Protein 6AR1 (pdb70)

Radius of gyration: 33.81 Å; Cα contacts (8 Å, |Δi|>4): 1199; chains: 2; bounding box: 98×62×76 Å

Solvent-accessible surface area: 42023 Å² total; per-residue (Å²): 79,11,1,100,132,0,18,44,192,115,16,24,64,67,0,3,123,118,4,42,74,99,144,28,61,40,3,55,74,54,23,31,12,132,98,0,93,100,69,31,180,68,79,61,93,83,15,65,56,76,3,78,72,19,92,26,131,10,32,12,10,69,84,42,104,62,111,38,104,56,64,44,68,82,84,38,1,26,1,8,0,5,0,22,2,0,5,7,0,0,32,51,43,0,33,82,60,8,19,96,77,14,6,75,13,0,8,0,100,22,88,87,77,79,10,15,39,0,0,111,50,0,21,33,38,0,67,138,42,70,43,41,6,0,12,4,18,9,61,100,15,26,41,86,2,51,9,94,26,0,14,51,54,0,44,132,82,5,180,22,164,80,0,35,99,8,0,69,2,14,4,79,18,10,19,50,77,179,59,95,151,72,166,38,158,94,5,5,25,30,42,2,28,1,1,38,12,5,0,2,3,0,2,12,24,6,0,87,47,1,86,177,97,55,33,85,3,0,1,67,13,24,29,8,2,0,4,10,151,33,80,212,31,2,91,144,0,7,92,45,4,26,136,46,1,63,132,68,2,110,5,117,16,18,100,164,93,6,26,40,55,83,3,26,148,69,55,6,32,25,0,2,2,13,93,73,216,110,1,86,3,74,3,2,87,118,1,44,107,94,1,65,116,67,0,99,96,17,3,35,87,156,157,94,64,73,20,95,87,8,8,106,116,2,19,104,54,5,20,48,16,0,26,75,12,95,21,0,60,14,44,72,56,0,45,94,13,8,23,42,5,40,35,41,0,5,31,6,6,4,89,105,14,164,176,52,175,63,30,32,182,69,0,137,89,64,50,10,124,86,115,19,0,100,120,7,1,110,37,247,90,45,32,91,100,0,0,56,3,46,28,0,33,72,11,0,15,36,90,43,1,77,83,99,43,17,111,12,1,0,54,74,6,31,84,60,150,86,18,1,101,130,0,18,43,175,106,14,26,72,48,0,15,124,114,4,41,75,99,146,27,60,38,3,56,73,54,24,31,13,132,99,0,108,98,64,36,173,68,80,57,92,81,14,66,56,70,3,78,71,22,93,24,124,11,34,15,9,70,62,35,15,55,66,37,113,61,28,21,7,75,34,44,0,26,1,2,0,9,1,23,6,2,4,7,0,0,34,52,34,0,33,80,61,8,18,104,73,13,2,77,12,0,9,0,98,22,85,85,76,76,8,15,40,0,0,120,49,0,21,21,34,0,89,136,40,71,45,40,4,0,12,4,18,9,65,61,14,27,26,71,1,45,10,93,31,0,13,44,62,0,42,156,89,5,182,22,154,81,0,27,99,8,0,87,2,14,2,71,18,9,16,48,61,143,61,36,129,12,107,32,74,86,4,4,21,28,43,3,27,1,1,38,11,6,1,2,4,0,2,13,28,6,0,85,41,0,74,173,106,58,39,86,3,0,1,67,12,25,30,8,2,0,3,10,158,45,80,194,33,0,73,176,8,11,110,48,4,29,146,45,2,57,134,75,3,135,5,126,10,23,101,166,81,5,23,34,46,91,2,37,155,68,48,5,32,27,0,1,2,14,94,71,202,120,0,87,3,69,2,1,88,148,12,40,71,98,1,66,81,67,0,100,117,22,7,54,94,175,124,72,19,94,84,7,9,99,99,2,21,111,59,5,18,48,23,2,26,75,26,98,19,0,64,11,48,77,57,2,131,95,12,10,25,41,6,42,48,44,0,5,34,10,6,4,73,103,17,169,194,68,203,51,35,49,175,61,0,133,84,67,65,10,145,78,104,10,0,102,114,8,1,109,37,237,104,43,34,82,130,0,0,91,11,105,21,0,94,140,11,0,14,89,118,40,1,78,82,100,44,18,106,14,2,14,95,71,7,119,113,64,156

Secondary structure (DSSP, 8-state):
-HHHHHS-HHHHHHHHHHHHHHTPPP-TT---GGGHHHHHHHHHHHHHHHHHHT--PPPPBEEEEEE-TTSSEEEEEE--HHHHHHHHHHHHHHHHHHGGGS-TTB-SS-TT--HHHHHHHHHHHHHHT--EEEEE-BTTTTTT-BHHHHHHHHHTT---HHHHHHHHHHHH--EESSS-EE--SB---BTBTTHHHHHHHHHHHHHHHHHHHT-EEEEETTEEEEEESSHHHHHHHHHHHHHHHHHTS---B-TTT-B---GGGS-BTTEEE-SSSS--EEE-HHHHH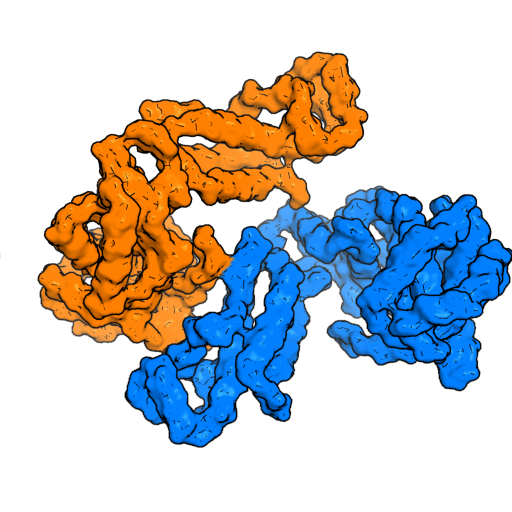HHHHHHHHHS-SS----HHHHHHHHHHHHHHHHHHHTT-S-HHHHHHHHHHHHHHHHHHHHHH--SHHHHHHHHHHHT--HHHHHHHHT--S-HHHHTTSHHHHHHTSHHHHHHTTPPPHHHHHHHT-/-HHHHHS-HHHHHHHHHHHHHHTPPP-TT---GGGHHHHHHHHHHHHHHHHHHT--PPPPBEEEEEE-TTSSEEEEEE--HHHHHHHHHHHHHHHHHHGGGS-TTB-SS-TT--HHHHHHHHHHHHHHT--EEEEE-BTTTTTT-BHHHHHHHHHTT---HHHHHHHHHHHH--EESSS-EE--SB---BTBTTHHHHHHHHHHHHHHHHHHHT-EEEEETTEEEEEESSHHHHHHHHHHHHHHHHHTS---B-TTT-B---GGGS-BTTEEE-SSSS--EEE-HHHHHHHHHHHHHHS-----HHHHHHHHHHHHHHHHHHHTT-S-HHHHHHHHHHHHHHHHHHHHHH--SHHHHHHHHHHHT--HHHHHHHHT--S-HHHHTTSHHHHHHTSHHHHHHTTPPPHHHHHHHT-

Foldseek 3Di:
DQVCQLPDPVLLVVLLVVLLVVQDAFWPVRDTNVCPVVVCVVCVVPVVVCQQVLNDQFAWFEWDWDDDLVGDIDTFTAGGSVLLSSLSSNCVRCCVQPVVLFDPQEAAPHPPGHLLNLVVLVLVCCQVALFWKFWWFFDSQQLAQALVLLLVLVCVRDVDPSVSSVVSSQQQRAYADPHDGDTRRGGHGRHRPNSQVSQSSLCSVVNVVCVVVVWRWHHHRRTIMTTGNDLVVSVVVNVVSQVCCCPVRNTGIDPVRTDTGGQQVHDDPQWGWDPDSSIFIGGDPSLVVVLVVVLLVLLDDVDDDDLLVSLVVNCVVLVVSCVVVLSGPDCPVLVVVLVVSLLSSVLSVVVVQPALVSQLVLQVVLPQDPVLSVVLSPDPDDSSRSSPDPSNCVSRNPVNSVVSRHDRNSVVSVVVD/DQVCQLPDPVLLVVLLVVLLVVQDAFWPVRDTNVCPVVVCVVCVVPVVVCQLVLNDQFAWFEWDWDADLVGDIDTFTAGGSVLLSSLSSNCVRCQVLPVVLFDPQEAAPHPPGDLLNLVVLVLVCCQVALFWKFWWFFDNQQLFFALVLLLVLVCVRDVDPSVSSVVVSQQQRAYQDPHDGDTRRGGHGRHRPNSQVSQSSLCSVVNVVCVVVVWRWHHHRRGIMTTGNDLVVSVVVNVVSQVCCCPVRNTHIDPVRTDTGGQQVHDDPQWGWDPDSSIFIGGDPSLVVVLCVVLLVLQDDVDDLLVSLVVNCVVLVVSCVVVLSGPCCPVLVVVLVVSLLSSVLSVLVVQVALVSQLVLQVVLPQDPVLSVVLSPDPDDSSRSSPDPSNCVSRNPVNSVVSRHDRNSVVSVVVD

InterPro domains:
  IPR000123 RNA-directed DNA polymerase (reverse transcriptase), msDNA [PR00866] (62-75)
  IPR000123 RNA-directed DNA polymerase (reverse transcriptase), msDNA [PR00866] (130-148)
  IPR000123 RNA-directed DNA polymerase (reverse transcriptase), msDNA [PR00866] (188-201)
  IPR000477 Reverse transcriptase domain [PF00078] (67-273)
  IPR000477 Reverse transcriptase domain [PS50878] (48-274)
  IPR013597 Group II intron, maturase-specific [PF08388] (289-365)
  IPR030931 Group II intron reverse transcriptase/maturase [TIGR04416] (11-354)
  IPR043502 DNA/RNA polymerase superfamily [SSF56672] (18-347)
  IPR051083 Group II Intron Splicing and Mobility/Defense [PTHR34047] (11-378)

Organism: Geobacillus stearothermophilus (NCBI:txid1422)

Structure (mmCIF, N/CA/C/O backbone):
data_6AR1
#
_entry.id   6AR1
#
_cell.length_a   179.151
_cell.length_b   95.052
_cell.length_c   71.567
_cell.angle_alpha   90.000
_cell.angle_beta   113.550
_cell.angle_gamma   90.000
#
_symmetry.space_group_name_H-M   'C 1 2 1'
#
loop_
_entity.id
_entity.type
_entity.pdbx_description
1 polymer 'GsI-IIC RT'
2 polymer DNA
3 polymer RNA
4 non-polymer "2'-DEOXYADENOSINE 5'-TRIPHOSPHATE"
5 non-polymer 'SULFATE ION'
6 non-polymer 'MAGNESIUM ION'
#
loop_
_atom_site.group_PDB
_atom_site.id
_atom_site.type_symbol
_atom_site.label_atom_id
_atom_site.label_alt_id
_atom_site.label_comp_id
_atom_site.label_asym_id
_atom_site.label_entity_id
_atom_site.label_seq_id
_atom_site.pdbx_PDB_ins_code
_atom_site.Cartn_x
_atom_site.Cartn_y
_atom_site.Cartn_z
_atom_site.occupancy
_atom_site.B_iso_or_equiv
_atom_site.auth_seq_id
_atom_site.auth_comp_id
_atom_site.auth_asym_id
_atom_site.auth_atom_id
_atom_site.pdbx_PDB_model_num
ATOM 1 N N . ALA A 1 2 ? -8.227 -42.273 13.101 1.00 101.00 2 ALA A N 1
ATOM 2 C CA . ALA A 1 2 ? -7.779 -40.851 13.183 1.00 99.28 2 ALA A CA 1
ATOM 3 C C . ALA A 1 2 ? -6.552 -40.703 14.098 1.00 96.15 2 ALA A C 1
ATOM 4 O O . ALA A 1 2 ? -5.744 -41.626 14.199 1.00 95.03 2 ALA A O 1
ATOM 6 N N . LEU A 1 3 ? -6.422 -39.553 14.761 1.00 94.89 3 LEU A N 1
ATOM 7 C CA . LEU A 1 3 ? -5.193 -39.193 15.479 1.00 92.00 3 LEU A CA 1
ATOM 8 C C . LEU A 1 3 ? -4.895 -40.020 16.731 1.00 90.29 3 LEU A C 1
ATOM 9 O O . LEU A 1 3 ? -3.785 -40.539 16.867 1.00 88.90 3 LEU A O 1
ATOM 14 N N . LEU A 1 4 ? -5.871 -40.138 17.631 1.00 90.32 4 LEU A N 1
ATOM 15 C CA . LEU A 1 4 ? -5.699 -40.914 18.865 1.00 89.14 4 LEU A CA 1
ATOM 16 C C . LEU A 1 4 ? -5.487 -42.406 18.607 1.00 90.30 4 LEU A C 1
ATOM 17 O O . LEU A 1 4 ? -4.908 -43.095 19.444 1.00 89.42 4 LEU A O 1
ATOM 22 N N . GLU A 1 5 ? -5.954 -42.893 17.455 1.00 92.82 5 GLU A N 1
ATOM 23 C CA . GLU A 1 5 ? -5.627 -44.242 16.978 1.00 94.26 5 GLU A CA 1
ATOM 24 C C . GLU A 1 5 ? -4.158 -44.305 16.559 1.00 93.53 5 GLU A C 1
ATOM 25 O O . GLU A 1 5 ? -3.447 -45.242 16.924 1.00 93.02 5 GLU A O 1
ATOM 31 N N . ARG A 1 6 ? -3.713 -43.291 15.812 1.00 94.32 6 ARG A N 1
ATOM 32 C CA . ARG A 1 6 ? -2.319 -43.175 15.371 1.00 94.41 6 ARG A CA 1
ATOM 33 C C . ARG A 1 6 ? -1.343 -42.968 16.534 1.00 91.85 6 ARG A C 1
ATOM 34 O O . ARG A 1 6 ? -0.186 -43.383 16.439 1.00 91.32 6 ARG A O 1
ATOM 42 N N . ILE A 1 7 ? -1.807 -42.318 17.607 1.00 90.34 7 ILE A N 1
ATOM 43 C CA . ILE A 1 7 ? -1.021 -42.141 18.843 1.00 87.09 7 ILE A CA 1
ATOM 44 C C . ILE A 1 7 ? -0.824 -43.483 19.559 1.00 86.77 7 ILE A C 1
ATOM 45 O O . ILE A 1 7 ? 0.275 -43.783 20.027 1.00 84.69 7 ILE A O 1
ATOM 50 N N . LEU A 1 8 ? -1.886 -44.287 19.615 1.00 89.12 8 LEU A N 1
ATOM 51 C CA . LEU A 1 8 ? -1.890 -45.552 20.366 1.00 89.45 8 LEU A CA 1
ATOM 52 C C . LEU A 1 8 ? -1.494 -46.788 19.552 1.00 91.00 8 LEU A C 1
ATOM 53 O O . LEU A 1 8 ? -1.673 -47.919 20.017 1.00 91.53 8 LEU A O 1
ATOM 58 N N . ALA A 1 9 ? -0.964 -46.569 18.345 1.00 91.57 9 ALA A N 1
ATOM 59 C CA . ALA A 1 9 ? -0.396 -47.646 17.528 1.00 93.16 9 ALA A CA 1
ATOM 60 C C . ALA A 1 9 ? 0.776 -48.298 18.256 1.00 91.57 9 ALA A C 1
ATOM 61 O O . ALA A 1 9 ? 1.572 -47.604 18.897 1.00 89.28 9 ALA A O 1
ATOM 63 N N . ARG A 1 10 ? 0.860 -49.625 18.153 1.00 93.16 10 ARG A N 1
ATOM 64 C CA . ARG A 1 10 ? 1.881 -50.437 18.835 1.00 91.95 10 ARG A CA 1
ATOM 65 C C . ARG A 1 10 ? 3.302 -49.937 18.569 1.00 89.81 10 ARG A C 1
ATOM 66 O O . ARG A 1 10 ? 4.115 -49.868 19.492 1.00 87.59 10 ARG A O 1
ATOM 74 N N . ASP A 1 11 ? 3.574 -49.590 17.311 1.00 90.13 11 ASP A N 1
ATOM 75 C CA . ASP A 1 11 ? 4.877 -49.073 16.881 1.00 88.96 11 ASP A CA 1
ATOM 76 C C . ASP A 1 11 ? 5.237 -47.754 17.567 1.00 86.25 11 ASP A C 1
ATOM 77 O O . ASP A 1 11 ? 6.393 -47.546 17.954 1.00 84.35 11 ASP A O 1
ATOM 82 N N . ASN A 1 12 ? 4.240 -46.883 17.723 1.00 85.77 12 ASN A N 1
ATOM 83 C CA . ASN A 1 12 ? 4.421 -45.597 18.398 1.00 83.08 12 ASN A CA 1
ATOM 84 C C . ASN A 1 12 ? 4.645 -45.755 19.900 1.00 80.35 12 ASN A C 1
ATOM 85 O O . ASN A 1 12 ? 5.463 -45.043 20.481 1.00 78.59 12 ASN A O 1
ATOM 90 N N . LEU A 1 13 ? 3.920 -46.689 20.513 1.00 80.37 13 LEU A N 1
ATOM 91 C CA . LEU A 1 13 ? 4.024 -46.947 21.951 1.00 78.56 13 LEU A CA 1
ATOM 92 C C . LEU A 1 13 ? 5.327 -47.630 22.365 1.00 76.46 13 LEU A C 1
ATOM 93 O O . LEU A 1 13 ? 5.807 -47.391 23.466 1.00 74.34 13 LEU A O 1
ATOM 98 N N . ILE A 1 14 ? 5.887 -48.464 21.486 1.00 76.79 14 ILE A N 1
ATOM 99 C 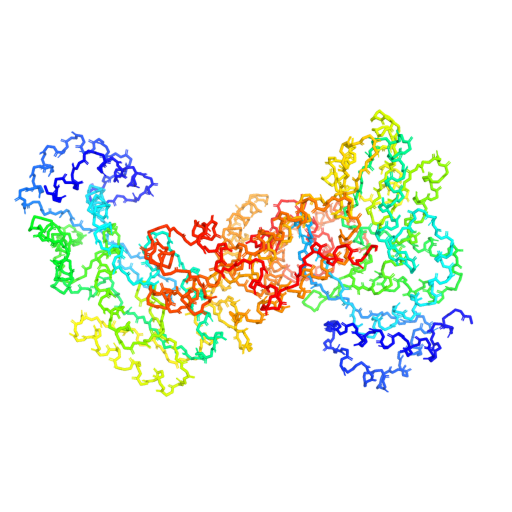CA . ILE A 1 14 ? 7.191 -49.102 21.722 1.00 75.83 14 ILE A CA 1
ATOM 100 C C . ILE A 1 14 ? 8.328 -48.081 21.635 1.00 73.84 14 ILE A C 1
ATOM 101 O O . ILE A 1 14 ? 9.255 -48.118 22.452 1.00 72.79 14 ILE A O 1
ATOM 106 N N . THR A 1 15 ? 8.252 -47.173 20.660 1.00 73.51 15 THR A N 1
ATOM 107 C CA . THR A 1 15 ? 9.225 -46.073 20.546 1.00 71.63 15 THR A CA 1
ATOM 108 C C . THR A 1 15 ? 9.121 -45.105 21.730 1.00 69.67 15 THR A C 1
ATOM 109 O O . THR A 1 15 ? 10.136 -44.576 22.187 1.00 68.38 15 THR A O 1
ATOM 113 N N . ALA A 1 16 ? 7.896 -44.885 22.213 1.00 69.43 16 ALA A N 1
ATOM 114 C CA . ALA A 1 16 ? 7.650 -44.096 23.421 1.00 67.77 16 ALA A CA 1
ATOM 115 C C . ALA A 1 16 ? 8.138 -44.808 24.679 1.00 67.44 16 ALA A C 1
ATOM 116 O O . ALA A 1 16 ? 8.665 -44.168 25.592 1.00 67.26 16 ALA A O 1
ATOM 118 N N . LEU A 1 17 ? 7.972 -46.131 24.713 1.00 68.69 17 LEU A N 1
ATOM 119 C CA . LEU A 1 17 ? 8.432 -46.967 25.825 1.00 68.80 17 LEU A CA 1
ATOM 120 C C . LEU A 1 17 ? 9.947 -46.912 25.960 1.00 68.06 17 LEU A C 1
ATOM 121 O O . LEU A 1 17 ? 10.465 -46.612 27.035 1.00 66.99 17 LEU A O 1
ATOM 126 N N . LYS A 1 18 ? 10.639 -47.169 24.849 1.00 68.51 18 LYS A N 1
ATOM 127 C CA . LYS A 1 18 ? 12.098 -47.215 24.817 1.00 67.47 18 LYS A CA 1
ATOM 128 C C . LYS A 1 18 ? 12.742 -45.869 25.165 1.00 65.40 18 LYS A C 1
ATOM 129 O O . LYS A 1 18 ? 13.864 -45.844 25.662 1.00 65.10 18 LYS A O 1
ATOM 135 N N . ARG A 1 19 ? 12.029 -44.766 24.912 1.00 64.48 19 ARG A N 1
ATOM 136 C CA . ARG A 1 19 ? 12.473 -43.431 25.323 1.00 62.74 19 ARG A CA 1
ATOM 137 C C . ARG A 1 19 ? 12.421 -43.282 26.841 1.00 61.61 19 ARG A C 1
ATOM 138 O O . ARG A 1 19 ? 13.416 -42.868 27.455 1.00 60.39 19 ARG A O 1
ATOM 146 N N . VAL A 1 20 ? 11.270 -43.623 27.433 1.00 61.23 20 VAL A N 1
ATOM 147 C CA . VAL A 1 20 ? 11.068 -43.520 28.882 1.00 60.03 20 VAL A CA 1
ATOM 148 C C . VAL A 1 20 ? 12.075 -44.392 29.629 1.00 60.54 20 VAL A C 1
ATOM 149 O O . VAL A 1 20 ? 12.637 -43.967 30.645 1.00 62.12 20 VAL A O 1
ATOM 153 N N . GLU A 1 21 ? 12.311 -45.589 29.101 1.00 61.23 21 GLU A N 1
ATOM 154 C CA . GLU A 1 21 ? 13.291 -46.520 29.653 1.00 61.48 21 GLU A CA 1
ATOM 155 C C . GLU A 1 21 ? 14.738 -46.066 29.448 1.00 60.02 21 GLU A C 1
ATOM 156 O O . GLU A 1 21 ? 15.581 -46.307 30.309 1.00 59.65 21 GLU A O 1
ATOM 162 N N . ALA A 1 22 ? 15.018 -45.409 28.321 1.00 59.68 22 ALA A N 1
ATOM 163 C CA . ALA A 1 22 ? 16.358 -44.881 28.033 1.00 60.03 22 ALA A CA 1
ATOM 164 C C . ALA A 1 22 ? 16.744 -43.730 28.966 1.00 59.90 22 ALA A C 1
ATOM 165 O O . ALA A 1 22 ? 17.906 -43.640 29.387 1.00 59.54 22 ALA A O 1
ATOM 167 N N . ASN A 1 23 ? 15.765 -42.875 29.286 1.00 60.54 23 ASN A N 1
ATOM 168 C CA . ASN A 1 23 ? 15.959 -41.713 30.161 1.00 59.80 23 ASN A CA 1
ATOM 169 C C . ASN A 1 23 ? 16.322 -42.097 31.585 1.00 60.22 23 ASN A C 1
ATOM 170 O O . ASN A 1 23 ? 17.111 -41.395 32.235 1.00 60.00 23 ASN A O 1
ATOM 175 N N . GLN A 1 24 ? 15.746 -43.209 32.055 1.00 60.97 24 GLN A N 1
ATOM 176 C CA . GLN A 1 24 ? 15.899 -43.691 33.435 1.00 61.38 24 GLN A CA 1
ATOM 177 C C . GLN A 1 24 ? 15.552 -42.590 34.446 1.00 59.65 24 GLN A C 1
ATOM 178 O O . GLN A 1 24 ? 16.301 -42.328 35.391 1.00 58.43 24 GLN A O 1
ATOM 184 N N . GLY A 1 25 ? 14.421 -41.931 34.216 1.00 59.67 25 GLY A N 1
ATOM 185 C CA . GLY A 1 25 ? 13.912 -40.944 35.156 1.00 59.03 25 GLY A CA 1
ATOM 186 C C . GLY A 1 25 ? 13.427 -41.590 36.442 1.00 59.07 25 GLY A C 1
ATOM 187 O O . GLY A 1 25 ? 12.909 -42.719 36.432 1.00 60.24 25 GLY A O 1
ATOM 188 N N . ALA A 1 26 ? 13.606 -40.872 37.548 1.00 57.85 26 ALA A N 1
ATOM 189 C CA . ALA A 1 26 ? 13.079 -41.263 38.857 1.00 58.42 26 ALA A CA 1
ATOM 190 C C . ALA A 1 26 ? 11.561 -41.447 38.785 1.00 59.47 26 ALA A C 1
ATOM 191 O O . ALA A 1 26 ? 10.919 -40.786 37.966 1.00 60.32 26 ALA A O 1
ATOM 193 N N . PRO A 1 27 ? 10.978 -42.331 39.631 1.00 60.13 27 PRO A N 1
ATOM 194 C CA . PRO A 1 27 ? 9.532 -42.594 39.557 1.00 61.16 27 PRO A CA 1
ATOM 195 C C . PRO A 1 27 ? 8.645 -41.366 39.785 1.00 62.04 27 PRO A C 1
ATOM 196 O O . PRO A 1 27 ? 9.058 -40.401 40.433 1.00 61.25 27 PRO A O 1
ATOM 200 N N . GLY A 1 28 ? 7.427 -41.415 39.254 1.00 64.07 28 GLY A N 1
ATOM 201 C CA . GLY A 1 28 ? 6.408 -40.417 39.574 1.00 66.18 28 GLY A CA 1
ATOM 202 C C . GLY A 1 28 ? 5.848 -40.645 40.971 1.00 68.64 28 GLY A C 1
ATOM 203 O O . GLY A 1 28 ? 6.514 -41.234 41.838 1.00 68.28 28 GLY A O 1
ATOM 204 N N . ILE A 1 29 ? 4.613 -40.196 41.179 1.00 70.51 29 ILE A N 1
ATOM 205 C CA . ILE A 1 29 ? 3.996 -40.197 42.510 1.00 72.51 29 ILE A CA 1
ATOM 206 C C . ILE A 1 29 ? 3.724 -41.591 43.087 1.00 74.25 29 ILE A C 1
ATOM 207 O O . ILE A 1 29 ? 3.780 -41.786 44.303 1.00 76.73 29 ILE A O 1
ATOM 212 N N . ASP A 1 30 ? 3.463 -42.555 42.207 1.00 73.79 30 ASP A N 1
ATOM 213 C CA . ASP A 1 30 ? 3.091 -43.903 42.617 1.00 75.02 30 ASP A CA 1
ATOM 214 C C . ASP A 1 30 ? 4.276 -44.871 42.758 1.00 73.17 30 ASP A C 1
ATOM 215 O O . ASP A 1 30 ? 4.078 -46.075 42.930 1.00 75.12 30 ASP A O 1
ATOM 220 N N . GLY A 1 31 ? 5.494 -44.346 42.649 1.00 70.12 31 GLY A N 1
ATOM 221 C CA . GLY A 1 31 ? 6.707 -45.100 42.977 1.00 69.38 31 GLY A CA 1
ATOM 222 C C . GLY A 1 31 ? 7.214 -46.176 42.026 1.00 69.27 31 GLY A C 1
ATOM 223 O O . GLY A 1 31 ? 8.238 -46.808 42.312 1.00 69.35 31 GLY A O 1
ATOM 224 N N . VAL A 1 32 ? 6.521 -46.394 40.904 1.00 69.34 32 VAL A N 1
ATOM 225 C CA . VAL A 1 32 ? 6.972 -47.360 39.886 1.00 68.41 32 VAL A CA 1
ATOM 226 C C . VAL A 1 32 ? 8.047 -46.728 38.995 1.00 66.59 32 VAL A C 1
ATOM 227 O O . VAL A 1 32 ? 7.816 -45.686 38.375 1.00 65.16 32 VAL A O 1
ATOM 231 N N . SER A 1 33 ? 9.219 -47.360 38.959 1.00 66.64 33 SER A N 1
ATOM 232 C CA . SER A 1 33 ? 10.355 -46.857 38.185 1.00 65.56 33 SER A CA 1
ATOM 233 C C . SER A 1 33 ? 10.236 -47.264 36.720 1.00 65.82 33 SER A C 1
ATOM 234 O O . SER A 1 33 ? 9.311 -48.007 36.350 1.00 67.78 33 SER A O 1
ATOM 237 N N . THR A 1 34 ? 11.167 -46.777 35.892 1.00 64.43 34 THR A N 1
ATOM 238 C CA . THR A 1 34 ? 11.233 -47.155 34.475 1.00 64.18 34 THR A CA 1
ATOM 239 C C . THR A 1 34 ? 11.657 -48.614 34.331 1.00 66.22 34 THR A C 1
ATOM 240 O O . THR A 1 34 ? 11.339 -49.268 33.335 1.00 69.33 34 THR A O 1
ATOM 244 N N . ASP A 1 35 ? 12.366 -49.111 35.343 1.00 66.35 35 ASP A N 1
ATOM 245 C CA . ASP A 1 35 ? 12.859 -50.488 35.388 1.00 67.25 35 ASP A CA 1
ATOM 246 C C . ASP A 1 35 ? 11.740 -51.536 35.386 1.00 67.98 35 ASP A C 1
ATOM 247 O O . ASP A 1 35 ? 11.969 -52.662 34.951 1.00 69.44 35 ASP A O 1
ATOM 252 N N . GLN A 1 36 ? 10.547 -51.162 35.860 1.00 66.46 36 GLN A N 1
ATOM 253 C CA . GLN A 1 36 ? 9.356 -52.018 35.756 1.00 67.69 36 GLN A CA 1
ATOM 254 C C . GLN A 1 36 ? 8.187 -51.325 35.051 1.00 67.60 36 GLN A C 1
ATOM 255 O O . GLN A 1 36 ? 7.032 -51.461 35.481 1.00 69.56 36 GLN A O 1
ATOM 261 N N . LEU A 1 37 ? 8.480 -50.588 33.977 1.00 65.14 37 LEU A N 1
ATOM 262 C CA . LEU A 1 37 ? 7.423 -49.975 33.167 1.00 64.26 37 LEU A CA 1
ATOM 263 C C . LEU A 1 37 ? 6.675 -51.000 32.302 1.00 66.52 37 LEU A C 1
ATOM 264 O O . LEU A 1 37 ? 5.440 -50.965 32.241 1.00 67.97 37 LEU A O 1
ATOM 269 N N . ARG A 1 38 ? 7.428 -51.897 31.654 1.00 67.07 38 ARG A N 1
ATOM 270 C CA . ARG A 1 38 ? 6.867 -52.976 30.824 1.00 69.05 38 ARG A CA 1
ATOM 271 C C . ARG A 1 38 ? 5.908 -53.862 31.608 1.00 71.47 38 ARG A C 1
ATOM 272 O O . ARG A 1 38 ? 4.783 -54.092 31.167 1.00 72.87 38 ARG A O 1
ATOM 280 N N . ASP A 1 39 ? 6.352 -54.335 32.775 1.00 72.06 39 ASP A N 1
ATOM 281 C CA . ASP A 1 39 ? 5.523 -55.187 33.627 1.00 75.13 39 ASP A CA 1
ATOM 282 C C . ASP A 1 39 ? 4.306 -54.468 34.205 1.00 75.23 39 ASP A C 1
ATOM 283 O O . ASP A 1 39 ? 3.293 -55.106 34.495 1.00 77.85 39 ASP A O 1
ATOM 288 N N . TYR A 1 40 ? 4.403 -53.147 34.352 1.00 73.25 40 TYR A N 1
ATOM 289 C CA . TYR A 1 40 ? 3.257 -52.335 34.756 1.00 73.89 40 TYR A CA 1
ATOM 290 C C . TYR A 1 40 ? 2.198 -52.285 33.652 1.00 75.78 40 TYR A C 1
ATOM 291 O O . TYR A 1 40 ? 1.028 -52.582 33.912 1.00 77.74 40 TYR A O 1
ATOM 300 N N . ILE A 1 41 ? 2.613 -51.910 32.438 1.00 75.87 41 ILE A N 1
ATOM 301 C CA . ILE A 1 41 ? 1.695 -51.818 31.285 1.00 78.68 41 ILE A CA 1
ATOM 302 C C . ILE A 1 41 ? 1.116 -53.174 30.855 1.00 82.70 41 ILE A C 1
ATOM 303 O O . ILE A 1 41 ? -0.044 -53.244 30.480 1.00 84.22 41 ILE A O 1
ATOM 308 N N . ARG A 1 42 ? 1.915 -54.241 30.939 1.00 85.04 42 ARG A N 1
ATOM 309 C CA . ARG A 1 42 ? 1.425 -55.609 30.705 1.00 90.02 42 ARG A CA 1
ATOM 310 C C . ARG A 1 42 ? 0.268 -55.990 31.636 1.00 93.52 42 ARG A C 1
ATOM 311 O O . ARG A 1 42 ? -0.657 -56.700 31.229 1.00 96.57 42 ARG A O 1
ATOM 319 N N . ALA A 1 43 ? 0.329 -55.506 32.877 1.00 93.51 43 ALA A N 1
ATOM 320 C CA . ALA A 1 43 ? -0.699 -55.772 33.886 1.00 96.81 43 ALA A CA 1
ATOM 321 C C . ALA A 1 43 ? -1.949 -54.892 33.749 1.00 97.91 43 ALA A C 1
ATOM 322 O O . ALA A 1 43 ? -3.057 -55.354 34.037 1.00 102.14 43 ALA A O 1
ATOM 324 N N . HIS A 1 44 ? -1.775 -53.648 33.293 1.00 95.30 44 HIS A N 1
ATOM 325 C CA . HIS A 1 44 ? -2.852 -52.647 33.322 1.00 95.80 44 HIS A CA 1
ATOM 326 C C . HIS A 1 44 ? -3.251 -51.988 31.987 1.00 96.18 44 HIS A C 1
ATOM 327 O O . HIS A 1 44 ? -4.096 -51.084 31.985 1.00 95.79 44 HIS A O 1
ATOM 334 N N . TRP A 1 45 ? -2.664 -52.425 30.868 1.00 98.09 45 TRP A N 1
ATOM 335 C CA . TRP A 1 45 ? -2.961 -51.813 29.558 1.00 99.92 45 TRP A CA 1
ATOM 336 C C . TRP A 1 45 ? -4.425 -51.921 29.153 1.00 103.53 45 TRP A C 1
ATOM 337 O O . TRP A 1 45 ? -4.990 -50.951 28.649 1.00 103.91 45 TRP A O 1
ATOM 348 N N . SER A 1 46 ? -5.026 -53.091 29.383 1.00 106.43 46 SER A N 1
ATOM 349 C CA . SER A 1 46 ? -6.455 -53.322 29.125 1.00 109.11 46 SER A CA 1
ATOM 350 C C . SER A 1 46 ? -7.339 -52.227 29.736 1.00 108.33 46 SER A C 1
ATOM 351 O O . SER A 1 46 ? -8.258 -51.735 29.088 1.00 110.17 46 SER A O 1
ATOM 354 N N . THR A 1 47 ? -7.030 -51.843 30.974 1.00 106.37 47 THR A N 1
ATOM 355 C CA . THR A 1 47 ? -7.713 -50.749 31.668 1.00 105.70 47 THR A CA 1
ATOM 356 C C . THR A 1 47 ? -7.334 -49.370 31.101 1.00 102.49 47 THR A C 1
ATOM 357 O O . THR A 1 47 ? -8.216 -48.544 30.852 1.00 102.66 47 THR A O 1
ATOM 361 N N . ILE A 1 48 ? -6.034 -49.134 30.908 1.00 99.19 48 ILE A N 1
ATOM 362 C CA . ILE A 1 48 ? -5.521 -47.833 30.446 1.00 95.86 48 ILE A CA 1
ATOM 363 C C . ILE A 1 48 ? -5.987 -47.525 29.014 1.00 96.14 48 ILE A C 1
ATOM 364 O O . ILE A 1 48 ? -6.608 -46.481 28.771 1.00 95.72 48 ILE A O 1
ATOM 369 N N . HIS A 1 49 ? -5.699 -48.456 28.098 1.00 96.49 49 HIS A N 1
ATOM 370 C CA . HIS A 1 49 ? -6.036 -48.365 26.667 1.00 96.54 49 HIS A CA 1
ATOM 371 C C . HIS A 1 49 ? -7.473 -47.936 26.424 1.00 98.46 49 HIS A C 1
ATOM 372 O O . HIS A 1 49 ? -7.722 -47.008 25.652 1.00 98.16 49 HIS A O 1
ATOM 379 N N . ALA A 1 50 ? -8.393 -48.616 27.107 1.00 100.45 50 ALA A N 1
ATOM 380 C CA . ALA A 1 50 ? -9.824 -48.367 27.003 1.00 102.27 50 ALA A CA 1
ATOM 381 C C . ALA A 1 50 ? -10.202 -47.013 27.575 1.00 100.77 50 ALA A C 1
ATOM 382 O O . ALA A 1 50 ? -10.869 -46.224 26.905 1.00 101.16 50 ALA A O 1
ATOM 384 N N . GLN A 1 51 ? -9.747 -46.749 28.799 1.00 99.33 51 GLN A N 1
ATOM 385 C CA . GLN A 1 51 ? -10.131 -45.563 29.564 1.00 98.91 51 GLN A CA 1
ATOM 386 C C . GLN A 1 51 ? -9.796 -44.245 28.871 1.00 96.82 51 GLN A C 1
ATOM 387 O O . GLN A 1 51 ? -10.590 -43.301 28.926 1.00 97.58 51 GLN A O 1
ATOM 393 N N . LEU A 1 52 ? -8.636 -44.193 28.216 1.00 94.53 52 LEU A N 1
ATOM 394 C CA . LEU A 1 52 ? -8.164 -42.959 27.574 1.00 92.99 52 LEU A CA 1
ATOM 395 C C . LEU A 1 52 ? -8.816 -42.619 26.225 1.00 93.56 52 LEU A C 1
ATOM 396 O O . LEU A 1 52 ? -9.084 -41.445 25.949 1.00 93.40 52 LEU A O 1
ATOM 401 N N . LEU A 1 53 ? -9.071 -43.636 25.402 1.00 94.18 53 LEU A N 1
ATOM 402 C CA . LEU A 1 53 ? -9.760 -43.437 24.119 1.00 95.92 53 LEU A CA 1
ATOM 403 C C . LEU A 1 53 ? -11.263 -43.136 24.272 1.00 99.31 53 LEU A C 1
ATOM 404 O O . LEU A 1 53 ? -11.895 -42.621 23.340 1.00 100.65 53 LEU A O 1
ATOM 409 N N . ALA A 1 54 ? -11.822 -43.486 25.434 1.00 100.97 54 ALA A N 1
ATOM 410 C CA . ALA A 1 54 ? -13.197 -43.126 25.798 1.00 104.17 54 ALA A CA 1
ATOM 411 C C . ALA A 1 54 ? -13.329 -41.637 26.106 1.00 103.72 54 ALA A C 1
ATOM 412 O O . ALA A 1 54 ? -14.367 -41.034 25.823 1.00 105.88 54 ALA A O 1
ATOM 414 N N . GLY A 1 55 ? -12.276 -41.059 26.684 1.00 101.33 55 GLY A N 1
ATOM 415 C CA . GLY A 1 55 ? -12.272 -39.657 27.106 1.00 102.25 55 GLY A CA 1
ATOM 416 C C . GLY A 1 55 ? -12.354 -39.475 28.613 1.00 103.56 55 GLY A C 1
ATOM 417 O O . GLY A 1 55 ? -12.282 -38.347 29.113 1.00 103.86 55 GLY A O 1
ATOM 418 N N . THR A 1 56 ? -12.481 -40.589 29.331 1.00 104.43 56 THR A N 1
ATOM 419 C CA . THR A 1 56 ? -12.669 -40.600 30.786 1.00 104.32 56 THR A CA 1
ATOM 420 C C . THR A 1 56 ? -11.366 -40.483 31.588 1.00 101.01 56 THR A C 1
ATOM 421 O O . THR A 1 56 ? -11.366 -39.903 32.681 1.00 101.61 56 THR A O 1
ATOM 425 N N . TYR A 1 57 ? -10.276 -41.035 31.044 1.00 97.70 57 TYR A N 1
ATOM 426 C CA . TYR A 1 57 ? -8.968 -41.095 31.718 1.00 94.67 57 TYR A CA 1
ATOM 427 C C . TYR A 1 57 ? -8.434 -39.735 32.151 1.00 93.41 57 TYR A C 1
ATOM 428 O O . TYR A 1 57 ? -8.015 -38.929 31.317 1.00 94.04 57 TYR A O 1
ATOM 437 N N . ARG A 1 58 ? -8.467 -39.496 33.460 1.00 92.99 58 ARG A N 1
ATOM 438 C CA . ARG A 1 58 ? -7.747 -38.378 34.065 1.00 90.52 58 ARG A CA 1
ATOM 439 C C . ARG A 1 58 ? -6.424 -38.924 34.606 1.00 87.25 58 ARG A C 1
ATOM 440 O O . ARG A 1 58 ? -6.433 -39.842 35.437 1.00 87.83 58 ARG A O 1
ATOM 448 N N . PRO A 1 59 ? -5.284 -38.378 34.124 1.00 83.73 59 PRO A N 1
ATOM 449 C CA . PRO A 1 59 ? -3.984 -38.951 34.480 1.00 80.70 59 PRO A CA 1
ATOM 450 C C . PRO A 1 59 ? -3.579 -38.683 35.923 1.00 79.22 59 PRO A C 1
ATOM 451 O O . PRO A 1 59 ? -4.179 -37.830 36.588 1.00 80.53 59 PRO A O 1
ATOM 455 N N . ALA A 1 60 ? -2.568 -39.417 36.386 1.00 76.22 60 ALA A N 1
ATOM 456 C CA . ALA A 1 60 ? -2.079 -39.317 37.758 1.00 75.02 60 ALA A CA 1
ATOM 457 C C . ALA A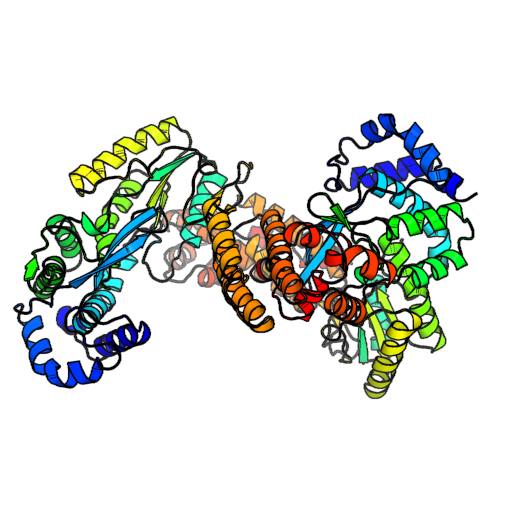 1 60 ? -1.443 -37.948 38.006 1.00 73.28 60 ALA A C 1
ATOM 458 O O . ALA A 1 60 ? -0.853 -37.370 37.084 1.00 72.90 60 ALA A O 1
ATOM 460 N N . PRO A 1 61 ? -1.576 -37.413 39.241 1.00 73.29 61 PRO A N 1
ATOM 461 C CA . PRO A 1 61 ? -0.989 -36.099 39.538 1.00 72.01 61 PRO A CA 1
ATOM 462 C C . PRO A 1 61 ? 0.536 -36.159 39.627 1.00 69.02 61 PRO A C 1
ATOM 463 O O . PRO A 1 61 ? 1.085 -37.178 40.058 1.00 68.20 61 PRO A O 1
ATOM 467 N N . VAL A 1 62 ? 1.197 -35.077 39.220 1.00 67.93 62 VAL A N 1
ATOM 468 C CA . VAL A 1 62 ? 2.669 -35.007 39.198 1.00 65.94 62 VAL A CA 1
ATOM 469 C C . VAL A 1 62 ? 3.288 -34.814 40.590 1.00 65.66 62 VAL A C 1
ATOM 470 O O . VAL A 1 62 ? 2.613 -34.363 41.519 1.00 67.16 62 VAL A O 1
ATOM 474 N N . ARG A 1 63 ? 4.573 -35.154 40.706 1.00 63.94 63 ARG A N 1
ATOM 475 C CA . ARG A 1 63 ? 5.334 -35.060 41.956 1.00 64.49 63 ARG A CA 1
ATOM 476 C C . ARG A 1 63 ? 6.185 -33.786 41.997 1.00 64.37 63 ARG A C 1
ATOM 477 O O . ARG A 1 63 ? 6.945 -33.509 41.066 1.00 63.14 63 ARG A O 1
ATOM 485 N N . ARG A 1 64 ? 6.045 -33.021 43.082 1.00 66.25 64 ARG A N 1
ATOM 486 C CA . ARG A 1 64 ? 6.724 -31.738 43.241 1.00 67.12 64 ARG A CA 1
ATOM 487 C C . ARG A 1 64 ? 8.145 -31.931 43.738 1.00 65.83 64 ARG A C 1
ATOM 488 O O . ARG A 1 64 ? 8.358 -32.500 44.810 1.00 66.71 64 ARG A O 1
ATOM 496 N N . VAL A 1 65 ? 9.110 -31.458 42.950 1.00 64.02 65 VAL A N 1
ATOM 497 C CA . VAL A 1 65 ? 10.532 -31.538 43.311 1.00 62.75 65 VAL A CA 1
ATOM 498 C C . VAL A 1 65 ? 11.226 -30.201 43.050 1.00 63.44 65 VAL A C 1
ATOM 499 O O . VAL A 1 65 ? 11.342 -29.769 41.899 1.00 62.74 65 VAL A O 1
ATOM 503 N N . GLU A 1 66 ? 11.678 -29.557 44.129 1.00 64.69 66 GLU A N 1
ATOM 504 C CA . GLU A 1 66 ? 12.421 -28.287 44.064 1.00 65.59 66 GLU A CA 1
ATOM 505 C C . GLU A 1 66 ? 13.868 -28.580 43.658 1.00 63.66 66 GLU A C 1
ATOM 506 O O . GLU A 1 66 ? 14.542 -29.396 44.301 1.00 62.90 66 GLU A O 1
ATOM 512 N N . ILE A 1 67 ? 14.331 -27.951 42.577 1.00 62.53 67 ILE A N 1
ATOM 513 C CA . ILE A 1 67 ? 15.728 -28.079 42.122 1.00 61.02 67 ILE A CA 1
ATOM 514 C C . ILE A 1 67 ? 16.295 -26.695 41.789 1.00 62.67 67 ILE A C 1
ATOM 515 O O . ILE A 1 67 ? 15.523 -25.806 41.415 1.00 64.11 67 ILE A O 1
ATOM 520 N N . PRO A 1 68 ? 17.632 -26.506 41.933 1.00 62.59 68 PRO A N 1
ATOM 521 C CA . PRO A 1 68 ? 18.228 -25.195 41.659 1.00 64.96 68 PRO A CA 1
ATOM 522 C C . PRO A 1 68 ? 18.358 -24.897 40.173 1.00 65.89 68 PRO A C 1
ATOM 523 O O . PRO A 1 68 ? 18.680 -25.794 39.396 1.00 65.64 68 PRO A O 1
ATOM 527 N N . LYS A 1 69 ? 18.108 -23.645 39.791 1.00 68.62 69 LYS A N 1
ATOM 528 C CA . LYS A 1 69 ? 18.352 -23.184 38.418 1.00 69.97 69 LYS A CA 1
ATOM 529 C C . LYS A 1 69 ? 19.687 -22.408 38.341 1.00 72.12 69 LYS A C 1
ATOM 530 O O . LYS A 1 69 ? 20.109 -21.822 39.353 1.00 73.43 69 LYS A O 1
ATOM 536 N N . PRO A 1 70 ? 20.352 -22.406 37.154 1.00 72.54 70 PRO A N 1
ATOM 537 C CA . PRO A 1 70 ? 21.652 -21.727 36.968 1.00 74.94 70 PRO A CA 1
ATOM 538 C C . PRO A 1 70 ? 21.702 -20.240 37.343 1.00 78.90 70 PRO A C 1
ATOM 539 O O . PRO A 1 70 ? 22.770 -19.747 37.713 1.00 79.68 70 PRO A O 1
ATOM 543 N N . GLY A 1 71 ? 20.564 -19.549 37.238 1.00 81.94 71 GLY A N 1
ATOM 544 C CA . GLY A 1 71 ? 20.445 -18.133 37.606 1.00 87.21 71 GLY A CA 1
ATOM 545 C C . GLY A 1 71 ? 20.628 -17.850 39.091 1.00 89.51 71 GLY A C 1
ATOM 546 O O . GLY A 1 71 ? 21.289 -16.873 39.467 1.00 92.17 71 GLY A O 1
ATOM 547 N N . GLY A 1 72 ? 20.043 -18.707 39.930 1.00 88.20 72 GLY A N 1
ATOM 548 C CA . GLY A 1 72 ? 20.125 -18.564 41.384 1.00 90.05 72 GLY A CA 1
ATOM 549 C C . GLY A 1 72 ? 18.969 -19.193 42.143 1.00 89.83 72 GLY A C 1
ATOM 550 O O . GLY A 1 72 ? 19.189 -19.911 43.126 1.00 89.63 72 GLY A O 1
ATOM 551 N N . GLY A 1 73 ? 17.743 -18.933 41.677 1.00 89.58 73 GLY A N 1
ATOM 552 C CA . GLY A 1 73 ? 16.516 -19.357 42.357 1.00 87.50 73 GLY A CA 1
ATOM 553 C C . GLY A 1 73 ? 16.209 -20.843 42.312 1.00 83.85 73 GLY A C 1
ATOM 554 O O . GLY A 1 73 ? 17.097 -21.675 42.099 1.00 81.92 73 GLY A O 1
ATOM 555 N N . THR A 1 74 ? 14.938 -21.168 42.531 1.00 83.00 74 THR A N 1
ATOM 556 C CA . THR A 1 74 ? 14.480 -22.556 42.598 1.00 79.20 74 THR A CA 1
ATOM 557 C C . THR A 1 74 ? 13.454 -22.838 41.508 1.00 77.50 74 THR A C 1
ATOM 558 O O . THR A 1 74 ? 12.652 -21.975 41.165 1.00 79.39 74 THR A O 1
ATOM 562 N N . ARG A 1 75 ? 13.509 -24.058 40.978 1.00 74.08 75 ARG A N 1
ATOM 563 C CA . ARG A 1 75 ? 12.626 -24.536 39.922 1.00 71.56 75 ARG A CA 1
ATOM 564 C C . ARG A 1 75 ? 11.714 -25.655 40.440 1.00 70.17 75 ARG A C 1
ATOM 565 O O . ARG A 1 75 ? 12.199 -26.689 40.916 1.00 68.54 75 ARG A O 1
ATOM 573 N N . GLN A 1 76 ? 10.403 -25.436 40.352 1.00 70.79 76 GLN A N 1
ATOM 574 C CA . GLN A 1 76 ? 9.408 -26.453 40.737 1.00 70.31 76 GLN A CA 1
ATOM 575 C C . GLN A 1 76 ? 9.239 -27.462 39.601 1.00 67.43 76 GLN A C 1
ATOM 576 O O . GLN A 1 76 ? 8.672 -27.127 38.551 1.00 68.33 76 GLN A O 1
ATOM 582 N N . LEU A 1 77 ? 9.756 -28.675 39.786 1.00 76.70 77 LEU A N 1
ATOM 583 C CA . LEU A 1 77 ? 9.517 -29.763 38.832 1.00 74.40 77 LEU A CA 1
ATOM 584 C C . LEU A 1 77 ? 8.140 -30.372 39.048 1.00 76.20 77 LEU A C 1
ATOM 585 O O . LEU A 1 77 ? 7.557 -30.256 40.137 1.00 78.24 77 LEU A O 1
ATOM 590 N N . GLY A 1 78 ? 7.627 -31.009 37.996 1.00 75.38 78 GLY A N 1
ATOM 591 C CA . GLY A 1 78 ? 6.393 -31.772 38.063 1.00 76.67 78 GLY A CA 1
ATOM 592 C C . GLY A 1 78 ? 6.590 -33.080 37.332 1.00 75.13 78 GLY A C 1
ATOM 593 O O . GLY A 1 78 ? 6.464 -33.130 36.105 1.00 74.10 78 GLY A O 1
ATOM 594 N N . ILE A 1 79 ? 6.906 -34.130 38.090 1.00 75.13 79 ILE A N 1
ATOM 595 C CA . ILE A 1 79 ? 7.249 -35.443 37.538 1.00 74.30 79 ILE A CA 1
ATOM 596 C C . ILE A 1 79 ? 5.989 -36.300 37.387 1.00 76.92 79 ILE A C 1
ATOM 597 O O . ILE A 1 79 ? 5.394 -36.692 38.391 1.00 79.12 79 ILE A O 1
ATOM 602 N N . PRO A 1 80 ? 5.579 -36.606 36.137 1.00 77.32 80 PRO A N 1
ATOM 603 C CA . PRO A 1 80 ? 4.438 -37.516 35.995 1.00 80.25 80 PRO A CA 1
ATOM 604 C C . PRO A 1 80 ? 4.840 -38.970 36.266 1.00 80.97 80 PRO A C 1
ATOM 605 O O . PRO A 1 80 ? 6.040 -39.272 36.338 1.00 78.77 80 PRO A O 1
ATOM 609 N N . THR A 1 81 ? 3.846 -39.849 36.427 1.00 84.34 81 THR A N 1
ATOM 610 C CA . THR A 1 81 ? 4.095 -41.289 36.540 1.00 85.49 81 THR A CA 1
ATOM 611 C C . THR A 1 81 ? 4.678 -41.814 35.230 1.00 83.50 81 THR A C 1
ATOM 612 O O . THR A 1 81 ? 4.375 -41.264 34.168 1.00 83.01 81 THR A O 1
ATOM 616 N N . VAL A 1 82 ? 5.516 -42.853 35.305 1.00 82.30 82 VAL A N 1
ATOM 617 C CA . VAL A 1 82 ? 6.132 -43.457 34.104 1.00 80.68 82 VAL A CA 1
ATOM 618 C C . VAL A 1 82 ? 5.153 -43.707 32.943 1.00 81.58 82 VAL A C 1
ATOM 619 O O . VAL A 1 82 ? 5.515 -43.502 31.784 1.00 80.49 82 VAL A O 1
ATOM 623 N N . VAL A 1 83 ? 3.928 -44.130 33.267 1.00 83.48 83 VAL A N 1
ATOM 624 C CA . VAL A 1 83 ? 2.869 -44.362 32.278 1.00 84.98 83 VAL A CA 1
ATOM 625 C C . VAL A 1 83 ? 2.352 -43.038 31.690 1.00 84.85 83 VAL A C 1
ATOM 626 O O . VAL A 1 83 ? 2.029 -42.975 30.504 1.00 84.91 83 VAL A O 1
ATOM 630 N N . ASP A 1 84 ? 2.273 -41.995 32.519 1.00 84.89 84 ASP A N 1
ATOM 631 C CA . ASP A 1 84 ? 1.906 -40.655 32.055 1.00 84.73 84 ASP A CA 1
ATOM 632 C C . ASP A 1 84 ? 3.023 -40.026 31.227 1.00 81.64 84 ASP A C 1
ATOM 633 O O . ASP A 1 84 ? 2.745 -39.247 30.318 1.00 81.59 84 ASP A O 1
ATOM 638 N N . ARG A 1 85 ? 4.275 -40.360 31.549 1.00 78.72 85 ARG A N 1
ATOM 639 C CA . ARG A 1 85 ? 5.417 -39.997 30.706 1.00 75.23 85 ARG A CA 1
ATOM 640 C C . ARG A 1 85 ? 5.378 -40.757 29.385 1.00 73.75 85 ARG A C 1
ATOM 641 O O . ARG A 1 85 ? 5.666 -40.178 28.338 1.00 72.38 85 ARG A O 1
ATOM 649 N N . LEU A 1 86 ? 5.018 -42.043 29.449 1.00 74.01 86 LEU A N 1
ATOM 650 C CA . LEU A 1 86 ? 4.856 -42.894 28.266 1.00 73.62 86 LEU A CA 1
ATOM 651 C C . LEU A 1 86 ? 3.772 -42.368 27.317 1.00 74.41 86 LEU A C 1
ATOM 652 O O . LEU A 1 86 ? 3.998 -42.281 26.105 1.00 73.12 86 LEU A O 1
ATOM 657 N N . ILE A 1 87 ? 2.616 -42.011 27.881 1.00 76.13 87 ILE A N 1
ATOM 658 C CA . ILE A 1 87 ? 1.480 -41.489 27.109 1.00 77.47 87 ILE A CA 1
ATOM 659 C C . ILE A 1 87 ? 1.803 -40.115 26.511 1.00 76.34 87 ILE A C 1
ATOM 660 O O . ILE A 1 87 ? 1.541 -39.884 25.333 1.00 76.62 87 ILE A O 1
ATOM 665 N N . GLN A 1 88 ? 2.374 -39.219 27.317 1.00 75.65 88 GLN A N 1
ATOM 666 C CA . GLN A 1 88 ? 2.776 -37.887 26.848 1.00 74.93 88 GLN A CA 1
ATOM 667 C C . GLN A 1 88 ? 3.799 -37.952 25.709 1.00 73.51 88 GLN A C 1
ATOM 668 O O . GLN A 1 88 ? 3.735 -37.151 24.769 1.00 73.52 88 GLN A O 1
ATOM 674 N N . GLN A 1 89 ? 4.728 -38.907 25.802 1.00 72.57 89 GLN A N 1
ATOM 675 C CA . GLN A 1 89 ? 5.705 -39.172 24.746 1.00 70.99 89 GLN A CA 1
ATOM 676 C C . GLN A 1 89 ? 5.016 -39.602 23.442 1.00 72.36 89 GLN A C 1
ATOM 677 O O . GLN A 1 89 ? 5.342 -39.083 22.374 1.00 72.09 89 GLN A O 1
ATOM 683 N N . ALA A 1 90 ? 4.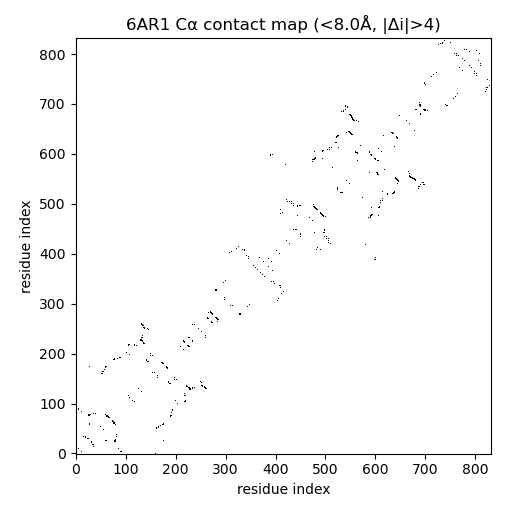065 -40.533 23.544 1.00 73.82 90 ALA A N 1
ATOM 684 C CA . ALA A 1 90 ? 3.279 -40.999 22.393 1.00 75.26 90 ALA A CA 1
ATOM 685 C C . ALA A 1 90 ? 2.506 -39.871 21.702 1.00 76.33 90 ALA A C 1
ATOM 686 O O . ALA A 1 90 ? 2.382 -39.873 20.476 1.00 77.29 90 ALA A O 1
ATOM 688 N N . ILE A 1 91 ? 2.000 -38.920 22.490 1.00 76.80 91 ILE A N 1
ATOM 689 C CA . ILE A 1 91 ? 1.314 -37.728 21.967 1.00 77.41 91 ILE A CA 1
ATOM 690 C C . ILE A 1 91 ? 2.327 -36.830 21.242 1.00 75.79 91 ILE A C 1
ATOM 691 O O . ILE A 1 91 ? 2.101 -36.441 20.092 1.00 76.60 91 ILE A O 1
ATOM 696 N N . LEU A 1 92 ? 3.432 -36.524 21.926 1.00 73.65 92 LEU A N 1
ATOM 697 C CA . LEU A 1 92 ? 4.535 -35.728 21.379 1.00 72.14 92 LEU A CA 1
ATOM 698 C C . LEU A 1 92 ? 5.063 -36.266 20.050 1.00 71.84 92 LEU A C 1
ATOM 699 O O . LEU A 1 92 ? 5.321 -35.488 19.135 1.00 71.56 92 LEU A O 1
ATOM 704 N N . GLN A 1 93 ? 5.201 -37.589 19.952 1.00 72.22 93 GLN A N 1
ATOM 705 C CA . GLN A 1 93 ? 5.736 -38.245 18.755 1.00 72.35 93 GLN A CA 1
ATOM 706 C C . GLN A 1 93 ? 4.850 -38.055 17.524 1.00 75.22 93 GLN A C 1
ATOM 707 O O . GLN A 1 93 ? 5.363 -37.935 16.407 1.00 75.18 93 GLN A O 1
ATOM 713 N N . GLU A 1 94 ? 3.534 -38.007 17.738 1.00 78.24 94 GLU A N 1
ATOM 714 C CA . GLU A 1 94 ? 2.576 -37.782 16.655 1.00 80.80 94 GLU A CA 1
ATOM 715 C C . GLU A 1 94 ? 2.253 -36.317 16.400 1.00 81.34 94 GLU A C 1
ATOM 716 O O . GLU A 1 94 ? 2.029 -35.936 15.249 1.00 83.47 94 GLU A O 1
ATOM 722 N N . LEU A 1 95 ? 2.221 -35.506 17.459 1.00 79.93 95 LEU A N 1
ATOM 723 C CA . LEU A 1 95 ? 1.970 -34.068 17.320 1.00 79.37 95 LEU A CA 1
ATOM 724 C C . LEU A 1 95 ? 3.124 -33.293 16.676 1.00 76.79 95 LEU A C 1
ATOM 725 O O . LEU A 1 95 ? 2.886 -32.268 16.038 1.00 77.08 95 LEU A O 1
ATOM 730 N N . THR A 1 96 ? 4.356 -33.781 16.844 1.00 73.64 96 THR A N 1
ATOM 731 C CA . THR A 1 96 ? 5.555 -33.135 16.281 1.00 71.07 96 THR A CA 1
ATOM 732 C C . THR A 1 96 ? 5.434 -32.830 14.767 1.00 71.24 96 THR A C 1
ATOM 733 O O . THR A 1 96 ? 5.516 -31.660 14.401 1.00 71.47 96 THR A O 1
ATOM 737 N N . PRO A 1 97 ? 5.207 -33.859 13.900 1.00 71.22 97 PRO A N 1
ATOM 738 C CA . PRO A 1 97 ? 5.077 -33.574 12.456 1.00 71.86 97 PRO A CA 1
ATOM 739 C C . PRO A 1 97 ? 3.868 -32.705 12.041 1.00 73.84 97 PRO A C 1
ATOM 740 O O . PRO A 1 97 ? 3.877 -32.144 10.942 1.00 74.34 97 PRO A O 1
ATOM 744 N N . ILE A 1 98 ? 2.855 -32.597 12.907 1.00 74.90 98 ILE A N 1
ATOM 745 C CA . ILE A 1 98 ? 1.709 -31.711 12.669 1.00 76.70 98 ILE A CA 1
ATOM 746 C C . ILE A 1 98 ? 2.132 -30.249 12.816 1.00 76.51 98 ILE A C 1
ATOM 747 O O . ILE A 1 98 ? 1.812 -29.429 11.953 1.00 78.46 98 ILE A O 1
ATOM 752 N N . PHE A 1 99 ? 2.850 -29.938 13.901 1.00 74.29 99 PHE A N 1
ATOM 753 C CA . PHE A 1 99 ? 3.211 -28.558 14.255 1.00 73.48 99 PHE A CA 1
ATOM 754 C C . PHE A 1 99 ? 4.596 -28.120 13.787 1.00 71.47 99 PHE A C 1
ATOM 755 O O . PHE A 1 99 ? 4.743 -27.006 13.296 1.00 72.18 99 PHE A O 1
ATOM 763 N N . ASP A 1 100 ? 5.597 -28.988 13.944 1.00 69.33 100 ASP A N 1
ATOM 764 C CA . ASP A 1 100 ? 7.017 -28.600 13.792 1.00 67.31 100 ASP A CA 1
ATOM 765 C C . ASP A 1 100 ? 7.439 -28.024 12.428 1.00 67.67 100 ASP A C 1
ATOM 766 O O . ASP A 1 100 ? 8.265 -27.106 12.402 1.00 67.56 100 ASP A O 1
ATOM 771 N N . PRO A 1 101 ? 6.893 -28.555 11.301 1.00 68.22 101 PRO A N 1
ATOM 772 C CA . PRO A 1 101 ? 7.254 -27.970 10.001 1.00 69.04 101 PRO A CA 1
ATOM 773 C C . PRO A 1 101 ? 6.790 -26.522 9.809 1.00 70.80 101 PRO A C 1
ATOM 774 O O . PRO A 1 101 ? 7.425 -25.769 9.073 1.00 71.19 101 PRO A O 1
ATOM 778 N N . ASP A 1 102 ? 5.709 -26.150 10.489 1.00 72.32 102 ASP A N 1
ATOM 779 C CA . ASP A 1 102 ? 5.106 -24.825 10.383 1.00 74.61 102 ASP A CA 1
ATOM 780 C C . ASP A 1 102 ? 5.565 -23.832 11.469 1.00 74.94 102 ASP A C 1
ATOM 781 O O . ASP A 1 102 ? 5.071 -22.700 11.517 1.00 77.13 102 ASP A O 1
ATOM 786 N N . PHE A 1 103 ? 6.508 -24.251 12.322 1.00 73.34 103 PHE A N 1
ATOM 787 C CA . PHE A 1 103 ? 7.179 -23.327 13.248 1.00 73.45 103 PHE A CA 1
ATOM 788 C C . PHE A 1 103 ? 8.163 -22.448 12.477 1.00 74.58 103 PHE A C 1
ATOM 789 O O . PHE A 1 103 ? 8.566 -22.784 11.356 1.00 74.59 103 PHE A O 1
ATOM 797 N N . SER A 1 104 ? 8.547 -21.331 13.096 1.00 75.87 104 SER A N 1
ATOM 798 C CA . SER A 1 104 ? 9.363 -20.305 12.454 1.00 77.32 104 SER A CA 1
ATOM 799 C C . SER A 1 104 ? 10.777 -20.759 12.135 1.00 76.37 104 SER A C 1
ATOM 800 O O . SER A 1 104 ? 11.332 -21.609 12.825 1.00 74.73 104 SER A O 1
ATOM 803 N N . SER A 1 105 ? 11.339 -20.174 11.079 1.00 78.48 105 SER A N 1
ATOM 804 C CA . SER A 1 105 ? 12.735 -20.347 10.681 1.00 78.13 105 SER A CA 1
ATOM 805 C C . SER A 1 105 ? 13.697 -19.949 11.809 1.00 77.01 105 SER A C 1
ATOM 806 O O . SER A 1 105 ? 14.737 -20.592 12.001 1.00 75.17 105 SER A O 1
ATOM 809 N N . SER A 1 106 ? 13.322 -18.905 12.553 1.00 78.13 106 SER A N 1
ATOM 810 C CA . SER A 1 106 ? 14.131 -18.345 13.636 1.00 77.56 106 SER A CA 1
ATOM 811 C C . SER A 1 106 ? 13.809 -18.918 15.029 1.00 75.88 106 SER A C 1
ATOM 812 O O . SER A 1 106 ? 14.265 -18.380 16.042 1.00 75.86 106 SER A O 1
ATOM 815 N N . SER A 1 107 ? 13.034 -20.003 15.075 1.00 74.61 107 SER A N 1
ATOM 816 C CA . SER A 1 107 ? 12.731 -20.709 16.327 1.00 72.10 107 SER A CA 1
ATOM 817 C C . SER A 1 107 ? 13.644 -21.924 16.444 1.00 69.50 107 SER A C 1
ATOM 818 O O . SER A 1 107 ? 13.595 -22.812 15.590 1.00 69.09 107 SER A O 1
ATOM 821 N N . PHE A 1 108 ? 14.461 -21.957 17.502 1.00 67.39 108 PHE A N 1
ATOM 822 C CA . PHE A 1 108 ? 15.512 -22.977 17.666 1.00 64.57 108 PHE A CA 1
ATOM 823 C C . PHE A 1 108 ? 15.420 -23.825 18.936 1.00 62.85 108 PHE A C 1
ATOM 824 O O . PHE A 1 108 ? 16.202 -24.763 19.099 1.00 61.76 108 PHE A O 1
ATOM 832 N N . GLY A 1 109 ? 14.480 -23.506 19.825 1.00 63.23 109 GLY A N 1
ATOM 833 C CA . GLY A 1 109 ? 14.366 -24.191 21.121 1.00 61.78 109 GLY A CA 1
ATOM 834 C C . GLY A 1 109 ? 13.383 -25.351 21.110 1.00 61.66 109 GLY A C 1
ATOM 835 O O . GLY A 1 109 ? 12.257 -25.210 20.615 1.00 63.41 109 GLY A O 1
ATOM 836 N N . PHE A 1 110 ? 13.827 -26.490 21.654 1.00 59.79 110 PHE A N 1
ATOM 837 C CA . PHE A 1 110 ? 13.027 -27.734 21.812 1.00 59.23 110 PHE A CA 1
ATOM 838 C C . PHE A 1 110 ? 12.719 -28.519 20.530 1.00 58.91 110 PHE A C 1
ATOM 839 O O . PHE A 1 110 ? 11.983 -29.500 20.581 1.00 58.73 110 PHE A O 1
ATOM 847 N N . ARG A 1 111 ? 13.306 -28.122 19.404 1.00 59.02 111 ARG A N 1
ATOM 848 C CA . ARG A 1 111 ? 12.944 -28.661 18.093 1.00 59.36 111 ARG A CA 1
ATOM 849 C C . ARG A 1 111 ? 13.990 -29.636 17.534 1.00 58.64 111 ARG A C 1
ATOM 850 O O . ARG A 1 111 ? 15.195 -29.449 17.771 1.00 57.55 111 ARG A O 1
ATOM 858 N N . PRO A 1 112 ? 13.540 -30.668 16.773 1.00 59.38 112 PRO A N 1
ATOM 859 C CA . PRO A 1 112 ? 14.491 -31.625 16.192 1.00 58.43 112 PRO A CA 1
ATOM 860 C C . PRO A 1 112 ? 15.314 -31.011 15.048 1.00 59.15 112 PRO A C 1
ATOM 861 O O . PRO A 1 112 ? 14.803 -30.168 14.300 1.00 59.91 112 PRO A O 1
ATOM 865 N N . GLY A 1 113 ? 16.577 -31.428 14.939 1.00 58.53 113 GLY A N 1
ATOM 866 C CA . GLY A 1 113 ? 17.502 -30.936 13.911 1.00 59.29 113 GLY A CA 1
ATOM 867 C C . GLY A 1 113 ? 17.928 -29.485 14.062 1.00 60.37 113 GLY A C 1
ATOM 868 O O . GLY A 1 113 ? 18.419 -28.878 13.104 1.00 61.95 113 GLY A O 1
ATOM 869 N N . ARG A 1 114 ? 17.734 -28.933 15.260 1.00 60.23 114 ARG A N 1
ATOM 870 C CA . ARG A 1 114 ? 18.046 -27.533 15.576 1.00 60.95 114 ARG A CA 1
ATOM 871 C C . ARG A 1 114 ? 18.616 -27.444 16.990 1.00 60.00 114 ARG A C 1
ATOM 872 O O . ARG A 1 114 ? 18.203 -28.200 17.877 1.00 59.23 114 ARG A O 1
ATOM 880 N N . ASN A 1 115 ? 19.546 -26.514 17.197 1.00 59.76 115 ASN A N 1
ATOM 881 C CA . ASN A 1 115 ? 20.229 -26.363 18.487 1.00 58.50 115 ASN A CA 1
ATOM 882 C C . ASN A 1 115 ? 20.558 -24.902 18.799 1.00 59.30 115 ASN A C 1
ATOM 883 O O . ASN A 1 115 ? 20.230 -24.011 18.007 1.00 61.11 115 ASN A O 1
ATOM 888 N N . ALA A 1 116 ? 21.209 -24.673 19.945 1.00 58.16 116 ALA A N 1
ATOM 889 C CA . ALA A 1 116 ? 21.600 -23.329 20.393 1.00 58.29 116 ALA A CA 1
ATOM 890 C C . ALA A 1 116 ? 22.615 -22.663 19.466 1.00 58.63 116 ALA A C 1
ATOM 891 O O . ALA A 1 116 ? 22.576 -21.442 19.293 1.00 60.02 116 ALA A O 1
ATOM 893 N N . HIS A 1 117 ? 23.501 -23.466 18.870 1.00 56.98 117 HIS A N 1
ATOM 894 C CA . HIS A 1 117 ? 24.493 -22.968 17.906 1.00 57.63 117 HIS A CA 1
ATOM 895 C C . HIS A 1 117 ? 23.857 -22.281 16.700 1.00 59.62 117 HIS A C 1
ATOM 896 O O . HIS A 1 117 ? 24.359 -21.254 16.250 1.00 60.72 117 HIS A O 1
ATOM 903 N N . ASP A 1 118 ? 22.753 -22.847 16.200 1.00 60.21 118 ASP A N 1
ATOM 904 C CA . ASP A 1 118 ? 21.990 -22.268 15.089 1.00 62.28 118 ASP A CA 1
ATOM 905 C C . ASP A 1 118 ? 21.384 -20.912 15.451 1.00 64.12 118 ASP A C 1
ATOM 906 O O . ASP A 1 118 ? 21.347 -20.004 14.614 1.00 66.36 118 ASP A O 1
ATOM 911 N N . ALA A 1 119 ? 20.920 -20.789 16.696 1.00 63.58 119 ALA A N 1
ATOM 912 C CA . ALA A 1 119 ? 20.370 -19.541 17.226 1.00 65.13 119 ALA A CA 1
ATOM 913 C C . ALA A 1 119 ? 21.438 -18.448 17.406 1.00 66.36 119 ALA A C 1
ATOM 914 O O . ALA A 1 119 ? 21.175 -17.276 17.134 1.00 68.23 119 ALA A O 1
ATOM 916 N N . VAL A 1 120 ? 22.630 -18.845 17.856 1.00 65.28 120 VAL A N 1
ATOM 917 C CA . VAL A 1 120 ? 23.744 -17.912 18.089 1.00 66.51 120 VAL A CA 1
ATOM 918 C C . VAL A 1 120 ? 24.371 -17.449 16.770 1.00 68.14 120 VAL A C 1
ATOM 919 O O . VAL A 1 120 ? 24.675 -16.261 16.617 1.00 70.40 120 VAL A O 1
ATOM 923 N N . ARG A 1 121 ? 24.554 -18.380 15.831 1.00 67.68 121 ARG A N 1
ATOM 924 C CA . ARG A 1 121 ? 25.122 -18.061 14.512 1.00 70.06 121 ARG A CA 1
ATOM 925 C C . ARG A 1 121 ? 24.262 -17.068 13.727 1.00 72.73 121 ARG A C 1
ATOM 926 O O . ARG A 1 121 ? 24.801 -16.163 13.077 1.00 74.64 121 ARG A O 1
ATOM 934 N N . GLN A 1 122 ? 22.937 -17.242 13.801 1.00 73.12 122 GLN A N 1
ATOM 935 C CA . GLN A 1 122 ? 21.985 -16.311 13.181 1.00 76.15 122 GLN A CA 1
ATOM 936 C C . GLN A 1 122 ? 21.992 -14.953 13.888 1.00 78.92 122 GLN A C 1
ATOM 937 O O . GLN A 1 122 ? 21.966 -13.909 13.219 1.00 82.12 122 GLN A O 1
ATOM 943 N N . ALA A 1 123 ? 22.024 -14.982 15.225 1.00 77.91 123 ALA A N 1
ATOM 944 C CA . ALA A 1 123 ? 22.156 -13.778 16.053 1.00 79.31 123 ALA A CA 1
ATOM 945 C C . ALA A 1 123 ? 23.430 -12.995 15.738 1.00 81.31 123 ALA A C 1
ATOM 946 O O . ALA A 1 123 ? 23.401 -11.761 15.685 1.00 84.10 123 ALA A O 1
ATOM 948 N N . GLN A 1 124 ? 24.534 -13.720 15.530 1.00 80.38 124 GLN A N 1
ATOM 949 C CA . GLN A 1 124 ? 25.802 -13.129 15.097 1.00 82.15 124 GLN A CA 1
ATOM 950 C C . GLN A 1 124 ? 25.676 -12.513 13.702 1.00 85.34 124 GLN A C 1
ATOM 951 O O . GLN A 1 124 ? 26.172 -11.415 13.462 1.00 88.18 124 GLN A O 1
ATOM 957 N N . GLY A 1 125 ? 25.005 -13.228 12.798 1.00 85.40 125 GLY A N 1
ATOM 958 C CA . GLY A 1 125 ? 24.771 -12.772 11.427 1.00 88.31 125 GLY A CA 1
ATOM 959 C C . GLY A 1 125 ? 24.170 -11.378 11.318 1.00 92.09 125 GLY A C 1
ATOM 960 O O . GLY A 1 125 ? 24.562 -10.599 10.439 1.00 95.07 125 GLY A O 1
ATOM 961 N N . TYR A 1 126 ? 23.235 -11.061 12.218 1.00 91.86 126 TYR A N 1
ATOM 962 C CA . TYR A 1 126 ? 22.564 -9.760 12.219 1.00 94.68 126 TYR A CA 1
ATOM 963 C C . TYR A 1 126 ? 23.477 -8.622 12.682 1.00 97.17 126 TYR A C 1
ATOM 964 O O . TYR A 1 126 ? 23.584 -7.599 12.001 1.00 100.20 126 TYR A O 1
ATOM 973 N N . ILE A 1 127 ? 24.144 -8.814 13.822 1.00 96.71 127 ILE A N 1
ATOM 974 C CA . ILE A 1 127 ? 25.117 -7.834 14.333 1.00 99.45 127 ILE A CA 1
ATOM 975 C C . ILE A 1 127 ? 26.336 -7.669 13.412 1.00 101.36 127 ILE A C 1
ATOM 976 O O . ILE A 1 127 ? 26.897 -6.572 13.320 1.00 104.09 127 ILE A O 1
ATOM 981 N N . GLN A 1 128 ? 26.715 -8.753 12.728 1.00 100.14 128 GLN A N 1
ATOM 982 C CA . GLN A 1 128 ? 27.796 -8.739 11.741 1.00 102.64 128 GLN A CA 1
ATOM 983 C C . GLN A 1 128 ? 27.435 -7.889 10.514 1.00 106.65 128 GLN A C 1
ATOM 984 O O . GLN A 1 128 ? 28.299 -7.204 9.960 1.00 109.37 128 GLN A O 1
ATOM 990 N N . GLU A 1 129 ? 26.167 -7.940 10.101 1.00 107.15 129 GLU A N 1
ATOM 991 C CA . GLU A 1 129 ? 25.678 -7.158 8.959 1.00 110.41 129 GLU A CA 1
ATOM 992 C C . GLU A 1 129 ? 25.509 -5.662 9.267 1.00 113.70 129 GLU A C 1
ATOM 993 O O . GLU A 1 129 ? 25.618 -4.821 8.359 1.00 117.41 129 GLU A O 1
ATOM 999 N N . GLY A 1 130 ? 25.239 -5.336 10.532 1.00 112.18 130 GLY A N 1
ATOM 1000 C CA . GLY A 1 130 ? 25.059 -3.935 10.950 1.00 114.43 130 GLY A CA 1
ATOM 1001 C C . GLY A 1 130 ? 24.002 -3.640 12.003 1.00 112.96 130 GLY A C 1
ATOM 1002 O O . GLY A 1 130 ? 23.893 -2.503 12.468 1.00 115.03 130 GLY A O 1
ATOM 1003 N N . TYR A 1 131 ? 23.226 -4.654 12.378 1.00 109.33 131 TYR A N 1
ATOM 1004 C CA . TYR A 1 131 ? 22.186 -4.521 13.404 1.00 108.30 131 TYR A CA 1
ATOM 1005 C C . TYR A 1 131 ? 22.791 -4.735 14.796 1.00 106.05 131 TYR A C 1
ATOM 1006 O O . TYR A 1 131 ? 22.577 -5.776 15.428 1.00 102.31 131 TYR A O 1
ATOM 1015 N N . ARG A 1 132 ? 23.507 -3.718 15.278 1.00 107.95 132 ARG A N 1
ATOM 1016 C CA . ARG A 1 132 ? 24.429 -3.851 16.424 1.00 106.78 132 ARG A CA 1
ATOM 1017 C C . ARG A 1 132 ? 23.860 -3.532 17.829 1.00 106.66 132 ARG A C 1
ATOM 1018 O O . ARG A 1 132 ? 24.605 -3.101 18.728 1.00 107.49 132 ARG A O 1
ATOM 1026 N N . TYR A 1 133 ? 22.553 -3.736 18.010 1.00 105.60 133 TYR A N 1
ATOM 1027 C CA . TYR A 1 133 ? 21.904 -3.572 19.315 1.00 105.24 133 TYR A CA 1
ATOM 1028 C C . TYR A 1 133 ? 20.828 -4.626 19.508 1.00 103.50 133 TYR A C 1
ATOM 1029 O O . TYR A 1 133 ? 19.964 -4.793 18.647 1.00 103.97 133 TYR A O 1
ATOM 1038 N N . VAL A 1 134 ? 20.901 -5.344 20.630 1.00 102.26 134 VAL A N 1
ATOM 1039 C CA . VAL A 1 134 ? 19.961 -6.431 20.948 1.00 100.09 134 VAL A CA 1
ATOM 1040 C C . VAL A 1 134 ? 18.818 -5.948 21.848 1.00 101.48 134 VAL A C 1
ATOM 1041 O O . VAL A 1 134 ? 18.995 -5.033 22.654 1.00 103.84 134 VAL A O 1
ATOM 1045 N N . VAL A 1 135 ? 17.653 -6.570 21.681 1.00 100.63 135 VAL A N 1
ATOM 1046 C CA . VAL A 1 135 ? 16.503 -6.373 22.554 1.00 101.83 135 VAL A CA 1
ATOM 1047 C C . VAL A 1 135 ? 16.303 -7.696 23.288 1.00 98.92 135 VAL A C 1
ATOM 1048 O O . VAL A 1 135 ? 15.458 -8.513 22.912 1.00 97.16 135 VAL A O 1
ATOM 1052 N N . ASP A 1 136 ? 17.114 -7.902 24.326 1.00 98.97 136 ASP A N 1
ATOM 1053 C CA . ASP A 1 136 ? 17.106 -9.147 25.097 1.00 97.17 136 ASP A CA 1
ATOM 1054 C C . ASP A 1 136 ? 15.837 -9.282 25.936 1.00 97.42 136 ASP A C 1
ATOM 1055 O O . ASP A 1 136 ? 15.361 -8.299 26.506 1.00 100.65 136 ASP A O 1
ATOM 1060 N N . MET A 1 137 ? 15.294 -10.498 25.990 1.00 94.58 137 MET A N 1
ATOM 1061 C CA . MET A 1 137 ? 14.024 -10.758 26.665 1.00 94.79 137 MET A CA 1
ATOM 1062 C C . MET A 1 137 ? 13.938 -12.188 27.202 1.00 92.11 137 MET A C 1
ATOM 1063 O O . MET A 1 137 ? 14.578 -13.112 26.674 1.00 89.68 137 MET A O 1
ATOM 1068 N N . ASP A 1 138 ? 13.148 -12.350 28.264 1.00 92.35 138 ASP A N 1
ATOM 1069 C CA . ASP A 1 138 ? 12.893 -13.646 28.903 1.00 90.06 138 ASP A CA 1
ATOM 1070 C C . ASP A 1 138 ? 11.633 -13.541 29.758 1.00 91.08 138 ASP A C 1
ATOM 1071 O O . ASP A 1 138 ? 11.360 -12.487 30.331 1.00 93.75 138 ASP A O 1
ATOM 1076 N N . LEU A 1 139 ? 10.886 -14.637 29.856 1.00 88.99 139 LEU A N 1
ATOM 1077 C CA . LEU A 1 139 ? 9.602 -14.654 30.560 1.00 90.06 139 LEU A CA 1
ATOM 1078 C C . LEU A 1 139 ? 9.736 -15.211 31.981 1.00 89.03 139 LEU A C 1
ATOM 1079 O O . LEU A 1 139 ? 10.577 -16.102 32.229 1.00 85.73 139 LEU A O 1
ATOM 1084 N N . GLU A 1 140 ? 8.925 -14.672 32.897 1.00 91.36 140 GLU A N 1
ATOM 1085 C CA . GLU A 1 140 ? 8.912 -15.086 34.304 1.00 91.82 140 GLU A CA 1
ATOM 1086 C C . GLU A 1 140 ? 8.138 -16.389 34.483 1.00 90.91 140 GLU A C 1
ATOM 1087 O O . GLU A 1 140 ? 6.960 -16.460 34.103 1.00 92.19 140 GLU A O 1
ATOM 1093 N N . LYS A 1 141 ? 8.800 -17.402 35.047 1.00 88.35 141 LYS A N 1
ATOM 1094 C CA . LYS A 1 141 ? 8.171 -18.693 35.370 1.00 87.68 141 LYS A CA 1
ATOM 1095 C C . LYS A 1 141 ? 7.335 -19.238 34.197 1.00 87.24 141 LYS A C 1
ATOM 1096 O O . LYS A 1 141 ? 6.157 -19.569 34.349 1.00 88.54 141 LYS A O 1
ATOM 1102 N N . PHE A 1 142 ? 7.978 -19.313 33.033 1.00 84.84 142 PHE A N 1
ATOM 1103 C CA . PHE A 1 142 ? 7.302 -19.487 31.742 1.00 84.32 142 PHE A CA 1
ATOM 1104 C C . PHE A 1 142 ? 6.312 -20.651 31.674 1.00 83.56 142 PHE A C 1
ATOM 1105 O O . PHE A 1 142 ? 5.155 -20.455 31.299 1.00 85.22 142 PHE A O 1
ATOM 1113 N N . PHE A 1 143 ? 6.766 -21.841 32.049 1.00 80.96 143 PHE A N 1
ATOM 1114 C CA . PHE A 1 143 ? 5.924 -23.044 32.042 1.00 79.78 143 PHE A CA 1
ATOM 1115 C C . PHE A 1 143 ? 4.797 -22.968 33.065 1.00 82.12 143 PHE A C 1
ATOM 1116 O O . PHE A 1 143 ? 3.715 -23.490 32.823 1.00 83.75 143 PHE A O 1
ATOM 1124 N N . ASP A 1 144 ? 5.061 -22.317 34.199 1.00 82.86 144 ASP A N 1
ATOM 1125 C CA . ASP A 1 144 ? 4.091 -22.201 35.295 1.00 85.24 144 ASP A CA 1
ATOM 1126 C C . ASP A 1 144 ? 2.939 -21.242 34.983 1.00 87.81 144 ASP A C 1
ATOM 1127 O O . ASP A 1 144 ? 1.834 -21.417 35.493 1.00 90.17 144 ASP A O 1
ATOM 1132 N N . ARG A 1 145 ? 3.207 -20.230 34.157 1.00 87.33 145 ARG A N 1
ATOM 1133 C CA . ARG A 1 145 ? 2.237 -19.165 33.865 1.00 89.68 145 ARG A CA 1
ATOM 1134 C C . ARG A 1 145 ? 1.528 -19.312 32.510 1.00 90.01 145 ARG A C 1
ATOM 1135 O O . ARG A 1 145 ? 0.938 -18.348 32.007 1.00 92.15 145 ARG A O 1
ATOM 1143 N N . VAL A 1 146 ? 1.561 -20.520 31.946 1.00 88.15 146 VAL A N 1
ATOM 1144 C CA . VAL A 1 146 ? 0.868 -20.819 30.684 1.00 88.26 146 VAL A CA 1
ATOM 1145 C C . VAL A 1 146 ? -0.630 -20.958 30.950 1.00 91.13 146 VAL A C 1
ATOM 1146 O O . VAL A 1 146 ? -1.048 -21.834 31.709 1.00 91.65 146 VAL A O 1
ATOM 1150 N N . ASN A 1 147 ? -1.428 -20.090 30.330 1.00 93.41 147 ASN A N 1
ATOM 1151 C CA . ASN A 1 147 ? -2.884 -20.154 30.446 1.00 96.52 147 ASN A CA 1
ATOM 1152 C C . ASN A 1 147 ? -3.427 -21.322 29.626 1.00 96.07 147 ASN A C 1
ATOM 1153 O O . ASN A 1 147 ? -3.075 -21.472 28.455 1.00 94.40 147 ASN A O 1
ATOM 1158 N N . HIS A 1 148 ? -4.272 -22.149 30.244 1.00 97.85 148 HIS A N 1
ATOM 1159 C CA . HIS A 1 148 ? -4.797 -23.354 29.595 1.00 98.21 148 HIS A CA 1
ATOM 1160 C C . HIS A 1 148 ? -5.670 -23.073 28.378 1.00 100.12 148 HIS A C 1
ATOM 1161 O O . HIS A 1 148 ? -5.602 -23.815 27.400 1.00 99.29 148 HIS A O 1
ATOM 1168 N N . ASP A 1 149 ? -6.483 -22.017 28.445 1.00 103.06 149 ASP A N 1
ATOM 1169 C CA . ASP A 1 149 ? -7.383 -21.666 27.344 1.00 105.10 149 ASP A CA 1
ATOM 1170 C C . ASP A 1 149 ? -6.647 -21.180 26.092 1.00 103.17 149 ASP A C 1
ATOM 1171 O O . ASP A 1 149 ? -7.003 -21.563 24.975 1.00 103.40 149 ASP A O 1
ATOM 1176 N N . ILE A 1 150 ? -5.632 -20.338 26.288 1.00 101.42 150 ILE A N 1
ATOM 1177 C CA . ILE A 1 150 ? -4.842 -19.782 25.178 1.00 99.72 150 ILE A CA 1
ATOM 1178 C C . ILE A 1 150 ? -3.960 -20.857 24.529 1.00 96.71 150 ILE A C 1
ATOM 1179 O O . ILE A 1 150 ? -3.747 -20.830 23.316 1.00 96.24 150 ILE A O 1
ATOM 1184 N N . LEU A 1 151 ? -3.463 -21.796 25.336 1.00 94.73 151 LEU A N 1
ATOM 1185 C CA . LEU A 1 151 ? -2.687 -22.929 24.826 1.00 91.83 151 LEU A CA 1
ATOM 1186 C C . LEU A 1 151 ? -3.539 -23.860 23.964 1.00 93.09 151 LEU A C 1
ATOM 1187 O O . LEU A 1 151 ? -3.193 -24.121 22.808 1.00 92.29 151 LEU A O 1
ATOM 1192 N N . MET A 1 152 ? -4.641 -24.346 24.535 1.00 95.50 152 MET A N 1
ATOM 1193 C CA . MET A 1 152 ? -5.544 -25.281 23.861 1.00 97.28 152 MET A CA 1
ATOM 1194 C C . MET A 1 152 ? -6.190 -24.716 22.602 1.00 99.59 152 MET A C 1
ATOM 1195 O O . MET A 1 152 ? -6.490 -25.471 21.679 1.00 99.49 152 MET A O 1
ATOM 1200 N N . SER A 1 153 ? -6.397 -23.398 22.578 1.00 102.26 153 SER A N 1
ATOM 1201 C CA . SER A 1 153 ? -6.865 -22.688 21.387 1.00 104.77 153 SER A CA 1
ATOM 1202 C C . SER A 1 153 ? -5.845 -22.802 20.255 1.00 103.31 153 SER A C 1
ATOM 1203 O O . SER A 1 153 ? -6.213 -23.101 19.124 1.00 104.08 153 SER A O 1
ATOM 1206 N N . ARG A 1 154 ? -4.571 -22.578 20.576 1.00 102.01 154 ARG A N 1
ATOM 1207 C CA . ARG A 1 154 ? -3.480 -22.682 19.599 1.00 100.49 154 ARG A CA 1
ATOM 1208 C C . ARG A 1 154 ? -3.211 -24.124 19.168 1.00 98.46 154 ARG A C 1
ATOM 1209 O O . ARG A 1 154 ? -2.779 -24.359 18.034 1.00 97.52 154 ARG A O 1
ATOM 1217 N N . VAL A 1 155 ? -3.458 -25.074 20.077 1.00 97.66 155 VAL A N 1
ATOM 1218 C CA . VAL A 1 155 ? -3.420 -26.513 19.767 1.00 96.00 155 VAL A CA 1
ATOM 1219 C C . VAL A 1 155 ? -4.590 -26.864 18.836 1.00 98.26 155 VAL A C 1
ATOM 1220 O O . VAL A 1 155 ? -4.397 -27.561 17.841 1.00 97.94 155 VAL A O 1
ATOM 1224 N N . ALA A 1 156 ? -5.780 -26.343 19.143 1.00 100.74 156 ALA A N 1
ATOM 1225 C CA . ALA A 1 156 ? -7.002 -26.595 18.358 1.00 103.52 156 ALA A CA 1
ATOM 1226 C C . ALA A 1 156 ? -6.968 -26.140 16.892 1.00 103.77 156 ALA A C 1
ATOM 1227 O O . ALA A 1 156 ? -7.777 -26.612 16.085 1.00 105.56 156 ALA A O 1
ATOM 1229 N N . ARG A 1 157 ? -6.044 -25.236 16.558 1.00 102.17 157 ARG A N 1
ATOM 1230 C CA . ARG A 1 157 ? -5.879 -24.733 15.182 1.00 101.99 157 ARG A CA 1
ATOM 1231 C C . ARG A 1 157 ? -5.494 -25.841 14.206 1.00 100.18 157 ARG A C 1
ATOM 1232 O O . ARG A 1 157 ? -6.085 -25.950 13.138 1.00 102.20 157 ARG A O 1
ATOM 1240 N N . LYS A 1 158 ? -4.516 -26.662 14.588 1.00 96.81 158 LYS A N 1
ATOM 1241 C CA . LYS A 1 158 ? -3.990 -27.719 13.718 1.00 94.82 158 LYS A CA 1
ATOM 1242 C C . LYS A 1 158 ? -4.535 -29.113 14.011 1.00 95.09 158 LYS A C 1
ATOM 1243 O O . LYS A 1 158 ? -4.570 -29.961 13.117 1.00 95.62 158 LYS A O 1
ATOM 1249 N N . VAL A 1 159 ? -4.944 -29.351 15.255 1.00 95.32 159 VAL A N 1
ATOM 1250 C CA . VAL A 1 159 ? -5.509 -30.646 15.656 1.00 96.10 159 VAL A CA 1
ATOM 1251 C C . VAL A 1 159 ? -6.997 -30.511 16.021 1.00 99.24 159 VAL A C 1
ATOM 1252 O O . VAL A 1 159 ? -7.353 -29.894 17.025 1.00 100.26 159 VAL A O 1
ATOM 1256 N N . LYS A 1 160 ? -7.842 -31.101 15.178 1.00 100.48 160 LYS A N 1
ATOM 1257 C CA . LYS A 1 160 ? -9.296 -30.973 15.290 1.00 103.36 160 LYS A CA 1
ATOM 1258 C C . LYS A 1 160 ? -9.941 -32.107 16.109 1.00 104.78 160 LYS A C 1
ATOM 1259 O O . LYS A 1 160 ? -11.132 -32.037 16.449 1.00 107.69 160 LYS A O 1
ATOM 1265 N N . ASP A 1 161 ? -9.151 -33.135 16.424 1.00 102.74 161 ASP A N 1
ATOM 1266 C CA . ASP A 1 161 ? -9.636 -34.301 17.170 1.00 103.74 161 ASP A CA 1
ATOM 1267 C C . ASP A 1 161 ? -10.001 -33.906 18.608 1.00 104.63 161 ASP A C 1
ATOM 1268 O O . ASP A 1 161 ? -9.149 -33.448 19.373 1.00 102.52 161 ASP A O 1
ATOM 1273 N N . LYS A 1 162 ? -11.276 -34.073 18.950 1.00 107.27 162 LYS A N 1
ATOM 1274 C CA . LYS A 1 162 ? -11.811 -33.718 20.276 1.00 108.27 162 LYS A CA 1
ATOM 1275 C C . LYS A 1 162 ? -11.278 -34.607 21.404 1.00 106.91 162 LYS A C 1
ATOM 1276 O O . LYS A 1 162 ? -11.175 -34.166 22.555 1.00 107.04 162 LYS A O 1
ATOM 1282 N N . ARG A 1 163 ? -10.942 -35.853 21.067 1.00 105.45 163 ARG A N 1
ATOM 1283 C CA . ARG A 1 163 ? -10.473 -36.837 22.044 1.00 104.05 163 ARG A CA 1
ATOM 1284 C C . ARG A 1 163 ? -9.085 -36.501 22.576 1.00 100.33 163 ARG A C 1
ATOM 1285 O O . ARG A 1 163 ? -8.840 -36.621 23.778 1.00 100.19 163 ARG A O 1
ATOM 1293 N N . VAL A 1 164 ? -8.191 -36.072 21.684 1.00 97.54 164 VAL A N 1
ATOM 1294 C CA . VAL A 1 164 ? -6.828 -35.684 22.066 1.00 94.40 164 VAL A CA 1
ATOM 1295 C C . VAL A 1 164 ? -6.776 -34.307 22.739 1.00 94.38 164 VAL A C 1
ATOM 1296 O O . VAL A 1 164 ? -5.940 -34.089 23.613 1.00 92.79 164 VAL A O 1
ATOM 1300 N N . LEU A 1 165 ? -7.662 -33.396 22.334 1.00 96.60 165 LEU A N 1
ATOM 1301 C CA . LEU A 1 165 ? -7.769 -32.069 22.962 1.00 97.32 165 LEU A CA 1
ATOM 1302 C C . LEU A 1 165 ? -8.166 -32.161 24.426 1.00 98.66 165 LEU A C 1
ATOM 1303 O O . LEU A 1 165 ? -7.643 -31.419 25.261 1.00 97.80 165 LEU A O 1
ATOM 1308 N N . LYS A 1 166 ? -9.082 -33.084 24.728 1.00 101.00 166 LYS A N 1
ATOM 1309 C CA . LYS A 1 166 ? -9.451 -33.415 26.102 1.00 102.19 166 LYS A CA 1
ATOM 1310 C C . LYS A 1 166 ? -8.295 -34.093 26.841 1.00 99.21 166 LYS A C 1
ATOM 1311 O O . LYS A 1 166 ? -8.065 -33.799 28.016 1.00 99.41 166 LYS A O 1
ATOM 1317 N N . LEU A 1 167 ? -7.582 -34.988 26.148 1.00 96.45 167 LEU A N 1
ATOM 1318 C CA . LEU A 1 167 ? -6.426 -35.690 26.711 1.00 93.62 167 LEU A CA 1
ATOM 1319 C C . LEU A 1 167 ? -5.284 -34.737 27.079 1.00 91.17 167 LEU A C 1
ATOM 1320 O O . LEU A 1 167 ? -4.707 -34.859 28.161 1.00 90.16 167 LEU A O 1
ATOM 1325 N N . ILE A 1 168 ? -4.978 -33.793 26.183 1.00 90.31 168 ILE A N 1
ATOM 1326 C CA . ILE A 1 168 ? -3.945 -32.774 26.424 1.00 88.44 168 ILE A CA 1
ATOM 1327 C C . ILE A 1 168 ? -4.364 -31.856 27.579 1.00 90.73 168 ILE A C 1
ATOM 1328 O O . ILE A 1 168 ? -3.560 -31.571 28.471 1.00 89.75 168 ILE A O 1
ATOM 1333 N N . ARG A 1 169 ? -5.626 -31.426 27.561 1.00 94.54 169 ARG A N 1
ATOM 1334 C CA . ARG A 1 169 ? -6.200 -30.629 28.645 1.00 97.62 169 ARG A CA 1
ATOM 1335 C C . ARG A 1 169 ? -6.207 -31.388 29.977 1.00 98.86 169 ARG A C 1
ATOM 1336 O O . ARG A 1 169 ? -6.002 -30.777 31.022 1.00 100.11 169 ARG A O 1
ATOM 1344 N N . ALA A 1 170 ? -6.430 -32.704 29.932 1.00 99.16 170 ALA A N 1
ATOM 1345 C CA . ALA A 1 170 ? -6.393 -33.552 31.132 1.00 100.05 170 ALA A CA 1
ATOM 1346 C C . ALA A 1 170 ? -5.022 -33.523 31.802 1.00 97.60 170 ALA A C 1
ATOM 1347 O O . ALA A 1 170 ? -4.935 -33.440 33.030 1.00 98.95 170 ALA A O 1
ATOM 1349 N N . TYR A 1 171 ? -3.966 -33.579 30.986 1.00 94.37 171 TYR A N 1
ATOM 1350 C CA . TYR A 1 171 ? -2.587 -33.475 31.466 1.00 91.57 171 TYR A CA 1
ATOM 1351 C C . TYR A 1 171 ? -2.249 -32.088 32.009 1.00 91.71 171 TYR A C 1
ATOM 1352 O O . TYR A 1 171 ? -1.492 -31.964 32.977 1.00 91.45 171 TYR A O 1
ATOM 1361 N N . LEU A 1 172 ? -2.814 -31.055 31.386 1.00 92.42 172 LEU A N 1
ATOM 1362 C CA . LEU A 1 172 ? -2.707 -29.686 31.891 1.00 92.78 172 LEU A CA 1
ATOM 1363 C C . LEU A 1 172 ? -3.476 -29.524 33.204 1.00 95.39 172 LEU A C 1
ATOM 1364 O O . LEU A 1 172 ? -2.991 -28.872 34.135 1.00 95.09 172 LEU A O 1
ATOM 1369 N N . GLN A 1 173 ? -4.658 -30.139 33.267 1.00 98.12 173 GLN A N 1
ATOM 1370 C CA . GLN A 1 173 ? -5.541 -30.089 34.442 1.00 101.42 173 GLN A CA 1
ATOM 1371 C C . GLN A 1 173 ? -5.013 -30.899 35.626 1.00 101.18 173 GLN A C 1
ATOM 1372 O O . GLN A 1 173 ? -5.247 -30.526 36.782 1.00 102.84 173 GLN A O 1
ATOM 1378 N N . ALA A 1 174 ? -4.303 -31.992 35.328 1.00 99.23 174 ALA A N 1
ATOM 1379 C CA . ALA A 1 174 ? -3.775 -32.920 36.345 1.00 98.74 174 ALA A CA 1
ATOM 1380 C C . ALA A 1 174 ? -3.010 -32.175 37.433 1.00 98.02 174 ALA A C 1
ATOM 1381 O O . ALA A 1 174 ? -2.167 -31.314 37.145 1.00 96.05 174 ALA A O 1
ATOM 1383 N N . GLY A 1 175 ? -3.334 -32.497 38.679 1.00 99.73 175 GLY A N 1
ATOM 1384 C CA . GLY A 1 175 ? -2.837 -31.742 39.813 1.00 99.92 175 GLY A CA 1
ATOM 1385 C C . GLY A 1 175 ? -1.446 -32.096 40.277 1.00 97.09 175 GLY A C 1
ATOM 1386 O O . GLY A 1 175 ? -0.694 -32.778 39.578 1.00 94.19 175 GLY A O 1
ATOM 1387 N N . VAL A 1 176 ? -1.117 -31.608 41.469 1.00 97.87 176 VAL A N 1
ATOM 1388 C CA . VAL A 1 176 ? 0.111 -31.963 42.173 1.00 95.85 176 VAL A CA 1
ATOM 1389 C C . VAL A 1 176 ? -0.274 -32.638 43.488 1.00 98.12 176 VAL A C 1
ATOM 1390 O O . VAL A 1 176 ? -1.246 -32.241 44.135 1.00 101.15 176 VAL A O 1
ATOM 1394 N N . MET A 1 177 ? 0.478 -33.669 43.860 1.00 96.71 177 MET A N 1
ATOM 1395 C CA . MET A 1 177 ? 0.208 -34.433 45.071 1.00 99.15 177 MET A CA 1
ATOM 1396 C C . MET A 1 177 ? 1.096 -33.936 46.213 1.00 98.40 177 MET A C 1
ATOM 1397 O O . MET A 1 177 ? 2.283 -34.283 46.287 1.00 96.41 177 MET A O 1
ATOM 1402 N N . ILE A 1 178 ? 0.513 -33.108 47.082 1.00 99.90 178 ILE A N 1
ATOM 1403 C CA . ILE A 1 178 ? 1.227 -32.531 48.224 1.00 99.38 178 ILE A CA 1
ATOM 1404 C C . ILE A 1 178 ? 0.858 -33.287 49.495 1.00 101.89 178 ILE A C 1
ATOM 1405 O O . ILE A 1 178 ? -0.191 -33.032 50.088 1.00 105.51 178 ILE A O 1
ATOM 1410 N N . GLU A 1 179 ? 1.731 -34.213 49.897 1.00 99.99 179 GLU A N 1
ATOM 1411 C CA . GLU A 1 179 ? 1.541 -35.063 51.083 1.00 101.70 179 GLU A CA 1
ATOM 1412 C C . GLU A 1 179 ? 0.164 -35.741 51.082 1.00 104.42 179 GLU A C 1
ATOM 1413 O O . GLU A 1 179 ? -0.599 -35.672 52.046 1.00 108.47 179 GLU A O 1
ATOM 1419 N N . GLY A 1 180 ? -0.145 -36.370 49.955 1.00 102.85 180 GLY A N 1
ATOM 1420 C CA . GLY A 1 180 ? -1.368 -37.140 49.790 1.00 105.28 180 GLY A CA 1
ATOM 1421 C C . GLY A 1 180 ? -2.666 -36.376 49.604 1.00 107.90 180 GLY A C 1
ATOM 1422 O O . GLY A 1 180 ? -3.692 -36.781 50.156 1.00 112.09 180 GLY A O 1
ATOM 1423 N N . VAL A 1 181 ? -2.618 -35.282 48.842 1.00 105.81 181 VAL A N 1
ATOM 1424 C CA . VAL A 1 181 ? -3.826 -34.565 48.373 1.00 107.77 181 VAL A CA 1
ATOM 1425 C C . VAL A 1 181 ? -3.585 -33.941 47.005 1.00 104.95 181 VAL A C 1
ATOM 1426 O O . VAL A 1 181 ? -2.568 -33.272 46.804 1.00 102.11 181 VAL A O 1
ATOM 1430 N N . LYS A 1 182 ? -4.524 -34.153 46.082 1.00 105.81 182 LYS A N 1
ATOM 1431 C CA . LYS A 1 182 ? -4.447 -33.595 44.731 1.00 103.35 182 LYS A CA 1
ATOM 1432 C C . LYS A 1 182 ? -4.873 -32.129 44.736 1.00 104.78 182 LYS A C 1
ATOM 1433 O O . LYS A 1 182 ? -5.983 -31.790 45.160 1.00 108.55 182 LYS A O 1
ATOM 1439 N N . VAL A 1 183 ? -3.970 -31.268 44.276 1.00 102.27 183 VAL A N 1
ATOM 1440 C CA . VAL A 1 183 ? -4.201 -29.824 44.205 1.00 103.27 183 VAL A CA 1
ATOM 1441 C C . VAL A 1 183 ? -4.350 -29.449 42.733 1.00 101.54 183 VAL A C 1
ATOM 1442 O O . VAL A 1 183 ? -3.397 -29.587 41.965 1.00 98.06 183 VAL A O 1
ATOM 1446 N N . GLN A 1 184 ? -5.541 -28.975 42.357 1.00 104.02 184 GLN A N 1
ATOM 1447 C CA . GLN A 1 184 ? -5.876 -28.633 40.963 1.00 102.63 184 GLN A CA 1
ATOM 1448 C C . GLN A 1 184 ? -4.963 -27.547 40.380 1.00 99.76 184 GLN A C 1
ATOM 1449 O O . GLN A 1 184 ? -4.534 -26.641 41.091 1.00 99.80 184 GLN A O 1
ATOM 1455 N N . THR A 1 185 ? -4.677 -27.657 39.085 1.00 97.20 185 THR A N 1
ATOM 1456 C CA . THR A 1 185 ? -3.794 -26.729 38.374 1.00 94.38 185 THR A CA 1
ATOM 1457 C C . THR A 1 185 ? -4.591 -25.905 37.355 1.00 95.55 185 THR A C 1
ATOM 1458 O O . THR A 1 185 ? -4.962 -26.404 36.289 1.00 94.95 185 THR A O 1
ATOM 1462 N N . GLU A 1 186 ? -4.850 -24.648 37.707 1.00 97.21 186 GLU A N 1
ATOM 1463 C CA . GLU A 1 186 ? -5.617 -23.738 36.858 1.00 98.60 186 GLU A CA 1
ATOM 1464 C C . GLU A 1 186 ? -4.783 -23.214 35.690 1.00 95.82 186 GLU A C 1
ATOM 1465 O O . GLU A 1 186 ? -5.300 -23.070 34.574 1.00 96.03 186 GLU A O 1
ATOM 1471 N N . GLU A 1 187 ? -3.494 -22.967 35.936 1.00 93.23 187 GLU A N 1
ATOM 1472 C CA . GLU A 1 187 ? -2.560 -22.494 34.909 1.00 90.58 187 GLU A CA 1
ATOM 1473 C C . GLU A 1 187 ? -1.218 -23.223 34.969 1.00 86.80 187 GLU A C 1
ATOM 1474 O O . GLU A 1 187 ? -0.761 -23.600 36.046 1.00 86.86 187 GLU A O 1
ATOM 1480 N N . GLY A 1 188 ? -0.604 -23.417 33.804 1.00 83.91 188 GLY A N 1
ATOM 1481 C CA . GLY A 1 188 ? 0.748 -23.948 33.706 1.00 80.40 188 GLY A CA 1
ATOM 1482 C C . GLY A 1 188 ? 0.855 -25.409 33.317 1.00 78.62 188 GLY A C 1
ATOM 1483 O O . GLY A 1 188 ? 0.098 -26.247 33.808 1.00 80.11 188 GLY A O 1
ATOM 1484 N N . THR A 1 189 ? 1.795 -25.697 32.418 1.00 75.61 189 THR A N 1
ATOM 1485 C CA . THR A 1 189 ? 2.180 -27.065 32.063 1.00 73.71 189 THR A CA 1
ATOM 1486 C C . THR A 1 189 ? 3.305 -27.534 33.012 1.00 72.37 189 THR A C 1
ATOM 1487 O O . THR A 1 189 ? 4.150 -26.714 33.401 1.00 72.08 189 THR A O 1
ATOM 1491 N N . PRO A 1 190 ? 3.317 -28.835 33.397 1.00 71.92 190 PRO A N 1
ATOM 1492 C CA . PRO A 1 190 ? 4.358 -29.294 34.332 1.00 70.35 190 PRO A CA 1
ATOM 1493 C C . PRO A 1 190 ? 5.749 -29.375 33.697 1.00 67.27 190 PRO A C 1
ATOM 1494 O O . PRO A 1 190 ? 5.888 -29.882 32.581 1.00 66.31 190 PRO A O 1
ATOM 1498 N N . GLN A 1 191 ? 6.760 -28.876 34.410 1.00 65.95 191 GLN A N 1
ATOM 1499 C CA . GLN A 1 191 ? 8.154 -28.982 33.971 1.00 63.28 191 GLN A CA 1
ATOM 1500 C C . GLN A 1 191 ? 8.676 -30.366 34.320 1.00 62.13 191 GLN A C 1
ATOM 1501 O O . GLN A 1 191 ? 9.095 -30.616 35.455 1.00 62.45 191 GLN A O 1
ATOM 1507 N N . GLY A 1 192 ? 8.646 -31.256 33.331 1.00 61.17 192 GLY A N 1
ATOM 1508 C CA . GLY A 1 192 ? 8.890 -32.673 33.557 1.00 60.74 192 GLY A CA 1
ATOM 1509 C C . GLY A 1 192 ? 8.017 -33.585 32.714 1.00 61.80 192 GLY A C 1
ATOM 1510 O O . GLY A 1 192 ? 8.363 -34.749 32.490 1.00 61.53 192 GLY A O 1
ATOM 1511 N N . GLY A 1 193 ? 6.876 -33.067 32.264 1.00 63.13 193 GLY A N 1
ATOM 1512 C CA . GLY A 1 193 ? 6.055 -33.755 31.272 1.00 63.48 193 GLY A CA 1
ATOM 1513 C C . GLY A 1 193 ? 6.732 -33.677 29.911 1.00 61.60 193 GLY A C 1
ATOM 1514 O O . GLY A 1 193 ? 7.075 -32.573 29.473 1.00 61.17 193 GLY A O 1
ATOM 1515 N N . PRO A 1 194 ? 6.955 -34.838 29.247 1.00 60.68 194 PRO A N 1
ATOM 1516 C CA . PRO A 1 194 ? 7.567 -34.865 27.904 1.00 59.25 194 PRO A CA 1
ATOM 1517 C C . PRO A 1 194 ? 6.878 -33.977 26.853 1.00 60.38 194 PRO A C 1
ATOM 1518 O O . PRO A 1 194 ? 7.554 -33.446 25.963 1.00 59.48 194 PRO A O 1
ATOM 1522 N N . LEU A 1 195 ? 5.559 -33.806 26.977 1.00 62.44 195 LEU A N 1
ATOM 1523 C CA . LEU A 1 195 ? 4.768 -33.002 26.039 1.00 63.56 195 LEU A CA 1
ATOM 1524 C C . LEU A 1 195 ? 4.878 -31.484 26.262 1.00 63.82 195 LEU A C 1
ATOM 1525 O O . LEU A 1 195 ? 4.533 -30.701 25.363 1.00 64.92 195 LEU A O 1
ATOM 1530 N N . SER A 1 196 ? 5.356 -31.080 27.440 1.00 63.09 196 SER A N 1
ATOM 1531 C CA . SER A 1 196 ? 5.401 -29.664 27.838 1.00 63.80 196 SER A CA 1
ATOM 1532 C C . SER A 1 196 ? 6.222 -28.724 26.925 1.00 63.20 196 SER A C 1
ATOM 1533 O O . SER A 1 196 ? 5.742 -27.628 26.612 1.00 64.69 196 SER A O 1
ATOM 1536 N N . PRO A 1 197 ? 7.453 -29.129 26.512 1.00 61.47 197 PRO A N 1
ATOM 1537 C CA . PRO A 1 197 ? 8.211 -28.247 25.600 1.00 61.31 197 PRO A CA 1
ATOM 1538 C C . PRO A 1 197 ? 7.565 -27.967 24.230 1.00 62.86 197 PRO A C 1
ATOM 1539 O O . PRO A 1 197 ? 7.679 -26.843 23.731 1.00 63.90 197 PRO A O 1
ATOM 1543 N N . LEU A 1 198 ? 6.909 -28.964 23.633 1.00 63.74 198 LEU A N 1
ATOM 1544 C CA . LEU A 1 198 ? 6.179 -28.761 22.378 1.00 65.89 198 LEU A CA 1
ATOM 1545 C C . LEU A 1 198 ? 5.036 -27.763 22.557 1.00 68.83 198 LEU A C 1
ATOM 1546 O O . LEU A 1 198 ? 4.896 -26.831 21.759 1.00 70.16 198 LEU A O 1
ATOM 1551 N N . LEU A 1 199 ? 4.240 -27.975 23.609 1.00 69.94 199 LEU A N 1
ATOM 1552 C CA . LEU A 1 199 ? 3.152 -27.083 23.984 1.00 72.18 199 LEU A CA 1
ATOM 1553 C C . LEU A 1 199 ? 3.618 -25.642 24.195 1.00 72.73 199 LEU A C 1
ATOM 1554 O O . LEU A 1 199 ? 2.910 -24.698 23.829 1.00 74.56 199 LEU A O 1
ATOM 1559 N N . ALA A 1 200 ? 4.811 -25.484 24.773 1.00 71.33 200 ALA A N 1
ATOM 1560 C CA . ALA A 1 200 ? 5.429 -24.175 24.971 1.00 71.65 200 ALA A CA 1
ATOM 1561 C C . ALA A 1 200 ? 5.711 -23.461 23.642 1.00 72.01 200 ALA A C 1
ATOM 1562 O O . ALA A 1 200 ? 5.456 -22.255 23.517 1.00 73.42 200 ALA A O 1
ATOM 1564 N N . ASN A 1 201 ? 6.218 -24.214 22.661 1.00 70.69 201 ASN A N 1
ATOM 1565 C CA . ASN A 1 201 ? 6.481 -23.692 21.320 1.00 71.21 201 ASN A CA 1
ATOM 1566 C C . ASN A 1 201 ? 5.208 -23.361 20.546 1.00 73.71 201 ASN A C 1
ATOM 1567 O O . ASN A 1 201 ? 5.203 -22.415 19.753 1.00 75.48 201 ASN A O 1
ATOM 1572 N N . ILE A 1 202 ? 4.147 -24.141 20.770 1.00 74.26 202 ILE A N 1
ATOM 1573 C CA . ILE A 1 202 ? 2.837 -23.913 20.129 1.00 76.75 202 ILE A CA 1
ATOM 1574 C C . ILE A 1 202 ? 2.248 -22.555 20.538 1.00 79.07 202 ILE A C 1
ATOM 1575 O O . ILE A 1 202 ? 1.701 -21.839 19.699 1.00 80.70 202 ILE A O 1
ATOM 1580 N N . LEU A 1 203 ? 2.383 -22.208 21.818 1.00 79.88 203 LEU A N 1
ATOM 1581 C CA . LEU A 1 203 ? 1.942 -20.909 22.336 1.00 82.35 203 LEU A CA 1
ATOM 1582 C C . LEU A 1 203 ? 2.775 -19.744 21.778 1.00 82.84 203 LEU A C 1
ATOM 1583 O O . LEU A 1 203 ? 2.215 -18.753 21.308 1.00 85.20 203 LEU A O 1
ATOM 1588 N N . LEU A 1 204 ? 4.100 -19.887 21.825 1.00 81.08 204 LEU A N 1
ATOM 1589 C CA . LEU A 1 204 ? 5.039 -18.886 21.308 1.00 81.89 204 LEU A CA 1
ATOM 1590 C C . LEU A 1 204 ? 5.192 -18.865 19.780 1.00 82.84 204 LEU A C 1
ATOM 1591 O O . LEU A 1 204 ? 5.931 -18.033 19.241 1.00 83.48 204 LEU A O 1
ATOM 1596 N N . ASP A 1 205 ? 4.506 -19.780 19.091 1.00 83.84 205 ASP A N 1
ATOM 1597 C CA . ASP A 1 205 ? 4.462 -19.797 17.624 1.00 85.11 205 ASP A CA 1
ATOM 1598 C C . ASP A 1 205 ? 3.885 -18.491 17.069 1.00 88.06 205 ASP A C 1
ATOM 1599 O O . ASP A 1 205 ? 4.406 -17.960 16.086 1.00 88.45 205 ASP A O 1
ATOM 1604 N N . ASP A 1 206 ? 2.842 -17.972 17.718 1.00 90.39 206 ASP A N 1
ATOM 1605 C CA . ASP A 1 206 ? 2.224 -16.699 17.331 1.00 93.65 206 ASP A CA 1
ATOM 1606 C C . ASP A 1 206 ? 3.149 -15.501 17.512 1.00 93.65 206 ASP A C 1
ATOM 1607 O O . ASP A 1 206 ? 3.137 -14.580 16.689 1.00 95.46 206 ASP A O 1
ATOM 1612 N N . LEU A 1 207 ? 3.945 -15.527 18.584 1.00 91.71 207 LEU A N 1
ATOM 1613 C CA . LEU A 1 207 ? 4.963 -14.510 18.835 1.00 91.41 207 LEU A CA 1
ATOM 1614 C C . LEU A 1 207 ? 5.975 -14.438 17.691 1.00 90.83 207 LEU A C 1
ATOM 1615 O O . LEU A 1 207 ? 6.403 -13.343 17.320 1.00 92.97 207 LEU A O 1
ATOM 1620 N N . ASP A 1 208 ? 6.347 -15.600 17.148 1.00 88.36 208 ASP A N 1
ATOM 1621 C CA . ASP A 1 208 ? 7.233 -15.673 15.982 1.00 87.64 208 ASP A CA 1
ATOM 1622 C C . ASP A 1 208 ? 6.572 -15.081 14.741 1.00 90.06 208 ASP A C 1
ATOM 1623 O O . ASP A 1 208 ? 7.204 -14.319 14.009 1.00 90.39 208 ASP A O 1
ATOM 1628 N N . LYS A 1 209 ? 5.303 -15.433 14.525 1.00 91.67 209 LYS A N 1
ATOM 1629 C CA . LYS A 1 209 ? 4.530 -14.960 13.368 1.00 94.70 209 LYS A CA 1
ATOM 1630 C C . LYS A 1 209 ? 4.294 -13.448 13.398 1.00 97.51 209 LYS A C 1
ATOM 1631 O O . LYS A 1 209 ? 4.293 -12.806 12.346 1.00 99.58 209 LYS A O 1
ATOM 1637 N N . GLU A 1 210 ? 4.102 -12.897 14.600 1.00 97.84 210 GLU A N 1
ATOM 1638 C CA . GLU A 1 210 ? 3.941 -11.453 14.789 1.00 100.30 210 GLU A CA 1
ATOM 1639 C C . GLU A 1 210 ? 5.236 -10.700 14.485 1.00 100.09 210 GLU A C 1
ATOM 1640 O O . GLU A 1 210 ? 5.217 -9.698 13.759 1.00 102.40 210 GLU A O 1
ATOM 1646 N N . LEU A 1 211 ? 6.346 -11.194 15.039 1.00 97.08 211 LEU A N 1
ATOM 1647 C CA . LEU A 1 211 ? 7.677 -10.656 14.754 1.00 96.56 211 LEU A CA 1
ATOM 1648 C C . LEU A 1 211 ? 8.066 -10.820 13.281 1.00 96.77 211 LEU A C 1
ATOM 1649 O O . LEU A 1 211 ? 8.706 -9.931 12.708 1.00 98.56 211 LEU A O 1
ATOM 1654 N N . GLU A 1 212 ? 7.667 -11.946 12.682 1.00 94.97 212 GLU A N 1
ATOM 1655 C CA . GLU A 1 212 ? 7.830 -12.176 11.241 1.00 94.83 212 GLU A CA 1
ATOM 1656 C C . GLU A 1 212 ? 6.984 -11.214 10.401 1.00 97.95 212 GLU A C 1
ATOM 1657 O O . GLU A 1 212 ? 7.436 -10.759 9.346 1.00 99.56 212 GLU A O 1
ATOM 1663 N N . LYS A 1 213 ? 5.770 -10.913 10.876 1.00 99.00 213 LYS A N 1
ATOM 1664 C CA . LYS A 1 213 ? 4.868 -9.972 10.204 1.00 101.51 213 LYS A CA 1
ATOM 1665 C C . LYS A 1 213 ? 5.410 -8.540 10.236 1.00 103.12 213 LYS A C 1
ATOM 1666 O O . LYS A 1 213 ? 5.333 -7.826 9.232 1.00 105.32 213 LYS A O 1
ATOM 1672 N N . ARG A 1 214 ? 5.965 -8.139 11.383 1.00 102.00 214 ARG A N 1
ATOM 1673 C CA . ARG A 1 214 ? 6.570 -6.807 11.553 1.00 103.65 214 ARG A CA 1
ATOM 1674 C C . ARG A 1 214 ? 7.886 -6.609 10.787 1.00 102.82 214 ARG A C 1
ATOM 1675 O O . ARG A 1 214 ? 8.358 -5.479 10.645 1.00 105.07 214 ARG A O 1
ATOM 1683 N N . GLY A 1 215 ? 8.470 -7.705 10.305 1.00 99.84 215 GLY A N 1
ATOM 1684 C CA . GLY A 1 215 ? 9.704 -7.668 9.520 1.00 99.01 215 GLY A CA 1
ATOM 1685 C C . GLY A 1 215 ? 10.924 -7.456 10.391 1.00 97.65 215 GLY A C 1
ATOM 1686 O O . GLY A 1 215 ? 11.826 -6.703 10.023 1.00 99.16 215 GLY A O 1
ATOM 1687 N N . LEU A 1 216 ? 10.944 -8.138 11.536 1.00 94.92 216 LEU A N 1
ATOM 1688 C CA . LEU A 1 216 ? 11.990 -7.993 12.537 1.00 93.43 216 LEU A CA 1
ATOM 1689 C C . LEU A 1 216 ? 12.934 -9.181 12.545 1.00 90.80 216 LEU A C 1
ATOM 1690 O O . LEU A 1 216 ? 12.505 -10.332 12.413 1.00 89.13 216 LEU A O 1
ATOM 1695 N N . LYS A 1 217 ? 14.220 -8.878 12.705 1.00 90.77 217 LYS A N 1
ATOM 1696 C CA . LYS A 1 217 ? 15.279 -9.877 12.766 1.00 87.87 217 LYS A CA 1
ATOM 1697 C C . LYS A 1 217 ? 15.409 -10.360 14.208 1.00 85.88 217 LYS A C 1
ATOM 1698 O O . LYS A 1 217 ? 15.612 -9.546 15.110 1.00 86.83 217 LYS A O 1
ATOM 1704 N N . PHE A 1 218 ? 15.297 -11.674 14.420 1.00 83.73 218 PHE A N 1
ATOM 1705 C CA . PHE A 1 218 ? 15.325 -12.268 15.772 1.00 81.53 218 PHE A CA 1
ATOM 1706 C C . PHE A 1 218 ? 15.834 -13.715 15.825 1.00 78.01 218 PHE A C 1
ATOM 1707 O O . PHE A 1 218 ? 16.035 -14.349 14.788 1.00 77.20 218 PHE A O 1
ATOM 1715 N N . CYS A 1 219 ? 16.038 -14.212 17.049 1.00 76.16 219 CYS A N 1
ATOM 1716 C CA . CYS A 1 219 ? 16.397 -15.606 17.332 1.00 73.02 219 CYS A CA 1
ATOM 1717 C C . CYS A 1 219 ? 15.745 -16.045 18.641 1.00 70.98 219 CYS A C 1
ATOM 1718 O O . CYS A 1 219 ? 16.083 -15.522 19.705 1.00 70.97 219 CYS A O 1
ATOM 1721 N N . ARG A 1 220 ? 14.821 -17.004 18.562 1.00 69.14 220 ARG A N 1
ATOM 1722 C CA . ARG A 1 220 ? 14.127 -17.521 19.745 1.00 67.63 220 ARG A CA 1
ATOM 1723 C C . ARG A 1 220 ? 14.599 -18.922 20.129 1.00 64.58 220 ARG A C 1
ATOM 1724 O O . ARG A 1 220 ? 14.752 -19.786 19.268 1.00 63.79 220 ARG A O 1
ATOM 1732 N N . TYR A 1 221 ? 14.840 -19.116 21.425 1.00 62.94 221 TYR A N 1
ATOM 1733 C CA . TYR A 1 221 ? 15.179 -20.410 22.006 1.00 60.07 221 TYR A CA 1
ATOM 1734 C C . TYR A 1 221 ? 14.355 -20.552 23.284 1.00 60.62 221 TYR A C 1
ATOM 1735 O O . TYR A 1 221 ? 14.771 -20.086 24.351 1.00 60.90 221 TYR A O 1
ATOM 1744 N N . ALA A 1 222 ? 13.190 -21.199 23.164 1.00 61.34 222 ALA A N 1
ATOM 1745 C CA . ALA A 1 222 ? 12.187 -21.279 24.237 1.00 62.71 222 ALA A CA 1
ATOM 1746 C C . ALA A 1 222 ? 11.691 -19.876 24.595 1.00 65.72 222 ALA A C 1
ATOM 1747 O O . ALA A 1 222 ? 11.380 -19.094 23.700 1.00 67.19 222 ALA A O 1
ATOM 1749 N N . ASP A 1 223 ? 11.623 -19.548 25.884 1.00 67.46 223 ASP A N 1
ATOM 1750 C CA . ASP A 1 223 ? 11.182 -18.223 26.302 1.00 70.38 223 ASP A CA 1
ATOM 1751 C C . ASP A 1 223 ? 12.245 -17.167 26.021 1.00 71.15 223 ASP A C 1
ATOM 1752 O O . ASP A 1 223 ? 11.925 -15.996 25.913 1.00 73.21 223 ASP A O 1
ATOM 1757 N N . ASP A 1 224 ? 13.504 -17.593 25.897 1.00 70.35 224 ASP A N 1
ATOM 1758 C CA . ASP A 1 224 ? 14.610 -16.667 25.669 1.00 71.04 224 ASP A CA 1
ATOM 1759 C C . ASP A 1 224 ? 14.573 -16.192 24.221 1.00 71.68 224 ASP A C 1
ATOM 1760 O O . ASP A 1 224 ? 15.117 -16.837 23.319 1.00 70.31 224 ASP A O 1
ATOM 1765 N N . CYS A 1 225 ? 13.901 -15.061 24.025 1.00 74.17 225 CYS A N 1
ATOM 1766 C CA . CYS A 1 225 ? 13.743 -14.435 22.725 1.00 75.36 225 CYS A CA 1
ATOM 1767 C C . CYS A 1 225 ? 14.468 -13.105 22.702 1.00 77.32 225 CYS A C 1
ATOM 1768 O O . CYS A 1 225 ? 14.444 -12.369 23.681 1.00 78.75 225 CYS A O 1
ATOM 1771 N N . ASN A 1 226 ? 15.106 -12.797 21.582 1.00 77.91 226 ASN A N 1
ATOM 1772 C CA . ASN A 1 226 ? 15.730 -11.488 21.418 1.00 80.40 226 ASN A CA 1
ATOM 1773 C C . ASN A 1 226 ? 15.762 -11.000 19.978 1.00 81.94 226 ASN A C 1
ATOM 1774 O O . ASN A 1 226 ? 16.026 -11.770 19.056 1.00 80.73 226 ASN A O 1
ATOM 1779 N N . ILE A 1 227 ? 15.488 -9.709 19.815 1.00 84.80 227 ILE A N 1
ATOM 1780 C CA . ILE A 1 227 ? 15.325 -9.062 18.516 1.00 86.55 227 ILE A CA 1
ATOM 1781 C C . ILE A 1 227 ? 16.490 -8.096 18.309 1.00 88.05 227 ILE A C 1
ATOM 1782 O O . ILE A 1 227 ? 16.843 -7.341 19.213 1.00 89.42 227 ILE A O 1
ATOM 1787 N N . TYR A 1 228 ? 17.077 -8.135 17.116 1.00 88.09 228 TYR A N 1
ATOM 1788 C CA . TYR A 1 228 ? 18.255 -7.337 16.785 1.00 89.35 228 TYR A CA 1
ATOM 1789 C C . TYR A 1 228 ? 17.874 -6.163 15.888 1.00 92.68 228 TYR A C 1
ATOM 1790 O O . TYR A 1 228 ? 17.072 -6.315 14.963 1.00 93.70 228 TYR A O 1
ATOM 1799 N N . VAL A 1 229 ? 18.438 -4.993 16.188 1.00 94.59 229 VAL A N 1
ATOM 1800 C CA . VAL A 1 229 ? 17.997 -3.717 15.597 1.00 97.85 229 VAL A CA 1
ATOM 1801 C C . VAL A 1 229 ? 19.170 -2.809 15.211 1.00 100.33 229 VAL A C 1
ATOM 1802 O O . VAL A 1 229 ? 20.295 -3.015 15.682 1.00 99.66 229 VAL A O 1
ATOM 1806 N N . LYS A 1 230 ? 18.890 -1.802 14.379 1.00 103.39 230 LYS A N 1
ATOM 1807 C CA . LYS A 1 230 ? 19.915 -0.886 13.857 1.00 105.68 230 LYS A CA 1
ATOM 1808 C C . LYS A 1 230 ? 20.418 0.142 14.884 1.00 107.74 230 LYS A C 1
ATOM 1809 O O . LYS A 1 230 ? 21.606 0.477 14.901 1.00 108.69 230 LYS A O 1
ATOM 1815 N N . SER A 1 231 ? 19.511 0.632 15.732 1.00 108.72 231 SER A N 1
ATOM 1816 C CA . SER A 1 231 ? 19.835 1.611 16.779 1.00 110.85 231 SER A CA 1
ATOM 1817 C C . SER A 1 231 ? 19.111 1.306 18.098 1.00 109.40 231 SER A C 1
ATOM 1818 O O . SER A 1 231 ? 18.202 0.471 18.133 1.00 107.42 231 SER A O 1
ATOM 1821 N N . LEU A 1 232 ? 19.527 1.983 19.172 1.00 110.63 232 LEU A N 1
ATOM 1822 C CA . LEU A 1 232 ? 18.940 1.807 20.508 1.00 109.40 232 LEU A CA 1
ATOM 1823 C C . LEU A 1 232 ? 17.541 2.396 20.657 1.00 111.27 232 LEU A C 1
ATOM 1824 O O . LEU A 1 232 ? 16.748 1.920 21.473 1.00 109.64 232 LEU A O 1
ATOM 1829 N N . ARG A 1 233 ? 17.251 3.437 19.880 1.00 114.77 233 ARG A N 1
ATOM 1830 C CA . ARG A 1 233 ? 15.920 4.042 19.851 1.00 117.45 233 ARG A CA 1
ATOM 1831 C C . ARG A 1 233 ? 14.889 3.067 19.275 1.00 115.39 233 ARG A C 1
ATOM 1832 O O . ARG A 1 233 ? 13.806 2.901 19.848 1.00 115.43 233 ARG A O 1
ATOM 1840 N N . ALA A 1 234 ? 15.248 2.428 18.157 1.00 113.86 234 ALA A N 1
ATOM 1841 C CA . ALA A 1 234 ? 14.434 1.386 17.526 1.00 111.76 234 ALA A CA 1
ATOM 1842 C C . ALA A 1 234 ? 14.260 0.175 18.442 1.00 108.15 234 ALA A C 1
ATOM 1843 O O . ALA A 1 234 ? 13.186 -0.427 18.485 1.00 107.28 234 ALA A O 1
ATOM 1845 N N . GLY A 1 235 ? 15.319 -0.163 19.175 1.00 106.57 235 GLY A N 1
ATOM 1846 C CA . GLY A 1 235 ? 15.298 -1.247 20.158 1.00 103.51 235 GLY A CA 1
ATOM 1847 C C . GLY A 1 235 ? 14.452 -0.972 21.383 1.00 104.43 235 GLY A C 1
ATOM 1848 O O . GLY A 1 235 ? 13.792 -1.880 21.901 1.00 102.53 235 GLY A O 1
ATOM 1849 N N . GLN A 1 236 ? 14.479 0.280 21.847 1.00 107.43 236 GLN A N 1
ATOM 1850 C CA . GLN A 1 236 ? 13.654 0.712 22.973 1.00 108.79 236 GLN A CA 1
ATOM 1851 C C . GLN A 1 236 ? 12.183 0.804 22.573 1.00 110.46 236 GLN A C 1
ATOM 1852 O O . GLN A 1 236 ? 11.298 0.505 23.382 1.00 110.35 236 GLN A O 1
ATOM 1858 N N . ARG A 1 237 ? 11.939 1.209 21.325 1.00 112.44 237 ARG A N 1
ATOM 1859 C CA . ARG A 1 237 ? 10.590 1.314 20.758 1.00 114.47 237 ARG A CA 1
ATOM 1860 C C . ARG A 1 237 ? 9.891 -0.053 20.732 1.00 111.64 237 ARG A C 1
ATOM 1861 O O . ARG A 1 237 ? 8.788 -0.204 21.266 1.00 112.24 237 ARG A O 1
ATOM 1869 N N . VAL A 1 238 ? 10.563 -1.038 20.138 1.00 108.82 238 VAL A N 1
ATOM 1870 C CA . VAL A 1 238 ? 10.028 -2.388 19.961 1.00 106.42 238 VAL A CA 1
ATOM 1871 C C . VAL A 1 238 ? 9.931 -3.192 21.273 1.00 104.60 238 VAL A C 1
ATOM 1872 O O . VAL A 1 238 ? 9.143 -4.136 21.361 1.00 103.10 238 VAL A O 1
ATOM 1876 N N . LYS A 1 239 ? 10.724 -2.807 22.279 1.00 105.10 239 LYS A N 1
ATOM 1877 C CA . LYS A 1 239 ? 10.760 -3.497 23.575 1.00 103.44 239 LYS A CA 1
ATOM 1878 C C . LYS A 1 239 ? 9.402 -3.492 24.282 1.00 104.79 239 LYS A C 1
ATOM 1879 O O . LYS A 1 239 ? 8.849 -4.562 24.547 1.00 102.85 239 LYS A O 1
ATOM 1885 N N . GLN A 1 240 ? 8.875 -2.297 24.563 1.00 108.06 240 GLN A N 1
ATOM 1886 C CA . GLN A 1 240 ? 7.595 -2.136 25.265 1.00 109.50 240 GLN A CA 1
ATOM 1887 C C . GLN A 1 240 ? 6.380 -2.482 24.399 1.00 109.81 240 GLN A C 1
ATOM 1888 O O . GLN A 1 240 ? 5.320 -2.827 24.934 1.00 110.21 240 GLN A O 1
ATOM 1894 N N . SER A 1 241 ? 6.541 -2.396 23.074 1.00 109.74 241 SER A N 1
ATOM 1895 C CA . SER A 1 241 ? 5.486 -2.746 22.121 1.00 110.33 241 SER A CA 1
ATOM 1896 C C . SER A 1 241 ? 5.251 -4.257 22.075 1.00 106.75 241 SER A C 1
ATOM 1897 O O . SER A 1 241 ? 4.106 -4.717 22.157 1.00 106.59 241 SER A O 1
ATOM 1900 N N . ILE A 1 242 ? 6.346 -5.009 21.958 1.00 103.88 242 ILE A N 1
ATOM 1901 C CA . ILE A 1 242 ? 6.323 -6.478 21.964 1.00 101.35 242 ILE A CA 1
ATOM 1902 C C . ILE A 1 242 ? 6.006 -7.029 23.361 1.00 100.91 242 ILE A C 1
ATOM 1903 O O . ILE A 1 242 ? 5.410 -8.108 23.483 1.00 99.89 242 ILE A O 1
ATOM 1908 N N . GLN A 1 243 ? 6.381 -6.279 24.399 1.00 102.23 243 GLN A N 1
ATOM 1909 C CA . GLN A 1 243 ? 6.070 -6.640 25.786 1.00 102.07 243 GLN A CA 1
ATOM 1910 C C . GLN A 1 243 ? 4.561 -6.738 26.006 1.00 104.10 243 GLN A C 1
ATOM 1911 O O . GLN A 1 243 ? 4.073 -7.727 26.569 1.00 102.50 243 GLN A O 1
ATOM 1917 N N . ARG A 1 244 ? 3.837 -5.722 25.537 1.00 107.94 244 ARG A N 1
ATOM 1918 C CA . ARG A 1 244 ? 2.384 -5.660 25.695 1.00 111.23 244 ARG A CA 1
ATOM 1919 C C . ARG A 1 244 ? 1.633 -6.681 24.840 1.00 110.13 244 ARG A C 1
ATOM 1920 O O . ARG A 1 244 ? 0.548 -7.121 25.228 1.00 110.93 244 ARG A O 1
ATOM 1928 N N . PHE A 1 245 ? 2.212 -7.055 23.694 1.00 108.46 245 PHE A N 1
ATOM 1929 C CA . PHE A 1 245 ? 1.624 -8.064 22.807 1.00 107.43 245 PHE A CA 1
ATOM 1930 C C . PHE A 1 245 ? 1.414 -9.388 23.539 1.00 105.50 245 PHE A C 1
ATOM 1931 O O . PHE A 1 245 ? 0.277 -9.832 23.703 1.00 107.24 245 PHE A O 1
ATOM 1939 N N . LEU A 1 246 ? 2.513 -9.984 23.998 1.00 102.76 246 LEU A N 1
ATOM 1940 C CA . LEU A 1 246 ? 2.496 -11.282 24.677 1.00 101.05 246 LEU A CA 1
ATOM 1941 C C . LEU A 1 246 ? 1.868 -11.245 26.085 1.00 102.79 246 LEU A C 1
ATOM 1942 O O . LEU A 1 246 ? 1.478 -12.292 26.616 1.00 101.59 246 LEU A O 1
ATOM 1947 N N . GLU A 1 247 ? 1.791 -10.049 26.676 1.00 105.69 247 GLU A N 1
ATOM 1948 C CA . GLU A 1 247 ? 1.191 -9.862 28.003 1.00 107.81 247 GLU A CA 1
ATOM 1949 C C . GLU A 1 247 ? -0.343 -9.789 27.973 1.00 110.50 247 GLU A C 1
ATOM 1950 O O . GLU A 1 247 ? -0.998 -10.160 28.949 1.00 111.36 247 GLU A O 1
ATOM 1956 N N . LYS A 1 248 ? -0.905 -9.309 26.865 1.00 111.98 248 LYS A N 1
ATOM 1957 C CA . LYS A 1 248 ? -2.363 -9.160 26.727 1.00 115.22 248 LYS A CA 1
ATOM 1958 C C . LYS A 1 248 ? -2.999 -10.212 25.808 1.00 114.35 248 LYS A C 1
ATOM 1959 O O . LYS A 1 248 ? -4.005 -10.822 26.174 1.00 115.61 248 LYS A O 1
ATOM 1965 N N . THR A 1 249 ? -2.419 -10.409 24.621 1.00 112.30 249 THR A N 1
ATOM 1966 C CA . THR A 1 249 ? -2.950 -11.374 23.647 1.00 111.10 249 THR A CA 1
ATOM 1967 C C . THR A 1 249 ? -2.670 -12.812 24.086 1.00 107.94 249 THR A C 1
ATOM 1968 O O . THR A 1 249 ? -3.570 -13.658 24.061 1.00 108.24 249 THR A O 1
ATOM 1972 N N . LEU A 1 250 ? -1.428 -13.062 24.503 1.00 90.22 250 LEU A N 1
ATOM 1973 C CA . LEU A 1 250 ? -0.968 -14.391 24.912 1.00 89.13 250 LEU A CA 1
ATOM 1974 C C . LEU A 1 250 ? -1.049 -14.640 26.419 1.00 91.33 250 LEU A C 1
ATOM 1975 O O . LEU A 1 250 ? -1.057 -15.794 26.854 1.00 91.35 250 LEU A O 1
ATOM 1980 N N . LYS A 1 251 ? -1.118 -13.551 27.193 1.00 93.49 251 LYS A N 1
ATOM 1981 C CA . LYS A 1 251 ? -1.143 -13.574 28.667 1.00 95.40 251 LYS A CA 1
ATOM 1982 C C . LYS A 1 251 ? 0.067 -14.294 29.283 1.00 93.53 251 LYS A C 1
ATOM 1983 O O . LYS A 1 251 ? -0.053 -15.385 29.855 1.00 93.66 251 LYS A O 1
ATOM 1989 N N . LEU A 1 252 ? 1.238 -13.680 29.124 1.00 91.95 252 LEU A N 1
ATOM 1990 C CA . LEU A 1 252 ? 2.463 -14.152 29.772 1.00 90.97 252 LEU A CA 1
ATOM 1991 C C . LEU A 1 252 ? 3.252 -12.981 30.336 1.00 92.10 252 LEU A C 1
ATOM 1992 O O . LEU A 1 252 ? 3.345 -11.928 29.702 1.00 92.80 252 LEU A O 1
ATOM 1997 N N . LYS A 1 253 ? 3.813 -13.155 31.529 1.00 93.01 253 LYS A N 1
ATOM 1998 C CA . LYS A 1 253 ? 4.600 -12.089 32.146 1.00 94.20 253 LYS A CA 1
ATOM 1999 C C . LYS A 1 253 ? 6.048 -12.121 31.652 1.00 91.91 253 LYS A C 1
ATOM 2000 O O . LYS A 1 253 ? 6.589 -13.191 31.352 1.00 89.89 253 LYS A O 1
ATOM 2006 N N . VAL A 1 254 ? 6.651 -10.935 31.568 1.00 93.13 254 VAL A N 1
ATOM 2007 C CA . VAL A 1 254 ? 8.040 -10.761 31.142 1.00 91.90 254 VAL A CA 1
ATOM 2008 C C . VAL A 1 254 ? 8.925 -10.546 32.374 1.00 94.22 254 VAL A C 1
ATOM 2009 O O . VAL A 1 254 ? 8.542 -9.827 33.308 1.00 97.91 254 VAL A O 1
ATOM 2013 N N . ASN A 1 255 ? 10.102 -11.174 32.367 1.00 93.36 255 ASN A N 1
ATOM 2014 C CA . ASN A 1 255 ? 11.096 -11.018 33.425 1.00 95.26 255 ASN A CA 1
ATOM 2015 C C . ASN A 1 255 ? 11.934 -9.774 33.158 1.00 96.00 255 ASN A C 1
ATOM 2016 O O . ASN A 1 255 ? 12.849 -9.805 32.334 1.00 93.48 255 ASN A O 1
ATOM 2021 N N . GLU A 1 256 ? 11.620 -8.691 33.873 1.00 99.52 256 GLU A N 1
ATOM 2022 C CA . GLU A 1 256 ? 12.281 -7.400 33.681 1.00 101.42 256 GLU A CA 1
ATOM 2023 C C . GLU A 1 256 ? 13.742 -7.369 34.164 1.00 101.32 256 GLU A C 1
ATOM 2024 O O . GLU A 1 256 ? 14.535 -6.548 33.690 1.00 101.18 256 GLU A O 1
ATOM 2030 N N . GLU A 1 257 ? 14.082 -8.259 35.101 1.00 101.50 257 GLU A N 1
ATOM 2031 C CA . GLU A 1 257 ? 15.458 -8.421 35.591 1.00 100.55 257 GLU A CA 1
ATOM 2032 C C . GLU A 1 257 ? 16.360 -8.979 34.490 1.00 97.37 257 GLU A C 1
ATOM 2033 O O . GLU A 1 257 ? 17.496 -8.529 34.320 1.00 97.13 257 GLU A O 1
ATOM 2039 N N . LYS A 1 258 ? 15.837 -9.952 33.747 1.00 95.10 258 LYS A N 1
ATOM 2040 C CA . LYS A 1 258 ? 16.558 -10.590 32.646 1.00 92.93 258 LYS A CA 1
ATOM 2041 C C . LYS A 1 258 ? 16.425 -9.797 31.337 1.00 93.08 258 LYS A C 1
ATOM 2042 O O . LYS A 1 258 ? 17.368 -9.732 30.542 1.00 91.87 258 LYS A O 1
ATOM 2048 N N . SER A 1 259 ? 15.253 -9.198 31.124 1.00 94.38 259 SER A N 1
ATOM 2049 C CA . SER A 1 259 ? 14.970 -8.421 29.913 1.00 93.56 259 SER A CA 1
ATOM 2050 C C . SER A 1 259 ? 15.681 -7.073 29.943 1.00 94.88 259 SER A C 1
ATOM 2051 O O . SER A 1 259 ? 15.653 -6.380 30.963 1.00 97.91 259 SER A O 1
ATOM 2054 N N . ALA A 1 260 ? 16.331 -6.720 28.836 1.00 92.99 260 ALA A N 1
ATOM 2055 C CA . ALA A 1 260 ? 17.036 -5.442 28.704 1.00 93.86 260 ALA A CA 1
ATOM 2056 C C . ALA A 1 260 ? 17.218 -5.066 27.242 1.00 92.61 260 ALA A C 1
ATOM 2057 O O . ALA A 1 260 ? 17.057 -5.901 26.352 1.00 90.16 260 ALA A O 1
ATOM 2059 N N . VAL A 1 261 ? 17.566 -3.804 27.013 1.00 94.08 261 VAL A N 1
ATOM 2060 C CA . VAL A 1 261 ? 17.812 -3.288 25.669 1.00 93.88 261 VAL A CA 1
ATOM 2061 C C . VAL A 1 261 ? 19.260 -2.798 25.545 1.00 94.35 261 VAL A C 1
ATOM 2062 O O . VAL A 1 261 ? 19.525 -1.669 25.118 1.00 97.50 261 VAL A O 1
ATOM 2066 N N . ASP A 1 262 ? 20.195 -3.659 25.933 1.00 91.90 262 ASP A N 1
ATOM 2067 C CA . ASP A 1 262 ? 21.605 -3.299 25.943 1.00 92.35 262 ASP A CA 1
ATOM 2068 C C . ASP A 1 262 ? 22.288 -3.663 24.618 1.00 90.38 262 ASP A C 1
ATOM 2069 O O . ASP A 1 262 ? 21.625 -4.087 23.669 1.00 88.37 262 ASP A O 1
ATOM 2074 N N . ARG A 1 263 ? 23.602 -3.448 24.548 1.00 90.89 263 ARG A N 1
ATOM 2075 C CA . ARG A 1 263 ? 24.423 -3.899 23.423 1.00 90.03 263 ARG A CA 1
ATOM 2076 C C . ARG A 1 263 ? 24.589 -5.429 23.516 1.00 86.53 263 ARG A C 1
ATOM 2077 O O . ARG A 1 263 ? 24.605 -5.974 24.626 1.00 85.28 263 ARG A O 1
ATOM 2085 N N . PRO A 1 264 ? 24.701 -6.131 22.363 1.00 84.73 264 PRO A N 1
ATOM 2086 C CA . PRO A 1 264 ? 24.753 -7.597 22.414 1.00 81.55 264 PRO A CA 1
ATOM 2087 C C . PRO A 1 264 ? 25.998 -8.140 23.112 1.00 80.20 264 PRO A C 1
ATOM 2088 O O . PRO A 1 264 ? 25.916 -9.191 23.759 1.00 79.32 264 PRO A O 1
ATOM 2092 N N . TRP A 1 265 ? 27.124 -7.427 23.002 1.00 80.40 265 TRP A N 1
ATOM 2093 C CA . TRP A 1 265 ? 28.366 -7.829 23.680 1.00 78.18 265 TRP A CA 1
ATOM 2094 C C . TRP A 1 265 ? 28.453 -7.485 25.171 1.00 77.16 265 TRP A C 1
ATOM 2095 O O . TRP A 1 265 ? 29.414 -7.867 25.847 1.00 76.37 265 TRP A O 1
ATOM 2106 N N . LYS A 1 266 ? 27.444 -6.776 25.672 1.00 77.06 266 LYS A N 1
ATOM 2107 C CA . LYS A 1 266 ? 27.298 -6.517 27.106 1.00 76.99 266 LYS A CA 1
ATOM 2108 C C . LYS A 1 266 ? 26.218 -7.413 27.752 1.00 75.10 266 LYS A C 1
ATOM 2109 O O . LYS A 1 266 ? 25.845 -7.203 28.914 1.00 76.48 266 LYS A O 1
ATOM 2115 N N . ARG A 1 267 ? 25.729 -8.409 27.003 1.00 72.20 267 ARG A N 1
ATOM 2116 C CA . ARG A 1 267 ? 24.719 -9.365 27.498 1.00 70.39 267 ARG A CA 1
ATOM 2117 C C . ARG A 1 267 ? 25.003 -10.808 27.071 1.00 67.75 267 ARG A C 1
ATOM 2118 O O . ARG A 1 267 ? 25.781 -11.042 26.135 1.00 66.88 267 ARG A O 1
ATOM 2126 N N . ALA A 1 268 ? 24.377 -11.758 27.774 1.00 66.41 268 ALA A N 1
ATOM 2127 C CA . ALA A 1 268 ? 24.562 -13.196 27.529 1.00 63.65 268 ALA A CA 1
ATOM 2128 C C . ALA A 1 268 ? 23.373 -13.824 26.805 1.00 62.25 268 ALA A C 1
ATOM 2129 O O . ALA A 1 268 ? 22.215 -13.566 27.149 1.00 62.38 268 ALA A O 1
ATOM 2131 N N . PHE A 1 269 ? 23.682 -14.648 25.805 1.00 60.65 269 PHE A N 1
ATOM 2132 C CA . PHE A 1 269 ? 22.680 -15.347 24.997 1.00 60.15 269 PHE A CA 1
ATOM 2133 C C . PHE A 1 269 ? 23.101 -16.804 24.797 1.00 59.11 269 PHE A C 1
ATOM 2134 O O . PHE A 1 269 ? 23.990 -17.100 23.989 1.00 58.58 269 PHE A O 1
ATOM 2142 N N . LEU A 1 270 ? 22.452 -17.696 25.552 1.00 58.62 270 LEU A N 1
ATOM 2143 C CA . LEU A 1 270 ? 22.686 -19.151 25.511 1.00 57.11 270 LEU A CA 1
ATOM 2144 C C . LEU A 1 270 ? 24.120 -19.526 25.886 1.00 56.89 270 LEU A C 1
ATOM 2145 O O . LEU A 1 270 ? 24.762 -20.344 25.214 1.00 56.21 270 LEU A O 1
ATOM 2150 N N . GLY A 1 271 ? 24.605 -18.923 26.974 1.00 57.52 271 GLY A N 1
ATOM 2151 C CA . GLY A 1 271 ? 25.951 -19.194 27.510 1.00 57.49 271 GLY A CA 1
ATOM 2152 C C . GLY A 1 271 ? 27.092 -18.501 26.772 1.00 57.61 271 GLY A C 1
ATOM 2153 O O . GLY A 1 271 ? 28.256 -18.616 27.171 1.00 57.02 271 GLY A O 1
ATOM 2154 N N . PHE A 1 272 ? 26.751 -17.783 25.699 1.00 57.87 272 PHE A N 1
ATOM 2155 C CA . PHE A 1 272 ? 27.720 -17.047 24.902 1.00 58.54 272 PHE A CA 1
ATOM 2156 C C . PHE A 1 272 ? 27.482 -15.552 25.019 1.00 60.23 272 PHE A C 1
ATOM 2157 O O . PHE A 1 272 ? 26.403 -15.111 25.416 1.00 60.69 272 PHE A O 1
ATOM 2165 N N . SER A 1 273 ? 28.509 -14.785 24.668 1.00 61.47 273 SER A N 1
ATOM 2166 C CA . SER A 1 273 ? 28.391 -13.357 24.419 1.00 64.07 273 SER A CA 1
ATOM 2167 C C . SER A 1 273 ? 29.168 -13.035 23.152 1.00 65.62 273 SER A C 1
ATOM 2168 O O . SER A 1 273 ? 29.718 -13.936 22.512 1.00 65.42 273 SER A O 1
ATOM 2171 N N . PHE A 1 274 ? 29.213 -11.755 22.796 1.00 68.16 274 PHE A N 1
ATOM 2172 C CA . PHE A 1 274 ? 29.901 -11.290 21.598 1.00 69.79 274 PHE A CA 1
ATOM 2173 C C . PHE A 1 274 ? 31.045 -10.359 21.978 1.00 72.07 274 PHE A C 1
ATOM 2174 O O . PHE A 1 274 ? 31.207 -10.027 23.150 1.00 72.63 274 PHE A O 1
ATOM 2182 N N . THR A 1 275 ? 31.837 -9.956 20.987 1.00 74.35 275 THR A N 1
ATOM 2183 C CA . THR A 1 275 ? 32.954 -9.029 21.185 1.00 77.04 275 THR A CA 1
ATOM 2184 C C . THR A 1 275 ? 32.594 -7.641 20.650 1.00 80.90 275 THR A C 1
ATOM 2185 O O . THR A 1 275 ? 31.695 -7.530 19.805 1.00 81.51 275 THR A O 1
ATOM 2189 N N . PRO A 1 276 ? 33.278 -6.577 21.143 1.00 84.53 276 PRO A N 1
ATOM 2190 C CA . PRO A 1 276 ? 33.124 -5.232 20.560 1.00 88.17 276 PRO A CA 1
ATOM 2191 C C . PRO A 1 276 ? 33.608 -5.033 19.110 1.00 90.19 276 PRO A C 1
ATOM 2192 O O . PRO A 1 276 ? 33.346 -3.973 18.535 1.00 93.53 276 PRO A O 1
ATOM 2196 N N . GLU A 1 277 ? 34.271 -6.038 18.531 1.00 88.91 277 GLU A N 1
ATOM 2197 C CA . GLU A 1 277 ? 34.969 -5.914 17.236 1.00 91.07 277 GLU A CA 1
ATOM 2198 C C . GLU A 1 277 ? 34.057 -5.579 16.039 1.00 92.49 277 GLU A C 1
ATOM 2199 O O . GLU A 1 277 ? 32.852 -5.869 16.076 1.00 90.26 277 GLU A O 1
ATOM 2205 N N . ARG A 1 278 ? 34.649 -4.980 14.998 1.00 95.37 278 ARG A N 1
ATOM 2206 C CA . ARG A 1 278 ? 33.909 -4.546 13.794 1.00 96.39 278 ARG A CA 1
ATOM 2207 C C . ARG A 1 278 ? 33.219 -5.703 13.049 1.00 93.82 278 ARG A C 1
ATOM 2208 O O . ARG A 1 278 ? 32.202 -5.503 12.377 1.00 94.62 278 ARG A O 1
ATOM 2216 N N . LYS A 1 279 ? 33.760 -6.908 13.203 1.00 91.16 279 LYS A N 1
ATOM 2217 C CA . LYS A 1 279 ? 33.014 -8.142 12.956 1.00 88.26 279 LYS A CA 1
ATOM 2218 C C . LYS A 1 279 ? 32.952 -8.889 14.279 1.00 84.58 279 LYS A C 1
ATOM 2219 O O . LYS A 1 279 ? 33.969 -9.402 14.749 1.00 84.60 279 LYS A O 1
ATOM 2225 N N . ALA A 1 280 ? 31.762 -8.920 14.880 1.00 81.93 280 ALA A N 1
ATOM 2226 C CA . ALA A 1 280 ? 31.584 -9.373 16.274 1.00 78.99 280 ALA A CA 1
ATOM 2227 C C . ALA A 1 280 ? 31.807 -10.867 16.471 1.00 75.89 280 ALA A C 1
ATOM 2228 O O . ALA A 1 280 ? 30.942 -11.687 16.140 1.00 74.97 280 ALA A O 1
ATOM 2230 N N . ARG A 1 281 ? 32.980 -11.213 17.001 1.00 74.56 281 ARG A N 1
ATOM 2231 C CA . ARG A 1 281 ? 33.332 -12.606 17.297 1.00 71.35 281 ARG A CA 1
ATOM 2232 C C . ARG A 1 281 ? 32.564 -13.122 18.505 1.00 68.79 281 ARG A C 1
ATOM 2233 O O . ARG A 1 281 ? 32.231 -12.355 19.413 1.00 68.61 281 ARG A O 1
ATOM 2241 N N . ILE A 1 282 ? 32.282 -14.425 18.498 1.00 66.45 282 ILE A N 1
ATOM 2242 C CA . ILE A 1 282 ? 31.593 -15.101 19.602 1.00 63.41 282 ILE A CA 1
ATOM 2243 C C . ILE A 1 282 ? 32.603 -15.405 20.709 1.00 61.82 282 ILE A C 1
ATOM 2244 O O . ILE A 1 282 ? 33.679 -15.952 20.448 1.00 61.01 282 ILE A O 1
ATOM 2249 N N . ARG A 1 283 ? 32.247 -15.030 21.931 1.00 61.20 283 ARG A N 1
ATOM 2250 C CA . ARG A 1 283 ? 33.050 -15.319 23.118 1.00 61.96 283 ARG A CA 1
ATOM 2251 C C . ARG A 1 283 ? 32.224 -15.998 24.208 1.00 60.58 283 ARG A C 1
ATOM 2252 O O . ARG A 1 283 ? 31.004 -16.118 24.088 1.00 60.20 283 ARG A O 1
ATOM 2260 N N . LEU A 1 284 ? 32.901 -16.441 25.264 1.00 60.03 284 LEU A N 1
ATOM 2261 C CA . LEU A 1 284 ? 32.234 -17.016 26.419 1.00 59.44 284 LEU A CA 1
ATOM 2262 C C . LEU A 1 284 ? 31.572 -15.917 27.246 1.00 60.62 284 LEU A C 1
ATOM 2263 O O . LEU A 1 284 ? 32.113 -14.809 27.371 1.00 61.97 284 LEU A O 1
ATOM 2268 N N . ALA A 1 285 ? 30.396 -16.226 27.791 1.00 60.50 285 ALA A N 1
ATOM 2269 C CA . ALA A 1 285 ? 29.753 -15.384 28.799 1.00 61.60 285 ALA A CA 1
ATOM 2270 C C . ALA A 1 285 ? 30.548 -15.510 30.101 1.00 62.48 285 ALA A C 1
ATOM 2271 O O . ALA A 1 285 ? 31.167 -16.549 30.333 1.00 60.42 285 ALA A O 1
ATOM 2273 N N . PRO A 1 286 ? 30.546 -14.451 30.950 1.00 64.93 286 PRO A N 1
ATOM 2274 C CA . PRO A 1 286 ? 31.318 -14.513 32.200 1.00 66.04 286 PRO A CA 1
ATOM 2275 C C . PRO A 1 286 ? 30.888 -15.664 33.110 1.00 67.13 286 PRO A C 1
ATOM 2276 O O . PRO A 1 286 ? 31.737 -16.273 33.761 1.00 68.17 286 PRO A O 1
ATOM 2280 N N . ARG A 1 287 ? 29.585 -15.952 33.134 1.00 68.59 287 ARG A N 1
ATOM 2281 C CA . ARG A 1 287 ? 29.019 -17.068 33.900 1.00 69.42 287 ARG A CA 1
ATOM 2282 C C . ARG A 1 287 ? 29.486 -18.429 33.390 1.00 68.11 287 ARG A C 1
ATOM 2283 O O . ARG A 1 287 ? 29.737 -19.332 34.195 1.00 68.63 287 ARG A O 1
ATOM 2291 N N . SER A 1 288 ? 29.603 -18.570 32.066 1.00 66.74 288 SER A N 1
ATOM 2292 C CA . SER A 1 288 ? 30.088 -19.809 31.443 1.00 65.95 288 SER A CA 1
ATOM 2293 C C . SER A 1 288 ? 31.507 -20.180 31.894 1.00 65.86 288 SER A C 1
ATOM 2294 O O . SER A 1 288 ? 31.793 -21.360 32.136 1.00 65.52 288 SER A O 1
ATOM 2297 N N . ILE A 1 289 ? 32.370 -19.169 32.014 1.00 66.06 289 ILE A N 1
ATOM 2298 C CA . ILE A 1 289 ? 33.736 -19.330 32.542 1.00 65.49 289 ILE A CA 1
ATOM 2299 C C . ILE A 1 289 ? 33.674 -19.649 34.036 1.00 66.66 289 ILE A C 1
ATOM 2300 O O . ILE A 1 289 ? 34.374 -20.551 34.511 1.00 66.89 289 ILE A O 1
ATOM 2305 N N . GLN A 1 290 ? 32.835 -18.899 34.755 1.00 67.78 290 GLN A N 1
ATOM 2306 C CA . GLN A 1 290 ? 32.665 -19.023 36.205 1.00 68.93 290 GLN A CA 1
ATOM 2307 C C . GLN A 1 290 ? 32.199 -20.417 36.642 1.00 68.37 290 GLN A C 1
ATOM 2308 O O . GLN A 1 290 ? 32.701 -20.960 37.629 1.00 69.47 290 GLN A O 1
ATOM 2314 N N . ARG A 1 291 ? 31.253 -20.984 35.894 1.00 67.48 291 ARG A N 1
ATOM 2315 C CA . ARG A 1 291 ? 30.741 -22.333 36.166 1.00 67.69 291 ARG A CA 1
ATOM 2316 C C . ARG A 1 291 ? 31.777 -23.422 35.868 1.00 66.48 291 ARG A C 1
ATOM 2317 O O . ARG A 1 291 ? 31.848 -24.422 36.588 1.00 67.80 291 ARG A O 1
ATOM 2325 N N . LEU A 1 292 ? 32.564 -23.228 34.810 1.00 64.57 292 LEU A N 1
ATOM 2326 C CA . LEU A 1 292 ? 33.673 -24.127 34.489 1.00 64.02 292 LEU A CA 1
ATOM 2327 C C . LEU A 1 292 ? 34.714 -24.134 35.604 1.00 65.07 292 LEU A C 1
ATOM 2328 O O . LEU A 1 292 ? 35.169 -25.202 36.009 1.00 65.30 292 LEU A O 1
ATOM 2333 N N . LYS A 1 293 ? 35.078 -22.942 36.085 1.00 65.35 293 LYS A N 1
ATOM 2334 C CA . LYS A 1 293 ? 36.010 -22.788 37.191 1.00 66.13 293 LYS A CA 1
ATOM 2335 C C . LYS A 1 293 ? 35.491 -23.503 38.436 1.00 67.94 293 LYS A C 1
ATOM 2336 O O . LYS A 1 293 ? 36.219 -24.303 39.033 1.00 69.38 293 LYS A O 1
ATOM 2342 N N . GLN A 1 294 ? 34.234 -23.225 38.800 1.00 68.56 294 GLN A N 1
ATOM 2343 C CA . GLN A 1 294 ? 33.580 -23.843 39.956 1.00 70.51 294 GLN A CA 1
ATOM 2344 C C . GLN A 1 294 ? 33.613 -25.376 39.893 1.00 70.49 294 GLN A C 1
ATOM 2345 O O . GLN A 1 294 ? 33.942 -26.031 40.882 1.00 72.51 294 GLN A O 1
ATOM 2351 N N . ARG A 1 295 ? 33.292 -25.926 38.723 1.00 69.07 295 ARG A N 1
ATOM 2352 C CA . ARG A 1 295 ? 33.321 -27.368 38.486 1.00 69.30 295 ARG A CA 1
ATOM 2353 C C . ARG A 1 295 ? 34.738 -27.960 38.536 1.00 69.50 295 ARG A C 1
ATOM 2354 O O . ARG A 1 295 ? 34.922 -29.069 39.035 1.00 71.08 295 ARG A O 1
ATOM 2362 N N . ILE A 1 296 ? 35.723 -27.223 38.025 1.00 68.69 296 ILE A N 1
ATOM 2363 C CA . ILE A 1 296 ? 37.128 -27.654 38.069 1.00 69.59 296 ILE A CA 1
ATOM 2364 C C . ILE A 1 296 ? 37.684 -27.581 39.496 1.00 71.91 296 ILE A C 1
ATOM 2365 O O . ILE A 1 296 ? 38.467 -28.455 39.904 1.00 72.76 296 ILE A O 1
ATOM 2370 N N . ARG A 1 297 ? 37.268 -26.556 40.244 1.00 73.01 297 ARG A N 1
ATOM 2371 C CA . ARG A 1 297 ? 37.687 -26.377 41.640 1.00 75.44 297 ARG A CA 1
ATOM 2372 C C . ARG A 1 297 ? 37.238 -27.534 42.535 1.00 77.93 297 ARG A C 1
ATOM 2373 O O . ARG A 1 297 ? 38.006 -27.979 43.392 1.00 79.79 297 ARG A O 1
ATOM 2381 N N . GLN A 1 298 ? 36.008 -28.016 42.333 1.00 78.41 298 GLN A N 1
ATOM 2382 C CA . GLN A 1 298 ? 35.486 -29.160 43.090 1.00 80.78 298 GLN A CA 1
ATOM 2383 C C . GLN A 1 298 ? 35.993 -30.515 42.579 1.00 81.41 298 GLN A C 1
ATOM 2384 O O . GLN A 1 298 ? 36.194 -31.431 43.382 1.00 84.55 298 GLN A O 1
ATOM 2390 N N . LEU A 1 299 ? 36.195 -30.640 41.263 1.00 79.46 299 LEU A N 1
ATOM 2391 C CA . LEU A 1 299 ? 36.761 -31.860 40.674 1.00 80.39 299 LEU A CA 1
ATOM 2392 C C . LEU A 1 299 ? 38.193 -32.108 41.124 1.00 82.15 299 LEU A C 1
ATOM 2393 O O . LEU A 1 299 ? 38.558 -33.241 41.431 1.00 84.25 299 LEU A O 1
ATOM 2398 N N . THR A 1 300 ? 38.994 -31.045 41.168 1.00 82.58 300 THR A N 1
ATOM 2399 C CA . THR A 1 300 ? 40.328 -31.092 41.778 1.00 84.45 300 THR A CA 1
ATOM 2400 C C . THR A 1 300 ? 40.138 -31.149 43.297 1.00 88.37 300 THR A C 1
ATOM 2401 O O . THR A 1 300 ? 39.387 -30.353 43.853 1.00 88.65 300 THR A O 1
ATOM 2405 N N . ASN A 1 301 ? 40.794 -32.103 43.949 1.00 91.86 301 ASN A N 1
ATOM 2406 C CA . ASN A 1 301 ? 40.379 -32.551 45.290 1.00 95.41 301 ASN A CA 1
ATOM 2407 C C . ASN A 1 301 ? 40.860 -31.633 46.414 1.00 97.32 301 ASN A C 1
ATOM 2408 O O . ASN A 1 301 ? 42.072 -31.473 46.594 1.00 97.23 301 ASN A O 1
ATOM 2413 N N . PRO A 1 302 ? 39.913 -31.004 47.164 1.00 99.14 302 PRO A N 1
ATOM 2414 C CA . PRO A 1 302 ? 40.278 -30.344 48.420 1.00 102.16 302 PRO A CA 1
ATOM 2415 C C . PRO A 1 302 ? 40.220 -31.330 49.610 1.00 106.05 302 PRO A C 1
ATOM 2416 O O . PRO A 1 302 ? 41.193 -32.052 49.837 1.00 106.27 302 PRO A O 1
ATOM 2420 N N . ASN A 1 303 ? 39.095 -31.395 50.323 1.00 108.91 303 ASN A N 1
ATOM 2421 C CA . ASN A 1 303 ? 38.878 -32.416 51.352 1.00 114.00 303 ASN A CA 1
ATOM 2422 C C . ASN A 1 303 ? 38.307 -33.714 50.766 1.00 114.90 303 ASN A C 1
ATOM 2423 O O . ASN A 1 303 ? 38.223 -34.738 51.453 1.00 117.45 303 ASN A O 1
ATOM 2428 N N . TRP A 1 304 ? 37.932 -33.641 49.488 1.00 112.52 304 TRP A N 1
ATOM 2429 C CA . TRP A 1 304 ? 37.610 -34.791 48.635 1.00 112.75 304 TRP A CA 1
ATOM 2430 C C . TRP A 1 304 ? 38.856 -35.653 48.413 1.00 113.36 304 TRP A C 1
ATOM 2431 O O . TRP A 1 304 ? 39.985 -35.170 48.528 1.00 111.27 304 TRP A O 1
ATOM 2442 N N . SER A 1 305 ? 38.660 -36.938 48.124 1.00 115.75 305 SER A N 1
ATOM 2443 C CA . SER A 1 305 ? 39.802 -37.852 48.036 1.00 117.04 305 SER A CA 1
ATOM 2444 C C . SER A 1 305 ? 39.597 -38.950 47.003 1.00 117.34 305 SER A C 1
ATOM 2445 O O . SER A 1 305 ? 38.858 -39.913 47.233 1.00 121.14 305 SER A O 1
ATOM 2448 N N . ILE A 1 306 ? 40.258 -38.768 45.861 1.00 114.04 306 ILE A N 1
ATOM 2449 C CA . ILE A 1 306 ? 40.180 -39.654 44.693 1.00 113.40 306 ILE A CA 1
ATOM 2450 C C . ILE A 1 306 ? 41.611 -39.930 44.204 1.00 112.48 306 ILE A C 1
ATOM 2451 O O . ILE A 1 306 ? 42.526 -39.148 44.488 1.00 111.72 306 ILE A O 1
ATOM 2456 N N . SER A 1 307 ? 41.794 -41.052 43.500 1.00 112.75 307 SER A N 1
ATOM 2457 C CA . SER A 1 307 ? 43.043 -41.402 42.808 1.00 111.44 307 SER A CA 1
ATOM 2458 C C . SER A 1 307 ? 43.410 -40.394 41.717 1.00 106.60 307 SER A C 1
ATOM 2459 O O . SER A 1 307 ? 42.522 -39.783 41.109 1.00 104.62 307 SER A O 1
ATOM 2462 N N . MET A 1 308 ? 44.714 -40.237 41.473 1.00 105.20 308 MET A N 1
ATOM 2463 C CA . MET A 1 308 ? 45.234 -39.208 40.558 1.00 101.61 308 MET A CA 1
ATOM 2464 C C . MET A 1 308 ? 44.879 -39.436 39.071 1.00 100.08 308 MET A C 1
ATOM 2465 O O . MET A 1 308 ? 44.383 -38.502 38.434 1.00 96.83 308 MET A O 1
ATOM 2470 N N . PRO A 1 309 ? 45.130 -40.655 38.518 1.00 102.06 309 PRO A N 1
ATOM 2471 C CA . PRO A 1 309 ? 44.706 -40.903 37.129 1.00 101.32 309 PRO A CA 1
ATOM 2472 C C . PRO A 1 309 ? 43.186 -40.880 36.909 1.00 100.92 309 PRO A C 1
ATOM 2473 O O . PRO A 1 309 ? 42.733 -40.577 35.801 1.00 99.67 309 PRO A O 1
ATOM 2477 N N . GLU A 1 310 ? 42.420 -41.208 37.952 1.00 102.04 310 GLU A N 1
ATOM 2478 C CA . GLU A 1 310 ? 40.957 -41.123 37.925 1.00 101.85 310 GLU A CA 1
ATOM 2479 C C . GLU A 1 310 ? 40.468 -39.674 37.783 1.00 99.75 310 GLU A C 1
ATOM 2480 O O . GLU A 1 310 ? 39.511 -39.406 37.048 1.00 98.49 310 GLU A O 1
ATOM 2486 N N . ARG A 1 311 ? 41.143 -38.759 38.481 1.00 98.81 311 ARG A N 1
ATOM 2487 C CA . ARG A 1 311 ? 40.869 -37.320 38.393 1.00 96.03 311 ARG A CA 1
ATOM 2488 C C . ARG A 1 311 ? 41.205 -36.732 37.023 1.00 93.32 311 ARG A C 1
ATOM 2489 O O . ARG A 1 311 ? 40.518 -35.822 36.556 1.00 90.10 311 ARG A O 1
ATOM 2497 N N . ILE A 1 312 ? 42.260 -37.250 36.392 1.00 94.01 312 ILE A N 1
ATOM 2498 C CA . ILE A 1 312 ? 42.602 -36.885 35.010 1.00 92.96 312 ILE A CA 1
ATOM 2499 C C . ILE A 1 312 ? 41.495 -37.353 34.054 1.00 94.84 312 ILE A C 1
ATOM 2500 O O . ILE A 1 312 ? 41.130 -36.633 33.126 1.00 93.17 312 ILE A O 1
ATOM 2505 N N . HIS A 1 313 ? 40.960 -38.548 34.300 1.00 98.98 313 HIS A N 1
ATOM 2506 C CA . HIS A 1 313 ? 39.837 -39.090 33.529 1.00 100.95 313 HIS A CA 1
ATOM 2507 C C . HIS A 1 313 ? 38.533 -38.316 33.773 1.00 99.29 313 HIS A C 1
ATOM 2508 O O . HIS A 1 313 ? 37.782 -38.059 32.834 1.00 98.96 313 HIS A O 1
ATOM 2515 N N . ARG A 1 314 ? 38.290 -37.950 35.031 1.00 98.36 314 ARG A N 1
ATOM 2516 C CA . ARG A 1 314 ? 37.102 -37.189 35.420 1.00 96.30 314 ARG A CA 1
ATOM 2517 C C . ARG A 1 314 ? 37.145 -35.733 34.920 1.00 90.97 314 ARG A C 1
ATOM 2518 O O . ARG A 1 314 ? 36.104 -35.164 34.561 1.00 90.75 314 ARG A O 1
ATOM 2526 N N . VAL A 1 315 ? 38.338 -35.140 34.905 1.00 87.11 315 VAL A N 1
ATOM 2527 C CA . VAL A 1 315 ? 38.527 -33.788 34.358 1.00 82.16 315 VAL A CA 1
ATOM 2528 C C . VAL A 1 315 ? 38.405 -33.825 32.834 1.00 79.99 315 VAL A C 1
ATOM 2529 O O . VAL A 1 315 ? 37.761 -32.952 32.258 1.00 78.68 315 VAL A O 1
ATOM 2533 N N . ASN A 1 316 ? 38.999 -34.843 32.200 1.00 79.29 316 ASN A N 1
ATOM 2534 C CA . ASN A 1 316 ? 38.858 -35.069 30.756 1.00 76.71 316 ASN A CA 1
ATOM 2535 C C . ASN A 1 316 ? 37.390 -35.166 30.415 1.00 75.11 316 ASN A C 1
ATOM 2536 O O . ASN A 1 316 ? 36.918 -34.485 29.498 1.00 72.84 316 ASN A O 1
ATOM 2541 N N . GLN A 1 317 ? 36.669 -35.979 31.186 1.00 76.00 317 GLN A N 1
ATOM 2542 C CA . GLN A 1 317 ? 35.273 -36.254 30.851 1.00 75.69 317 GLN A CA 1
ATOM 2543 C C . GLN A 1 317 ? 34.386 -35.004 30.902 1.00 73.01 317 GLN A C 1
ATOM 2544 O O . GLN A 1 317 ? 33.498 -34.873 30.059 1.00 72.08 317 GLN A O 1
ATOM 2550 N N . TYR A 1 318 ? 34.654 -34.089 31.842 1.00 71.28 318 TYR A N 1
ATOM 2551 C CA . TYR A 1 318 ? 33.946 -32.800 31.890 1.00 68.77 318 TYR A CA 1
ATOM 2552 C C . TYR A 1 318 ? 34.406 -31.822 30.806 1.00 66.44 318 TYR A C 1
ATOM 2553 O O . TYR A 1 318 ? 33.583 -31.281 30.059 1.00 65.58 318 TYR A O 1
ATOM 2562 N N . VAL A 1 319 ? 35.716 -31.591 30.749 1.00 65.43 319 VAL A N 1
ATOM 2563 C CA . VAL A 1 319 ? 36.297 -30.537 29.908 1.00 63.25 319 VAL A CA 1
ATOM 2564 C C . VAL A 1 319 ? 36.067 -30.813 28.418 1.00 63.01 319 VAL A C 1
ATOM 2565 O O . VAL A 1 319 ? 35.713 -29.896 27.677 1.00 62.18 319 VAL A O 1
ATOM 2569 N N . MET A 1 320 ? 36.262 -32.072 28.006 1.00 63.75 320 MET A N 1
ATOM 2570 C CA . MET A 1 320 ? 36.031 -32.507 26.615 1.00 63.29 320 MET A CA 1
ATOM 2571 C C . MET A 1 320 ? 34.566 -32.384 26.201 1.00 61.79 320 MET A C 1
ATOM 2572 O O . MET A 1 320 ? 34.261 -32.105 25.039 1.00 60.61 320 MET A O 1
ATOM 2577 N N . GLY A 1 321 ? 33.678 -32.610 27.167 1.00 61.26 321 GLY A N 1
ATOM 2578 C CA . GLY A 1 321 ? 32.247 -32.421 27.004 1.00 60.14 321 GLY A CA 1
ATOM 2579 C C . GLY A 1 321 ? 31.905 -30.946 26.952 1.00 58.17 321 GLY A C 1
ATOM 2580 O O . GLY A 1 321 ? 31.101 -30.524 26.123 1.00 58.62 321 GLY A O 1
ATOM 2581 N N . TRP A 1 322 ? 32.525 -30.166 27.838 1.00 56.72 322 TRP A N 1
ATOM 2582 C CA . TRP A 1 322 ? 32.305 -28.724 27.929 1.00 54.60 322 TRP A CA 1
ATOM 2583 C C . TRP A 1 322 ? 32.651 -28.040 26.608 1.00 53.90 322 TRP A C 1
ATOM 2584 O O . TRP A 1 322 ? 31.797 -27.369 26.024 1.00 53.71 322 TRP A O 1
ATOM 2595 N N . ILE A 1 323 ? 33.882 -28.255 26.123 1.00 54.18 323 ILE A N 1
ATOM 2596 C CA . ILE A 1 323 ? 34.364 -27.664 24.859 1.00 53.84 323 ILE A CA 1
ATOM 2597 C C . ILE A 1 323 ? 33.580 -28.128 23.628 1.00 54.60 323 ILE A C 1
ATOM 2598 O O . ILE A 1 323 ? 33.603 -27.466 22.600 1.00 54.91 323 ILE A O 1
ATOM 2603 N N . GLY A 1 324 ? 32.904 -29.270 23.748 1.00 55.41 324 GLY A N 1
ATOM 2604 C CA . GLY A 1 324 ? 31.974 -29.774 22.731 1.00 55.71 324 GLY A CA 1
ATOM 2605 C C . GLY A 1 324 ? 30.902 -28.758 22.410 1.00 55.22 324 GLY A C 1
ATOM 2606 O O . GLY A 1 324 ? 30.603 -28.524 21.235 1.00 55.89 324 GLY A O 1
ATOM 2607 N N . TYR A 1 325 ? 30.346 -28.138 23.453 1.00 54.71 325 TYR A N 1
ATOM 2608 C CA . TYR A 1 325 ? 29.376 -27.057 23.288 1.00 55.07 325 TYR A CA 1
ATOM 2609 C C . TYR A 1 325 ? 30.043 -25.719 22.975 1.00 55.50 325 TYR A C 1
ATOM 2610 O O . TYR A 1 325 ? 29.676 -25.048 22.004 1.00 57.59 325 TYR A O 1
ATOM 2619 N N . PHE A 1 326 ? 31.012 -25.333 23.800 1.00 53.96 326 PHE A N 1
ATOM 2620 C CA . PHE A 1 326 ? 31.606 -24.003 23.713 1.00 53.38 326 PHE A CA 1
ATOM 2621 C C . PHE A 1 326 ? 32.661 -23.804 22.610 1.00 54.93 326 PHE A C 1
ATOM 2622 O O . PHE A 1 326 ? 33.273 -22.732 22.534 1.00 55.30 326 PHE A O 1
ATOM 2630 N N . ARG A 1 327 ? 32.843 -24.814 21.747 1.00 56.44 327 ARG A N 1
ATOM 2631 C CA . ARG A 1 327 ? 33.692 -24.725 20.537 1.00 57.46 327 ARG A CA 1
ATOM 2632 C C . ARG A 1 327 ? 33.317 -23.556 19.604 1.00 57.99 327 ARG A C 1
ATOM 2633 O O . ARG A 1 327 ? 34.161 -23.063 18.841 1.00 58.89 327 ARG A O 1
ATOM 2641 N N . LEU A 1 328 ? 32.058 -23.117 19.675 1.00 56.41 328 LEU A N 1
ATOM 2642 C CA . LEU A 1 328 ? 31.551 -22.030 18.847 1.00 55.98 328 LEU A CA 1
ATOM 2643 C C . LEU A 1 328 ? 32.306 -20.706 19.018 1.00 57.21 328 LEU A C 1
ATOM 2644 O O . LEU A 1 328 ? 32.325 -19.886 18.084 1.00 58.80 328 LEU A O 1
ATOM 2649 N N . VAL A 1 329 ? 32.929 -20.507 20.186 1.00 56.66 329 VAL A N 1
ATOM 2650 C CA . VAL A 1 329 ? 33.700 -19.283 20.459 1.00 57.57 329 VAL A CA 1
ATOM 2651 C C . VAL A 1 329 ? 34.872 -19.128 19.490 1.00 59.14 329 VAL A C 1
ATOM 2652 O O . VAL A 1 329 ? 35.470 -20.119 19.063 1.00 58.18 329 VAL A O 1
ATOM 2656 N N . GLU A 1 330 ? 35.176 -17.874 19.152 1.00 61.24 330 GLU A N 1
ATOM 2657 C CA . GLU A 1 330 ? 36.235 -17.540 18.204 1.00 63.56 330 GLU A CA 1
ATOM 2658 C C . GLU A 1 330 ? 37.380 -16.814 18.913 1.00 64.79 330 GLU A C 1
ATOM 2659 O O . GLU A 1 330 ? 38.012 -15.909 18.339 1.00 67.63 330 GLU A O 1
ATOM 2665 N N . THR A 1 331 ? 37.644 -17.234 20.151 1.00 62.84 331 THR A N 1
ATOM 2666 C CA . THR A 1 331 ? 38.680 -16.635 20.966 1.00 63.24 331 THR A CA 1
ATOM 2667 C C . THR A 1 331 ? 39.502 -17.693 21.724 1.00 61.88 331 THR A C 1
ATOM 2668 O O . THR A 1 331 ? 39.236 -17.985 22.905 1.00 60.05 331 THR A O 1
ATOM 2672 N N . PRO A 1 332 ? 40.480 -18.325 21.023 1.00 61.90 332 PRO A N 1
ATOM 2673 C CA . PRO A 1 332 ? 41.340 -19.344 21.642 1.00 61.29 332 PRO A CA 1
ATOM 2674 C C . PRO A 1 332 ? 42.262 -18.844 22.766 1.00 61.95 332 PRO A C 1
ATOM 2675 O O . PRO A 1 332 ? 42.804 -19.660 23.506 1.00 62.58 332 PRO A O 1
ATOM 2679 N N . SER A 1 333 ? 42.422 -17.525 22.882 1.00 62.21 333 SER A N 1
ATOM 2680 C CA . SER A 1 333 ? 43.281 -16.880 23.874 1.00 61.83 333 SER A CA 1
ATOM 2681 C C . SER A 1 333 ? 42.841 -17.202 25.304 1.00 60.20 333 SER A C 1
ATOM 2682 O O . SER A 1 333 ? 43.660 -17.613 26.128 1.00 60.32 333 SER A O 1
ATOM 2685 N N . VAL A 1 334 ? 41.547 -17.027 25.577 1.00 59.13 334 VAL A N 1
ATOM 2686 C CA . VAL A 1 334 ? 40.960 -17.318 26.902 1.00 57.89 334 VAL A CA 1
ATOM 2687 C C . VAL A 1 334 ? 40.928 -18.817 27.197 1.00 56.77 334 VAL A C 1
ATOM 2688 O O . VAL A 1 334 ? 41.039 -19.228 28.354 1.00 56.83 334 VAL A O 1
ATOM 2692 N N . LEU A 1 335 ? 40.796 -19.623 26.146 1.00 56.35 335 LEU A N 1
ATOM 2693 C CA . LEU A 1 335 ? 40.831 -21.077 26.262 1.00 55.97 335 LEU A CA 1
ATOM 2694 C C . LEU A 1 335 ? 42.227 -21.577 26.622 1.00 57.43 335 LEU A C 1
ATOM 2695 O O . LEU A 1 335 ? 42.357 -22.537 27.380 1.00 58.18 335 LEU A O 1
ATOM 2700 N N . GLN A 1 336 ? 43.259 -20.915 26.090 1.00 58.15 336 GLN A N 1
ATOM 2701 C CA . GLN A 1 336 ? 44.654 -21.210 26.433 1.00 58.90 336 GLN A CA 1
ATOM 2702 C C . GLN A 1 336 ? 44.948 -20.842 27.887 1.00 59.46 336 GLN A C 1
ATOM 2703 O O . GLN A 1 336 ? 45.694 -21.554 28.564 1.00 60.13 336 GLN A O 1
ATOM 2709 N N . THR A 1 337 ? 44.352 -19.744 28.355 1.00 59.94 337 THR A N 1
ATOM 2710 C CA . THR A 1 337 ? 44.544 -19.258 29.724 1.00 61.30 337 THR A CA 1
ATOM 2711 C C . THR A 1 337 ? 43.974 -20.231 30.751 1.00 61.32 337 THR A C 1
ATOM 2712 O O . THR A 1 337 ? 44.694 -20.667 31.657 1.00 61.55 337 THR A O 1
ATOM 2716 N N . ILE A 1 338 ? 42.695 -20.579 30.592 1.00 61.95 338 ILE A N 1
ATOM 2717 C CA . ILE A 1 338 ? 42.012 -21.477 31.536 1.00 62.42 338 ILE A CA 1
ATOM 2718 C C . ILE A 1 338 ? 42.522 -22.923 31.464 1.00 62.03 338 ILE A C 1
ATOM 2719 O O . ILE A 1 338 ? 42.375 -23.671 32.424 1.00 61.91 338 ILE A O 1
ATOM 2724 N N . GLU A 1 339 ? 43.107 -23.308 30.328 1.00 62.04 339 GLU A N 1
ATOM 2725 C CA . GLU A 1 339 ? 43.788 -24.601 30.209 1.00 62.53 339 GLU A CA 1
ATOM 2726 C C . GLU A 1 339 ? 45.031 -24.644 31.104 1.00 64.03 339 GLU A C 1
ATOM 2727 O O . GLU A 1 339 ? 45.256 -25.640 31.800 1.00 65.79 339 GLU A O 1
ATOM 2733 N N . GLY A 1 340 ? 45.821 -23.566 31.075 1.00 63.71 340 GLY A N 1
ATOM 2734 C CA . GLY A 1 340 ? 46.964 -23.396 31.970 1.00 63.97 340 GLY A CA 1
ATOM 2735 C C . GLY A 1 340 ? 46.542 -23.361 33.428 1.00 63.79 340 GLY A C 1
ATOM 2736 O O . GLY A 1 340 ? 47.213 -23.930 34.293 1.00 65.14 340 GLY A O 1
ATOM 2737 N N . TRP A 1 341 ? 45.419 -22.696 33.689 1.00 62.94 341 TRP A N 1
ATOM 2738 C CA . TRP A 1 341 ? 44.823 -22.621 35.024 1.00 62.76 341 TRP A CA 1
ATOM 2739 C C . TRP A 1 341 ? 44.386 -23.999 35.548 1.00 62.77 341 TRP A C 1
ATOM 2740 O O . TRP A 1 341 ? 44.546 -24.283 36.736 1.00 62.87 341 TRP A O 1
ATOM 2751 N N . ILE A 1 342 ? 43.834 -24.829 34.656 1.00 62.65 342 ILE A N 1
ATOM 2752 C CA . ILE A 1 342 ? 43.473 -26.223 34.961 1.00 63.35 342 ILE A CA 1
ATOM 2753 C C . ILE A 1 342 ? 44.713 -27.011 35.411 1.00 64.66 342 ILE A C 1
ATOM 2754 O O . ILE A 1 342 ? 44.652 -27.740 36.405 1.00 65.19 342 ILE A O 1
ATOM 2759 N N . ARG A 1 343 ? 45.827 -26.833 34.697 1.00 65.10 343 ARG A N 1
ATOM 2760 C CA . ARG A 1 343 ? 47.100 -27.482 35.045 1.00 67.23 343 ARG A CA 1
ATOM 2761 C C . ARG A 1 343 ? 47.656 -27.028 36.406 1.00 68.83 343 ARG A C 1
ATOM 2762 O O . ARG A 1 343 ? 48.151 -27.856 37.175 1.00 69.61 343 ARG A O 1
ATOM 2770 N N . ARG A 1 344 ? 47.553 -25.728 36.697 1.00 69.39 344 ARG A N 1
ATOM 2771 C CA . ARG A 1 344 ? 47.958 -25.173 37.998 1.00 71.19 344 ARG A CA 1
ATOM 2772 C C . ARG A 1 344 ? 47.109 -25.742 39.144 1.00 72.80 344 ARG A C 1
ATOM 2773 O O . ARG A 1 344 ? 47.626 -26.009 40.240 1.00 74.15 344 ARG A O 1
ATOM 2781 N N . ARG A 1 345 ? 45.810 -25.912 38.879 1.00 72.15 345 ARG A N 1
ATOM 2782 C CA . ARG A 1 345 ? 44.886 -26.563 39.806 1.00 73.06 345 ARG A CA 1
ATOM 2783 C C . ARG A 1 345 ? 45.229 -28.055 39.955 1.00 75.37 345 ARG A C 1
ATOM 2784 O O . ARG A 1 345 ? 45.164 -28.612 41.058 1.00 76.07 345 ARG A O 1
ATOM 2792 N N . LEU A 1 346 ? 45.613 -28.684 38.845 1.00 76.58 346 LEU A N 1
ATOM 2793 C CA . LEU A 1 346 ? 45.995 -30.099 38.844 1.00 78.88 346 LEU A CA 1
ATOM 2794 C C . LEU A 1 346 ? 47.379 -30.367 39.453 1.00 80.43 346 LEU A C 1
ATOM 2795 O O . LEU A 1 346 ? 47.694 -31.506 39.801 1.00 82.37 346 LEU A O 1
ATOM 2800 N N . ARG A 1 347 ? 48.201 -29.323 39.567 1.00 80.13 347 ARG A N 1
ATOM 2801 C CA . ARG A 1 347 ? 49.474 -29.402 40.295 1.00 80.69 347 ARG A CA 1
ATOM 2802 C C . ARG A 1 347 ? 49.291 -29.281 41.811 1.00 82.49 347 ARG A C 1
ATOM 2803 O O . ARG A 1 347 ? 50.113 -29.798 42.575 1.00 84.85 347 ARG A O 1
ATOM 2811 N N . LEU A 1 348 ? 48.226 -28.589 42.234 1.00 81.62 348 LEU A N 1
ATOM 2812 C CA . LEU A 1 348 ? 47.890 -28.447 43.655 1.00 82.57 348 LEU A CA 1
ATOM 2813 C C . LEU A 1 348 ? 47.630 -29.796 44.327 1.00 84.91 348 LEU A C 1
ATOM 2814 O O . LEU A 1 348 ? 48.102 -30.034 45.445 1.00 87.25 348 LEU A O 1
ATOM 2819 N N . CYS A 1 349 ? 46.883 -30.663 43.637 1.00 84.94 349 CYS A N 1
ATOM 2820 C CA . CYS A 1 349 ? 46.648 -32.035 44.110 1.00 87.70 349 CYS A CA 1
ATOM 2821 C C . CYS A 1 349 ? 47.908 -32.899 44.064 1.00 89.32 349 CYS A C 1
ATOM 2822 O O . CYS A 1 349 ? 48.179 -33.648 45.011 1.00 91.87 349 CYS A O 1
ATOM 2825 N N . GLN A 1 350 ? 48.670 -32.787 42.975 1.00 87.98 350 GLN A N 1
ATOM 2826 C CA . GLN A 1 350 ? 49.939 -33.508 42.822 1.00 89.14 350 GLN A CA 1
ATOM 2827 C C . GLN A 1 350 ? 50.976 -33.126 43.883 1.00 89.02 350 GLN A C 1
ATOM 2828 O O . GLN A 1 350 ? 51.728 -33.986 44.360 1.00 90.58 350 GLN A O 1
ATOM 2834 N N . TRP A 1 351 ? 51.001 -31.842 44.242 1.00 86.79 351 TRP A N 1
ATOM 2835 C CA . TRP A 1 351 ? 51.921 -31.324 45.259 1.00 87.45 351 TRP A CA 1
ATOM 2836 C C . TRP A 1 351 ? 51.547 -31.782 46.672 1.00 89.45 351 TRP A C 1
ATOM 2837 O O . TRP A 1 351 ? 52.421 -32.213 47.438 1.00 91.45 351 TRP A O 1
ATOM 2848 N N . LEU A 1 352 ? 50.253 -31.704 46.991 1.00 88.63 352 LEU A N 1
ATOM 2849 C CA . LEU A 1 352 ? 49.720 -32.144 48.287 1.00 89.92 352 LEU A CA 1
ATOM 2850 C C . LEU A 1 352 ? 49.744 -33.665 48.484 1.00 92.08 352 LEU A C 1
ATOM 2851 O O . LEU A 1 352 ? 49.688 -34.146 49.617 1.00 94.08 352 LEU A O 1
ATOM 2856 N N . GLN A 1 353 ? 49.839 -34.406 47.377 1.00 92.39 353 GLN A N 1
ATOM 2857 C CA . GLN A 1 353 ? 50.042 -35.860 47.400 1.00 95.67 353 GLN A CA 1
ATOM 2858 C C . GLN A 1 353 ? 51.414 -36.242 47.986 1.00 98.21 353 GLN A C 1
ATOM 2859 O O . GLN A 1 353 ? 51.561 -37.315 48.578 1.00 100.68 353 GLN A O 1
ATOM 2865 N N . TRP A 1 354 ? 52.400 -35.360 47.807 1.00 98.01 354 TRP A N 1
ATOM 2866 C CA . TRP A 1 354 ? 53.733 -35.515 48.404 1.00 100.14 354 TRP A CA 1
ATOM 2867 C C . TRP A 1 354 ? 53.896 -34.492 49.531 1.00 100.65 354 TRP A C 1
ATOM 2868 O O . TRP A 1 354 ? 54.394 -33.389 49.316 1.00 98.28 354 TRP A O 1
ATOM 2879 N N . LYS A 1 355 ? 53.446 -34.863 50.727 1.00 104.26 355 LYS A N 1
ATOM 2880 C CA . LYS A 1 355 ? 53.454 -33.957 51.883 1.00 106.52 355 LYS A CA 1
ATOM 2881 C C . LYS A 1 355 ? 54.856 -33.740 52.475 1.00 107.79 355 LYS A C 1
ATOM 2882 O O . LYS A 1 355 ? 55.290 -32.594 52.634 1.00 107.39 355 LYS A O 1
ATOM 2888 N N . ARG A 1 356 ? 55.550 -34.837 52.787 1.00 109.59 356 ARG A N 1
ATOM 2889 C CA . ARG A 1 356 ? 56.905 -34.796 53.348 1.00 110.93 356 ARG A CA 1
ATOM 2890 C C . ARG A 1 356 ? 57.917 -34.407 52.260 1.00 108.93 356 ARG A C 1
ATOM 2891 O O . ARG A 1 356 ? 57.690 -34.656 51.071 1.00 106.99 356 ARG A O 1
ATOM 2899 N N . VAL A 1 357 ? 59.020 -33.785 52.679 1.00 109.60 357 VAL A N 1
ATOM 2900 C CA . VAL A 1 357 ? 60.067 -33.309 51.757 1.00 108.19 357 VAL A CA 1
ATOM 2901 C C . VAL A 1 357 ? 60.826 -34.444 51.048 1.00 109.50 357 VAL A C 1
ATOM 2902 O O . VAL A 1 357 ? 61.212 -34.293 49.890 1.00 107.87 357 VAL A O 1
ATOM 2906 N N . ARG A 1 358 ? 61.025 -35.562 51.750 1.00 112.45 358 ARG A N 1
ATOM 2907 C CA . ARG A 1 358 ? 61.684 -36.760 51.213 1.00 113.67 358 ARG A CA 1
ATOM 2908 C C . ARG A 1 358 ? 60.963 -37.343 49.991 1.00 112.04 358 ARG A C 1
ATOM 2909 O O . ARG A 1 358 ? 61.608 -37.750 49.019 1.00 112.23 358 ARG A O 1
ATOM 2917 N N . THR A 1 359 ? 59.632 -37.366 50.049 1.00 110.17 359 THR A N 1
ATOM 2918 C CA . THR A 1 359 ? 58.806 -37.797 48.922 1.00 107.95 359 THR A CA 1
ATOM 2919 C C . THR A 1 359 ? 58.850 -36.773 47.782 1.00 104.48 359 THR A C 1
ATOM 2920 O O . THR A 1 359 ? 58.854 -37.157 46.612 1.00 103.72 359 THR A O 1
ATOM 2924 N N . ARG A 1 360 ? 58.890 -35.483 48.129 1.00 102.16 360 ARG A N 1
ATOM 2925 C CA . ARG A 1 360 ? 59.035 -34.402 47.140 1.00 99.04 360 ARG A CA 1
ATOM 2926 C C . ARG A 1 360 ? 60.379 -34.476 46.415 1.00 98.63 360 ARG A C 1
ATOM 2927 O O . ARG A 1 360 ? 60.430 -34.309 45.198 1.00 97.13 360 ARG A O 1
ATOM 2935 N N . ILE A 1 361 ? 61.448 -34.734 47.171 1.00 100.05 361 ILE A N 1
ATOM 2936 C CA . ILE A 1 361 ? 62.801 -34.928 46.620 1.00 101.09 361 ILE A CA 1
ATOM 2937 C C . ILE A 1 361 ? 62.855 -36.197 45.754 1.00 102.06 361 ILE A C 1
ATOM 2938 O O . ILE A 1 361 ? 63.462 -36.188 44.678 1.00 101.92 361 ILE A O 1
ATOM 2943 N N . ARG A 1 362 ? 62.210 -37.265 46.228 1.00 103.36 362 ARG A N 1
ATOM 2944 C CA . ARG A 1 362 ? 62.122 -38.537 45.502 1.00 104.56 362 ARG A CA 1
ATOM 2945 C C . ARG A 1 362 ? 61.415 -38.401 44.145 1.00 102.42 362 ARG A C 1
ATOM 2946 O O . ARG A 1 362 ? 61.927 -38.870 43.122 1.00 103.10 362 ARG A O 1
ATOM 2954 N N . GLU A 1 363 ? 60.255 -37.750 44.151 1.00 100.11 363 GLU A N 1
ATOM 2955 C CA . GLU A 1 363 ? 59.405 -37.641 42.961 1.00 98.17 363 GLU A CA 1
ATOM 2956 C C . GLU A 1 363 ? 59.955 -36.668 41.917 1.00 96.69 363 GLU A C 1
ATOM 2957 O O . GLU A 1 363 ? 59.951 -36.981 40.727 1.00 96.65 363 GLU A O 1
ATOM 2963 N N . LEU A 1 364 ? 60.426 -35.502 42.364 1.00 95.96 364 LEU A N 1
ATOM 2964 C CA . LEU A 1 364 ? 61.029 -34.498 41.476 1.00 94.89 364 LEU A CA 1
ATOM 2965 C C . LEU A 1 364 ? 62.307 -34.991 40.783 1.00 97.34 364 LEU A C 1
ATOM 2966 O O . LEU A 1 364 ? 62.499 -34.737 39.591 1.00 96.53 364 LEU A O 1
ATOM 2971 N N . ARG A 1 365 ? 63.163 -35.694 41.528 1.00 100.58 365 ARG A N 1
ATOM 2972 C CA . ARG A 1 365 ? 64.392 -36.296 40.980 1.00 103.62 365 ARG A CA 1
ATOM 2973 C C . ARG A 1 365 ? 64.087 -37.384 39.947 1.00 104.40 365 ARG A C 1
ATOM 2974 O O . ARG A 1 365 ? 64.782 -37.485 38.934 1.00 105.41 365 ARG A O 1
ATOM 2982 N N . ALA A 1 366 ? 63.053 -38.183 40.218 1.00 104.39 366 ALA A N 1
ATOM 2983 C CA . ALA A 1 366 ? 62.566 -39.213 39.290 1.00 104.74 366 ALA A CA 1
ATOM 2984 C C . ALA A 1 366 ? 61.965 -38.616 38.009 1.00 102.02 366 ALA A C 1
ATOM 2985 O O . ALA A 1 366 ? 62.125 -39.182 36.924 1.00 102.77 366 ALA A O 1
ATOM 2987 N N . LEU A 1 367 ? 61.288 -37.473 38.151 1.00 98.53 367 LEU A N 1
ATOM 2988 C CA . LEU A 1 367 ? 60.683 -36.744 37.026 1.00 95.51 367 LEU A CA 1
ATOM 2989 C C . LEU A 1 367 ? 61.702 -36.142 36.048 1.00 95.16 367 LEU A C 1
ATOM 2990 O O . LEU A 1 367 ? 61.368 -35.871 34.891 1.00 94.07 367 LEU A O 1
ATOM 2995 N N . GLY A 1 368 ? 62.930 -35.930 36.519 1.00 95.88 368 GLY A N 1
ATOM 2996 C CA . GLY A 1 368 ? 64.018 -35.432 35.679 1.00 96.12 368 GLY A CA 1
ATOM 2997 C C . GLY A 1 368 ? 64.425 -33.991 35.923 1.00 94.54 368 GLY A C 1
ATOM 2998 O O . GLY A 1 368 ? 65.208 -33.432 35.149 1.00 95.66 368 GLY A O 1
ATOM 2999 N N . LEU A 1 369 ? 63.891 -33.392 36.988 1.00 92.58 369 LEU A N 1
ATOM 3000 C CA . LEU A 1 369 ? 64.254 -32.041 37.404 1.00 91.39 369 LEU A CA 1
ATOM 3001 C C . LEU A 1 369 ? 65.667 -32.054 37.970 1.00 93.82 369 LEU A C 1
ATOM 3002 O O . LEU A 1 369 ? 66.041 -32.990 38.687 1.00 95.36 369 LEU A O 1
ATOM 3007 N N . LYS A 1 370 ? 66.444 -31.023 37.636 1.00 94.38 370 LYS A N 1
ATOM 3008 C CA . LYS A 1 370 ? 67.853 -30.926 38.042 1.00 96.41 370 LYS A CA 1
ATOM 3009 C C . LYS A 1 370 ? 67.982 -30.764 39.562 1.00 97.18 370 LYS A C 1
ATOM 3010 O O . LYS A 1 370 ? 67.119 -30.150 40.200 1.00 95.69 370 LYS A O 1
ATOM 3016 N N . GLU A 1 371 ? 69.063 -31.318 40.118 1.00 99.33 371 GLU A N 1
ATOM 3017 C CA . GLU A 1 371 ? 69.262 -31.448 41.569 1.00 99.99 371 GLU A CA 1
ATOM 3018 C C . GLU A 1 371 ? 69.260 -30.118 42.341 1.00 99.48 371 GLU A C 1
ATOM 3019 O O . GLU A 1 371 ? 68.809 -30.064 43.491 1.00 99.40 371 GLU A O 1
ATOM 3025 N N . THR A 1 372 ? 69.756 -29.059 41.699 1.00 99.22 372 THR A N 1
ATOM 3026 C CA . THR A 1 372 ? 69.751 -27.702 42.262 1.00 98.59 372 THR A CA 1
ATOM 3027 C C . THR A 1 372 ? 68.325 -27.173 42.427 1.00 95.73 372 THR A C 1
ATOM 3028 O O . THR A 1 372 ? 68.007 -26.537 43.432 1.00 95.41 372 THR A O 1
ATOM 3032 N N . ALA A 1 373 ? 67.485 -27.439 41.429 1.00 93.92 373 ALA A N 1
ATOM 3033 C CA . ALA A 1 373 ? 66.087 -27.004 41.420 1.00 91.08 373 ALA A CA 1
ATOM 3034 C C . ALA A 1 373 ? 65.214 -27.785 42.402 1.00 90.22 373 ALA A C 1
ATOM 3035 O O . ALA A 1 373 ? 64.262 -27.230 42.946 1.00 88.83 373 ALA A O 1
ATOM 3037 N N . VAL A 1 374 ? 65.539 -29.063 42.613 1.00 91.19 374 VAL A N 1
ATOM 3038 C CA . VAL A 1 374 ? 64.803 -29.933 43.547 1.00 91.23 374 VAL A CA 1
ATOM 3039 C C . VAL A 1 374 ? 64.923 -29.415 44.980 1.00 92.02 374 VAL A C 1
ATOM 3040 O O . VAL A 1 374 ? 63.910 -29.218 45.650 1.00 90.96 374 VAL A O 1
ATOM 3044 N N . MET A 1 375 ? 66.159 -29.180 45.419 1.00 94.05 375 MET A N 1
ATOM 3045 C CA . MET A 1 375 ? 66.468 -28.718 46.780 1.00 95.40 375 MET A CA 1
ATOM 3046 C C . MET A 1 375 ? 65.987 -27.299 47.070 1.00 93.86 375 MET A C 1
ATOM 3047 O O . MET A 1 375 ? 65.669 -26.966 48.215 1.00 94.86 375 MET A O 1
ATOM 3052 N N . GLU A 1 376 ? 65.933 -26.478 46.026 1.00 91.71 376 GLU A N 1
ATOM 3053 C CA . GLU A 1 376 ? 65.481 -25.095 46.125 1.00 90.30 376 GLU A CA 1
ATOM 3054 C C . GLU A 1 376 ? 63.985 -24.983 46.454 1.00 88.19 376 GLU A C 1
ATOM 3055 O O . GLU A 1 376 ? 63.578 -24.059 47.158 1.00 88.34 376 GLU A O 1
ATOM 3061 N N . ILE A 1 377 ? 63.187 -25.926 45.951 1.00 86.44 377 ILE A N 1
ATOM 3062 C CA . ILE A 1 377 ? 61.724 -25.886 46.088 1.00 84.71 377 ILE A CA 1
ATOM 3063 C C . ILE A 1 377 ? 61.133 -26.890 47.093 1.00 85.11 377 ILE A C 1
ATOM 3064 O O . ILE A 1 377 ? 60.103 -26.606 47.709 1.00 84.60 377 ILE A O 1
ATOM 3069 N N . ALA A 1 378 ? 61.785 -28.042 47.254 1.00 86.25 378 ALA A N 1
ATOM 3070 C CA . ALA A 1 378 ? 61.237 -29.145 48.053 1.00 87.25 378 ALA A CA 1
ATOM 3071 C C . ALA A 1 378 ? 60.931 -28.777 49.502 1.00 88.76 378 ALA A C 1
ATOM 3072 O O . ALA A 1 378 ? 59.923 -29.214 50.043 1.00 88.51 378 ALA A O 1
ATOM 3074 N N . ASN A 1 379 ? 61.782 -27.952 50.110 1.00 90.79 379 ASN A N 1
ATOM 3075 C CA . ASN A 1 379 ? 61.614 -27.563 51.516 1.00 93.14 379 ASN A CA 1
ATOM 3076 C C . ASN A 1 379 ? 61.279 -26.073 51.696 1.00 93.36 379 ASN A C 1
ATOM 3077 O O . ASN A 1 379 ? 61.855 -25.376 52.549 1.00 95.41 379 ASN A O 1
ATOM 3082 N N . THR A 1 380 ? 60.324 -25.600 50.899 1.00 91.94 380 THR A N 1
ATOM 3083 C CA . THR A 1 380 ? 59.935 -24.193 50.902 1.00 92.31 380 THR A CA 1
ATOM 3084 C C . THR A 1 380 ? 58.835 -23.861 51.919 1.00 93.86 380 THR A C 1
ATOM 3085 O O . THR A 1 380 ? 57.946 -24.682 52.191 1.00 94.08 380 THR A O 1
ATOM 3089 N N . ARG A 1 381 ? 58.920 -22.654 52.478 1.00 95.75 381 ARG A N 1
ATOM 3090 C CA . ARG A 1 381 ? 57.857 -22.110 53.330 1.00 97.44 381 ARG A CA 1
ATOM 3091 C C . ARG A 1 381 ? 56.659 -21.600 52.517 1.00 96.09 381 ARG A C 1
ATOM 3092 O O . ARG A 1 381 ? 55.560 -21.453 53.062 1.00 96.84 381 ARG A O 1
ATOM 3100 N N . LYS A 1 382 ? 56.890 -21.329 51.227 1.00 94.96 382 LYS A N 1
ATOM 3101 C CA . LYS A 1 382 ? 55.833 -20.928 50.281 1.00 93.91 382 LYS A CA 1
ATOM 3102 C C . LYS A 1 382 ? 54.658 -21.900 50.302 1.00 93.41 382 LYS A C 1
ATOM 3103 O O . LYS A 1 382 ? 54.847 -23.120 50.361 1.00 93.08 382 LYS A O 1
ATOM 3109 N N . GLY A 1 383 ? 53.451 -21.338 50.264 1.00 93.94 383 GLY A N 1
ATOM 3110 C CA . GLY A 1 383 ? 52.212 -22.114 50.274 1.00 94.45 383 GLY A CA 1
ATOM 3111 C C . GLY A 1 383 ? 52.034 -22.974 49.037 1.00 93.45 383 GLY A C 1
ATOM 3112 O O . GLY A 1 383 ? 52.770 -22.835 48.053 1.00 93.10 383 GLY A O 1
ATOM 3113 N N . ALA A 1 384 ? 51.045 -23.864 49.099 1.00 93.36 384 ALA A N 1
ATOM 3114 C CA . ALA A 1 384 ? 50.730 -24.793 48.018 1.00 91.67 384 ALA A CA 1
ATOM 3115 C C . ALA A 1 384 ? 50.365 -24.084 46.705 1.00 90.47 384 ALA A C 1
ATOM 3116 O O . ALA A 1 384 ? 50.893 -24.429 45.641 1.00 89.95 384 ALA A O 1
ATOM 3118 N N . TRP A 1 385 ? 49.497 -23.075 46.794 1.00 90.68 385 TRP A N 1
ATOM 3119 C CA . TRP A 1 385 ? 49.077 -22.303 45.620 1.00 89.72 385 TRP A CA 1
ATOM 3120 C C . TRP A 1 385 ? 50.176 -21.364 45.102 1.00 90.91 385 TRP A C 1
ATOM 3121 O O . TRP A 1 385 ? 50.200 -21.024 43.914 1.00 89.27 385 TRP A O 1
ATOM 3132 N N . ARG A 1 386 ? 51.076 -20.953 45.996 1.00 93.94 386 ARG A N 1
ATOM 3133 C CA . ARG A 1 386 ? 52.258 -20.184 45.617 1.00 95.33 386 ARG A CA 1
ATOM 3134 C C . ARG A 1 386 ? 53.246 -21.056 44.829 1.00 94.12 386 ARG A C 1
ATOM 3135 O O . ARG A 1 386 ? 53.725 -20.646 43.769 1.00 93.25 386 ARG A O 1
ATOM 3143 N N . THR A 1 387 ? 53.521 -22.257 45.342 1.00 94.10 387 THR A N 1
ATOM 3144 C CA . THR A 1 387 ? 54.469 -23.196 44.718 1.00 94.14 387 THR A CA 1
ATOM 3145 C C . THR A 1 387 ? 53.998 -23.760 43.376 1.00 93.55 387 THR A C 1
ATOM 3146 O O . THR A 1 387 ? 54.819 -24.224 42.578 1.00 94.61 387 THR A O 1
ATOM 3150 N N . THR A 1 388 ? 52.689 -23.721 43.128 1.00 92.40 388 THR A N 1
ATOM 3151 C CA . THR A 1 388 ? 52.127 -24.199 41.857 1.00 90.16 388 THR A CA 1
ATOM 3152 C C . THR A 1 388 ? 52.501 -23.320 40.658 1.00 89.60 388 THR A C 1
ATOM 3153 O O . THR A 1 388 ? 52.534 -23.802 39.521 1.00 89.03 388 THR A O 1
ATOM 3157 N N . LYS A 1 389 ? 52.784 -22.041 40.919 1.00 90.15 389 LYS A N 1
ATOM 3158 C CA . LYS A 1 389 ? 53.201 -21.098 39.873 1.00 90.03 389 LYS A CA 1
ATOM 3159 C C . LYS A 1 389 ? 54.704 -20.728 39.914 1.00 91.24 389 LYS A C 1
ATOM 3160 O O . LYS A 1 389 ? 55.098 -19.659 39.431 1.00 93.16 389 LYS A O 1
ATOM 3166 N N . THR A 1 390 ? 55.533 -21.610 40.477 1.00 90.13 390 THR A N 1
ATOM 3167 C CA . THR A 1 390 ? 56.995 -21.411 40.514 1.00 90.03 390 THR A CA 1
ATOM 3168 C C . THR A 1 390 ? 57.684 -21.998 39.269 1.00 89.16 390 THR A C 1
ATOM 3169 O O . THR A 1 390 ? 57.130 -22.913 38.647 1.00 88.64 390 THR A O 1
ATOM 3173 N N . PRO A 1 391 ? 58.890 -21.486 38.901 1.00 89.08 391 PRO A N 1
ATOM 3174 C CA . PRO A 1 391 ? 59.630 -22.034 37.746 1.00 88.60 391 PRO A CA 1
ATOM 3175 C C . PRO A 1 391 ? 59.966 -23.527 37.849 1.00 88.04 391 PRO A C 1
ATOM 3176 O O . PRO A 1 391 ? 60.066 -24.204 36.819 1.00 87.62 391 PRO A O 1
ATOM 3180 N N . GLN A 1 392 ? 60.137 -24.021 39.076 1.00 87.87 392 GLN A N 1
ATOM 3181 C CA . GLN A 1 392 ? 60.491 -25.419 39.332 1.00 88.19 392 GLN A CA 1
ATOM 3182 C C . GLN A 1 392 ? 59.351 -26.396 39.001 1.00 86.44 392 GLN A C 1
ATOM 3183 O O . GLN A 1 392 ? 59.572 -27.433 38.368 1.00 86.10 392 GLN A O 1
ATOM 3189 N N . LEU A 1 393 ? 58.141 -26.052 39.434 1.00 84.95 393 LEU A N 1
ATOM 3190 C CA . LEU A 1 393 ? 56.984 -26.925 39.267 1.00 84.10 393 LEU A CA 1
ATOM 3191 C C . LEU A 1 393 ? 56.378 -26.865 37.855 1.00 83.18 393 LEU A C 1
ATOM 3192 O O . LEU A 1 393 ? 55.746 -27.832 37.412 1.00 82.51 393 LEU A O 1
ATOM 3197 N N . HIS A 1 394 ? 56.581 -25.741 37.157 1.00 82.50 394 HIS A N 1
ATOM 3198 C CA . HIS A 1 394 ? 56.294 -25.645 35.721 1.00 81.38 394 HIS A CA 1
ATOM 3199 C C . HIS A 1 394 ? 57.190 -26.585 34.913 1.00 82.54 394 HIS A C 1
ATOM 3200 O O . HIS A 1 394 ? 56.742 -27.201 33.954 1.00 82.04 394 HIS A O 1
ATOM 3207 N N . GLN A 1 395 ? 58.456 -26.681 35.315 1.00 84.88 395 GLN A N 1
ATOM 3208 C CA . GLN A 1 395 ? 59.438 -27.530 34.641 1.00 86.78 395 GLN A CA 1
ATOM 3209 C C . GLN A 1 395 ? 59.146 -29.018 34.862 1.00 87.19 395 GLN A C 1
ATOM 3210 O O . GLN A 1 395 ? 59.047 -29.793 33.903 1.00 87.56 395 GLN A O 1
ATOM 3216 N N . ALA A 1 396 ? 59.019 -29.393 36.134 1.00 87.37 396 ALA A N 1
ATOM 3217 C CA . ALA A 1 396 ? 58.775 -30.768 36.546 1.00 88.15 396 ALA A CA 1
ATOM 3218 C C . ALA A 1 396 ? 57.402 -31.270 36.120 1.00 86.92 396 ALA A C 1
ATOM 3219 O O . ALA A 1 396 ? 57.276 -32.399 35.642 1.00 87.24 396 ALA A O 1
ATOM 3221 N N . LEU A 1 397 ? 56.382 -30.428 36.281 1.00 85.49 397 LEU A N 1
ATOM 3222 C CA . LEU A 1 397 ? 55.010 -30.831 35.977 1.00 84.07 397 LEU A CA 1
ATOM 3223 C C . LEU A 1 397 ? 54.403 -29.854 34.968 1.00 83.23 397 LEU A C 1
ATOM 3224 O O . LEU A 1 397 ? 53.426 -29.154 35.261 1.00 83.12 397 LEU A O 1
ATOM 3229 N N . GLY A 1 398 ? 54.997 -29.815 33.775 1.00 83.06 398 GLY A N 1
ATOM 3230 C CA . GLY A 1 398 ? 54.528 -28.955 32.695 1.00 82.09 398 GLY A CA 1
ATOM 3231 C C . GLY A 1 398 ? 53.423 -29.614 31.898 1.00 81.64 398 GLY A C 1
ATOM 3232 O O . GLY A 1 398 ? 52.914 -30.674 32.284 1.00 82.54 398 GLY A O 1
ATOM 3233 N N . LYS A 1 399 ? 53.061 -28.981 30.781 1.00 79.90 399 LYS A N 1
ATOM 3234 C CA . LYS A 1 399 ? 52.069 -29.524 29.856 1.00 78.31 399 LYS A CA 1
ATOM 3235 C C . LYS A 1 399 ? 52.516 -30.867 29.284 1.00 79.74 399 LYS A C 1
ATOM 3236 O O . LYS A 1 399 ? 51.686 -31.747 29.052 1.00 79.82 399 LYS A O 1
ATOM 3242 N N . THR A 1 400 ? 53.825 -31.011 29.074 1.00 81.64 400 THR A N 1
ATOM 3243 C CA . THR A 1 400 ? 54.433 -32.253 28.580 1.00 84.21 400 THR A CA 1
ATOM 3244 C C . THR A 1 400 ? 54.114 -33.431 29.499 1.00 84.89 400 THR A C 1
ATOM 3245 O O . THR A 1 400 ? 53.783 -34.520 29.014 1.00 85.22 400 THR A O 1
ATOM 3249 N N . TYR A 1 401 ? 54.229 -33.195 30.811 1.00 84.76 401 TYR A N 1
ATOM 3250 C CA . TYR A 1 401 ? 53.947 -34.200 31.838 1.00 85.23 401 TYR A CA 1
ATOM 3251 C C . TYR A 1 401 ? 52.478 -34.627 31.831 1.00 84.13 401 TYR A C 1
ATOM 3252 O O . TYR A 1 401 ? 52.176 -35.823 31.776 1.00 84.89 401 TYR A O 1
ATOM 3261 N N . TRP A 1 402 ? 51.587 -33.639 31.892 1.00 81.69 402 TRP A N 1
ATOM 3262 C CA . TRP A 1 402 ? 50.151 -33.878 31.957 1.00 80.34 402 TRP A CA 1
ATOM 3263 C C . TRP A 1 402 ? 49.587 -34.527 30.695 1.00 80.55 402 TRP A C 1
ATOM 3264 O O . TRP A 1 402 ? 48.702 -35.372 30.790 1.00 81.02 402 TRP A O 1
ATOM 3275 N N . THR A 1 403 ? 50.116 -34.147 29.531 1.00 80.94 403 THR A N 1
ATOM 3276 C CA . THR A 1 403 ? 49.784 -34.806 28.256 1.00 82.11 403 THR A CA 1
ATOM 3277 C C . THR A 1 403 ? 50.232 -36.276 28.260 1.00 85.55 403 THR A C 1
ATOM 3278 O O . THR A 1 403 ? 49.457 -37.163 27.890 1.00 86.81 403 THR A O 1
ATOM 3282 N N . ALA A 1 404 ? 51.474 -36.516 28.688 1.00 87.51 404 ALA A N 1
ATOM 3283 C CA . ALA A 1 404 ? 52.046 -37.865 28.776 1.00 90.17 404 ALA A CA 1
ATOM 3284 C C . ALA A 1 404 ? 51.410 -38.733 29.873 1.00 91.30 404 ALA A C 1
ATOM 3285 O O . ALA A 1 404 ? 51.508 -39.965 29.826 1.00 93.45 404 ALA A O 1
ATOM 3287 N N . GLN A 1 405 ? 50.772 -38.084 30.850 1.00 90.25 405 GLN A N 1
ATOM 3288 C CA . GLN A 1 405 ? 50.011 -38.766 31.907 1.00 90.89 405 GLN A CA 1
ATOM 3289 C C . GLN A 1 405 ? 48.484 -38.711 31.693 1.00 89.43 405 GLN A C 1
ATOM 3290 O O . GLN A 1 405 ? 47.714 -38.789 32.658 1.00 90.29 405 GLN A O 1
ATOM 3296 N N . GLY A 1 406 ? 48.052 -38.564 30.437 1.00 87.57 406 GLY A N 1
ATOM 3297 C CA . GLY A 1 406 ? 46.643 -38.747 30.068 1.00 85.70 406 GLY A CA 1
ATOM 3298 C C . GLY A 1 406 ? 45.718 -37.548 29.945 1.00 82.53 406 GLY A C 1
ATOM 3299 O O . GLY A 1 406 ? 44.595 -37.701 29.461 1.00 83.29 406 GLY A O 1
ATOM 3300 N N . LEU A 1 407 ? 46.159 -36.365 30.379 1.00 80.31 407 LEU A N 1
ATOM 3301 C CA . LEU A 1 407 ? 45.316 -35.153 30.316 1.00 77.43 407 LEU A CA 1
ATOM 3302 C C . LEU A 1 407 ? 45.121 -34.659 28.886 1.00 76.43 407 LEU A C 1
ATOM 3303 O O . LEU A 1 407 ? 46.097 -34.503 28.140 1.00 77.36 407 LEU A O 1
ATOM 3308 N N . LYS A 1 408 ? 43.860 -34.421 28.521 1.00 74.07 408 LYS A N 1
ATOM 3309 C CA . LYS A 1 408 ? 43.495 -33.956 27.186 1.00 72.84 408 LYS A CA 1
ATOM 3310 C C . LYS A 1 408 ? 43.605 -32.440 27.115 1.00 71.08 408 LYS A C 1
ATOM 3311 O O . LYS A 1 408 ? 43.100 -31.725 27.990 1.00 69.48 408 LYS A O 1
ATOM 3317 N N . SER A 1 409 ? 44.270 -31.959 26.064 1.00 71.78 409 SER A N 1
ATOM 3318 C CA . SER A 1 409 ? 44.441 -30.528 25.840 1.00 71.64 409 SER A CA 1
ATOM 3319 C C . SER A 1 409 ? 43.126 -29.931 25.369 1.00 71.11 409 SER A C 1
ATOM 3320 O O . SER A 1 409 ? 42.529 -30.409 24.399 1.00 71.89 409 SER A O 1
ATOM 3323 N N . LEU A 1 410 ? 42.677 -28.900 26.082 1.00 70.67 410 LEU A N 1
ATOM 3324 C CA . LEU A 1 410 ? 41.435 -28.195 25.783 1.00 69.66 410 LEU A CA 1
ATOM 3325 C C . LEU A 1 410 ? 41.500 -27.513 24.419 1.00 70.88 410 LEU A C 1
ATOM 3326 O O . LEU A 1 410 ? 40.621 -27.724 23.581 1.00 71.84 410 LEU A O 1
ATOM 3331 N N . THR A 1 411 ? 42.539 -26.702 24.213 1.00 71.68 411 THR A N 1
ATOM 3332 C CA . THR A 1 411 ? 42.703 -25.925 22.986 1.00 72.42 411 THR A CA 1
ATOM 3333 C C . THR A 1 411 ? 42.988 -26.792 21.762 1.00 74.04 411 THR A C 1
ATOM 3334 O O . THR A 1 411 ? 42.666 -26.391 20.649 1.00 75.05 411 THR A O 1
ATOM 3338 N N . GLN A 1 412 ? 43.590 -27.963 21.965 1.00 74.34 412 GLN A N 1
ATOM 3339 C CA . GLN A 1 412 ? 43.834 -28.909 20.872 1.00 75.88 412 GLN A CA 1
ATOM 3340 C C . GLN A 1 412 ? 42.518 -29.396 20.291 1.00 75.80 412 GLN A C 1
ATOM 3341 O O . GLN A 1 412 ? 42.298 -29.293 19.083 1.00 76.93 412 GLN A O 1
ATOM 3347 N N . ARG A 1 413 ? 41.644 -29.898 21.162 1.00 74.89 413 ARG A N 1
ATOM 3348 C CA . ARG A 1 413 ? 40.331 -30.386 20.761 1.00 74.43 413 ARG A CA 1
ATOM 3349 C C . ARG A 1 413 ? 39.407 -29.285 20.266 1.00 72.55 413 ARG A C 1
ATOM 3350 O O . ARG A 1 413 ? 38.534 -29.543 19.438 1.00 73.15 413 ARG A O 1
ATOM 3358 N N . TYR A 1 414 ? 39.610 -28.064 20.761 1.00 70.06 414 TYR A N 1
ATOM 3359 C CA . TYR A 1 414 ? 38.944 -26.878 20.216 1.00 68.13 414 TYR A CA 1
ATOM 3360 C C . TYR A 1 414 ? 39.257 -26.710 18.720 1.00 69.29 414 TYR A C 1
ATOM 3361 O O . TYR A 1 414 ? 38.349 -26.467 17.924 1.00 69.01 414 TYR A O 1
ATOM 3370 N N . PHE A 1 415 ? 40.532 -26.863 18.354 1.00 70.28 415 PHE A N 1
ATOM 3371 C CA . PHE A 1 415 ? 40.965 -26.790 16.956 1.00 72.52 415 PHE A CA 1
ATOM 3372 C C . PHE A 1 415 ? 40.546 -28.014 16.144 1.00 73.76 415 PHE A C 1
ATOM 3373 O O . PHE A 1 415 ? 40.156 -27.882 14.977 1.00 75.25 415 PHE A O 1
ATOM 3381 N N . GLU A 1 416 ? 40.628 -29.195 16.760 1.00 73.65 416 GLU A N 1
ATOM 3382 C CA . GLU A 1 416 ? 40.250 -30.460 16.105 1.00 74.80 416 GLU A CA 1
ATOM 3383 C C . GLU A 1 416 ? 38.739 -30.608 15.852 1.00 73.31 416 GLU A C 1
ATOM 3384 O O . GLU A 1 416 ? 38.324 -31.438 15.038 1.00 75.00 416 GLU A O 1
ATOM 3390 N N . LEU A 1 417 ? 37.934 -29.791 16.530 1.00 70.31 417 LEU A N 1
ATOM 3391 C CA . LEU A 1 417 ? 36.496 -29.722 16.281 1.00 68.80 417 LEU A CA 1
ATOM 3392 C C . LEU A 1 417 ? 36.110 -28.599 15.296 1.00 68.83 417 LEU A C 1
ATOM 3393 O O . LEU A 1 417 ? 34.967 -28.129 15.293 1.00 67.57 417 LEU A O 1
ATOM 3398 N N . ARG A 1 418 ? 37.061 -28.182 14.455 1.00 70.53 418 ARG A N 1
ATOM 3399 C CA . ARG A 1 418 ? 36.857 -27.067 13.517 1.00 70.86 418 ARG A CA 1
ATOM 3400 C C . ARG A 1 418 ? 37.476 -27.322 12.141 1.00 72.75 418 ARG A C 1
ATOM 3401 O O . ARG A 1 418 ? 38.246 -28.266 11.948 1.00 73.83 418 ARG A O 1
ATOM 3921 N N . ALA D 1 2 ? 85.219 -7.550 14.459 1.00 111.18 2 ALA D N 1
ATOM 3922 C CA . ALA D 1 2 ? 84.880 -8.987 14.245 1.00 109.14 2 ALA D CA 1
ATOM 3923 C C . ALA D 1 2 ? 83.375 -9.175 13.984 1.00 105.28 2 ALA D C 1
ATOM 3924 O O . ALA D 1 2 ? 82.729 -8.284 13.423 1.00 104.70 2 ALA D O 1
ATOM 3926 N N . LEU D 1 3 ? 82.824 -10.319 14.396 1.00 102.97 3 LEU D N 1
ATOM 3927 C CA . LEU D 1 3 ? 81.469 -10.720 13.997 1.00 99.20 3 LEU D CA 1
ATOM 3928 C C . LEU D 1 3 ? 80.336 -9.889 14.605 1.00 97.99 3 LEU D C 1
ATOM 3929 O O . LEU D 1 3 ? 79.466 -9.413 13.873 1.00 96.53 3 LEU D O 1
ATOM 3934 N N . LEU D 1 4 ? 80.344 -9.727 15.929 1.00 98.79 4 LEU D N 1
ATOM 3935 C CA . LEU D 1 4 ? 79.315 -8.945 16.621 1.00 97.75 4 LEU D CA 1
ATOM 3936 C C . LEU D 1 4 ? 79.333 -7.462 16.240 1.00 98.83 4 LEU D C 1
ATOM 3937 O O . LEU D 1 4 ? 78.318 -6.783 16.374 1.00 97.44 4 LEU D O 1
ATOM 3942 N N . GLU D 1 5 ? 80.482 -6.973 15.769 1.00 101.21 5 GLU D N 1
ATOM 3943 C CA . GLU D 1 5 ? 80.580 -5.642 15.156 1.00 102.43 5 GLU D CA 1
ATOM 3944 C C . GLU D 1 5 ? 79.875 -5.639 13.800 1.00 99.85 5 GLU D C 1
ATOM 3945 O O . GLU D 1 5 ? 79.104 -4.722 13.500 1.00 99.93 5 GLU D O 1
ATOM 3951 N N . ARG D 1 6 ? 80.128 -6.678 13.001 1.00 97.80 6 ARG D N 1
ATOM 3952 C CA . ARG D 1 6 ? 79.493 -6.849 11.689 1.00 95.55 6 ARG D CA 1
ATOM 3953 C C . ARG D 1 6 ? 77.980 -7.078 11.791 1.00 92.37 6 ARG D C 1
ATOM 3954 O O . ARG D 1 6 ? 77.244 -6.708 10.872 1.00 91.36 6 ARG D O 1
ATOM 3962 N N . ILE D 1 7 ? 77.533 -7.700 12.888 1.00 90.73 7 ILE D N 1
ATOM 3963 C CA . ILE D 1 7 ? 76.102 -7.892 13.177 1.00 87.55 7 ILE D CA 1
ATOM 3964 C C . ILE D 1 7 ? 75.421 -6.550 13.481 1.00 88.45 7 ILE D C 1
ATOM 3965 O O . ILE D 1 7 ? 74.318 -6.288 13.001 1.00 86.42 7 ILE D O 1
ATOM 3970 N N . LEU D 1 8 ? 76.098 -5.704 14.259 1.00 91.48 8 LEU D N 1
ATOM 3971 C CA . LEU D 1 8 ? 75.537 -4.432 14.733 1.00 92.26 8 LEU D CA 1
ATOM 3972 C C . LEU D 1 8 ? 75.828 -3.221 13.845 1.00 93.59 8 LEU D C 1
ATOM 3973 O O . LEU D 1 8 ? 75.592 -2.078 14.259 1.00 95.00 8 LEU D O 1
ATOM 3978 N N . ALA D 1 9 ? 76.338 -3.473 12.636 1.00 92.98 9 ALA D N 1
ATOM 3979 C CA . ALA D 1 9 ? 76.516 -2.427 11.623 1.00 94.52 9 ALA D CA 1
ATOM 3980 C C . ALA D 1 9 ? 75.167 -1.811 11.261 1.00 93.06 9 ALA D C 1
ATOM 3981 O O . ALA D 1 9 ? 74.166 -2.527 11.157 1.00 89.51 9 ALA D O 1
ATOM 3983 N N . ARG D 1 10 ? 75.156 -0.486 11.084 1.00 96.16 10 ARG D N 1
ATOM 3984 C CA . ARG D 1 10 ? 73.946 0.292 10.785 1.00 95.82 10 ARG D CA 1
ATOM 3985 C C . ARG D 1 10 ? 73.171 -0.267 9.593 1.00 93.52 10 ARG D C 1
ATOM 3986 O O . ARG D 1 10 ? 71.940 -0.351 9.646 1.00 91.63 10 ARG D O 1
ATOM 3994 N N . ASP D 1 11 ? 73.903 -0.652 8.541 1.00 93.81 11 ASP D N 1
ATOM 3995 C CA . ASP D 1 11 ? 73.329 -1.212 7.320 1.00 92.19 11 ASP D CA 1
ATOM 3996 C C . ASP D 1 11 ? 72.602 -2.533 7.583 1.00 88.66 11 ASP D C 1
ATOM 3997 O O . ASP D 1 11 ? 71.530 -2.778 7.024 1.00 86.74 11 ASP D O 1
ATOM 4002 N N . ASN D 1 12 ? 73.188 -3.365 8.444 1.00 88.11 12 ASN D N 1
ATOM 4003 C CA . ASN D 1 12 ? 72.603 -4.648 8.822 1.00 85.45 12 ASN D CA 1
ATOM 4004 C C . ASN D 1 12 ? 71.358 -4.483 9.690 1.00 83.52 12 ASN D C 1
ATOM 4005 O O . ASN D 1 12 ? 70.388 -5.222 9.525 1.00 81.48 12 ASN D O 1
ATOM 4010 N N . LEU D 1 13 ? 71.394 -3.515 10.604 1.00 84.80 13 LEU D N 1
ATOM 4011 C CA . LEU D 1 13 ? 70.277 -3.248 11.512 1.00 83.93 13 LEU D CA 1
ATOM 4012 C C . LEU D 1 13 ? 69.067 -2.614 10.832 1.00 83.04 13 LEU D C 1
ATOM 4013 O O . LEU D 1 13 ? 67.940 -2.862 11.253 1.00 81.52 13 LEU D O 1
ATOM 4018 N N . ILE D 1 14 ? 69.301 -1.811 9.792 1.00 84.55 14 ILE D N 1
ATOM 4019 C CA . ILE D 1 14 ? 68.217 -1.218 8.991 1.00 84.70 14 ILE D CA 1
ATOM 4020 C C . ILE D 1 14 ? 67.516 -2.289 8.144 1.00 82.85 14 ILE D C 1
ATOM 4021 O O . ILE D 1 14 ? 66.284 -2.280 8.035 1.00 82.32 14 ILE D O 1
ATOM 4026 N N . THR D 1 15 ? 68.296 -3.201 7.557 1.00 82.37 15 THR D N 1
ATOM 4027 C CA . THR D 1 15 ? 67.733 -4.338 6.814 1.00 80.50 15 THR D CA 1
ATOM 4028 C C . THR D 1 15 ? 66.963 -5.289 7.735 1.00 78.80 15 THR D C 1
ATOM 4029 O O . THR D 1 15 ? 65.941 -5.851 7.332 1.00 78.86 15 THR D O 1
ATOM 4033 N N . ALA D 1 16 ? 67.461 -5.460 8.962 1.00 78.50 16 ALA D N 1
ATOM 4034 C CA . ALA D 1 16 ? 66.770 -6.229 9.998 1.00 76.77 16 ALA D CA 1
ATOM 4035 C C . ALA D 1 16 ? 65.505 -5.523 10.489 1.00 76.77 16 ALA D C 1
ATOM 4036 O O . ALA D 1 16 ? 64.495 -6.175 10.759 1.00 75.18 16 ALA D O 1
ATOM 4038 N N . LEU D 1 17 ? 65.571 -4.196 10.587 1.00 79.77 17 LEU D N 1
ATOM 4039 C CA . LEU D 1 17 ? 64.433 -3.365 10.994 1.00 80.98 17 LEU D CA 1
ATOM 4040 C C . LEU D 1 17 ? 63.288 -3.478 9.998 1.00 79.68 17 LEU D C 1
ATOM 4041 O O . LEU D 1 17 ? 62.154 -3.788 10.380 1.00 78.20 17 LEU D O 1
ATOM 4046 N N . LYS D 1 18 ? 63.611 -3.252 8.723 1.00 80.21 18 LYS D N 1
ATOM 4047 C CA . LYS D 1 18 ? 62.624 -3.260 7.647 1.00 78.88 18 LYS D CA 1
ATOM 4048 C C . LYS D 1 18 ? 61.955 -4.626 7.464 1.00 75.68 18 LYS D C 1
ATOM 4049 O O . LYS D 1 18 ? 60.818 -4.688 7.001 1.00 75.74 18 LYS D O 1
ATOM 4055 N N . ARG D 1 19 ? 62.658 -5.702 7.835 1.00 72.44 19 ARG D N 1
ATOM 4056 C CA . ARG D 1 19 ? 62.079 -7.050 7.844 1.00 68.24 19 ARG D CA 1
ATOM 4057 C C . ARG D 1 19 ? 61.019 -7.188 8.936 1.00 67.14 19 ARG D C 1
ATOM 4058 O O . ARG D 1 19 ? 59.901 -7.635 8.654 1.00 65.04 19 ARG D O 1
ATOM 4066 N N . VAL D 1 20 ? 61.378 -6.802 10.164 1.00 67.71 20 VAL D N 1
ATOM 4067 C CA . VAL D 1 20 ? 60.471 -6.890 11.315 1.00 67.17 20 VAL D CA 1
ATOM 4068 C C . VAL D 1 20 ? 59.214 -6.052 11.078 1.00 67.69 20 VAL D C 1
ATOM 4069 O O . VAL D 1 20 ? 58.101 -6.491 11.389 1.00 67.77 20 VAL D O 1
ATOM 4073 N N . GLU D 1 21 ? 59.409 -4.867 10.505 1.00 68.32 21 GLU D N 1
ATOM 4074 C CA . GLU D 1 21 ? 58.310 -3.970 10.155 1.00 68.05 21 GLU D CA 1
ATOM 4075 C C . GLU D 1 21 ? 57.470 -4.480 8.978 1.00 65.47 21 GLU D C 1
ATOM 4076 O O . GLU D 1 21 ? 56.258 -4.270 8.956 1.00 64.42 21 GLU D O 1
ATOM 4082 N N . ALA D 1 22 ? 58.110 -5.150 8.018 1.00 63.91 22 ALA D N 1
ATOM 4083 C CA . ALA D 1 22 ? 57.403 -5.735 6.868 1.00 62.79 22 ALA D CA 1
ATOM 4084 C C . ALA D 1 22 ? 56.492 -6.897 7.267 1.00 60.64 22 ALA D C 1
ATOM 4085 O O . ALA D 1 22 ? 55.396 -7.040 6.720 1.00 59.83 22 ALA D O 1
ATOM 4087 N N . ASN D 1 23 ? 56.957 -7.710 8.222 1.00 59.65 23 ASN D N 1
ATOM 4088 C CA . ASN D 1 23 ? 56.219 -8.877 8.727 1.00 57.91 23 ASN D CA 1
ATOM 4089 C C . ASN D 1 23 ? 54.931 -8.502 9.439 1.00 58.64 23 ASN D C 1
ATOM 4090 O O . ASN D 1 23 ? 53.938 -9.234 9.342 1.00 58.84 23 ASN D O 1
ATOM 4095 N N . GLN D 1 24 ? 54.957 -7.364 10.138 1.00 59.56 24 GLN D N 1
ATOM 4096 C CA . GLN D 1 24 ? 53.836 -6.880 10.957 1.00 59.78 24 GLN D CA 1
ATOM 4097 C C . GLN D 1 24 ? 53.371 -7.952 11.948 1.00 58.56 24 GLN D C 1
ATOM 4098 O O . GLN D 1 24 ? 52.174 -8.231 12.066 1.00 58.55 24 GLN D O 1
ATOM 4104 N N . GLY D 1 25 ? 54.327 -8.572 12.630 1.00 57.99 25 GLY D N 1
ATOM 4105 C CA . GLY D 1 25 ? 54.016 -9.543 13.664 1.00 57.75 25 GLY D CA 1
ATOM 4106 C C . GLY D 1 25 ? 53.403 -8.874 14.886 1.00 59.54 25 GLY D C 1
ATOM 4107 O O . GLY D 1 25 ? 53.741 -7.724 15.233 1.00 60.80 25 GLY D O 1
ATOM 4108 N N . ALA D 1 26 ? 52.494 -9.601 15.533 1.00 58.88 26 ALA D N 1
ATOM 4109 C CA . ALA D 1 26 ? 51.896 -9.202 16.806 1.00 58.89 26 ALA D CA 1
ATOM 4110 C C . ALA D 1 26 ? 52.986 -8.968 17.852 1.00 60.01 26 ALA D C 1
ATOM 4111 O O . ALA D 1 26 ? 54.041 -9.594 17.771 1.00 60.04 26 ALA D O 1
ATOM 4113 N N . PRO D 1 27 ? 52.741 -8.073 18.841 1.00 61.45 27 PRO D N 1
ATOM 4114 C CA . PRO D 1 27 ? 53.777 -7.758 19.833 1.00 62.02 27 PRO D CA 1
ATOM 4115 C C . PRO D 1 27 ? 54.257 -8.950 20.664 1.00 62.18 27 PRO D C 1
ATOM 4116 O O . PRO D 1 27 ? 53.531 -9.928 20.835 1.00 61.74 27 PRO D O 1
ATOM 4120 N N . GLY D 1 28 ? 55.478 -8.853 21.182 1.00 63.19 28 GLY D N 1
ATOM 4121 C CA . GLY D 1 28 ? 55.975 -9.803 22.168 1.00 64.45 28 GLY D CA 1
ATOM 4122 C C . GLY D 1 28 ? 55.346 -9.563 23.529 1.00 66.86 28 GLY D C 1
ATOM 4123 O O . GLY D 1 28 ? 54.244 -9.000 23.627 1.00 66.73 28 GLY D O 1
ATOM 4124 N N . ILE D 1 29 ? 56.061 -9.962 24.582 1.00 68.90 29 ILE D N 1
ATOM 4125 C CA . ILE D 1 29 ? 55.519 -9.929 25.947 1.00 70.90 29 ILE D CA 1
ATOM 4126 C C . ILE D 1 29 ? 55.254 -8.523 26.499 1.00 72.33 29 ILE D C 1
ATOM 4127 O O . ILE D 1 29 ? 54.329 -8.321 27.289 1.00 73.97 29 ILE D O 1
ATOM 4132 N N . ASP D 1 30 ? 56.051 -7.559 26.050 1.00 72.00 30 ASP D N 1
ATOM 4133 C CA . ASP D 1 30 ? 55.984 -6.193 26.554 1.00 74.20 30 ASP D CA 1
ATOM 4134 C C . ASP D 1 30 ? 55.048 -5.273 25.761 1.00 73.06 30 ASP D C 1
ATOM 4135 O O . ASP D 1 30 ? 55.038 -4.060 25.978 1.00 74.89 30 ASP D O 1
ATOM 4140 N N . GLY D 1 31 ? 54.296 -5.846 24.825 1.00 71.02 31 GLY D N 1
ATOM 4141 C CA . GLY D 1 31 ? 53.199 -5.141 24.154 1.00 70.96 31 GLY D CA 1
ATOM 4142 C C . GLY D 1 31 ? 53.512 -4.093 23.094 1.00 71.09 31 GLY D C 1
ATOM 4143 O O . GLY D 1 31 ? 52.582 -3.496 22.536 1.00 71.78 31 GLY D O 1
ATOM 4144 N N . VAL D 1 32 ? 54.797 -3.863 22.808 1.00 70.84 32 VAL D N 1
ATOM 4145 C CA . VAL D 1 32 ? 55.196 -2.914 21.756 1.00 70.10 32 VAL D CA 1
ATOM 4146 C C . VAL D 1 32 ? 55.110 -3.580 20.381 1.00 67.91 32 VAL D C 1
ATOM 4147 O O . VAL D 1 32 ? 55.742 -4.610 20.143 1.00 66.44 32 VAL D O 1
ATOM 4151 N N . SER D 1 33 ? 54.308 -2.988 19.495 1.00 67.92 33 SER D N 1
ATOM 4152 C CA . SER D 1 33 ? 54.096 -3.528 18.150 1.00 66.57 33 SER D CA 1
ATOM 4153 C C . SER D 1 33 ? 55.230 -3.109 17.214 1.00 66.86 33 SER D C 1
ATOM 4154 O O . SER D 1 33 ? 56.110 -2.334 17.607 1.00 68.43 33 SER D O 1
ATOM 4157 N N . THR D 1 34 ? 55.204 -3.626 15.983 1.00 65.49 34 THR D N 1
ATOM 4158 C CA . THR D 1 34 ? 56.173 -3.245 14.947 1.00 65.61 34 THR D CA 1
ATOM 4159 C C . THR D 1 34 ? 55.935 -1.805 14.501 1.00 67.93 34 THR D C 1
ATOM 4160 O O . THR D 1 34 ? 56.859 -1.134 14.019 1.00 70.20 34 THR D O 1
ATOM 4164 N N . ASP D 1 35 ? 54.696 -1.342 14.677 1.00 68.67 35 ASP D N 1
ATOM 4165 C CA . ASP D 1 35 ? 54.280 0.016 14.321 1.00 70.19 35 ASP D CA 1
ATOM 4166 C C . ASP D 1 35 ? 55.026 1.105 15.099 1.00 71.84 35 ASP D C 1
ATOM 4167 O O . ASP D 1 35 ? 55.151 2.222 14.603 1.00 73.01 35 ASP D O 1
ATOM 4172 N N . GLN D 1 36 ? 55.521 0.775 16.295 1.00 72.22 36 GLN D N 1
ATOM 4173 C CA . GLN D 1 36 ? 56.397 1.675 17.061 1.00 75.20 36 GLN D CA 1
ATOM 4174 C C . GLN D 1 36 ? 57.723 1.021 17.445 1.00 75.21 36 GLN D C 1
ATOM 4175 O O . GLN D 1 36 ? 58.203 1.192 18.576 1.00 77.33 36 GLN D O 1
ATOM 4181 N N . LEU D 1 37 ? 58.322 0.282 16.510 1.00 73.48 37 LEU D N 1
ATOM 4182 C CA . LEU D 1 37 ? 59.652 -0.296 16.737 1.00 73.66 37 LEU D CA 1
ATOM 4183 C C . LEU D 1 37 ? 60.763 0.757 16.653 1.00 77.17 37 LEU D C 1
ATOM 4184 O O . LEU D 1 37 ? 61.662 0.770 17.503 1.00 78.89 37 LEU D O 1
ATOM 4189 N N . ARG D 1 38 ? 60.689 1.627 15.640 1.00 78.77 38 ARG D N 1
ATOM 4190 C CA . ARG D 1 38 ? 61.632 2.741 15.455 1.00 81.39 38 ARG D CA 1
ATOM 4191 C C . ARG D 1 38 ? 61.695 3.649 16.673 1.00 83.53 38 ARG D C 1
ATOM 4192 O O . ARG D 1 38 ? 62.780 3.926 17.172 1.00 86.04 38 ARG D O 1
ATOM 4200 N N . ASP D 1 39 ? 60.536 4.101 17.149 1.00 83.05 39 ASP D N 1
ATOM 4201 C CA . ASP D 1 39 ? 60.463 4.970 18.324 1.00 84.86 39 ASP D CA 1
ATOM 4202 C C . ASP D 1 39 ? 60.908 4.288 19.616 1.00 84.15 39 ASP D C 1
ATOM 4203 O O . ASP D 1 39 ? 61.377 4.958 20.536 1.00 86.88 39 ASP D O 1
ATOM 4208 N N . TYR D 1 40 ? 60.781 2.961 19.672 1.00 80.79 40 TYR D N 1
ATOM 4209 C CA . TYR D 1 40 ? 61.310 2.186 20.792 1.00 80.05 40 TYR D CA 1
ATOM 4210 C C . TYR D 1 40 ? 62.842 2.189 20.789 1.00 81.54 40 TYR D C 1
ATOM 4211 O O . TYR D 1 40 ? 63.454 2.526 21.807 1.00 83.60 40 TYR D O 1
ATOM 4220 N N . ILE D 1 41 ? 63.444 1.814 19.655 1.00 80.70 41 ILE D N 1
ATOM 4221 C CA . ILE D 1 41 ? 64.913 1.771 19.523 1.00 82.25 41 ILE D CA 1
ATOM 4222 C C . ILE D 1 41 ? 65.573 3.154 19.615 1.00 85.48 41 ILE D C 1
ATOM 4223 O O . ILE D 1 41 ? 66.648 3.268 20.189 1.00 87.53 41 ILE D O 1
ATOM 4228 N N . ARG D 1 42 ? 64.923 4.190 19.075 1.00 86.37 42 ARG D N 1
ATOM 4229 C CA . ARG D 1 42 ? 65.385 5.578 19.238 1.00 90.37 42 ARG D CA 1
ATOM 4230 C C . ARG D 1 42 ? 65.504 5.988 20.714 1.00 92.58 42 ARG D C 1
ATOM 4231 O O . ARG D 1 42 ? 66.415 6.737 21.084 1.00 95.79 42 ARG D O 1
ATOM 4239 N N . ALA D 1 43 ? 64.585 5.486 21.541 1.00 90.69 43 ALA D N 1
ATOM 4240 C CA . ALA D 1 43 ? 64.564 5.775 22.974 1.00 92.29 43 ALA D CA 1
ATOM 4241 C C . ALA D 1 43 ? 65.560 4.944 23.794 1.00 92.84 43 ALA D C 1
ATOM 4242 O O . ALA D 1 43 ? 66.108 5.444 24.783 1.00 96.56 43 ALA D O 1
ATOM 4244 N N . HIS D 1 44 ? 65.806 3.699 23.376 1.00 90.12 44 HIS D N 1
ATOM 4245 C CA . HIS D 1 44 ? 66.563 2.736 24.193 1.00 90.39 44 HIS D CA 1
ATOM 4246 C C . HIS D 1 44 ? 67.818 2.098 23.567 1.00 91.10 44 HIS D C 1
ATOM 4247 O O . HIS D 1 44 ? 68.436 1.236 24.203 1.00 91.05 44 HIS D O 1
ATOM 4254 N N . TRP D 1 45 ? 68.199 2.508 22.352 1.00 92.73 45 TRP D N 1
ATOM 4255 C CA . TRP D 1 45 ? 69.363 1.903 21.671 1.00 94.28 45 TRP D CA 1
ATOM 4256 C C . TRP D 1 45 ? 70.672 2.077 22.433 1.00 98.08 45 TRP D C 1
ATOM 4257 O O . TRP D 1 45 ? 71.454 1.135 22.521 1.00 98.29 45 TRP D O 1
ATOM 4268 N N . SER D 1 46 ? 70.891 3.274 22.983 1.00 101.92 46 SER D N 1
ATOM 4269 C CA . SER D 1 46 ? 72.064 3.572 23.815 1.00 105.62 46 SER D CA 1
ATOM 4270 C C . SER D 1 46 ? 72.276 2.523 24.915 1.00 106.07 46 SER D C 1
ATOM 4271 O O . SER D 1 46 ? 73.401 2.070 25.136 1.00 107.77 46 SER D O 1
ATOM 4274 N N . THR D 1 47 ? 71.183 2.128 25.571 1.00 104.94 47 THR D N 1
ATOM 4275 C CA . THR D 1 47 ? 71.197 1.071 26.583 1.00 104.78 47 THR D CA 1
ATOM 4276 C C . THR D 1 47 ? 71.378 -0.326 25.965 1.00 102.16 47 THR D C 1
ATOM 4277 O O . THR D 1 47 ? 72.195 -1.112 26.452 1.00 102.87 47 THR D O 1
ATOM 4281 N N . ILE D 1 48 ? 70.617 -0.624 24.910 1.00 98.79 48 ILE D N 1
ATOM 4282 C CA . ILE D 1 48 ? 70.630 -1.947 24.265 1.00 96.40 48 ILE D CA 1
ATOM 4283 C C . ILE D 1 48 ? 71.988 -2.238 23.610 1.00 97.39 48 ILE D C 1
ATOM 4284 O O . ILE D 1 48 ? 72.620 -3.255 23.916 1.00 97.49 48 ILE D O 1
ATOM 4289 N N . HIS D 1 49 ? 72.420 -1.325 22.735 1.00 98.26 49 HIS D N 1
ATOM 4290 C CA . HIS D 1 49 ? 73.682 -1.409 21.982 1.00 99.50 49 HIS D CA 1
ATOM 4291 C C . HIS D 1 49 ? 74.870 -1.780 22.857 1.00 102.31 49 HIS D C 1
ATOM 4292 O O . HIS D 1 49 ? 75.620 -2.700 22.530 1.00 102.09 49 HIS D O 1
ATOM 4299 N N . ALA D 1 50 ? 75.003 -1.057 23.969 1.00 105.35 50 ALA D N 1
ATOM 4300 C CA . ALA D 1 50 ? 76.077 -1.250 24.933 1.00 108.44 50 ALA D CA 1
ATOM 4301 C C . ALA D 1 50 ? 75.962 -2.588 25.646 1.00 107.60 50 ALA D C 1
ATOM 4302 O O . ALA D 1 50 ? 76.922 -3.354 25.685 1.00 108.47 50 ALA D O 1
ATOM 4304 N N . GLN D 1 51 ? 74.773 -2.861 26.180 1.00 106.45 51 GLN D N 1
ATOM 4305 C CA . GLN D 1 51 ? 74.516 -4.026 27.029 1.00 106.78 51 GLN D CA 1
ATOM 4306 C C . GLN D 1 51 ? 74.810 -5.362 26.346 1.00 105.37 51 GLN D C 1
ATOM 4307 O O . GLN D 1 51 ? 75.339 -6.274 26.985 1.00 106.52 51 GLN D O 1
ATOM 4313 N N . LEU D 1 52 ? 74.479 -5.463 25.058 1.00 103.24 52 LEU D N 1
ATOM 4314 C CA . LEU D 1 52 ? 74.638 -6.720 24.314 1.00 101.96 52 LEU D CA 1
ATOM 4315 C C . LEU D 1 52 ? 76.068 -7.045 23.859 1.00 103.24 52 LEU D C 1
ATOM 4316 O O . LEU D 1 52 ? 76.477 -8.209 23.901 1.00 103.38 52 LEU D O 1
ATOM 4321 N N . LEU D 1 53 ? 76.815 -6.024 23.437 1.00 104.45 53 LEU D N 1
ATOM 4322 C CA . LEU D 1 53 ? 78.221 -6.208 23.046 1.00 106.12 53 LEU D CA 1
ATOM 4323 C C . LEU D 1 53 ? 79.160 -6.441 24.243 1.00 109.46 53 LEU D C 1
ATOM 4324 O O . LEU D 1 53 ? 80.279 -6.928 24.072 1.00 111.00 53 LEU D O 1
ATOM 4329 N N . ALA D 1 54 ? 78.704 -6.064 25.439 1.00 110.97 54 ALA D N 1
ATOM 4330 C CA . ALA D 1 54 ? 79.402 -6.370 26.694 1.00 113.92 54 ALA D CA 1
ATOM 4331 C C . ALA D 1 54 ? 79.304 -7.853 27.048 1.00 113.31 54 ALA D C 1
ATOM 4332 O O . ALA D 1 54 ? 80.241 -8.420 27.616 1.00 116.60 54 ALA D O 1
ATOM 4334 N N . GLY D 1 55 ? 78.169 -8.467 26.712 1.00 109.19 55 GLY D N 1
ATOM 4335 C CA . GLY D 1 55 ? 77.892 -9.863 27.053 1.00 108.94 55 GLY D CA 1
ATOM 4336 C C . GLY D 1 55 ? 76.869 -10.029 28.164 1.00 109.75 55 GLY D C 1
ATOM 4337 O O . GLY D 1 55 ? 76.486 -11.152 28.500 1.00 109.51 55 GLY D O 1
ATOM 4338 N N . THR D 1 56 ? 76.416 -8.905 28.715 1.00 111.13 56 THR D N 1
ATOM 4339 C CA . THR D 1 56 ? 75.494 -8.878 29.858 1.00 112.03 56 THR D CA 1
ATOM 4340 C C . THR D 1 56 ? 74.015 -9.040 29.481 1.00 107.52 56 THR D C 1
ATOM 4341 O O . THR D 1 56 ? 73.241 -9.610 30.258 1.00 107.17 56 THR D O 1
ATOM 4345 N N . TYR D 1 57 ? 73.641 -8.535 28.301 1.00 104.19 57 TYR D N 1
ATOM 4346 C CA . TYR D 1 57 ? 72.246 -8.516 27.826 1.00 100.60 57 TYR D CA 1
ATOM 4347 C C . TYR D 1 57 ? 71.587 -9.893 27.789 1.00 98.22 57 TYR D C 1
ATOM 4348 O O . TYR D 1 57 ? 71.917 -10.727 26.937 1.00 97.00 57 TYR D O 1
ATOM 4357 N N . ARG D 1 58 ? 70.671 -10.116 28.728 1.00 97.89 58 ARG D N 1
ATOM 4358 C CA . ARG D 1 58 ? 69.760 -11.254 28.670 1.00 95.77 58 ARG D CA 1
ATOM 4359 C C . ARG D 1 58 ? 68.441 -10.768 28.067 1.00 92.17 58 ARG D C 1
ATOM 4360 O O . ARG D 1 58 ? 67.823 -9.847 28.611 1.00 93.22 58 ARG D O 1
ATOM 4368 N N . PRO D 1 59 ? 68.016 -11.370 26.934 1.00 88.17 59 PRO D N 1
ATOM 4369 C CA . PRO D 1 59 ? 66.846 -10.850 26.221 1.00 85.11 59 PRO D CA 1
ATOM 4370 C C . PRO D 1 59 ? 65.526 -11.129 26.933 1.00 83.78 59 PRO D C 1
ATOM 4371 O O . PRO D 1 59 ? 65.481 -11.946 27.856 1.00 85.25 59 PRO D O 1
ATOM 4375 N N . ALA D 1 60 ? 64.474 -10.441 26.494 1.00 80.97 60 ALA D N 1
ATOM 4376 C CA . ALA D 1 60 ? 63.145 -10.560 27.089 1.00 80.03 60 ALA D CA 1
ATOM 4377 C C . ALA D 1 60 ? 62.564 -11.954 26.844 1.00 78.45 60 ALA D C 1
ATOM 4378 O O . ALA D 1 60 ? 62.841 -12.552 25.798 1.00 77.16 60 ALA D O 1
ATOM 4380 N N . PRO D 1 61 ? 61.774 -12.482 27.807 1.00 78.97 61 PRO D N 1
ATOM 4381 C CA . PRO D 1 61 ? 61.181 -13.809 27.627 1.00 78.23 61 PRO D CA 1
ATOM 4382 C C . PRO D 1 61 ? 60.071 -13.814 26.574 1.00 75.43 61 PRO D C 1
ATOM 4383 O O . PRO D 1 61 ? 59.359 -12.820 26.433 1.00 74.60 61 PRO D O 1
ATOM 4387 N N . VAL D 1 62 ? 59.942 -14.924 25.848 1.00 74.10 62 VAL D N 1
ATOM 4388 C CA . VAL D 1 62 ? 58.952 -15.051 24.761 1.00 71.17 62 VAL D CA 1
ATOM 4389 C C . VAL D 1 62 ? 57.519 -15.268 25.271 1.00 71.27 62 VAL D C 1
ATOM 4390 O O . VAL D 1 62 ? 57.315 -15.688 26.414 1.00 73.22 62 VAL D O 1
ATOM 4394 N N . ARG D 1 63 ? 56.545 -14.983 24.406 1.00 69.37 63 ARG D N 1
ATOM 4395 C CA . ARG D 1 63 ? 55.117 -15.120 24.713 1.00 70.08 63 ARG D CA 1
ATOM 4396 C C . ARG D 1 63 ? 54.542 -16.426 24.159 1.00 70.47 63 ARG D C 1
ATOM 4397 O O . ARG D 1 63 ? 54.701 -16.715 22.974 1.00 69.01 63 ARG D O 1
ATOM 4405 N N . ARG D 1 64 ? 53.874 -17.194 25.019 1.00 73.30 64 ARG D N 1
ATOM 4406 C CA . ARG D 1 64 ? 53.322 -18.508 24.653 1.00 74.70 64 ARG D CA 1
ATOM 4407 C C . ARG D 1 64 ? 51.976 -18.348 23.961 1.00 73.88 64 ARG D C 1
ATOM 4408 O O . ARG D 1 64 ? 51.040 -17.785 24.538 1.00 74.91 64 ARG D O 1
ATOM 4416 N N . VAL D 1 65 ? 51.887 -18.831 22.721 1.00 72.84 65 VAL D N 1
ATOM 4417 C CA . VAL D 1 65 ? 50.643 -18.790 21.945 1.00 72.48 65 VAL D CA 1
ATOM 4418 C C . VAL D 1 65 ? 50.380 -20.147 21.286 1.00 73.69 65 VAL D C 1
ATOM 4419 O O . VAL D 1 65 ? 51.152 -20.582 20.421 1.00 73.20 65 VAL D O 1
ATOM 4423 N N . GLU D 1 66 ? 49.288 -20.792 21.701 1.00 75.84 66 GLU D N 1
ATOM 4424 C CA . GLU D 1 66 ? 48.842 -22.074 21.148 1.00 76.65 66 GLU D CA 1
ATOM 4425 C C . GLU D 1 66 ? 48.171 -21.844 19.797 1.00 74.31 66 GLU D C 1
ATOM 4426 O O . GLU D 1 66 ? 47.231 -21.047 19.699 1.00 73.44 66 GLU D O 1
ATOM 4432 N N . ILE D 1 67 ? 48.669 -22.518 18.758 1.00 72.74 67 ILE D N 1
ATOM 4433 C CA . ILE D 1 67 ? 48.059 -22.469 17.414 1.00 70.51 67 ILE D CA 1
ATOM 4434 C C . ILE D 1 67 ? 47.963 -23.882 16.838 1.00 70.97 67 ILE D C 1
ATOM 4435 O O . ILE D 1 67 ? 48.783 -24.734 17.201 1.00 71.83 67 ILE D O 1
ATOM 4440 N N . PRO D 1 68 ? 46.973 -24.139 15.945 1.00 70.80 68 PRO D N 1
ATOM 4441 C CA . PRO D 1 68 ? 46.811 -25.491 15.385 1.00 72.77 68 PRO D CA 1
ATOM 4442 C C . PRO D 1 68 ? 47.842 -25.814 14.310 1.00 72.92 68 PRO D C 1
ATOM 4443 O O . PRO D 1 68 ? 48.191 -24.935 13.510 1.00 72.20 68 PRO D O 1
ATOM 4447 N N . LYS D 1 69 ? 48.328 -27.052 14.303 1.00 75.55 69 LYS D N 1
ATOM 4448 C CA . LYS D 1 69 ? 49.230 -27.520 13.247 1.00 76.92 69 LYS D CA 1
ATOM 4449 C C . LYS D 1 69 ? 48.479 -28.377 12.218 1.00 78.19 69 LYS D C 1
ATOM 4450 O O . LYS D 1 69 ? 47.479 -29.011 12.579 1.00 80.08 69 LYS D O 1
ATOM 4456 N N . PRO D 1 70 ? 48.952 -28.402 10.942 1.00 77.10 70 PRO D N 1
ATOM 4457 C CA . PRO D 1 70 ? 48.301 -29.179 9.862 1.00 78.09 70 PRO D CA 1
ATOM 4458 C C . PRO D 1 70 ? 48.098 -30.674 10.134 1.00 80.65 70 PRO D C 1
ATOM 4459 O O . PRO D 1 70 ? 47.166 -31.264 9.586 1.00 80.47 70 PRO D O 1
ATOM 4463 N N . GLY D 1 71 ? 48.964 -31.263 10.961 1.00 82.67 71 GLY D N 1
ATOM 4464 C CA . GLY D 1 71 ? 48.866 -32.670 11.365 1.00 87.35 71 GLY D CA 1
ATOM 4465 C C . GLY D 1 71 ? 47.638 -33.007 12.199 1.00 90.60 71 GLY D C 1
ATOM 4466 O O . GLY D 1 71 ? 47.001 -34.046 11.985 1.00 93.42 71 GLY D O 1
ATOM 4467 N N . GLY D 1 72 ? 47.308 -32.128 13.144 1.00 90.31 72 GLY D N 1
ATOM 4468 C CA . GLY D 1 72 ? 46.156 -32.311 14.029 1.00 93.66 72 GLY D CA 1
ATOM 4469 C C . GLY D 1 72 ? 46.273 -31.603 15.370 1.00 94.10 72 GLY D C 1
ATOM 4470 O O . GLY D 1 72 ? 45.336 -30.919 15.799 1.00 94.55 72 GLY D O 1
ATOM 4471 N N . GLY D 1 73 ? 47.427 -31.759 16.019 1.00 94.11 73 GLY D N 1
ATOM 4472 C CA . GLY D 1 73 ? 47.665 -31.254 17.374 1.00 93.12 73 GLY D CA 1
ATOM 4473 C C . GLY D 1 73 ? 47.809 -29.746 17.504 1.00 90.20 73 GLY D C 1
ATOM 4474 O O . GLY D 1 73 ? 47.336 -28.971 16.659 1.00 88.18 73 GLY D O 1
ATOM 4475 N N . THR D 1 74 ? 48.478 -29.336 18.578 1.00 89.63 74 THR D N 1
ATOM 4476 C CA . THR D 1 74 ? 48.681 -27.927 18.893 1.00 87.11 74 THR D CA 1
ATOM 4477 C C . THR D 1 74 ? 50.169 -27.603 18.925 1.00 85.58 74 THR D C 1
ATOM 4478 O O . THR D 1 74 ? 50.988 -28.429 19.342 1.00 87.96 74 THR D O 1
ATOM 4482 N N . ARG D 1 75 ? 50.496 -26.391 18.478 1.00 81.87 75 ARG D N 1
ATOM 4483 C CA . ARG D 1 75 ? 51.860 -25.890 18.400 1.00 78.97 75 ARG D CA 1
ATOM 4484 C C . ARG D 1 75 ? 52.057 -24.724 19.381 1.00 78.91 75 ARG D C 1
ATOM 4485 O O . ARG D 1 75 ? 51.354 -23.708 19.287 1.00 78.54 75 ARG D O 1
ATOM 4493 N N . GLN D 1 76 ? 53.013 -24.875 20.305 1.00 79.34 76 GLN D N 1
ATOM 4494 C CA . GLN D 1 76 ? 53.415 -23.783 21.199 1.00 79.09 76 GLN D CA 1
ATOM 4495 C C . GLN D 1 76 ? 54.325 -22.801 20.453 1.00 75.71 76 GLN D C 1
ATOM 4496 O O . GLN D 1 76 ? 55.479 -23.127 20.165 1.00 77.06 76 GLN D O 1
ATOM 4502 N N . LEU D 1 77 ? 53.806 -21.611 20.144 1.00 71.32 77 LEU D N 1
ATOM 4503 C CA . LEU D 1 77 ? 54.640 -20.518 19.644 1.00 67.77 77 LEU D CA 1
ATOM 4504 C C . LEU D 1 77 ? 55.422 -19.867 20.778 1.00 67.83 77 LEU D C 1
ATOM 4505 O O . LEU D 1 77 ? 55.043 -19.964 21.948 1.00 68.97 77 LEU D O 1
ATOM 4510 N N . GLY D 1 78 ? 56.524 -19.218 20.419 1.00 65.75 78 GLY D N 1
ATOM 4511 C CA . GLY D 1 78 ? 57.312 -18.418 21.349 1.00 65.29 78 GLY D CA 1
ATOM 4512 C C . GLY D 1 78 ? 57.672 -17.114 20.676 1.00 63.13 78 GLY D C 1
ATOM 4513 O O . GLY D 1 78 ? 58.640 -17.056 19.920 1.00 62.00 78 GLY D O 1
ATOM 4514 N N . ILE D 1 79 ? 56.875 -16.080 20.942 1.00 62.16 79 ILE D N 1
ATOM 4515 C CA . ILE D 1 79 ? 57.003 -14.780 20.279 1.00 60.30 79 ILE D CA 1
ATOM 4516 C C . ILE D 1 79 ? 57.959 -13.878 21.068 1.00 61.56 79 ILE D C 1
ATOM 4517 O O . ILE D 1 79 ? 57.628 -13.467 22.182 1.00 63.64 79 ILE D O 1
ATOM 4522 N N . PRO D 1 80 ? 59.141 -13.557 20.496 1.00 61.46 80 PRO D N 1
ATOM 4523 C CA . PRO D 1 80 ? 60.001 -12.604 21.197 1.00 63.73 80 PRO D CA 1
ATOM 4524 C C . PRO D 1 80 ? 59.489 -11.167 21.047 1.00 63.99 80 PRO D C 1
ATOM 4525 O O . PRO D 1 80 ? 58.609 -10.911 20.221 1.00 62.59 80 PRO D O 1
ATOM 4529 N N . THR D 1 81 ? 60.030 -10.249 21.851 1.00 66.17 81 THR D N 1
ATOM 4530 C CA . THR D 1 81 ? 59.745 -8.814 21.720 1.00 67.28 81 THR D CA 1
ATOM 4531 C C . THR D 1 81 ? 60.291 -8.324 20.371 1.00 66.32 81 THR D C 1
ATOM 4532 O O . THR D 1 81 ? 61.281 -8.868 19.867 1.00 66.17 81 THR D O 1
ATOM 4536 N N . VAL D 1 82 ? 59.639 -7.318 19.787 1.00 65.62 82 VAL D N 1
ATOM 4537 C CA . VAL D 1 82 ? 60.063 -6.753 18.486 1.00 65.17 82 VAL D CA 1
ATOM 4538 C C . VAL D 1 82 ? 61.574 -6.466 18.382 1.00 66.46 82 VAL D C 1
ATOM 4539 O O . VAL D 1 82 ? 62.172 -6.688 17.330 1.00 66.57 82 VAL D O 1
ATOM 4543 N N . VAL D 1 83 ? 62.173 -5.987 19.474 1.00 68.05 83 VAL D N 1
ATOM 4544 C CA . VAL D 1 83 ? 63.612 -5.721 19.545 1.00 69.23 83 VAL D CA 1
ATOM 4545 C C . VAL D 1 83 ? 64.429 -7.021 19.573 1.00 68.91 83 VAL D C 1
ATOM 4546 O O . VAL D 1 83 ? 65.513 -7.079 18.994 1.00 69.08 83 VAL D O 1
ATOM 4550 N N . ASP D 1 84 ? 63.906 -8.050 20.239 1.00 69.22 84 ASP D N 1
ATOM 4551 C CA . ASP D 1 84 ? 64.525 -9.382 20.231 1.00 69.79 84 ASP D CA 1
ATOM 4552 C C . ASP D 1 84 ? 64.376 -10.062 18.868 1.00 67.80 84 ASP D C 1
ATOM 4553 O O . ASP D 1 84 ? 65.245 -10.835 18.470 1.00 67.86 84 ASP D O 1
ATOM 4558 N N . ARG D 1 85 ? 63.275 -9.775 18.170 1.00 65.10 85 ARG D N 1
ATOM 4559 C CA . ARG D 1 85 ? 63.113 -10.184 16.774 1.00 62.78 85 ARG D CA 1
ATOM 4560 C C . ARG D 1 85 ? 64.079 -9.433 15.868 1.00 62.64 85 ARG D C 1
ATOM 4561 O O . ARG D 1 85 ? 64.654 -10.029 14.958 1.00 62.86 85 ARG D O 1
ATOM 4569 N N . LEU D 1 86 ? 64.251 -8.134 16.133 1.00 62.99 86 LEU D N 1
ATOM 4570 C CA . LEU D 1 86 ? 65.202 -7.283 15.406 1.00 63.32 86 LEU D CA 1
ATOM 4571 C C . LEU D 1 86 ? 66.647 -7.771 15.555 1.00 64.14 86 LEU D C 1
ATOM 4572 O O . LEU D 1 86 ? 67.373 -7.877 14.557 1.00 64.00 86 LEU D O 1
ATOM 4577 N N . ILE D 1 87 ? 67.039 -8.081 16.793 1.00 65.32 87 ILE D N 1
ATOM 4578 C CA . ILE D 1 87 ? 68.390 -8.568 17.103 1.00 66.68 87 ILE D CA 1
ATOM 4579 C C . ILE D 1 87 ? 68.633 -9.955 16.497 1.00 66.08 87 ILE D C 1
ATOM 4580 O O . ILE D 1 87 ? 69.675 -10.182 15.882 1.00 66.89 87 ILE D O 1
ATOM 4585 N N . GLN D 1 88 ? 67.676 -10.867 16.668 1.00 65.39 88 GLN D N 1
ATOM 4586 C CA . GLN D 1 88 ? 67.771 -12.216 16.096 1.00 65.66 88 GLN D CA 1
ATOM 4587 C C . GLN D 1 88 ? 67.891 -12.199 14.567 1.00 66.00 88 GLN D C 1
ATOM 4588 O O . GLN D 1 88 ? 68.635 -13.005 13.992 1.00 66.94 88 GLN D O 1
ATOM 4594 N N . GLN D 1 89 ? 67.166 -11.278 13.928 1.00 65.73 89 GLN D N 1
ATOM 4595 C CA . GLN D 1 89 ? 67.250 -11.064 12.484 1.00 65.98 89 GLN D CA 1
ATOM 4596 C C . GLN D 1 89 ? 68.661 -10.620 12.070 1.00 68.66 89 GLN D C 1
ATOM 4597 O O . GLN D 1 89 ? 69.224 -11.165 11.111 1.00 70.53 89 GLN D O 1
ATOM 4603 N N . ALA D 1 90 ? 69.222 -9.648 12.799 1.00 69.40 90 ALA D N 1
ATOM 4604 C CA . ALA D 1 90 ? 70.587 -9.163 12.559 1.00 71.40 90 ALA D CA 1
ATOM 4605 C C . ALA D 1 90 ? 71.643 -10.266 12.678 1.00 72.26 90 ALA D C 1
ATOM 4606 O O . ALA D 1 90 ? 72.618 -10.270 11.921 1.00 74.60 90 ALA D O 1
ATOM 4608 N N . ILE D 1 91 ? 71.440 -11.190 13.621 1.00 71.09 91 ILE D N 1
ATOM 4609 C CA . ILE D 1 91 ? 72.318 -12.357 13.798 1.00 70.70 91 ILE D CA 1
ATOM 4610 C C . ILE D 1 91 ? 72.170 -13.300 12.595 1.00 69.22 91 ILE D C 1
ATOM 4611 O O . ILE D 1 91 ? 73.168 -13.689 11.984 1.00 69.69 91 ILE D O 1
ATOM 4616 N N . LEU D 1 92 ? 70.919 -13.645 12.275 1.00 67.09 92 LEU D N 1
ATOM 4617 C CA . LEU D 1 92 ? 70.576 -14.492 11.128 1.00 66.24 92 LEU D CA 1
ATOM 4618 C C . LEU D 1 92 ? 71.171 -13.991 9.811 1.00 67.70 92 LEU D C 1
ATOM 4619 O O . LEU D 1 92 ? 71.682 -14.795 9.023 1.00 68.74 92 LEU D O 1
ATOM 4624 N N . GLN D 1 93 ? 71.114 -12.672 9.597 1.00 68.11 93 GLN D N 1
ATOM 4625 C CA . GLN D 1 93 ? 71.599 -12.051 8.362 1.00 69.20 93 GLN D CA 1
ATOM 4626 C C . GLN D 1 93 ? 73.109 -12.226 8.161 1.00 72.56 93 GLN D C 1
ATOM 4627 O O . GLN D 1 93 ? 73.577 -12.389 7.024 1.00 73.41 93 GLN D O 1
ATOM 4633 N N . GLU D 1 94 ? 73.857 -12.216 9.266 1.00 75.10 94 GLU D N 1
ATOM 4634 C CA . GLU D 1 94 ? 75.308 -12.410 9.226 1.00 77.63 94 GLU D CA 1
ATOM 4635 C C . GLU D 1 94 ? 75.751 -13.863 9.347 1.00 77.52 94 GLU D C 1
ATOM 4636 O O . GLU D 1 94 ? 76.752 -14.246 8.741 1.00 80.09 94 GLU D O 1
ATOM 4642 N N . LEU D 1 95 ? 75.023 -14.658 10.131 1.00 75.36 95 LEU D N 1
ATOM 4643 C CA . LEU D 1 95 ? 75.329 -16.083 10.278 1.00 74.79 95 LEU D CA 1
ATOM 4644 C C . LEU D 1 95 ? 75.029 -16.922 9.035 1.00 73.97 95 LEU D C 1
ATOM 4645 O O . LEU D 1 95 ? 75.680 -17.947 8.823 1.00 74.86 95 LEU D O 1
ATOM 4650 N N . THR D 1 96 ? 74.052 -16.491 8.231 1.00 71.87 96 THR D N 1
ATOM 4651 C CA . THR D 1 96 ? 73.661 -17.204 7.003 1.00 69.90 96 THR D CA 1
ATOM 4652 C C . THR D 1 96 ? 74.863 -17.525 6.071 1.00 71.31 96 THR D C 1
ATOM 4653 O O . THR D 1 96 ? 75.107 -18.701 5.811 1.00 71.72 96 THR D O 1
ATOM 4657 N N . PRO D 1 97 ? 75.625 -16.498 5.598 1.00 72.13 97 PRO D N 1
ATOM 4658 C CA . PRO D 1 97 ? 76.783 -16.795 4.726 1.00 73.22 97 PRO D CA 1
ATOM 4659 C C . PRO D 1 97 ? 77.930 -17.603 5.370 1.00 75.02 97 PRO D C 1
ATOM 4660 O O . PRO D 1 97 ? 78.746 -18.174 4.642 1.00 76.56 97 PRO D O 1
ATOM 4664 N N . ILE D 1 98 ? 77.987 -17.652 6.703 1.00 75.13 98 ILE D N 1
ATOM 4665 C CA . ILE D 1 98 ? 78.960 -18.490 7.419 1.00 76.31 98 ILE D CA 1
ATOM 4666 C C . ILE D 1 98 ? 78.599 -19.971 7.272 1.00 75.82 98 ILE D C 1
ATOM 4667 O O . ILE D 1 98 ? 79.463 -20.783 6.950 1.00 77.40 98 ILE D O 1
ATOM 4672 N N . PHE D 1 99 ? 77.326 -20.300 7.495 1.00 73.87 99 PHE D N 1
ATOM 4673 C CA . PHE D 1 99 ? 76.849 -21.691 7.529 1.00 74.20 99 PHE D CA 1
ATOM 4674 C C . PHE D 1 99 ? 76.266 -22.207 6.220 1.00 73.63 99 PHE D C 1
ATOM 4675 O O . PHE D 1 99 ? 76.550 -23.340 5.832 1.00 74.76 99 PHE D O 1
ATOM 4683 N N . ASP D 1 100 ? 75.458 -21.381 5.552 1.00 72.52 100 ASP D N 1
ATOM 4684 C CA . ASP D 1 100 ? 74.623 -21.835 4.424 1.00 71.47 100 ASP D CA 1
ATOM 4685 C C . ASP D 1 100 ? 75.353 -22.455 3.218 1.00 72.63 100 ASP D C 1
ATOM 4686 O O . ASP D 1 100 ? 74.828 -23.406 2.634 1.00 72.60 100 ASP D O 1
ATOM 4691 N N . PRO D 1 101 ? 76.543 -21.921 2.835 1.00 73.61 101 PRO D N 1
ATOM 4692 C CA . PRO D 1 101 ? 77.263 -22.546 1.714 1.00 74.92 101 PRO D CA 1
ATOM 4693 C C . PRO D 1 101 ? 77.740 -23.974 1.991 1.00 76.70 101 PRO D C 1
ATOM 4694 O O . PRO D 1 101 ? 77.864 -24.770 1.058 1.00 78.24 101 PRO D O 1
ATOM 4698 N N . ASP D 1 102 ? 77.975 -24.289 3.262 1.00 77.78 102 ASP D N 1
ATOM 4699 C CA . ASP D 1 102 ? 78.491 -25.593 3.686 1.00 79.72 102 ASP D CA 1
ATOM 4700 C C . ASP D 1 102 ? 77.390 -26.583 4.132 1.00 78.93 102 ASP D C 1
ATOM 4701 O O . ASP D 1 102 ? 77.696 -27.684 4.609 1.00 80.66 102 ASP D O 1
ATOM 4706 N N . PHE D 1 103 ? 76.117 -26.193 3.984 1.00 76.43 103 PHE D N 1
ATOM 4707 C CA . PHE D 1 103 ? 74.999 -27.131 4.158 1.00 75.37 103 PHE D CA 1
ATOM 4708 C C . PHE D 1 103 ? 74.922 -28.084 2.969 1.00 76.47 103 PHE D C 1
ATOM 4709 O O . PHE D 1 103 ? 75.477 -27.797 1.901 1.00 76.57 103 PHE D O 1
ATOM 4717 N N . SER D 1 104 ? 74.223 -29.203 3.162 1.00 77.60 104 SER D N 1
ATOM 4718 C CA . SER D 1 104 ? 74.143 -30.281 2.173 1.00 79.49 104 SER D CA 1
ATOM 4719 C C . SER D 1 104 ? 73.403 -29.877 0.904 1.00 78.60 104 SER D C 1
ATOM 4720 O O . SER D 1 104 ? 72.514 -29.023 0.931 1.00 76.98 104 SER D O 1
ATOM 4723 N N . SER D 1 105 ? 73.801 -30.513 -0.197 1.00 80.66 105 SER D N 1
ATOM 4724 C CA . SER D 1 105 ? 73.151 -30.385 -1.500 1.00 80.67 105 SER D CA 1
ATOM 4725 C C . SER D 1 105 ? 71.668 -30.782 -1.431 1.00 79.66 105 SER D C 1
ATOM 4726 O O . SER D 1 105 ? 70.825 -30.163 -2.094 1.00 78.30 105 SER D O 1
ATOM 4729 N N . SER D 1 106 ? 71.372 -31.795 -0.610 1.00 80.10 106 SER D N 1
ATOM 4730 C CA . SER D 1 106 ? 70.029 -32.352 -0.460 1.00 79.57 106 SER D CA 1
ATOM 4731 C C . SER D 1 106 ? 69.215 -31.734 0.691 1.00 77.91 106 SER D C 1
ATOM 4732 O O . SER D 1 106 ? 68.157 -32.261 1.059 1.00 78.24 106 SER D O 1
ATOM 4735 N N . SER D 1 107 ? 69.705 -30.626 1.255 1.00 76.54 107 SER D N 1
ATOM 4736 C CA . SER D 1 107 ? 68.982 -29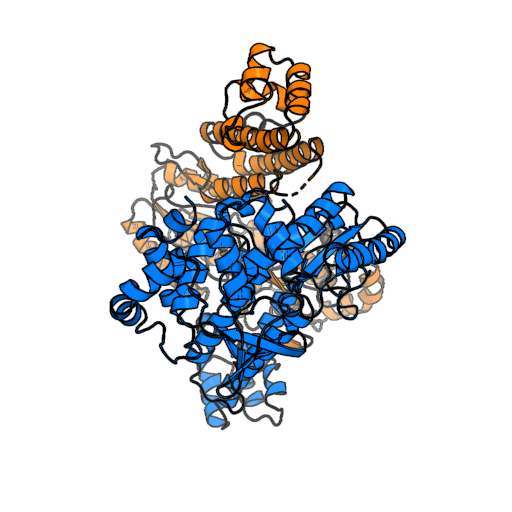.878 2.289 1.00 74.16 107 SER D CA 1
ATOM 4737 C C . SER D 1 107 ? 68.277 -28.693 1.646 1.00 72.01 107 SER D C 1
ATOM 4738 O O . SER D 1 107 ? 68.939 -27.829 1.064 1.00 71.59 107 SER D O 1
ATOM 4741 N N . PHE D 1 108 ? 66.946 -28.653 1.755 1.00 70.83 108 PHE D N 1
ATOM 4742 C CA . PHE D 1 108 ? 66.117 -27.658 1.050 1.00 68.87 108 PHE D CA 1
ATOM 4743 C C . PHE D 1 108 ? 65.241 -26.775 1.940 1.00 67.43 108 PHE D C 1
ATOM 4744 O O . PHE D 1 108 ? 64.594 -25.852 1.434 1.00 66.38 108 PHE D O 1
ATOM 4752 N N . GLY D 1 109 ? 65.221 -27.046 3.247 1.00 68.21 109 GLY D N 1
ATOM 4753 C CA . GLY D 1 109 ? 64.343 -26.333 4.181 1.00 66.92 109 GLY D CA 1
ATOM 4754 C C . GLY D 1 109 ? 64.988 -25.142 4.851 1.00 66.95 109 GLY D C 1
ATOM 4755 O O . GLY D 1 109 ? 66.112 -25.253 5.351 1.00 68.75 109 GLY D O 1
ATOM 4756 N N . PHE D 1 110 ? 64.274 -24.008 4.847 1.00 64.32 110 PHE D N 1
ATOM 4757 C CA . PHE D 1 110 ? 64.686 -22.734 5.495 1.00 62.56 110 PHE D CA 1
ATOM 4758 C C . PHE D 1 110 ? 65.836 -21.969 4.824 1.00 63.18 110 PHE D C 1
ATOM 4759 O O . PHE D 1 110 ? 66.311 -20.975 5.374 1.00 64.49 110 PHE D O 1
ATOM 4767 N N . ARG D 1 111 ? 66.261 -22.405 3.641 1.00 63.16 111 ARG D N 1
ATOM 4768 C CA . ARG D 1 111 ? 67.473 -21.884 3.001 1.00 63.52 111 ARG D CA 1
ATOM 4769 C C . ARG D 1 111 ? 67.180 -20.934 1.831 1.00 63.89 111 ARG D C 1
ATOM 4770 O O . ARG D 1 111 ? 66.195 -21.137 1.115 1.00 64.27 111 ARG D O 1
ATOM 4778 N N . PRO D 1 112 ? 68.038 -19.906 1.621 1.00 64.69 112 PRO D N 1
ATOM 4779 C CA . PRO D 1 112 ? 67.824 -18.984 0.492 1.00 64.26 112 PRO D CA 1
ATOM 4780 C C . PRO D 1 112 ? 68.128 -19.643 -0.860 1.00 65.41 112 PRO D C 1
ATOM 4781 O O . PRO D 1 112 ? 69.036 -20.483 -0.950 1.00 66.53 112 PRO D O 1
ATOM 4785 N N . GLY D 1 113 ? 67.357 -19.271 -1.885 1.00 65.17 113 GLY D N 1
ATOM 4786 C CA . GLY D 1 113 ? 67.506 -19.812 -3.243 1.00 65.52 113 GLY D CA 1
ATOM 4787 C C . GLY D 1 113 ? 67.126 -21.277 -3.401 1.00 65.64 113 GLY D C 1
ATOM 4788 O O . GLY D 1 113 ? 67.513 -21.920 -4.383 1.00 67.29 113 GLY D O 1
ATOM 4789 N N . ARG D 1 114 ? 66.373 -21.798 -2.431 1.00 64.31 114 ARG D N 1
ATOM 4790 C CA . ARG D 1 114 ? 65.936 -23.194 -2.393 1.00 64.48 114 ARG D CA 1
ATOM 4791 C C . ARG D 1 114 ? 64.510 -23.268 -1.854 1.00 62.86 114 ARG D C 1
ATOM 4792 O O . ARG D 1 114 ? 64.128 -22.482 -0.984 1.00 61.63 114 ARG D O 1
ATOM 4800 N N . ASN D 1 115 ? 63.735 -24.222 -2.361 1.00 62.54 115 ASN D N 1
ATOM 4801 C CA . ASN D 1 115 ? 62.324 -24.366 -1.987 1.00 61.41 115 ASN D CA 1
ATOM 4802 C C . ASN D 1 115 ? 61.881 -25.827 -1.965 1.00 61.57 115 ASN D C 1
ATOM 4803 O O . ASN D 1 115 ? 62.691 -26.725 -2.227 1.00 62.56 115 ASN D O 1
ATOM 4808 N N . ALA D 1 116 ? 60.597 -26.050 -1.661 1.00 60.04 116 ALA D N 1
ATOM 4809 C CA . ALA D 1 116 ? 60.009 -27.395 -1.597 1.00 60.06 116 ALA D CA 1
ATOM 4810 C C . ALA D 1 116 ? 60.002 -28.107 -2.942 1.00 60.89 116 ALA D C 1
ATOM 4811 O O . ALA D 1 116 ? 60.155 -29.328 -2.990 1.00 61.87 116 ALA D O 1
ATOM 4813 N N . HIS D 1 117 ? 59.845 -27.339 -4.023 1.00 60.30 117 HIS D N 1
ATOM 4814 C CA . HIS D 1 117 ? 59.876 -27.872 -5.388 1.00 62.04 117 HIS D CA 1
ATOM 4815 C C . HIS D 1 117 ? 61.196 -28.581 -5.714 1.00 64.29 117 HIS D C 1
ATOM 4816 O O . HIS D 1 117 ? 61.188 -29.635 -6.350 1.00 66.22 117 HIS D O 1
ATOM 4823 N N . ASP D 1 118 ? 62.310 -27.997 -5.264 1.00 64.72 118 ASP D N 1
ATOM 4824 C CA . ASP D 1 118 ? 63.645 -28.583 -5.430 1.00 67.50 118 ASP D CA 1
ATOM 4825 C C . ASP D 1 118 ? 63.792 -29.917 -4.691 1.00 68.93 118 ASP D C 1
ATOM 4826 O O . ASP D 1 118 ? 64.437 -30.842 -5.194 1.00 70.88 118 ASP D O 1
ATOM 4831 N N . ALA D 1 119 ? 63.187 -29.999 -3.505 1.00 68.21 119 ALA D N 1
ATOM 4832 C CA . ALA D 1 119 ? 63.169 -31.219 -2.697 1.00 69.82 119 ALA D CA 1
ATOM 4833 C C . ALA D 1 119 ? 62.321 -32.332 -3.315 1.00 71.79 119 ALA D C 1
ATOM 4834 O O . ALA D 1 119 ? 62.703 -33.505 -3.254 1.00 73.70 119 ALA D O 1
ATOM 4836 N N . VAL D 1 120 ? 61.181 -31.959 -3.906 1.00 71.40 120 VAL D N 1
ATOM 4837 C CA . VAL D 1 120 ? 60.259 -32.918 -4.533 1.00 73.69 120 VAL D CA 1
ATOM 4838 C C . VAL D 1 120 ? 60.814 -33.431 -5.867 1.00 75.97 120 VAL D C 1
ATOM 4839 O O . VAL D 1 120 ? 60.723 -34.629 -6.150 1.00 78.13 120 VAL D O 1
ATOM 4843 N N . ARG D 1 121 ? 61.384 -32.528 -6.672 1.00 75.67 121 ARG D N 1
ATOM 4844 C CA . ARG D 1 121 ? 61.978 -32.895 -7.962 1.00 78.11 121 ARG D CA 1
ATOM 4845 C C . ARG D 1 121 ? 63.141 -33.884 -7.814 1.00 80.54 121 ARG D C 1
ATOM 4846 O O . ARG D 1 121 ? 63.261 -34.821 -8.615 1.00 83.16 121 ARG D O 1
ATOM 4854 N N . GLN D 1 122 ? 63.978 -33.674 -6.794 1.00 79.77 122 GLN D N 1
ATOM 4855 C CA . GLN D 1 122 ? 65.074 -34.598 -6.469 1.00 82.07 122 GLN D CA 1
ATOM 4856 C C . GLN D 1 122 ? 64.544 -35.939 -5.945 1.00 83.95 122 GLN D C 1
ATOM 4857 O O . GLN D 1 122 ? 65.055 -37.000 -6.328 1.00 87.16 122 GLN D O 1
ATOM 4863 N N . ALA D 1 123 ? 63.533 -35.874 -5.076 1.00 81.96 123 ALA D N 1
ATOM 4864 C CA . ALA D 1 123 ? 62.827 -37.058 -4.570 1.00 83.36 123 ALA D CA 1
ATOM 4865 C C . ALA D 1 123 ? 62.199 -37.880 -5.694 1.00 85.54 123 ALA D C 1
ATOM 4866 O O . ALA D 1 123 ? 62.249 -39.115 -5.660 1.00 88.88 123 ALA D O 1
ATOM 4868 N N . GLN D 1 124 ? 61.621 -37.190 -6.682 1.00 83.85 124 GLN D N 1
ATOM 4869 C CA . GLN D 1 124 ? 61.086 -37.825 -7.890 1.00 85.65 124 GLN D CA 1
ATOM 4870 C C . GLN D 1 124 ? 62.203 -38.475 -8.706 1.00 88.77 124 GLN D C 1
ATOM 4871 O O . GLN D 1 124 ? 62.043 -39.593 -9.193 1.00 92.23 124 GLN D O 1
ATOM 4877 N N . GLY D 1 125 ? 63.327 -37.768 -8.839 1.00 88.38 125 GLY D N 1
ATOM 4878 C CA . GLY D 1 125 ? 64.499 -38.258 -9.565 1.00 91.32 125 GLY D CA 1
ATOM 4879 C C . GLY D 1 125 ? 64.977 -39.636 -9.137 1.00 94.99 125 GLY D C 1
ATOM 4880 O O . GLY D 1 125 ? 65.367 -40.446 -9.983 1.00 98.23 125 GLY D O 1
ATOM 4881 N N . TYR D 1 126 ? 64.933 -39.905 -7.830 1.00 94.85 126 TYR D N 1
ATOM 4882 C CA . TYR D 1 126 ? 65.375 -41.189 -7.281 1.00 98.53 126 TYR D CA 1
ATOM 4883 C C . TYR D 1 126 ? 64.418 -42.334 -7.605 1.00 101.83 126 TYR D C 1
ATOM 4884 O O . TYR D 1 126 ? 64.850 -43.377 -8.096 1.00 105.45 126 TYR D O 1
ATOM 4893 N N . ILE D 1 127 ? 63.128 -42.131 -7.347 1.00 101.93 127 ILE D N 1
ATOM 4894 C CA . ILE D 1 127 ? 62.096 -43.125 -7.692 1.00 105.63 127 ILE D CA 1
ATOM 4895 C C . ILE D 1 127 ? 61.965 -43.341 -9.208 1.00 107.79 127 ILE D C 1
ATOM 4896 O O . ILE D 1 127 ? 61.649 -44.448 -9.652 1.00 111.51 127 ILE D O 1
ATOM 4901 N N . GLN D 1 128 ? 62.223 -42.287 -9.986 1.00 105.63 128 GLN D N 1
ATOM 4902 C CA . GLN D 1 128 ? 62.238 -42.357 -11.449 1.00 107.22 128 GLN D CA 1
ATOM 4903 C C . GLN D 1 128 ? 63.391 -43.233 -11.968 1.00 110.11 128 GLN D C 1
ATOM 4904 O O . GLN D 1 128 ? 63.228 -43.958 -12.951 1.00 112.67 128 GLN D O 1
ATOM 4910 N N . GLU D 1 129 ? 64.542 -43.158 -11.302 1.00 109.80 129 GLU D N 1
ATOM 4911 C CA . GLU D 1 129 ? 65.720 -43.957 -11.668 1.00 112.59 129 GLU D CA 1
ATOM 4912 C C . GLU D 1 129 ? 65.607 -45.434 -11.275 1.00 116.22 129 GLU D C 1
ATOM 4913 O O . GLU D 1 129 ? 66.215 -46.298 -11.923 1.00 120.03 129 GLU D O 1
ATOM 4919 N N . GLY D 1 130 ? 64.836 -45.721 -10.222 1.00 115.33 130 GLY D N 1
ATOM 4920 C CA . GLY D 1 130 ? 64.634 -47.100 -9.759 1.00 118.77 130 GLY D CA 1
ATOM 4921 C C . GLY D 1 130 ? 64.553 -47.339 -8.259 1.00 118.02 130 GLY D C 1
ATOM 4922 O O . GLY D 1 130 ? 64.264 -48.459 -7.831 1.00 121.67 130 GLY D O 1
ATOM 4923 N N . TYR D 1 131 ? 64.813 -46.301 -7.466 1.00 114.46 131 TYR D N 1
ATOM 4924 C CA . TYR D 1 131 ? 64.742 -46.381 -6.003 1.00 113.89 131 TYR D CA 1
ATOM 4925 C C . TYR D 1 131 ? 63.301 -46.145 -5.531 1.00 112.26 131 TYR D C 1
ATOM 4926 O O . TYR D 1 131 ? 62.977 -45.083 -4.991 1.00 108.38 131 TYR D O 1
ATOM 4935 N N . ARG D 1 132 ? 62.458 -47.165 -5.708 1.00 114.69 132 ARG D N 1
ATOM 4936 C CA . ARG D 1 132 ? 60.992 -47.021 -5.623 1.00 113.41 132 ARG D CA 1
ATOM 4937 C C . ARG D 1 132 ? 60.342 -47.300 -4.248 1.00 113.34 132 ARG D C 1
ATOM 4938 O O . ARG D 1 132 ? 59.180 -47.721 -4.181 1.00 115.14 132 ARG D O 1
ATOM 4946 N N . TYR D 1 133 ? 61.083 -47.059 -3.165 1.00 111.46 133 TYR D N 1
ATOM 4947 C CA . TYR D 1 133 ? 60.549 -47.171 -1.800 1.00 111.48 133 TYR D CA 1
ATOM 4948 C C . TYR D 1 133 ? 61.128 -46.086 -0.909 1.00 108.61 133 TYR D C 1
ATOM 4949 O O . TYR D 1 133 ? 62.344 -45.923 -0.849 1.00 109.07 133 TYR D O 1
ATOM 4958 N N . VAL D 1 134 ? 60.247 -45.339 -0.240 1.00 106.37 134 VAL D N 1
ATOM 4959 C CA . VAL D 1 134 ? 60.643 -44.219 0.628 1.00 103.29 134 VAL D CA 1
ATOM 4960 C C . VAL D 1 134 ? 60.739 -44.642 2.097 1.00 105.22 134 VAL D C 1
ATOM 4961 O O . VAL D 1 134 ? 60.018 -45.540 2.542 1.00 108.13 134 VAL D O 1
ATOM 4965 N N . VAL D 1 135 ? 61.645 -43.992 2.823 1.00 103.71 135 VAL D N 1
ATOM 4966 C CA . VAL D 1 135 ? 61.762 -44.134 4.271 1.00 104.74 135 VAL D CA 1
ATOM 4967 C C . VAL D 1 135 ? 61.358 -42.782 4.855 1.00 100.94 135 VAL D C 1
ATOM 4968 O O . VAL D 1 135 ? 62.210 -41.956 5.198 1.00 98.26 135 VAL D O 1
ATOM 4972 N N . ASP D 1 136 ? 60.046 -42.563 4.935 1.00 100.75 136 ASP D N 1
ATOM 4973 C CA . ASP D 1 136 ? 59.486 -41.289 5.398 1.00 97.17 136 ASP D CA 1
ATOM 4974 C C . ASP D 1 136 ? 59.705 -41.102 6.895 1.00 97.15 136 ASP D C 1
ATOM 4975 O O . ASP D 1 136 ? 59.577 -42.054 7.668 1.00 100.42 136 ASP D O 1
ATOM 4980 N N . MET D 1 137 ? 60.042 -39.874 7.288 1.00 94.01 137 MET D N 1
ATOM 4981 C CA . MET D 1 137 ? 60.391 -39.571 8.676 1.00 94.03 137 MET D CA 1
ATOM 4982 C C . MET D 1 137 ? 60.064 -38.121 9.044 1.00 90.54 137 MET D C 1
ATOM 4983 O O . MET D 1 137 ? 60.047 -37.230 8.184 1.00 87.17 137 MET D O 1
ATOM 4988 N N . ASP D 1 138 ? 59.790 -37.912 10.331 1.00 90.69 138 ASP D N 1
ATOM 4989 C CA . ASP D 1 138 ? 59.513 -36.596 10.909 1.00 87.46 138 ASP D CA 1
ATOM 4990 C C . ASP D 1 138 ? 59.716 -36.650 12.415 1.00 88.23 138 ASP D C 1
ATOM 4991 O O . ASP D 1 138 ? 59.461 -37.679 13.038 1.00 91.22 138 ASP D O 1
ATOM 4996 N N . LEU D 1 139 ? 60.182 -35.541 12.987 1.00 85.79 139 LEU D N 1
ATOM 4997 C CA . LEU D 1 139 ? 60.537 -35.486 14.407 1.00 86.62 139 LEU D CA 1
ATOM 4998 C C . LEU D 1 139 ? 59.411 -34.876 15.248 1.00 85.50 139 LEU D C 1
ATOM 4999 O O . LEU D 1 139 ? 58.686 -33.984 14.786 1.00 82.72 139 LEU D O 1
ATOM 5004 N N . GLU D 1 140 ? 59.274 -35.377 16.475 1.00 88.35 140 GLU D N 1
ATOM 5005 C CA . GLU D 1 140 ? 58.252 -34.945 17.429 1.00 89.04 140 GLU D CA 1
ATOM 5006 C C . GLU D 1 140 ? 58.698 -33.660 18.109 1.00 87.49 140 GLU D C 1
ATOM 5007 O O . GLU D 1 140 ? 59.779 -33.614 18.718 1.00 88.59 140 GLU D O 1
ATOM 5013 N N . LYS D 1 141 ? 57.857 -32.623 18.009 1.00 85.62 141 LYS D N 1
ATOM 5014 C CA . LYS D 1 141 ? 58.091 -31.327 18.668 1.00 85.23 141 LYS D CA 1
ATOM 5015 C C . LYS D 1 141 ? 59.533 -30.831 18.445 1.00 84.07 141 LYS D C 1
ATOM 5016 O O . LYS D 1 141 ? 60.248 -30.489 19.402 1.00 85.27 141 LYS D O 1
ATOM 5022 N N . PHE D 1 142 ? 59.941 -30.800 17.174 1.00 81.58 142 PHE D N 1
ATOM 5023 C CA . PHE D 1 142 ? 61.345 -30.667 16.776 1.00 80.80 142 PHE D CA 1
ATOM 5024 C C . PHE D 1 142 ? 62.088 -29.486 17.417 1.00 79.70 142 PHE D C 1
ATOM 5025 O O . PHE D 1 142 ? 63.155 -29.669 18.007 1.00 80.53 142 PHE D O 1
ATOM 5033 N N . PHE D 1 143 ? 61.511 -28.292 17.307 1.00 77.63 143 PHE D N 1
ATOM 5034 C CA . PHE D 1 143 ? 62.108 -27.080 17.860 1.00 76.76 143 PHE D CA 1
ATOM 5035 C C . PHE D 1 143 ? 62.132 -27.102 19.390 1.00 79.43 143 PHE D C 1
ATOM 5036 O O . PHE D 1 143 ? 63.053 -26.557 19.990 1.00 81.20 143 PHE D O 1
ATOM 5044 N N . ASP D 1 144 ? 61.125 -27.727 20.005 1.00 80.91 144 ASP D N 1
ATOM 5045 C CA . ASP D 1 144 ? 61.010 -27.798 21.466 1.00 83.45 144 ASP D CA 1
ATOM 5046 C C . ASP D 1 144 ? 62.030 -28.740 22.117 1.00 85.92 144 ASP D C 1
ATOM 5047 O O . ASP D 1 144 ? 62.428 -28.522 23.264 1.00 87.84 144 ASP D O 1
ATOM 5052 N N . ARG D 1 145 ? 62.444 -29.773 21.385 1.00 85.55 145 ARG D N 1
ATOM 5053 C CA . ARG D 1 145 ? 63.330 -30.814 21.917 1.00 88.53 145 ARG D CA 1
ATOM 5054 C C . ARG D 1 145 ? 64.807 -30.661 21.503 1.00 88.89 145 ARG D C 1
ATOM 5055 O O . ARG D 1 145 ? 65.588 -31.618 21.607 1.00 91.57 145 ARG D O 1
ATOM 5063 N N . VAL D 1 146 ? 65.186 -29.467 21.040 1.00 86.13 146 VAL D N 1
ATOM 5064 C CA . VAL D 1 146 ? 66.576 -29.178 20.656 1.00 85.88 146 VAL D CA 1
ATOM 5065 C C . VAL D 1 146 ? 67.416 -28.980 21.916 1.00 88.15 146 VAL D C 1
ATOM 5066 O O . VAL D 1 146 ? 67.146 -28.073 22.706 1.00 88.17 146 VAL D O 1
ATOM 5070 N N . ASN D 1 147 ? 68.424 -29.831 22.102 1.00 90.33 147 ASN D N 1
ATOM 5071 C CA . ASN D 1 147 ? 69.335 -29.710 23.243 1.00 93.05 147 ASN D CA 1
ATOM 5072 C C . ASN D 1 147 ? 70.292 -28.536 23.033 1.00 91.53 147 ASN D C 1
ATOM 5073 O O . ASN D 1 147 ? 70.904 -28.420 21.966 1.00 90.41 147 ASN D O 1
ATOM 5078 N N . HIS D 1 148 ? 70.408 -27.670 24.041 1.00 91.82 148 HIS D N 1
ATOM 5079 C CA . HIS D 1 148 ? 71.220 -26.453 23.916 1.00 91.15 148 HIS D CA 1
ATOM 5080 C C . HIS D 1 148 ? 72.706 -26.720 23.754 1.00 93.51 148 HIS D C 1
ATOM 5081 O O . HIS D 1 148 ? 73.369 -25.998 23.018 1.00 92.10 148 HIS D O 1
ATOM 5088 N N . ASP D 1 149 ? 73.223 -27.745 24.430 1.00 97.49 149 ASP D N 1
ATOM 5089 C CA . ASP D 1 149 ? 74.648 -28.083 24.355 1.00 100.47 149 ASP D CA 1
ATOM 5090 C C . ASP D 1 149 ? 75.072 -28.612 22.981 1.00 99.83 149 ASP D C 1
ATOM 5091 O O . ASP D 1 149 ? 76.129 -28.223 22.468 1.00 100.56 149 ASP D O 1
ATOM 5096 N N . ILE D 1 150 ? 74.249 -29.486 22.398 1.00 98.57 150 ILE D N 1
ATOM 5097 C CA . ILE D 1 150 ? 74.533 -30.081 21.084 1.00 97.20 150 ILE D CA 1
ATOM 5098 C C . ILE D 1 150 ? 74.397 -29.037 19.963 1.00 93.98 150 ILE D C 1
ATOM 5099 O O . ILE D 1 150 ? 75.150 -29.079 18.985 1.00 94.23 150 ILE D O 1
ATOM 5104 N N . LEU D 1 151 ? 73.450 -28.108 20.115 1.00 90.77 151 LEU D N 1
ATOM 5105 C CA . LEU D 1 151 ? 73.275 -27.010 19.165 1.00 87.17 151 LEU D CA 1
ATOM 5106 C C . LEU D 1 151 ? 74.470 -26.056 19.173 1.00 88.02 151 LEU D C 1
ATOM 5107 O O . LEU D 1 151 ? 75.075 -25.817 18.129 1.00 87.13 151 LEU D O 1
ATOM 5112 N N . MET D 1 152 ? 74.794 -25.525 20.353 1.00 89.88 152 MET D N 1
ATOM 5113 C CA . MET D 1 152 ? 75.883 -24.560 20.527 1.00 90.80 152 MET D CA 1
ATOM 5114 C C . MET D 1 152 ? 77.255 -25.110 20.165 1.00 93.18 152 MET D C 1
ATOM 5115 O O . MET D 1 152 ? 78.123 -24.350 19.735 1.00 92.89 152 MET D O 1
ATOM 5120 N N . SER D 1 153 ? 77.437 -26.421 20.342 1.00 95.64 153 SER D N 1
ATOM 5121 C CA . SER D 1 153 ? 78.648 -27.114 19.902 1.00 98.23 153 SER D CA 1
ATOM 5122 C C . SER D 1 153 ? 78.783 -27.047 18.381 1.00 96.83 153 SER D C 1
ATOM 5123 O O . SER D 1 153 ? 79.857 -26.735 17.869 1.00 98.39 153 SER D O 1
ATOM 5126 N N . ARG D 1 154 ? 77.687 -27.317 17.674 1.00 95.28 154 ARG D N 1
ATOM 5127 C CA . ARG D 1 154 ? 77.659 -27.263 16.208 1.00 93.98 154 ARG D CA 1
ATOM 5128 C C . ARG D 1 154 ? 77.755 -25.831 15.670 1.00 92.23 154 ARG D C 1
ATOM 5129 O O . ARG D 1 154 ? 78.280 -25.619 14.577 1.00 92.35 154 ARG D O 1
ATOM 5137 N N . VAL D 1 155 ? 77.238 -24.869 16.439 1.00 90.93 155 VAL D N 1
ATOM 5138 C CA . VAL D 1 155 ? 77.405 -23.433 16.159 1.00 89.11 155 VAL D CA 1
ATOM 5139 C C . VAL D 1 155 ? 78.875 -23.039 16.366 1.00 92.36 155 VAL D C 1
ATOM 5140 O O . VAL D 1 155 ? 79.454 -22.350 15.527 1.00 92.49 155 VAL D O 1
ATOM 5144 N N . ALA D 1 156 ? 79.474 -23.513 17.462 1.00 95.12 156 ALA D N 1
ATOM 5145 C CA . ALA D 1 156 ? 80.875 -23.209 17.816 1.00 97.47 156 ALA D CA 1
ATOM 5146 C C . ALA D 1 156 ? 81.933 -23.677 16.800 1.00 98.21 156 ALA D C 1
ATOM 5147 O O . ALA D 1 156 ? 83.064 -23.179 16.820 1.00 99.92 156 ALA D O 1
ATOM 5149 N N . ARG D 1 157 ? 81.567 -24.626 15.930 1.00 97.19 157 ARG D N 1
ATOM 5150 C CA . ARG D 1 157 ? 82.468 -25.147 14.892 1.00 98.43 157 ARG D CA 1
ATOM 5151 C C . ARG D 1 157 ? 82.889 -24.066 13.899 1.00 97.58 157 ARG D C 1
ATOM 5152 O O . ARG D 1 157 ? 84.072 -23.941 13.591 1.00 99.81 157 ARG D O 1
ATOM 5160 N N . LYS D 1 158 ? 81.920 -23.285 13.418 1.00 94.78 158 LYS D N 1
ATOM 5161 C CA . LYS D 1 158 ? 82.167 -22.263 12.395 1.00 93.37 158 LYS D CA 1
ATOM 5162 C C . LYS D 1 158 ? 82.307 -20.845 12.943 1.00 93.24 158 LYS D C 1
ATOM 5163 O O . LYS D 1 158 ? 82.985 -20.016 12.328 1.00 94.61 158 LYS D O 1
ATOM 5169 N N . VAL D 1 159 ? 81.672 -20.573 14.084 1.00 92.04 159 VAL D N 1
ATOM 5170 C CA . VAL D 1 159 ? 81.758 -19.261 14.724 1.00 92.75 159 VAL D CA 1
ATOM 5171 C C . VAL D 1 159 ? 82.498 -19.327 16.066 1.00 95.05 159 VAL D C 1
ATOM 5172 O O . VAL D 1 159 ? 82.000 -19.897 17.047 1.00 95.56 159 VAL D O 1
ATOM 5176 N N . LYS D 1 160 ? 83.697 -18.746 16.080 1.00 96.44 160 LYS D N 1
ATOM 5177 C CA . LYS D 1 160 ? 84.599 -18.808 17.228 1.00 99.15 160 LYS D CA 1
ATOM 5178 C C . LYS D 1 160 ? 84.448 -17.611 18.177 1.00 99.28 160 LYS D C 1
ATOM 5179 O O . LYS D 1 160 ? 85.023 -17.608 19.273 1.00 101.74 160 LYS D O 1
ATOM 5185 N N . ASP D 1 161 ? 83.671 -16.609 17.762 1.00 96.32 161 ASP D N 1
ATOM 5186 C CA . ASP D 1 161 ? 83.413 -15.414 18.576 1.00 96.31 161 ASP D CA 1
ATOM 5187 C C . ASP D 1 161 ? 82.619 -15.783 19.837 1.00 96.36 161 ASP D C 1
ATOM 5188 O O . ASP D 1 161 ? 81.486 -16.271 19.751 1.00 93.79 161 ASP D O 1
ATOM 5193 N N . LYS D 1 162 ? 83.235 -15.559 21.000 1.00 99.37 162 LYS D N 1
ATOM 5194 C CA . LYS D 1 162 ? 82.629 -15.893 22.297 1.00 99.90 162 LYS D CA 1
ATOM 5195 C C . LYS D 1 162 ? 81.428 -15.019 22.653 1.00 98.15 162 LYS D C 1
ATOM 5196 O O . LYS D 1 162 ? 80.527 -15.464 23.375 1.00 97.60 162 LYS D O 1
ATOM 5202 N N . ARG D 1 163 ? 81.424 -13.788 22.141 1.00 97.61 163 ARG D N 1
ATOM 5203 C CA . ARG D 1 163 ? 80.363 -12.817 22.428 1.00 96.48 163 ARG D CA 1
ATOM 5204 C C . ARG D 1 163 ? 79.033 -13.210 21.796 1.00 93.12 163 ARG D C 1
ATOM 5205 O O . ARG D 1 163 ? 77.990 -13.092 22.439 1.00 92.77 163 ARG D O 1
ATOM 5213 N N . VAL D 1 164 ? 79.080 -13.679 20.547 1.00 91.38 164 VAL D N 1
ATOM 5214 C CA . VAL D 1 164 ? 77.874 -14.118 19.832 1.00 87.93 164 VAL D CA 1
ATOM 5215 C C . VAL D 1 164 ? 77.378 -15.492 20.304 1.00 87.22 164 VAL D C 1
ATOM 5216 O O . VAL D 1 164 ? 76.172 -15.734 20.309 1.00 85.57 164 VAL D O 1
ATOM 5220 N N . LEU D 1 165 ? 78.302 -16.375 20.698 1.00 89.02 165 LEU D N 1
ATOM 5221 C CA . LEU D 1 165 ? 77.942 -17.688 21.248 1.00 89.17 165 LEU D CA 1
ATOM 5222 C C . LEU D 1 165 ? 77.147 -17.570 22.548 1.00 88.96 165 LEU D C 1
ATOM 5223 O O . LEU D 1 165 ? 76.203 -18.326 22.770 1.00 87.26 165 LEU D O 1
ATOM 5228 N N . LYS D 1 166 ? 77.544 -16.614 23.385 1.00 90.40 166 LYS D N 1
ATOM 5229 C CA . LYS D 1 166 ? 76.793 -16.254 24.589 1.00 90.40 166 LYS D CA 1
ATOM 5230 C C . LYS D 1 166 ? 75.449 -15.615 24.240 1.00 86.71 166 LYS D C 1
ATOM 5231 O O . LYS D 1 166 ? 74.445 -15.907 24.895 1.00 86.26 166 LYS D O 1
ATOM 5237 N N . LEU D 1 167 ? 75.442 -14.757 23.214 1.00 83.66 167 LEU D N 1
ATOM 5238 C CA . LEU D 1 167 ? 74.225 -14.094 22.742 1.00 80.15 167 LEU D CA 1
ATOM 5239 C C . LEU D 1 167 ? 73.192 -15.087 22.203 1.00 78.43 167 LEU D C 1
ATOM 5240 O O . LEU D 1 167 ? 72.007 -14.977 22.527 1.00 77.41 167 LEU D O 1
ATOM 5245 N N . ILE D 1 168 ? 73.649 -16.049 21.398 1.00 78.23 168 ILE D N 1
ATOM 5246 C CA . ILE D 1 168 ? 72.783 -17.105 20.853 1.00 76.71 168 ILE D CA 1
ATOM 5247 C C . ILE D 1 168 ? 72.252 -17.995 21.984 1.00 78.26 168 ILE D C 1
ATOM 5248 O O . ILE D 1 168 ? 71.053 -18.308 22.027 1.00 77.56 168 ILE D O 1
ATOM 5253 N N . ARG D 1 169 ? 73.143 -18.376 22.900 1.00 80.68 169 ARG D N 1
ATOM 5254 C CA . ARG D 1 169 ? 72.768 -19.139 24.089 1.00 82.34 169 ARG D CA 1
ATOM 5255 C C . ARG D 1 169 ? 71.790 -18.369 24.985 1.00 82.18 169 ARG D C 1
ATOM 5256 O O . ARG D 1 169 ? 70.906 -18.974 25.578 1.00 82.42 169 ARG D O 1
ATOM 5264 N N . ALA D 1 170 ? 71.951 -17.046 25.070 1.00 82.29 170 ALA D N 1
ATOM 5265 C CA . ALA D 1 170 ? 71.040 -16.186 25.840 1.00 82.54 170 ALA D CA 1
ATOM 5266 C C . ALA D 1 170 ? 69.611 -16.261 25.312 1.00 80.19 170 ALA D C 1
ATOM 5267 O O . ALA D 1 170 ? 68.662 -16.333 26.099 1.00 81.33 170 ALA D O 1
ATOM 5269 N N . TYR D 1 171 ? 69.474 -16.254 23.983 1.00 77.34 171 TYR D N 1
ATOM 5270 C CA . TYR D 1 171 ? 68.178 -16.404 23.318 1.00 73.90 171 TYR D CA 1
ATOM 5271 C C . TYR D 1 171 ? 67.579 -17.801 23.497 1.00 73.84 171 TYR D C 1
ATOM 5272 O O . TYR D 1 171 ? 66.356 -17.940 23.624 1.00 73.39 171 TYR D O 1
ATOM 5281 N N . LEU D 1 172 ? 68.439 -18.820 23.511 1.00 74.02 172 LEU D N 1
ATOM 5282 C CA . LEU D 1 172 ? 68.022 -20.182 23.842 1.00 73.99 172 LEU D CA 1
ATOM 5283 C C . LEU D 1 172 ? 67.605 -20.297 25.305 1.00 75.68 172 LEU D C 1
ATOM 5284 O O . LEU D 1 172 ? 66.614 -20.955 25.616 1.00 75.37 172 LEU D O 1
ATOM 5289 N N . GLN D 1 173 ? 68.363 -19.636 26.183 1.00 77.81 173 GLN D N 1
ATOM 5290 C CA . GLN D 1 173 ? 68.133 -19.645 27.638 1.00 80.50 173 GLN D CA 1
ATOM 5291 C C . GLN D 1 173 ? 66.890 -18.847 28.042 1.00 79.89 173 GLN D C 1
ATOM 5292 O O . GLN D 1 173 ? 66.220 -19.209 29.024 1.00 81.74 173 GLN D O 1
ATOM 5298 N N . ALA D 1 174 ? 66.590 -17.784 27.283 1.00 77.38 174 ALA D N 1
ATOM 5299 C CA . ALA D 1 174 ? 65.469 -16.879 27.574 1.00 76.40 174 ALA D CA 1
ATOM 5300 C C . ALA D 1 174 ? 64.171 -17.646 27.797 1.00 76.81 174 ALA D C 1
ATOM 5301 O O . ALA D 1 174 ? 63.820 -18.535 27.022 1.00 76.14 174 ALA D O 1
ATOM 5303 N N . GLY D 1 175 ? 63.479 -17.311 28.878 1.00 79.32 175 GLY D N 1
ATOM 5304 C CA . GLY D 1 175 ? 62.329 -18.087 29.330 1.00 81.32 175 GLY D CA 1
ATOM 5305 C C . GLY D 1 175 ? 61.027 -17.780 28.620 1.00 80.20 175 GLY D C 1
ATOM 5306 O O . GLY D 1 175 ? 61.009 -17.135 27.566 1.00 77.68 175 GLY D O 1
ATOM 5307 N N . VAL D 1 176 ? 59.944 -18.286 29.201 1.00 82.43 176 VAL D N 1
ATOM 5308 C CA . VAL D 1 176 ? 58.584 -17.985 28.767 1.00 82.11 176 VAL D CA 1
ATOM 5309 C C . VAL D 1 176 ? 57.854 -17.307 29.923 1.00 84.94 176 VAL D C 1
ATOM 5310 O O . VAL D 1 176 ? 58.049 -17.675 31.089 1.00 87.51 176 VAL D O 1
ATOM 5314 N N . MET D 1 177 ? 57.038 -16.307 29.598 1.00 85.04 177 MET D N 1
ATOM 5315 C CA . MET D 1 177 ? 56.314 -15.540 30.609 1.00 88.36 177 MET D CA 1
ATOM 5316 C C . MET D 1 177 ? 54.885 -16.070 30.750 1.00 88.32 177 MET D C 1
ATOM 5317 O O . MET D 1 177 ? 54.017 -15.758 29.936 1.00 87.16 177 MET D O 1
ATOM 5322 N N . ILE D 1 178 ? 54.667 -16.888 31.779 1.00 90.77 178 ILE D N 1
ATOM 5323 C CA . ILE D 1 178 ? 53.363 -17.499 32.049 1.00 91.71 178 ILE D CA 1
ATOM 5324 C C . ILE D 1 178 ? 52.670 -16.749 33.178 1.00 94.84 178 ILE D C 1
ATOM 5325 O O . ILE D 1 178 ? 52.968 -16.976 34.356 1.00 97.90 178 ILE D O 1
ATOM 5330 N N . GLU D 1 179 ? 51.743 -15.860 32.805 1.00 94.33 179 GLU D N 1
ATOM 5331 C CA . GLU D 1 179 ? 50.970 -15.029 33.757 1.00 96.54 179 GLU D CA 1
ATOM 5332 C C . GLU D 1 179 ? 51.906 -14.291 34.727 1.00 98.50 179 GLU D C 1
ATOM 5333 O O . GLU D 1 179 ? 51.738 -14.339 35.947 1.00 102.48 179 GLU D O 1
ATOM 5339 N N . GLY D 1 180 ? 52.920 -13.640 34.157 1.00 96.64 180 GLY D N 1
ATOM 5340 C CA . GLY D 1 180 ? 53.848 -12.811 34.915 1.00 97.35 180 GLY D CA 1
ATOM 5341 C C . GLY D 1 180 ? 54.897 -13.524 35.750 1.00 99.60 180 GLY D C 1
ATOM 5342 O O . GLY D 1 180 ? 55.190 -13.095 36.869 1.00 103.58 180 GLY D O 1
ATOM 5343 N N . VAL D 1 181 ? 55.452 -14.619 35.223 1.00 97.74 181 VAL D N 1
ATOM 5344 C CA . VAL D 1 181 ? 56.607 -15.318 35.820 1.00 99.21 181 VAL D CA 1
ATOM 5345 C C . VAL D 1 181 ? 57.475 -15.926 34.723 1.00 96.73 181 VAL D C 1
ATOM 5346 O O . VAL D 1 181 ? 56.965 -16.616 33.838 1.00 94.69 181 VAL D O 1
ATOM 5350 N N . LYS D 1 182 ? 58.783 -15.680 34.799 1.00 97.47 182 LYS D N 1
ATOM 5351 C CA . LYS D 1 182 ? 59.745 -16.231 33.835 1.00 95.67 182 LYS D CA 1
ATOM 5352 C C . LYS D 1 182 ? 60.064 -17.683 34.174 1.00 97.51 182 LYS D C 1
ATOM 5353 O O . LYS D 1 182 ? 60.513 -17.991 35.280 1.00 100.44 182 LYS D O 1
ATOM 5359 N N . VAL D 1 183 ? 59.813 -18.564 33.208 1.00 96.19 183 VAL D N 1
ATOM 5360 C CA . VAL D 1 183 ? 60.053 -20.001 33.354 1.00 98.35 183 VAL D CA 1
ATOM 5361 C C . VAL D 1 183 ? 61.247 -20.357 32.472 1.00 97.41 183 VAL D C 1
ATOM 5362 O O . VAL D 1 183 ? 61.171 -20.237 31.251 1.00 94.32 183 VAL D O 1
ATOM 5366 N N . GLN D 1 184 ? 62.335 -20.802 33.105 1.00 100.20 184 GLN D N 1
ATOM 5367 C CA . GLN D 1 184 ? 63.602 -21.122 32.427 1.00 99.42 184 GLN D CA 1
ATOM 5368 C C . GLN D 1 184 ? 63.444 -22.219 31.371 1.00 97.87 184 GLN D C 1
ATOM 5369 O O . GLN D 1 184 ? 62.644 -23.150 31.547 1.00 98.23 184 GLN D O 1
ATOM 5375 N N . THR D 1 185 ? 64.207 -22.099 30.282 1.00 96.39 185 THR D N 1
ATOM 5376 C CA . THR D 1 185 ? 64.146 -23.052 29.169 1.00 95.25 185 THR D CA 1
ATOM 5377 C C . THR D 1 185 ? 65.453 -23.844 29.072 1.00 97.43 185 THR D C 1
ATOM 5378 O O . THR D 1 185 ? 66.467 -23.332 28.586 1.00 97.02 185 THR D O 1
ATOM 5382 N N . GLU D 1 186 ? 65.416 -25.092 29.535 1.00 100.10 186 GLU D N 1
ATOM 5383 C CA . GLU D 1 186 ? 66.587 -25.967 29.512 1.00 102.06 186 GLU D CA 1
ATOM 5384 C C . GLU D 1 186 ? 66.861 -26.513 28.110 1.00 99.99 186 GLU D C 1
ATOM 5385 O O . GLU D 1 186 ? 68.018 -26.649 27.721 1.00 100.75 186 GLU D O 1
ATOM 5391 N N . GLU D 1 187 ? 65.795 -26.816 27.371 1.00 97.66 187 GLU D N 1
ATOM 5392 C CA . GLU D 1 187 ? 65.901 -27.317 25.996 1.00 95.84 187 GLU D CA 1
ATOM 5393 C C . GLU D 1 187 ? 64.909 -26.638 25.050 1.00 91.26 187 GLU D C 1
ATOM 5394 O O . GLU D 1 187 ? 63.805 -26.271 25.456 1.00 90.74 187 GLU D O 1
ATOM 5400 N N . GLY D 1 188 ? 65.321 -26.475 23.796 1.00 87.33 188 GLY D N 1
ATOM 5401 C CA . GLY D 1 188 ? 64.446 -25.990 22.739 1.00 82.76 188 GLY D CA 1
ATOM 5402 C C . GLY D 1 188 ? 64.638 -24.541 22.345 1.00 79.86 188 GLY D C 1
ATOM 5403 O O . GLY D 1 188 ? 64.778 -23.670 23.210 1.00 80.55 188 GLY D O 1
ATOM 5404 N N . THR D 1 189 ? 64.648 -24.298 21.032 1.00 101.20 189 THR D N 1
ATOM 5405 C CA . THR D 1 189 ? 64.613 -22.951 20.461 1.00 96.51 189 THR D CA 1
ATOM 5406 C C . THR D 1 189 ? 63.153 -22.509 20.279 1.00 94.35 189 THR D C 1
ATOM 5407 O O . THR D 1 189 ? 62.304 -23.346 19.962 1.00 94.55 189 THR D O 1
ATOM 5411 N N . PRO D 1 190 ? 62.845 -21.204 20.493 1.00 92.49 190 PRO D N 1
ATOM 5412 C CA . PRO D 1 190 ? 61.443 -20.770 20.367 1.00 90.57 190 PRO D CA 1
ATOM 5413 C C . PRO D 1 190 ? 60.946 -20.744 18.921 1.00 86.02 190 PRO D C 1
ATOM 5414 O O . PRO D 1 190 ? 61.654 -20.261 18.036 1.00 83.88 190 PRO D O 1
ATOM 5418 N N . GLN D 1 191 ? 59.744 -21.272 18.692 1.00 85.03 191 GLN D N 1
ATOM 5419 C CA . GLN D 1 191 ? 59.121 -21.247 17.362 1.00 80.81 191 GLN D CA 1
ATOM 5420 C C . GLN D 1 191 ? 58.476 -19.889 17.153 1.00 78.08 191 GLN D C 1
ATOM 5421 O O . GLN D 1 191 ? 57.356 -19.645 17.613 1.00 79.17 191 GLN D O 1
ATOM 5427 N N . GLY D 1 192 ? 59.197 -19.004 16.472 1.00 74.53 192 GLY D N 1
ATOM 5428 C CA . GLY D 1 192 ? 58.830 -17.593 16.415 1.00 71.99 192 GLY D CA 1
ATOM 5429 C C . GLY D 1 192 ? 60.019 -16.654 16.449 1.00 70.88 192 GLY D C 1
ATOM 5430 O O . GLY D 1 192 ? 59.919 -15.509 16.014 1.00 69.66 192 GLY D O 1
ATOM 5431 N N . GLY D 1 193 ? 61.140 -17.133 16.983 1.00 71.47 193 GLY D N 1
ATOM 5432 C CA . GLY D 1 193 ? 62.408 -16.423 16.882 1.00 70.30 193 GLY D CA 1
ATOM 5433 C C . GLY D 1 193 ? 62.936 -16.538 15.462 1.00 67.52 193 GLY D C 1
ATOM 5434 O O . GLY D 1 193 ? 63.042 -17.654 14.947 1.00 68.02 193 GLY D O 1
ATOM 5435 N N . PRO D 1 194 ? 63.242 -15.390 14.806 1.00 64.96 194 PRO D N 1
ATOM 5436 C CA . PRO D 1 194 ? 63.792 -15.399 13.438 1.00 62.63 194 PRO D CA 1
ATOM 5437 C C . PRO D 1 194 ? 65.054 -16.262 13.246 1.00 63.25 194 PRO D C 1
ATOM 5438 O O . PRO D 1 194 ? 65.254 -16.816 12.165 1.00 62.42 194 PRO D O 1
ATOM 5442 N N . LEU D 1 195 ? 65.870 -16.388 14.292 1.00 65.16 195 LEU D N 1
ATOM 5443 C CA . LEU D 1 195 ? 67.109 -17.172 14.249 1.00 66.30 195 LEU D CA 1
ATOM 5444 C C . LEU D 1 195 ? 66.901 -18.690 14.373 1.00 67.63 195 LEU D C 1
ATOM 5445 O O . LEU D 1 195 ? 67.802 -19.470 14.037 1.00 68.65 195 LEU D O 1
ATOM 5450 N N . SER D 1 196 ? 65.723 -19.098 14.848 1.00 67.81 196 SER D N 1
ATOM 5451 C CA . SER D 1 196 ? 65.424 -20.512 15.134 1.00 69.79 196 SER D CA 1
ATOM 5452 C C . SER D 1 196 ? 65.531 -21.485 13.942 1.00 69.03 196 SER D C 1
ATOM 5453 O O . SER D 1 196 ? 66.098 -22.566 14.115 1.00 71.28 196 SER D O 1
ATOM 5456 N N . PRO D 1 197 ? 64.989 -21.126 12.748 1.00 66.54 197 PRO D N 1
ATOM 5457 C CA . PRO D 1 197 ? 65.148 -22.040 11.601 1.00 66.30 197 PRO D CA 1
ATOM 5458 C C . PRO D 1 197 ? 66.595 -22.324 11.150 1.00 67.40 197 PRO D C 1
ATOM 5459 O O . PRO D 1 197 ? 66.894 -23.458 10.767 1.00 68.66 197 PRO D O 1
ATOM 5463 N N . LEU D 1 198 ? 67.469 -21.317 11.188 1.00 67.25 198 LEU D N 1
ATOM 5464 C CA . LEU D 1 198 ? 68.886 -21.517 10.870 1.00 68.69 198 LEU D CA 1
ATOM 5465 C C . LEU D 1 198 ? 69.545 -22.468 11.864 1.00 72.11 198 LEU D C 1
ATOM 5466 O O . LEU D 1 198 ? 70.238 -23.407 11.461 1.00 74.11 198 LEU D O 1
ATOM 5471 N N . LEU D 1 199 ? 69.314 -22.213 13.153 1.00 73.08 199 LEU D N 1
ATOM 5472 C CA . LEU D 1 199 ? 69.788 -23.063 14.238 1.00 76.08 199 LEU D CA 1
ATOM 5473 C C . LEU D 1 199 ? 69.331 -24.511 14.098 1.00 77.79 199 LEU D C 1
ATOM 5474 O O . LEU D 1 199 ? 70.088 -25.431 14.402 1.00 80.50 199 LEU D O 1
ATOM 5479 N N . ALA D 1 200 ? 68.101 -24.700 13.623 1.00 76.78 200 ALA D N 1
ATOM 5480 C CA . ALA D 1 200 ? 67.543 -26.029 13.352 1.00 78.21 200 ALA D CA 1
ATOM 5481 C C . ALA D 1 200 ? 68.331 -26.770 12.270 1.00 78.74 200 ALA D C 1
ATOM 5482 O O . ALA D 1 200 ? 68.602 -27.967 12.417 1.00 81.27 200 ALA D O 1
ATOM 5484 N N . ASN D 1 201 ? 68.700 -26.052 11.205 1.00 76.54 201 ASN D N 1
ATOM 5485 C CA . ASN D 1 201 ? 69.513 -26.605 10.120 1.00 77.07 201 ASN D CA 1
ATOM 5486 C C . ASN D 1 201 ? 70.948 -26.907 10.543 1.00 79.81 201 ASN D C 1
ATOM 5487 O O . ASN D 1 201 ? 71.540 -27.866 10.046 1.00 82.18 201 ASN D O 1
ATOM 5492 N N . ILE D 1 202 ? 71.498 -26.089 11.445 1.00 80.09 202 ILE D N 1
ATOM 5493 C CA . ILE D 1 202 ? 72.862 -26.284 11.978 1.00 82.55 202 ILE D CA 1
ATOM 5494 C C . ILE D 1 202 ? 72.972 -27.612 12.739 1.00 85.99 202 ILE D C 1
ATOM 5495 O O . ILE D 1 202 ? 73.962 -28.329 12.597 1.00 88.87 202 ILE D O 1
ATOM 5500 N N . LEU D 1 203 ? 71.944 -27.934 13.523 1.00 86.70 203 LEU D N 1
ATOM 5501 C CA . LEU D 1 203 ? 71.868 -29.206 14.250 1.00 90.28 203 LEU D CA 1
ATOM 5502 C C . LEU D 1 203 ? 71.722 -30.411 13.309 1.00 91.32 203 LEU D C 1
ATOM 5503 O O . LEU D 1 203 ? 72.452 -31.396 13.449 1.00 94.37 203 LEU D O 1
ATOM 5508 N N . LEU D 1 204 ? 70.784 -30.312 12.363 1.00 88.90 204 LEU D N 1
ATOM 5509 C CA . LEU D 1 204 ? 70.528 -31.355 11.367 1.00 89.67 204 LEU D CA 1
ATOM 5510 C C . LEU D 1 204 ? 71.538 -31.406 10.218 1.00 90.03 204 LEU D C 1
ATOM 5511 O O . LEU D 1 204 ? 71.429 -32.273 9.348 1.00 91.12 204 LEU D O 1
ATOM 5516 N N . ASP D 1 205 ? 72.509 -30.491 10.215 1.00 89.74 205 ASP D N 1
ATOM 5517 C CA . ASP D 1 205 ? 73.610 -30.511 9.247 1.00 90.62 205 ASP D CA 1
ATOM 5518 C C . ASP D 1 205 ? 74.412 -31.815 9.347 1.00 94.85 205 ASP D C 1
ATOM 5519 O O . ASP D 1 205 ? 74.779 -32.395 8.329 1.00 95.82 205 ASP D O 1
ATOM 5524 N N . ASP D 1 206 ? 74.649 -32.274 10.575 1.00 97.80 206 ASP D N 1
ATOM 5525 C CA . ASP D 1 206 ? 75.348 -33.538 10.827 1.00 102.30 206 ASP D CA 1
ATOM 5526 C C . ASP D 1 206 ? 74.576 -34.759 10.348 1.00 103.53 206 ASP D C 1
ATOM 5527 O O . ASP D 1 206 ? 75.179 -35.712 9.853 1.00 106.31 206 ASP D O 1
ATOM 5532 N N . LEU D 1 207 ? 73.252 -34.723 10.493 1.00 101.72 207 LEU D N 1
ATOM 5533 C CA . LEU D 1 207 ? 72.368 -35.768 9.966 1.00 102.51 207 LEU D CA 1
ATOM 5534 C C . LEU D 1 207 ? 72.519 -35.915 8.452 1.00 101.20 207 LEU D C 1
ATOM 5535 O O . LEU D 1 207 ? 72.493 -37.034 7.940 1.00 103.78 207 LEU D O 1
ATOM 5540 N N . ASP D 1 208 ? 72.669 -34.789 7.753 1.00 97.51 208 ASP D N 1
ATOM 5541 C CA . ASP D 1 208 ? 72.929 -34.785 6.310 1.00 96.80 208 ASP D CA 1
ATOM 5542 C C . ASP D 1 208 ? 74.285 -35.402 5.989 1.00 100.40 208 ASP D C 1
ATOM 5543 O O . ASP D 1 208 ? 74.390 -36.213 5.071 1.00 102.31 208 ASP D O 1
ATOM 5548 N N . LYS D 1 209 ? 75.309 -35.015 6.755 1.00 101.79 209 LYS D N 1
ATOM 5549 C CA . LYS D 1 209 ? 76.678 -35.512 6.567 1.00 105.05 209 LYS D CA 1
ATOM 5550 C C . LYS D 1 209 ? 76.805 -37.011 6.841 1.00 109.51 209 LYS D C 1
ATOM 5551 O O . LYS D 1 209 ? 77.574 -37.693 6.165 1.00 112.28 209 LYS D O 1
ATOM 5557 N N . GLU D 1 210 ? 76.048 -37.511 7.821 1.00 110.68 210 GLU D N 1
ATOM 5558 C CA . GLU D 1 210 ? 76.007 -38.942 8.147 1.00 115.08 210 GLU D CA 1
ATOM 5559 C C . GLU D 1 210 ? 75.348 -39.745 7.024 1.00 114.96 210 GLU D C 1
ATOM 5560 O O . GLU D 1 210 ? 75.888 -40.772 6.600 1.00 118.28 210 GLU D O 1
ATOM 5566 N N . LEU D 1 211 ? 74.194 -39.266 6.553 1.00 110.88 211 LEU D N 1
ATOM 5567 C CA . LEU D 1 211 ? 73.503 -39.859 5.405 1.00 110.35 211 LEU D CA 1
ATOM 5568 C C . LEU D 1 211 ? 74.325 -39.764 4.119 1.00 110.33 211 LEU D C 1
ATOM 5569 O O . LEU D 1 211 ? 74.311 -40.692 3.306 1.00 112.61 211 LEU D O 1
ATOM 5574 N N . GLU D 1 212 ? 75.041 -38.648 3.951 1.00 108.04 212 GLU D N 1
ATOM 5575 C CA . GLU D 1 212 ? 75.993 -38.475 2.846 1.00 108.64 212 GLU D CA 1
ATOM 5576 C C . GLU D 1 212 ? 77.180 -39.439 2.954 1.00 113.49 212 GLU D C 1
ATOM 5577 O O . GLU D 1 212 ? 77.654 -39.948 1.936 1.00 115.69 212 GLU D O 1
ATOM 5583 N N . LYS D 1 213 ? 77.647 -39.684 4.182 1.00 115.37 213 LYS D N 1
ATOM 5584 C CA . LYS D 1 213 ? 78.747 -40.621 4.444 1.00 120.11 213 LYS D CA 1
ATOM 5585 C C . LYS D 1 213 ? 78.347 -42.069 4.138 1.00 123.48 213 LYS D C 1
ATOM 5586 O O . LYS D 1 213 ? 79.134 -42.818 3.551 1.00 127.19 213 LYS D O 1
ATOM 5592 N N . ARG D 1 214 ? 77.126 -42.443 4.527 1.00 122.31 214 ARG D N 1
ATOM 5593 C CA . ARG D 1 214 ? 76.581 -43.788 4.265 1.00 125.34 214 ARG D CA 1
ATOM 5594 C C . ARG D 1 214 ? 76.254 -44.057 2.786 1.00 124.78 214 ARG D C 1
ATOM 5595 O O . ARG D 1 214 ? 76.027 -45.205 2.400 1.00 128.19 214 ARG D O 1
ATOM 5603 N N . GLY D 1 215 ? 76.228 -43.000 1.976 1.00 120.97 215 GLY D N 1
ATOM 5604 C CA . GLY D 1 215 ? 75.987 -43.106 0.539 1.00 120.55 215 GLY D CA 1
ATOM 5605 C C . GLY D 1 215 ? 74.524 -43.315 0.223 1.00 118.69 215 GLY D C 1
ATOM 5606 O O . GLY D 1 215 ? 74.185 -44.109 -0.656 1.00 120.80 215 GLY D O 1
ATOM 5607 N N . LEU D 1 216 ? 73.666 -42.588 0.940 1.00 115.03 216 LEU D N 1
ATOM 5608 C CA . LEU D 1 216 ? 72.220 -42.728 0.842 1.00 113.26 216 LEU D CA 1
ATOM 5609 C C . LEU D 1 216 ? 71.594 -41.563 0.096 1.00 109.20 216 LEU D C 1
ATOM 5610 O O . LEU D 1 216 ? 71.991 -40.406 0.280 1.00 106.52 216 LEU D O 1
ATOM 5615 N N . LYS D 1 217 ? 70.613 -41.888 -0.742 1.00 109.29 217 LYS D N 1
ATOM 5616 C CA . LYS D 1 217 ? 69.869 -40.905 -1.522 1.00 105.73 217 LYS D CA 1
ATOM 5617 C C . LYS D 1 217 ? 68.716 -40.375 -0.678 1.00 103.02 217 LYS D C 1
ATOM 5618 O O . LYS D 1 217 ? 67.904 -41.162 -0.189 1.00 104.47 217 LYS D O 1
ATOM 5624 N N . PHE D 1 218 ? 68.647 -39.052 -0.509 1.00 99.81 218 PHE D N 1
ATOM 5625 C CA . PHE D 1 218 ? 67.629 -38.418 0.354 1.00 97.14 218 PHE D CA 1
ATOM 5626 C C . PHE D 1 218 ? 67.255 -36.982 -0.047 1.00 92.60 218 PHE D C 1
ATOM 5627 O O . PHE D 1 218 ? 67.894 -36.380 -0.913 1.00 91.76 218 PHE D O 1
ATOM 5635 N N . CYS D 1 219 ? 66.212 -36.459 0.601 1.00 90.00 219 CYS D N 1
ATOM 5636 C CA . CYS D 1 219 ? 65.767 -35.067 0.468 1.00 86.13 219 CYS D CA 1
ATOM 5637 C C . CYS D 1 219 ? 65.240 -34.570 1.811 1.00 84.38 219 CYS D C 1
ATOM 5638 O O . CYS D 1 219 ? 64.234 -35.083 2.307 1.00 85.19 219 CYS D O 1
ATOM 5641 N N . ARG D 1 220 ? 65.920 -33.583 2.395 1.00 82.35 220 ARG D N 1
ATOM 5642 C CA . ARG D 1 220 ? 65.512 -33.018 3.685 1.00 80.87 220 ARG D CA 1
ATOM 5643 C C . ARG D 1 220 ? 64.911 -31.622 3.539 1.00 76.88 220 ARG D C 1
ATOM 5644 O O . ARG D 1 220 ? 65.445 -30.785 2.813 1.00 75.36 220 ARG D O 1
ATOM 5652 N N . TYR D 1 221 ? 63.792 -31.402 4.227 1.00 75.54 221 TYR D N 1
ATOM 5653 C CA . TYR D 1 221 ? 63.139 -30.104 4.326 1.00 72.47 221 TYR D CA 1
ATOM 5654 C C . TYR D 1 221 ? 62.756 -29.903 5.789 1.00 73.03 221 TYR D C 1
ATOM 5655 O O . TYR D 1 221 ? 61.690 -30.348 6.218 1.00 73.83 221 TYR D O 1
ATOM 5664 N N . ALA D 1 222 ? 63.629 -29.233 6.544 1.00 73.14 222 ALA D N 1
ATOM 5665 C CA . ALA D 1 222 ? 63.512 -29.101 8.005 1.00 74.86 222 ALA D CA 1
ATOM 5666 C C . ALA D 1 222 ? 63.584 -30.480 8.665 1.00 79.16 222 ALA D C 1
ATOM 5667 O O . ALA D 1 222 ? 64.447 -31.281 8.318 1.00 81.20 222 ALA D O 1
ATOM 5669 N N . ASP D 1 223 ? 62.678 -30.766 9.598 1.00 81.46 223 ASP D N 1
ATOM 5670 C CA . ASP D 1 223 ? 62.656 -32.070 10.253 1.00 85.61 223 ASP D CA 1
ATOM 5671 C C . ASP D 1 223 ? 62.129 -33.153 9.315 1.00 86.43 223 ASP D C 1
ATOM 5672 O O . ASP D 1 223 ? 62.408 -34.320 9.526 1.00 89.55 223 ASP D O 1
ATOM 5677 N N . ASP D 1 224 ? 61.381 -32.758 8.285 1.00 84.09 224 ASP D N 1
ATOM 5678 C CA . ASP D 1 224 ? 60.808 -33.713 7.341 1.00 84.84 224 ASP D CA 1
ATOM 5679 C C . ASP D 1 224 ? 61.898 -34.237 6.419 1.00 85.48 224 ASP D C 1
ATOM 5680 O O . ASP D 1 224 ? 62.206 -33.635 5.389 1.00 83.42 224 ASP D O 1
ATOM 5685 N N . CYS D 1 225 ? 62.484 -35.355 6.834 1.00 89.09 225 CYS D N 1
ATOM 5686 C CA . CYS D 1 225 ? 63.561 -36.012 6.111 1.00 90.86 225 CYS D CA 1
ATOM 5687 C C . CYS D 1 225 ? 63.089 -37.362 5.619 1.00 93.90 225 CYS D C 1
ATOM 5688 O O . CYS D 1 225 ? 62.377 -38.071 6.328 1.00 96.35 225 CYS D O 1
ATOM 5691 N N . ASN D 1 226 ? 63.490 -37.719 4.405 1.00 94.25 226 ASN D N 1
ATOM 5692 C CA . ASN D 1 226 ? 63.179 -39.045 3.887 1.00 97.59 226 ASN D CA 1
ATOM 5693 C C . ASN D 1 226 ? 64.218 -39.577 2.914 1.00 99.52 226 ASN D C 1
ATOM 5694 O O . ASN D 1 226 ? 64.728 -38.842 2.064 1.00 97.75 226 ASN D O 1
ATOM 5699 N N . ILE D 1 227 ? 64.509 -40.868 3.059 1.00 103.40 227 ILE D N 1
ATOM 5700 C CA . ILE D 1 227 ? 65.578 -41.547 2.329 1.00 105.79 227 ILE D CA 1
ATOM 5701 C C . ILE D 1 227 ? 64.939 -42.542 1.365 1.00 108.21 227 ILE D C 1
ATOM 5702 O O . ILE D 1 227 ? 64.024 -43.276 1.740 1.00 110.06 227 ILE D O 1
ATOM 5707 N N . TYR D 1 228 ? 65.428 -42.551 0.128 1.00 108.80 228 TYR D N 1
ATOM 5708 C CA . TYR D 1 228 ? 64.879 -43.388 -0.934 1.00 111.33 228 TYR D CA 1
ATOM 5709 C C . TYR D 1 228 ? 65.796 -44.577 -1.207 1.00 116.43 228 TYR D C 1
ATOM 5710 O O . TYR D 1 228 ? 67.022 -44.429 -1.245 1.00 117.53 228 TYR D O 1
ATOM 5719 N N . VAL D 1 229 ? 65.191 -45.752 -1.375 1.00 120.07 229 VAL D N 1
ATOM 5720 C CA . VAL D 1 229 ? 65.919 -47.031 -1.403 1.00 125.39 229 VAL D CA 1
ATOM 5721 C C . VAL D 1 229 ? 65.413 -47.975 -2.497 1.00 128.94 229 VAL D C 1
ATOM 5722 O O . VAL D 1 229 ? 64.316 -47.789 -3.024 1.00 127.60 229 VAL D O 1
ATOM 5726 N N . LYS D 1 230 ? 66.219 -48.995 -2.807 1.00 133.99 230 LYS D N 1
ATOM 5727 C CA . LYS D 1 230 ? 65.925 -49.975 -3.860 1.00 137.99 230 LYS D CA 1
ATOM 5728 C C . LYS D 1 230 ? 64.820 -50.978 -3.482 1.00 141.28 230 LYS D C 1
ATOM 5729 O O . LYS D 1 230 ? 64.018 -51.356 -4.343 1.00 142.51 230 LYS D O 1
ATOM 5735 N N . SER D 1 231 ? 64.792 -51.405 -2.217 1.00 143.45 231 SER D N 1
ATOM 5736 C CA . SER D 1 231 ? 63.791 -52.361 -1.719 1.00 146.85 231 SER D CA 1
ATOM 5737 C C . SER D 1 231 ? 63.292 -51.995 -0.316 1.00 145.82 231 SER D C 1
ATOM 5738 O O . SER D 1 231 ? 63.885 -51.143 0.352 1.00 143.58 231 SER D O 1
ATOM 5741 N N . LEU D 1 232 ? 62.204 -52.641 0.114 1.00 147.98 232 LEU D N 1
ATOM 5742 C CA . LEU D 1 232 ? 61.597 -52.400 1.431 1.00 147.23 232 LEU D CA 1
ATOM 5743 C C . LEU D 1 232 ? 62.410 -52.951 2.602 1.00 150.83 232 LEU D C 1
ATOM 5744 O O . LEU D 1 232 ? 62.333 -52.420 3.716 1.00 149.54 232 LEU D O 1
ATOM 5749 N N . ARG D 1 233 ? 63.170 -54.015 2.348 1.00 155.95 233 ARG D N 1
ATOM 5750 C CA . ARG D 1 233 ? 64.061 -54.582 3.358 1.00 160.60 233 ARG D CA 1
ATOM 5751 C C . ARG D 1 233 ? 65.192 -53.613 3.704 1.00 157.73 233 ARG D C 1
ATOM 5752 O O . ARG D 1 233 ? 65.486 -53.392 4.886 1.00 158.15 233 ARG D O 1
ATOM 5760 N N . ALA D 1 234 ? 65.799 -53.038 2.664 1.00 155.02 234 ALA D N 1
ATOM 5761 C CA . ALA D 1 234 ? 66.829 -51.999 2.805 1.00 151.85 234 ALA D CA 1
ATOM 5762 C C . ALA D 1 234 ? 66.278 -50.746 3.488 1.00 146.97 234 ALA D C 1
ATOM 5763 O O . ALA D 1 234 ? 66.969 -50.118 4.291 1.00 146.20 234 ALA D O 1
ATOM 5765 N N . GLY D 1 235 ? 65.031 -50.401 3.164 1.00 144.25 235 GLY D N 1
ATOM 5766 C CA . GLY D 1 235 ? 64.329 -49.281 3.782 1.00 139.89 235 GLY D CA 1
ATOM 5767 C C . GLY D 1 235 ? 63.972 -49.486 5.242 1.00 141.62 235 GLY D C 1
ATOM 5768 O O . GLY D 1 235 ? 64.036 -48.542 6.040 1.00 139.28 235 GLY D O 1
ATOM 5769 N N . GLN D 1 236 ? 63.585 -50.714 5.587 1.00 146.02 236 GLN D N 1
ATOM 5770 C CA . GLN D 1 236 ? 63.284 -51.078 6.971 1.00 148.83 236 GLN D CA 1
ATOM 5771 C C . GLN D 1 236 ? 64.560 -51.151 7.812 1.00 151.45 236 GLN D C 1
ATOM 5772 O O . GLN D 1 236 ? 64.547 -50.797 8.995 1.00 151.60 236 GLN D O 1
ATOM 5778 N N . ARG D 1 237 ? 65.648 -51.601 7.183 1.00 153.89 237 ARG D N 1
ATOM 5779 C CA . ARG D 1 237 ? 66.968 -51.696 7.818 1.00 156.71 237 ARG D CA 1
ATOM 5780 C C . ARG D 1 237 ? 67.471 -50.315 8.260 1.00 151.98 237 ARG D C 1
ATOM 5781 O O . ARG D 1 237 ? 67.806 -50.115 9.430 1.00 153.20 237 ARG D O 1
ATOM 5789 N N . VAL D 1 238 ? 67.486 -49.374 7.319 1.00 146.75 238 VAL D N 1
ATOM 5790 C CA . VAL D 1 238 ? 67.992 -48.017 7.539 1.00 142.40 238 VAL D CA 1
ATOM 5791 C C . VAL D 1 238 ? 67.088 -47.157 8.444 1.00 139.66 238 VAL D C 1
ATOM 5792 O O . VAL D 1 238 ? 67.560 -46.192 9.045 1.00 137.46 238 VAL D O 1
ATOM 5796 N N . LYS D 1 239 ? 65.805 -47.518 8.537 1.00 140.16 239 LYS D N 1
ATOM 5797 C CA . LYS D 1 239 ? 64.820 -46.775 9.340 1.00 137.73 239 LYS D CA 1
ATOM 5798 C C . LYS D 1 239 ? 65.201 -46.710 10.824 1.00 140.20 239 LYS D C 1
ATOM 5799 O O . LYS D 1 239 ? 65.394 -45.620 11.367 1.00 137.14 239 LYS D O 1
ATOM 5805 N N . GLN D 1 240 ? 65.317 -47.877 11.457 1.00 145.92 240 GLN D N 1
ATOM 5806 C CA . GLN D 1 240 ? 65.656 -47.970 12.883 1.00 149.06 240 GLN D CA 1
ATOM 5807 C C . GLN D 1 240 ? 67.119 -47.656 13.199 1.00 149.53 240 GLN D C 1
ATOM 5808 O O . GLN D 1 240 ? 67.438 -47.273 14.327 1.00 150.65 240 GLN D O 1
ATOM 5814 N N . SER D 1 241 ? 67.988 -47.804 12.202 1.00 148.74 241 SER D N 1
ATOM 5815 C CA . SER D 1 241 ? 69.415 -47.466 12.331 1.00 148.94 241 SER D CA 1
ATOM 5816 C C . SER D 1 241 ? 69.629 -45.955 12.408 1.00 143.41 241 SER D C 1
ATOM 5817 O O . SER D 1 241 ? 70.345 -45.468 13.287 1.00 143.80 241 SER D O 1
ATOM 5820 N N . ILE D 1 242 ? 68.995 -45.230 11.486 1.00 138.44 242 ILE D N 1
ATOM 5821 C CA . ILE D 1 242 ? 69.025 -43.760 11.446 1.00 133.49 242 ILE D CA 1
ATOM 5822 C C . ILE D 1 242 ? 68.209 -43.151 12.595 1.00 132.23 242 ILE D C 1
ATOM 5823 O O . ILE D 1 242 ? 68.531 -42.060 13.071 1.00 129.79 242 ILE D O 1
ATOM 5828 N N . GLN D 1 243 ? 67.177 -43.868 13.043 1.00 133.92 243 GLN D N 1
ATOM 5829 C CA . GLN D 1 243 ? 66.364 -43.449 14.189 1.00 133.85 243 GLN D CA 1
ATOM 5830 C C . GLN D 1 243 ? 67.217 -43.316 15.451 1.00 137.02 243 GLN D C 1
ATOM 5831 O O . GLN D 1 243 ? 67.138 -42.310 16.150 1.00 135.02 243 GLN D O 1
ATOM 5837 N N . ARG D 1 244 ? 68.035 -44.332 15.716 1.00 142.34 244 ARG D N 1
ATOM 5838 C CA . ARG D 1 244 ? 68.901 -44.357 16.898 1.00 146.44 244 ARG D CA 1
ATOM 5839 C C . ARG D 1 244 ? 70.053 -43.353 16.834 1.00 144.23 244 ARG D C 1
ATOM 5840 O O . ARG D 1 244 ? 70.506 -42.877 17.878 1.00 145.98 244 ARG D O 1
ATOM 5848 N N . PHE D 1 245 ? 70.511 -43.029 15.622 1.00 141.01 245 PHE D N 1
ATOM 5849 C CA . PHE D 1 245 ? 71.575 -42.035 15.420 1.00 138.72 245 PHE D CA 1
ATOM 5850 C C . PHE D 1 245 ? 71.183 -40.683 16.014 1.00 135.30 245 PHE D C 1
ATOM 5851 O O . PHE D 1 245 ? 71.827 -40.205 16.945 1.00 136.99 245 PHE D O 1
ATOM 5859 N N . LEU D 1 246 ? 70.107 -40.102 15.487 1.00 131.13 246 LEU D N 1
ATOM 5860 C CA . LEU D 1 246 ? 69.618 -38.787 15.907 1.00 127.39 246 LEU D CA 1
ATOM 5861 C C . LEU D 1 246 ? 68.997 -38.766 17.315 1.00 129.58 246 LEU D C 1
ATOM 5862 O O . LEU D 1 246 ? 68.865 -37.697 17.917 1.00 127.64 246 LEU D O 1
ATOM 5867 N N . GLU D 1 247 ? 68.612 -39.940 17.819 1.00 133.79 247 GLU D N 1
ATOM 5868 C CA . GLU D 1 247 ? 68.031 -40.080 19.164 1.00 136.78 247 GLU D CA 1
ATOM 5869 C C . GLU D 1 247 ? 69.084 -40.102 20.278 1.00 140.23 247 GLU D C 1
ATOM 5870 O O . GLU D 1 247 ? 68.801 -39.686 21.403 1.00 142.06 247 GLU D O 1
ATOM 5876 N N . LYS D 1 248 ? 70.282 -40.597 19.966 1.00 141.49 248 LYS D N 1
ATOM 5877 C CA . LYS D 1 248 ? 71.362 -40.709 20.954 1.00 145.30 248 LYS D CA 1
ATOM 5878 C C . LYS D 1 248 ? 72.475 -39.675 20.765 1.00 142.38 248 LYS D C 1
ATOM 5879 O O . LYS D 1 248 ? 72.880 -39.024 21.734 1.00 143.58 248 LYS D O 1
ATOM 5885 N N . THR D 1 249 ? 72.963 -39.528 19.532 1.00 138.60 249 THR D N 1
ATOM 5886 C CA . THR D 1 249 ? 74.041 -38.574 19.230 1.00 135.57 249 THR D CA 1
ATOM 5887 C C . THR D 1 249 ? 73.527 -37.133 19.261 1.00 130.29 249 THR D C 1
ATOM 5888 O O . THR D 1 249 ? 74.151 -36.262 19.876 1.00 130.41 249 THR D O 1
ATOM 5892 N N . LEU D 1 250 ? 72.384 -36.906 18.612 1.00 125.87 250 LEU D N 1
ATOM 5893 C CA . LEU D 1 250 ? 71.775 -35.578 18.492 1.00 120.29 250 LEU D CA 1
ATOM 5894 C C . LEU D 1 250 ? 70.709 -35.288 19.550 1.00 120.52 250 LEU D C 1
ATOM 5895 O O . LEU D 1 250 ? 70.403 -34.117 19.803 1.00 117.55 250 LEU D O 1
ATOM 5900 N N . LYS D 1 251 ? 70.184 -36.346 20.178 1.00 124.03 251 LYS D N 1
ATOM 5901 C CA . LYS D 1 251 ? 69.098 -36.268 21.185 1.00 125.11 251 LYS D CA 1
ATOM 5902 C C . LYS D 1 251 ? 67.830 -35.569 20.652 1.00 120.46 251 LYS D C 1
ATOM 5903 O O . LYS D 1 251 ? 67.488 -34.445 21.044 1.00 118.23 251 LYS D O 1
ATOM 5909 N N . LEU D 1 252 ? 67.163 -36.243 19.723 1.00 119.22 252 LEU D N 1
ATOM 5910 C CA . LEU D 1 252 ? 65.854 -35.802 19.220 1.00 115.98 252 LEU D CA 1
ATOM 5911 C C . LEU D 1 252 ? 64.914 -36.987 19.070 1.00 118.67 252 LEU D C 1
ATOM 5912 O O . LEU D 1 252 ? 65.327 -38.053 18.624 1.00 121.21 252 LEU D O 1
ATOM 5917 N N . LYS D 1 253 ? 63.648 -36.811 19.434 1.00 118.71 253 LYS D N 1
ATOM 5918 C CA . LYS D 1 253 ? 62.667 -37.887 19.281 1.00 120.86 253 LYS D CA 1
ATOM 5919 C C . LYS D 1 253 ? 62.079 -37.903 17.870 1.00 117.01 253 LYS D C 1
ATOM 5920 O O . LYS D 1 253 ? 61.951 -36.857 17.232 1.00 112.11 253 LYS D O 1
ATOM 5926 N N . VAL D 1 254 ? 61.736 -39.101 17.399 1.00 119.24 254 VAL D N 1
ATOM 5927 C CA . VAL D 1 254 ? 61.095 -39.312 16.097 1.00 116.31 254 VAL D CA 1
ATOM 5928 C C . VAL D 1 254 ? 59.587 -39.514 16.284 1.00 117.21 254 VAL D C 1
ATOM 5929 O O . VAL D 1 254 ? 59.155 -40.200 17.217 1.00 121.77 254 VAL D O 1
ATOM 5933 N N . ASN D 1 255 ? 58.803 -38.905 15.393 1.00 113.33 255 ASN D N 1
ATOM 5934 C CA . ASN D 1 255 ? 57.347 -39.040 15.386 1.00 113.56 255 ASN D CA 1
ATOM 5935 C C . ASN D 1 255 ? 56.963 -40.305 14.617 1.00 115.46 255 ASN D C 1
ATOM 5936 O O . ASN D 1 255 ? 56.955 -40.315 13.384 1.00 112.83 255 ASN D O 1
ATOM 5941 N N . GLU D 1 256 ? 56.632 -41.360 15.360 1.00 120.00 256 GLU D N 1
ATOM 5942 C CA . GLU D 1 256 ? 56.305 -42.670 14.779 1.00 122.79 256 GLU D CA 1
ATOM 5943 C C . GLU D 1 256 ? 54.957 -42.694 14.033 1.00 121.23 256 GLU D C 1
ATOM 5944 O O . GLU D 1 256 ? 54.754 -43.538 13.155 1.00 122.25 256 GLU D O 1
ATOM 5950 N N . GLU D 1 257 ? 54.053 -41.777 14.384 1.00 119.05 257 GLU D N 1
ATOM 5951 C CA . GLU D 1 257 ? 52.768 -41.616 13.687 1.00 117.27 257 GLU D CA 1
ATOM 5952 C C . GLU D 1 257 ? 52.981 -41.111 12.261 1.00 112.56 257 GLU D C 1
ATOM 5953 O O . GLU D 1 257 ? 52.333 -41.580 11.324 1.00 111.99 257 GLU D O 1
ATOM 5959 N N . LYS D 1 258 ? 53.901 -40.159 12.114 1.00 109.54 258 LYS D N 1
ATOM 5960 C CA . LYS D 1 258 ? 54.242 -39.575 10.819 1.00 105.90 258 LYS D CA 1
ATOM 5961 C C . LYS D 1 258 ? 55.285 -40.413 10.065 1.00 107.43 258 LYS D C 1
ATOM 5962 O O . LYS D 1 258 ? 55.235 -40.521 8.832 1.00 106.37 258 LYS D O 1
ATOM 5968 N N . SER D 1 259 ? 56.223 -40.999 10.811 1.00 110.48 259 SER D N 1
ATOM 5969 C CA . SER D 1 259 ? 57.303 -41.803 10.228 1.00 111.94 259 SER D CA 1
ATOM 5970 C C . SER D 1 259 ? 56.785 -43.164 9.771 1.00 115.53 259 SER D C 1
ATOM 5971 O O . SER D 1 259 ? 56.042 -43.825 10.509 1.00 118.86 259 SER D O 1
ATOM 5974 N N . ALA D 1 260 ? 57.163 -43.563 8.555 1.00 115.00 260 ALA D N 1
ATOM 5975 C CA . ALA D 1 260 ? 56.807 -44.879 8.013 1.00 118.50 260 ALA D CA 1
ATOM 5976 C C . ALA D 1 260 ? 57.761 -45.296 6.907 1.00 118.44 260 ALA D C 1
ATOM 5977 O O . ALA D 1 260 ? 58.522 -44.479 6.389 1.00 115.36 260 ALA D O 1
ATOM 5979 N N . VAL D 1 261 ? 57.711 -46.576 6.556 1.00 122.14 261 VAL D N 1
ATOM 5980 C CA . VAL D 1 261 ? 58.559 -47.148 5.512 1.00 122.94 261 VAL D CA 1
ATOM 5981 C C . VAL D 1 261 ? 57.692 -47.709 4.375 1.00 123.63 261 VAL D C 1
ATOM 5982 O O . VAL D 1 261 ? 57.829 -48.855 3.955 1.00 128.17 261 VAL D O 1
ATOM 5986 N N . ASP D 1 262 ? 56.781 -46.878 3.891 1.00 119.73 262 ASP D N 1
ATOM 5987 C CA . ASP D 1 262 ? 55.830 -47.286 2.863 1.00 119.81 262 ASP D CA 1
ATOM 5988 C C . ASP D 1 262 ? 56.364 -46.973 1.456 1.00 117.49 262 ASP D C 1
ATOM 5989 O O . ASP D 1 262 ? 57.513 -46.550 1.302 1.00 115.66 262 ASP D O 1
ATOM 5994 N N . ARG D 1 263 ? 55.537 -47.217 0.437 1.00 117.80 263 ARG D N 1
ATOM 5995 C CA . ARG D 1 263 ? 55.821 -46.809 -0.938 1.00 116.12 263 ARG D CA 1
ATOM 5996 C C . ARG D 1 263 ? 55.647 -45.286 -1.055 1.00 111.02 263 ARG D C 1
ATOM 5997 O O . ARG D 1 263 ? 54.811 -44.720 -0.349 1.00 109.58 263 ARG D O 1
ATOM 6005 N N . PRO D 1 264 ? 56.430 -44.614 -1.932 1.00 108.70 264 PRO D N 1
ATOM 6006 C CA . PRO D 1 264 ? 56.357 -43.149 -1.994 1.00 104.01 264 PRO D CA 1
ATOM 6007 C C . PRO D 1 264 ? 55.008 -42.619 -2.467 1.00 102.19 264 PRO D C 1
ATOM 6008 O O . PRO D 1 264 ? 54.587 -41.553 -2.009 1.00 99.48 264 PRO D O 1
ATOM 6012 N N . TRP D 1 265 ? 54.336 -43.358 -3.354 1.00 104.17 265 TRP D N 1
ATOM 6013 C CA . TRP D 1 265 ? 53.003 -42.960 -3.842 1.00 102.77 265 TRP D CA 1
ATOM 6014 C C . TRP D 1 265 ? 51.837 -43.275 -2.896 1.00 103.03 265 TRP D C 1
ATOM 6015 O O . TRP D 1 265 ? 50.695 -42.896 -3.171 1.00 102.04 265 TRP D O 1
ATOM 6026 N N . LYS D 1 266 ? 52.136 -43.955 -1.790 1.00 104.64 266 LYS D N 1
ATOM 6027 C CA . LYS D 1 266 ? 51.169 -44.177 -0.712 1.00 105.68 266 LYS D CA 1
ATOM 6028 C C . LYS D 1 266 ? 51.416 -43.245 0.496 1.00 103.32 266 LYS D C 1
ATOM 6029 O O . LYS D 1 266 ? 50.811 -43.421 1.561 1.00 104.78 266 LYS D O 1
ATOM 6035 N N . ARG D 1 267 ? 52.299 -42.255 0.324 1.00 99.98 267 ARG D N 1
ATOM 6036 C CA . ARG D 1 267 ? 52.612 -41.263 1.371 1.00 97.32 267 ARG D CA 1
ATOM 6037 C C . ARG D 1 267 ? 52.739 -39.838 0.819 1.00 93.27 267 ARG D C 1
ATOM 6038 O O . ARG D 1 267 ? 52.901 -39.648 -0.393 1.00 92.69 267 ARG D O 1
ATOM 6046 N N . ALA D 1 268 ? 52.674 -38.854 1.722 1.00 90.67 268 ALA D N 1
ATOM 6047 C CA . ALA D 1 268 ? 52.776 -37.434 1.379 1.00 86.12 268 ALA D CA 1
ATOM 6048 C C . ALA D 1 268 ? 54.139 -36.838 1.731 1.00 84.12 268 ALA D C 1
ATOM 6049 O O . ALA D 1 268 ? 54.690 -37.094 2.810 1.00 84.78 268 ALA D O 1
ATOM 6051 N N . PHE D 1 269 ? 54.665 -36.038 0.804 1.00 81.67 269 PHE D N 1
ATOM 6052 C CA . PHE D 1 269 ? 55.922 -35.317 0.986 1.00 80.13 269 PHE D CA 1
ATOM 6053 C C . PHE D 1 269 ? 55.774 -33.871 0.514 1.00 76.95 269 PHE D C 1
ATOM 6054 O O . PHE D 1 269 ? 55.774 -33.603 -0.698 1.00 76.76 269 PHE D O 1
ATOM 6062 N N . LEU D 1 270 ? 55.643 -32.955 1.480 1.00 74.47 270 LEU D N 1
ATOM 6063 C CA . LEU D 1 270 ? 55.507 -31.511 1.237 1.00 70.97 270 LEU D CA 1
ATOM 6064 C C . LEU D 1 270 ? 54.263 -31.163 0.423 1.00 70.27 270 LEU D C 1
ATOM 6065 O O . LEU D 1 270 ? 54.322 -30.369 -0.524 1.00 69.07 270 LEU D O 1
ATOM 6070 N N . GLY D 1 271 ? 53.140 -31.771 0.813 1.00 71.31 271 GLY D N 1
ATOM 6071 C CA . GLY D 1 271 ? 51.846 -31.546 0.173 1.00 70.53 271 GLY D CA 1
ATOM 6072 C C . GLY D 1 271 ? 51.633 -32.272 -1.146 1.00 71.67 271 GLY D C 1
ATOM 6073 O O . GLY D 1 271 ? 50.552 -32.190 -1.737 1.00 71.97 271 GLY D O 1
ATOM 6074 N N . PHE D 1 272 ? 52.661 -32.974 -1.611 1.00 72.35 272 PHE D N 1
ATOM 6075 C CA . PHE D 1 272 ? 52.604 -33.738 -2.849 1.00 73.74 272 PHE D CA 1
ATOM 6076 C C . PHE D 1 272 ? 52.697 -35.224 -2.561 1.00 76.98 272 PHE D C 1
ATOM 6077 O O . PHE D 1 272 ? 53.129 -35.642 -1.482 1.00 77.63 272 PHE D O 1
ATOM 6085 N N . SER D 1 273 ? 52.256 -36.007 -3.536 1.00 79.34 273 SER D N 1
ATOM 6086 C CA . SER D 1 273 ? 52.476 -37.440 -3.568 1.00 82.92 273 SER D CA 1
ATOM 6087 C C . SER D 1 273 ? 52.880 -37.797 -4.991 1.00 84.64 273 SER D C 1
ATOM 6088 O O . SER D 1 273 ? 52.992 -36.919 -5.861 1.00 83.17 273 SER D O 1
ATOM 6091 N N . PHE D 1 274 ? 53.111 -39.085 -5.213 1.00 88.58 274 PHE D N 1
ATOM 6092 C CA . PHE D 1 274 ? 53.540 -39.590 -6.507 1.00 90.98 274 PHE D CA 1
ATOM 6093 C C . PHE D 1 274 ? 52.486 -40.535 -7.064 1.00 93.99 274 PHE D C 1
ATOM 6094 O O . PHE D 1 274 ? 51.503 -40.848 -6.387 1.00 94.26 274 PHE D O 1
ATOM 6102 N N . THR D 1 275 ? 52.687 -40.964 -8.306 1.00 96.58 275 THR D N 1
ATOM 6103 C CA . THR D 1 275 ? 51.790 -41.907 -8.971 1.00 100.11 275 THR D CA 1
ATOM 6104 C C . THR D 1 275 ? 52.420 -43.303 -9.013 1.00 104.43 275 THR D C 1
ATOM 6105 O O . THR D 1 275 ? 53.650 -43.419 -8.913 1.00 105.01 275 THR D O 1
ATOM 6109 N N . PRO D 1 276 ? 51.583 -44.363 -9.143 1.00 107.88 276 PRO D N 1
ATOM 6110 C CA . PRO D 1 276 ? 52.108 -45.724 -9.375 1.00 112.05 276 PRO D CA 1
ATOM 6111 C C . PRO D 1 276 ? 52.834 -45.967 -10.713 1.00 114.18 276 PRO D C 1
ATOM 6112 O O . PRO D 1 276 ? 53.426 -47.035 -10.876 1.00 118.05 276 PRO D O 1
ATOM 6116 N N . GLU D 1 277 ? 52.812 -44.989 -11.626 1.00 112.29 277 GLU D N 1
ATOM 6117 C CA . GLU D 1 277 ? 53.303 -45.149 -13.005 1.00 114.77 277 GLU D CA 1
ATOM 6118 C C . GLU D 1 277 ? 54.799 -45.488 -13.115 1.00 116.56 277 GLU D C 1
ATOM 6119 O O . GLU D 1 277 ? 55.589 -45.172 -12.213 1.00 114.20 277 GLU D O 1
ATOM 6125 N N . ARG D 1 278 ? 55.170 -46.139 -14.230 1.00 121.01 278 ARG D N 1
ATOM 6126 C CA . ARG D 1 278 ? 56.545 -46.586 -14.508 1.00 123.60 278 ARG D CA 1
ATOM 6127 C C . ARG D 1 278 ? 57.556 -45.424 -14.527 1.00 120.78 278 ARG D C 1
ATOM 6128 O O . ARG D 1 278 ? 58.734 -45.634 -14.249 1.00 121.62 278 ARG D O 1
ATOM 6136 N N . LYS D 1 279 ? 57.082 -44.223 -14.854 1.00 117.75 279 LYS D N 1
ATOM 6137 C CA . LYS D 1 279 ? 57.785 -42.989 -14.530 1.00 114.12 279 LYS D CA 1
ATOM 6138 C C . LYS D 1 279 ? 56.858 -42.204 -13.606 1.00 109.86 279 LYS D C 1
ATOM 6139 O O . LYS D 1 279 ? 55.821 -41.695 -14.048 1.00 108.97 279 LYS D O 1
ATOM 6145 N N . ALA D 1 280 ? 57.227 -42.131 -12.325 1.00 107.98 280 ALA D N 1
ATOM 6146 C CA . ALA D 1 280 ? 56.333 -41.636 -11.267 1.00 105.02 280 ALA D CA 1
ATOM 6147 C C . ALA D 1 280 ? 56.042 -40.133 -11.348 1.00 101.07 280 ALA D C 1
ATOM 6148 O O . ALA D 1 280 ? 56.868 -39.308 -10.962 1.00 99.09 280 ALA D O 1
ATOM 6150 N N . ARG D 1 281 ? 54.861 -39.798 -11.867 1.00 100.41 281 ARG D N 1
ATOM 6151 C CA . ARG D 1 281 ? 54.409 -38.409 -11.968 1.00 97.13 281 ARG D CA 1
ATOM 6152 C C . ARG D 1 281 ? 54.033 -37.850 -10.601 1.00 94.01 281 ARG D C 1
ATOM 6153 O O . ARG D 1 281 ? 53.582 -38.591 -9.718 1.00 94.50 281 ARG D O 1
ATOM 6161 N N . ILE D 1 282 ? 54.226 -36.540 -10.445 1.00 91.01 282 ILE D N 1
ATOM 6162 C CA . ILE D 1 282 ? 53.868 -35.817 -9.227 1.00 87.94 282 ILE D CA 1
ATOM 6163 C C . ILE D 1 282 ? 52.370 -35.518 -9.243 1.00 87.27 282 ILE D C 1
ATOM 6164 O O . ILE D 1 282 ? 51.837 -34.996 -10.226 1.00 87.24 282 ILE D O 1
ATOM 6169 N N . ARG D 1 283 ? 51.706 -35.865 -8.144 1.00 62.18 283 ARG D N 1
ATOM 6170 C CA . ARG D 1 283 ? 50.288 -35.585 -7.945 1.00 62.03 283 ARG D CA 1
ATOM 6171 C C . ARG D 1 283 ? 50.056 -34.879 -6.608 1.00 61.37 283 ARG D C 1
ATOM 6172 O O . ARG D 1 283 ? 50.975 -34.737 -5.794 1.00 60.59 283 ARG D O 1
ATOM 6180 N N . LEU D 1 284 ? 48.823 -34.438 -6.390 1.00 61.55 284 LEU D N 1
ATOM 6181 C CA . LEU D 1 284 ? 48.437 -33.848 -5.111 1.00 61.27 284 LEU D CA 1
ATOM 6182 C C . LEU D 1 284 ? 48.277 -34.943 -4.066 1.00 63.16 284 LEU D C 1
ATOM 6183 O O . LEU D 1 284 ? 47.810 -36.037 -4.375 1.00 65.13 284 LEU D O 1
ATOM 6188 N N . ALA D 1 285 ? 48.679 -34.636 -2.835 1.00 63.94 285 ALA D N 1
ATOM 6189 C CA . ALA D 1 285 ? 48.416 -35.479 -1.673 1.00 66.41 285 ALA D CA 1
ATOM 6190 C C . ALA D 1 285 ? 46.924 -35.415 -1.370 1.00 68.13 285 ALA D C 1
ATOM 6191 O O . ALA D 1 285 ? 46.292 -34.394 -1.678 1.00 66.98 285 ALA D O 1
ATOM 6193 N N . PRO D 1 286 ? 46.346 -36.483 -0.766 1.00 71.17 286 PRO D N 1
ATOM 6194 C CA . PRO D 1 286 ? 44.910 -36.450 -0.441 1.00 72.72 286 PRO D CA 1
ATOM 6195 C C . PRO D 1 286 ? 44.536 -35.292 0.483 1.00 73.39 286 PRO D C 1
ATOM 6196 O O . PRO D 1 286 ? 43.466 -34.708 0.306 1.00 74.34 286 PRO D O 1
ATOM 6200 N N . ARG D 1 287 ? 45.420 -34.966 1.432 1.00 74.11 287 ARG D N 1
ATOM 6201 C CA . ARG D 1 287 ? 45.255 -33.832 2.342 1.00 74.84 287 ARG D CA 1
ATOM 6202 C C . ARG D 1 287 ? 45.255 -32.485 1.616 1.00 72.94 287 ARG D C 1
ATOM 6203 O O . ARG D 1 287 ? 44.484 -31.598 1.975 1.00 73.36 287 ARG D O 1
ATOM 6211 N N . SER D 1 288 ? 46.114 -32.340 0.605 1.00 71.30 288 SER D N 1
ATOM 6212 C CA . SER D 1 288 ? 46.202 -31.105 -0.188 1.00 70.09 288 SER D CA 1
ATOM 6213 C C . SER D 1 288 ? 44.898 -30.779 -0.910 1.00 69.99 288 SER D C 1
ATOM 6214 O O . SER D 1 288 ? 44.504 -29.608 -0.976 1.00 69.93 288 SER D O 1
ATOM 6217 N N . ILE D 1 289 ? 44.238 -31.822 -1.429 1.00 70.05 289 ILE D N 1
ATOM 6218 C CA . ILE D 1 289 ? 42.914 -31.709 -2.054 1.00 70.02 289 ILE D CA 1
ATOM 6219 C C . ILE D 1 289 ? 41.874 -31.392 -0.987 1.00 71.01 289 ILE D C 1
ATOM 6220 O O . ILE D 1 289 ? 41.041 -30.507 -1.184 1.00 70.81 289 ILE D O 1
ATOM 6225 N N . GLN D 1 290 ? 41.947 -32.118 0.132 1.00 72.56 290 GLN D N 1
ATOM 6226 C CA . GLN D 1 290 ? 41.011 -31.996 1.257 1.00 74.69 290 GLN D CA 1
ATOM 6227 C C . GLN D 1 290 ? 41.000 -30.595 1.867 1.00 74.75 290 GLN D C 1
ATOM 6228 O O . GLN D 1 290 ? 39.932 -30.077 2.178 1.00 75.24 290 GLN D O 1
ATOM 6234 N N . ARG D 1 291 ? 42.180 -29.992 2.024 1.00 74.54 291 ARG D N 1
ATOM 6235 C CA . ARG D 1 291 ? 42.307 -28.631 2.553 1.00 75.36 291 ARG D CA 1
ATOM 6236 C C . ARG D 1 291 ? 41.778 -27.575 1.583 1.00 74.02 291 ARG D C 1
ATOM 6237 O O . ARG D 1 291 ? 41.181 -26.585 2.013 1.00 75.94 291 ARG D O 1
ATOM 6245 N N . LEU D 1 292 ? 42.001 -27.784 0.286 1.00 71.44 292 LEU D N 1
ATOM 6246 C CA . LEU D 1 292 ? 41.444 -26.913 -0.751 1.00 70.37 292 LEU D CA 1
ATOM 6247 C C . LEU D 1 292 ? 39.920 -26.945 -0.734 1.00 70.46 292 LEU D C 1
ATOM 6248 O O . LEU D 1 292 ? 39.280 -25.900 -0.795 1.00 70.12 292 LEU D O 1
ATOM 6253 N N . LYS D 1 293 ? 39.361 -28.150 -0.650 1.00 71.00 293 LYS D N 1
ATOM 6254 C CA . LYS D 1 293 ? 37.919 -28.352 -0.548 1.00 72.07 293 LYS D CA 1
ATOM 6255 C C . LYS D 1 293 ? 37.354 -27.641 0.675 1.00 73.20 293 LYS D C 1
ATOM 6256 O O . LYS D 1 293 ? 36.399 -26.874 0.552 1.00 74.01 293 LYS D O 1
ATOM 6262 N N . GLN D 1 294 ? 37.968 -27.884 1.835 1.00 73.57 294 GLN D N 1
ATOM 6263 C CA . GLN D 1 294 ? 37.571 -27.265 3.108 1.00 74.67 294 GLN D CA 1
ATOM 6264 C C . GLN D 1 294 ? 37.550 -25.741 3.023 1.00 74.18 294 GLN D C 1
ATOM 6265 O O . GLN D 1 294 ? 36.590 -25.112 3.466 1.00 75.89 294 GLN D O 1
ATOM 6271 N N . ARG D 1 295 ? 38.599 -25.163 2.437 1.00 72.31 295 ARG D N 1
ATOM 6272 C CA . ARG D 1 295 ? 38.706 -23.718 2.236 1.00 72.41 295 ARG D CA 1
ATOM 6273 C C . ARG D 1 295 ? 37.667 -23.168 1.249 1.00 72.34 295 ARG D C 1
ATOM 6274 O O . ARG D 1 295 ? 37.143 -22.078 1.454 1.00 72.68 295 ARG D O 1
ATOM 6282 N N . ILE D 1 296 ? 37.376 -23.925 0.192 1.00 72.09 296 ILE D N 1
ATOM 6283 C CA . ILE D 1 296 ? 36.360 -23.533 -0.796 1.00 73.16 296 ILE D CA 1
ATOM 6284 C C . ILE D 1 296 ? 34.947 -23.644 -0.207 1.00 75.56 296 ILE D C 1
ATOM 6285 O O . ILE D 1 296 ? 34.085 -22.805 -0.489 1.00 75.90 296 ILE D O 1
ATOM 6290 N N . ARG D 1 297 ? 34.729 -24.672 0.616 1.00 77.64 297 ARG D N 1
ATOM 6291 C CA . ARG D 1 297 ? 33.441 -24.886 1.289 1.00 80.28 297 ARG D CA 1
ATOM 6292 C C . ARG D 1 297 ? 33.069 -23.737 2.229 1.00 83.14 297 ARG D C 1
ATOM 6293 O O . ARG D 1 297 ? 31.908 -23.330 2.272 1.00 85.08 297 ARG D O 1
ATOM 6301 N N . GLN D 1 298 ? 34.051 -23.219 2.969 1.00 84.83 298 GLN D N 1
ATOM 6302 C CA . GLN D 1 298 ? 33.832 -22.072 3.865 1.00 88.03 298 GLN D CA 1
ATOM 6303 C C . GLN D 1 298 ? 33.805 -20.723 3.135 1.00 88.62 298 GLN D C 1
ATOM 6304 O O . GLN D 1 298 ? 33.057 -19.830 3.544 1.00 91.16 298 GLN D O 1
ATOM 6310 N N . LEU D 1 299 ? 34.607 -20.580 2.073 1.00 87.12 299 LEU D N 1
ATOM 6311 C CA . LEU D 1 299 ? 34.598 -19.366 1.243 1.00 87.78 299 LEU D CA 1
ATOM 6312 C C . LEU D 1 299 ? 33.259 -19.167 0.537 1.00 88.56 299 LEU D C 1
ATOM 6313 O O . LEU D 1 299 ? 32.742 -18.053 0.491 1.00 89.85 299 LEU D O 1
ATOM 6318 N N . THR D 1 300 ? 32.709 -20.254 -0.001 1.00 88.69 300 THR D N 1
ATOM 6319 C CA . THR D 1 300 ? 31.348 -20.262 -0.535 1.00 89.90 300 THR D CA 1
ATOM 6320 C C . THR D 1 300 ? 30.381 -20.230 0.644 1.00 93.93 300 THR D C 1
ATOM 6321 O O . THR D 1 300 ? 30.527 -20.999 1.595 1.00 94.72 300 THR D O 1
ATOM 6325 N N . ASN D 1 301 ? 29.393 -19.337 0.565 1.00 97.21 301 ASN D N 1
ATOM 6326 C CA . AS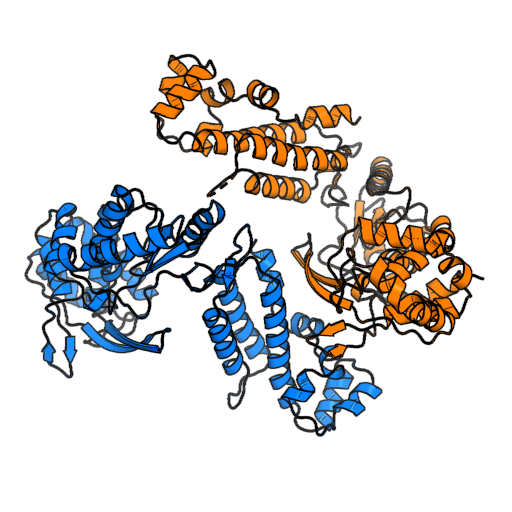N D 1 301 ? 28.456 -19.039 1.648 1.00 100.54 301 ASN D CA 1
ATOM 6327 C C . ASN D 1 301 ? 27.444 -20.169 1.951 1.00 101.71 301 ASN D C 1
ATOM 6328 O O . ASN D 1 301 ? 26.610 -20.512 1.088 1.00 100.25 301 ASN D O 1
ATOM 6333 N N . PRO D 1 302 ? 27.508 -20.737 3.184 1.00 103.74 302 PRO D N 1
ATOM 6334 C CA . PRO D 1 302 ? 26.424 -21.607 3.641 1.00 105.13 302 PRO D CA 1
ATOM 6335 C C . PRO D 1 302 ? 25.337 -20.796 4.386 1.00 108.29 302 PRO D C 1
ATOM 6336 O O . PRO D 1 302 ? 24.499 -20.140 3.747 1.00 109.08 302 PRO D O 1
ATOM 6340 N N . ASN D 1 303 ? 25.347 -20.848 5.717 1.00 110.09 303 ASN D N 1
ATOM 6341 C CA . ASN D 1 303 ? 24.408 -20.071 6.532 1.00 113.43 303 ASN D CA 1
ATOM 6342 C C . ASN D 1 303 ? 24.969 -18.688 6.868 1.00 115.92 303 ASN D C 1
ATOM 6343 O O . ASN D 1 303 ? 25.987 -18.547 7.560 1.00 117.07 303 ASN D O 1
ATOM 6348 N N . ILE D 1 306 ? 28.326 -12.786 2.357 1.00 100.19 306 ILE D N 1
ATOM 6349 C CA . ILE D 1 306 ? 29.257 -11.958 1.588 1.00 100.51 306 ILE D CA 1
ATOM 6350 C C . ILE D 1 306 ? 28.620 -11.648 0.225 1.00 100.12 306 ILE D C 1
ATOM 6351 O O . ILE D 1 306 ? 27.765 -12.399 -0.244 1.00 99.13 306 ILE D O 1
ATOM 6356 N N . SER D 1 307 ? 29.015 -10.523 -0.379 1.00 101.63 307 SER D N 1
ATOM 6357 C CA . SER D 1 307 ? 28.633 -10.157 -1.751 1.00 101.24 307 SER D CA 1
ATOM 6358 C C . SER D 1 307 ? 29.179 -11.144 -2.789 1.00 98.00 307 SER D C 1
ATOM 6359 O O . SER D 1 307 ? 30.237 -11.741 -2.578 1.00 97.00 307 SER D O 1
ATOM 6362 N N . MET D 1 308 ? 28.460 -11.294 -3.903 1.00 96.89 308 MET D N 1
ATOM 6363 C CA . MET D 1 308 ? 28.799 -12.273 -4.947 1.00 92.99 308 MET D CA 1
ATOM 6364 C C . MET D 1 308 ? 30.114 -11.993 -5.703 1.00 90.70 308 MET D C 1
ATOM 6365 O O . MET D 1 308 ? 30.945 -12.900 -5.811 1.00 88.08 308 MET D O 1
ATOM 6370 N N . PRO D 1 309 ? 30.307 -10.757 -6.232 1.00 91.67 309 PRO D N 1
ATOM 6371 C CA . PRO D 1 309 ? 31.601 -10.454 -6.875 1.00 90.73 309 PRO D CA 1
ATOM 6372 C C . PRO D 1 309 ? 32.804 -10.464 -5.920 1.00 90.00 309 PRO D C 1
ATOM 6373 O O . PRO D 1 309 ? 33.929 -10.728 -6.365 1.00 88.84 309 PRO D O 1
ATOM 6377 N N . GLU D 1 310 ? 32.562 -10.178 -4.636 1.00 90.60 310 GLU D N 1
ATOM 6378 C CA . GLU D 1 310 ? 33.589 -10.261 -3.591 1.00 89.69 310 GLU D CA 1
ATOM 6379 C C . GLU D 1 310 ? 34.074 -11.701 -3.384 1.00 86.06 310 GLU D C 1
ATOM 6380 O O . GLU D 1 310 ? 35.276 -11.934 -3.209 1.00 85.29 310 GLU D O 1
ATOM 6386 N N . ARG D 1 311 ? 33.131 -12.648 -3.419 1.00 83.29 311 ARG D N 1
ATOM 6387 C CA . ARG D 1 311 ? 33.425 -14.082 -3.314 1.00 79.32 311 ARG D CA 1
ATOM 6388 C C . ARG D 1 311 ? 34.205 -14.607 -4.517 1.00 77.15 311 ARG D C 1
ATOM 6389 O O . ARG D 1 311 ? 35.041 -15.493 -4.357 1.00 75.04 311 ARG D O 1
ATOM 6397 N N . ILE D 1 312 ? 33.924 -14.070 -5.706 1.00 77.86 312 ILE D N 1
ATOM 6398 C CA . ILE D 1 312 ? 34.701 -14.385 -6.912 1.00 76.85 312 ILE D CA 1
ATOM 6399 C C . ILE D 1 312 ? 36.146 -13.888 -6.756 1.00 78.30 312 ILE D C 1
ATOM 6400 O O . ILE D 1 312 ? 37.089 -14.586 -7.136 1.00 77.03 312 ILE D O 1
ATOM 6405 N N . HIS D 1 313 ? 36.298 -12.698 -6.174 1.00 81.73 313 HIS D N 1
ATOM 6406 C CA . HIS D 1 313 ? 37.614 -12.127 -5.879 1.00 83.43 313 HIS D CA 1
ATOM 6407 C C . HIS D 1 313 ? 38.358 -12.905 -4.781 1.00 82.32 313 HIS D C 1
ATOM 6408 O O . HIS D 1 313 ? 39.562 -13.130 -4.888 1.00 81.47 313 HIS D O 1
ATOM 6415 N N . ARG D 1 314 ? 37.621 -13.304 -3.745 1.00 82.73 314 ARG D N 1
ATOM 6416 C CA . ARG D 1 314 ? 38.178 -14.069 -2.631 1.00 82.14 314 ARG D CA 1
ATOM 6417 C C . ARG D 1 314 ? 38.533 -15.503 -3.015 1.00 78.83 314 ARG D C 1
ATOM 6418 O O . ARG D 1 314 ? 39.504 -16.046 -2.509 1.00 79.02 314 ARG D O 1
ATOM 6426 N N . VAL D 1 315 ? 37.745 -16.110 -3.902 1.00 76.50 315 VAL D N 1
ATOM 6427 C CA . VAL D 1 315 ? 38.045 -17.451 -4.431 1.00 72.80 315 VAL D CA 1
ATOM 6428 C C . VAL D 1 315 ? 39.234 -17.371 -5.385 1.00 71.68 315 VAL D C 1
ATOM 6429 O O . VAL D 1 315 ? 40.126 -18.212 -5.308 1.00 70.76 315 VAL D O 1
ATOM 6433 N N . ASN D 1 316 ? 39.260 -16.345 -6.242 1.00 72.24 316 ASN D N 1
ATOM 6434 C CA . ASN D 1 316 ? 40.402 -16.083 -7.129 1.00 71.76 316 ASN D CA 1
ATOM 6435 C C . ASN D 1 316 ? 41.646 -15.940 -6.286 1.00 71.70 316 ASN D C 1
ATOM 6436 O O . ASN D 1 316 ? 42.677 -16.568 -6.550 1.00 70.36 316 ASN D O 1
ATOM 6441 N N . GLN D 1 317 ? 41.512 -15.137 -5.230 1.00 73.03 317 GLN D N 1
ATOM 6442 C CA . GLN D 1 317 ? 42.618 -14.792 -4.391 1.00 73.33 317 GLN D CA 1
ATOM 6443 C C . GLN D 1 317 ? 43.278 -16.006 -3.717 1.00 71.05 317 GLN D C 1
ATOM 6444 O O . GLN D 1 317 ? 44.498 -16.055 -3.629 1.00 70.77 317 GLN D O 1
ATOM 6450 N N . TYR D 1 318 ? 42.481 -16.996 -3.303 1.00 69.30 318 TYR D N 1
ATOM 6451 C CA . TYR D 1 318 ? 43.001 -18.246 -2.746 1.00 67.10 318 TYR D CA 1
ATOM 6452 C C . TYR D 1 318 ? 43.526 -19.191 -3.824 1.00 65.35 318 TYR D C 1
ATOM 6453 O O . TYR D 1 318 ? 44.655 -19.685 -3.733 1.00 65.06 318 TYR D O 1
ATOM 6462 N N . VAL D 1 319 ? 42.680 -19.462 -4.821 1.00 64.52 319 VAL D N 1
ATOM 6463 C CA . VAL D 1 319 ? 42.928 -20.515 -5.810 1.00 62.65 319 VAL D CA 1
ATOM 6464 C C . VAL D 1 319 ? 44.147 -20.206 -6.666 1.00 62.31 319 VAL D C 1
ATOM 6465 O O . VAL D 1 319 ? 44.954 -21.103 -6.913 1.00 61.25 319 VAL D O 1
ATOM 6469 N N . MET D 1 320 ? 44.275 -18.948 -7.099 1.00 63.33 320 MET D N 1
ATOM 6470 C CA . MET D 1 320 ? 45.431 -18.478 -7.889 1.00 63.35 320 MET D CA 1
ATOM 6471 C C . MET D 1 320 ? 46.746 -18.564 -7.115 1.00 62.72 320 MET D C 1
ATOM 6472 O O . MET D 1 320 ? 47.807 -18.831 -7.696 1.00 62.02 320 MET D O 1
ATOM 6477 N N . GLY D 1 321 ? 46.653 -18.333 -5.809 1.00 63.36 321 GLY D N 1
ATOM 6478 C CA . GLY D 1 321 ? 47.771 -18.490 -4.896 1.00 63.55 321 GLY D CA 1
ATOM 6479 C C . GLY D 1 321 ? 48.081 -19.956 -4.670 1.00 62.39 321 GLY D C 1
ATOM 6480 O O . GLY D 1 321 ? 49.254 -20.352 -4.664 1.00 62.91 321 GLY D O 1
ATOM 6481 N N . TRP D 1 322 ? 47.027 -20.756 -4.493 1.00 61.49 322 TRP D N 1
ATOM 6482 C CA . TRP D 1 322 ? 47.150 -22.193 -4.265 1.00 59.82 322 TRP D CA 1
ATOM 6483 C C . TRP D 1 322 ? 47.885 -22.872 -5.424 1.00 59.17 322 TRP D C 1
ATOM 6484 O O . TRP D 1 322 ? 48.911 -23.517 -5.203 1.00 58.66 322 TRP D O 1
ATOM 6495 N N . ILE D 1 323 ? 47.386 -22.677 -6.645 1.00 59.78 323 ILE D N 1
ATOM 6496 C CA . ILE D 1 323 ? 47.973 -23.257 -7.875 1.00 59.94 323 ILE D CA 1
ATOM 6497 C C . ILE D 1 323 ? 49.407 -22.792 -8.151 1.00 59.99 323 ILE D C 1
ATOM 6498 O O . ILE D 1 323 ? 50.152 -23.465 -8.872 1.00 59.84 323 ILE D O 1
ATOM 6503 N N . GLY D 1 324 ? 49.761 -21.626 -7.593 1.00 60.21 324 GLY D N 1
ATOM 6504 C CA . GLY D 1 324 ? 51.125 -21.098 -7.628 1.00 59.81 324 GLY D CA 1
ATOM 6505 C C . GLY D 1 324 ? 52.121 -22.096 -7.064 1.00 58.49 324 GLY D C 1
ATOM 6506 O O . GLY D 1 324 ? 53.185 -22.317 -7.652 1.00 57.81 324 GLY D O 1
ATOM 6507 N N . TYR D 1 325 ? 51.762 -22.709 -5.936 1.00 58.13 325 TYR D N 1
ATOM 6508 C CA . TYR D 1 325 ? 52.577 -23.767 -5.334 1.00 57.62 325 TYR D CA 1
ATOM 6509 C C . TYR D 1 325 ? 52.370 -25.121 -6.006 1.00 57.53 325 TYR D C 1
ATOM 6510 O O . TYR D 1 325 ? 53.348 -25.779 -6.391 1.00 57.77 325 TYR D O 1
ATOM 6519 N N . PHE D 1 326 ? 51.108 -25.530 -6.137 1.00 57.24 326 PHE D N 1
ATOM 6520 C CA . PHE D 1 326 ? 50.784 -26.869 -6.608 1.00 57.41 326 PHE D CA 1
ATOM 6521 C C . PHE D 1 326 ? 50.883 -27.104 -8.123 1.00 58.52 326 PHE D C 1
ATOM 6522 O O . PHE D 1 326 ? 50.543 -28.196 -8.595 1.00 59.25 326 PHE D O 1
ATOM 6530 N N . ARG D 1 327 ? 51.362 -26.095 -8.865 1.00 59.56 327 ARG D N 1
ATOM 6531 C CA . ARG D 1 327 ? 51.671 -26.210 -10.309 1.00 60.99 327 ARG D CA 1
ATOM 6532 C C . ARG D 1 327 ? 52.628 -27.375 -10.656 1.00 61.72 327 ARG D C 1
ATOM 6533 O O . ARG D 1 327 ? 52.614 -27.887 -11.780 1.00 62.89 327 ARG D O 1
ATOM 6541 N N . LEU D 1 328 ? 53.445 -27.781 -9.683 1.00 61.16 328 LEU D N 1
ATOM 6542 C CA . LEU D 1 328 ? 54.414 -28.864 -9.862 1.00 61.55 328 LEU D CA 1
ATOM 6543 C C . LEU D 1 328 ? 53.784 -30.207 -10.275 1.00 62.69 328 LEU D C 1
ATOM 6544 O O . LEU D 1 328 ? 54.460 -31.037 -10.898 1.00 63.55 328 LEU D O 1
ATOM 6549 N N . VAL D 1 329 ? 52.509 -30.413 -9.934 1.00 62.88 329 VAL D N 1
ATOM 6550 C CA . VAL D 1 329 ? 51.796 -31.655 -10.295 1.00 64.89 329 VAL D CA 1
ATOM 6551 C C . VAL D 1 329 ? 51.716 -31.838 -11.812 1.00 66.53 329 VAL D C 1
ATOM 6552 O O . VAL D 1 329 ? 51.619 -30.858 -12.563 1.00 66.58 329 VAL D O 1
ATOM 6556 N N . GLU D 1 330 ? 51.771 -33.097 -12.239 1.00 68.28 330 GLU D N 1
ATOM 6557 C CA . GLU D 1 330 ? 51.772 -33.460 -13.659 1.00 70.16 330 GLU D CA 1
ATOM 6558 C C . GLU D 1 330 ? 50.480 -34.203 -14.012 1.00 71.45 330 GLU D C 1
ATOM 6559 O O . GLU D 1 330 ? 50.469 -35.149 -14.813 1.00 74.66 330 GLU D O 1
ATOM 6565 N N . THR D 1 331 ? 49.389 -33.768 -13.391 1.00 69.55 331 THR D N 1
ATOM 6566 C CA . THR D 1 331 ? 48.083 -34.381 -13.549 1.00 69.45 331 THR D CA 1
ATOM 6567 C C . THR D 1 331 ? 46.983 -33.304 -13.663 1.00 68.07 331 THR D C 1
ATOM 6568 O O . THR D 1 331 ? 46.294 -33.016 -12.675 1.00 66.65 331 THR D O 1
ATOM 6572 N N . PRO D 1 332 ? 46.816 -32.724 -14.873 1.00 68.53 332 PRO D N 1
ATOM 6573 C CA . PRO D 1 332 ? 45.757 -31.722 -15.106 1.00 68.30 332 PRO D CA 1
ATOM 6574 C C . PRO D 1 332 ? 44.318 -32.244 -15.006 1.00 69.30 332 PRO D C 1
ATOM 6575 O O . PRO D 1 332 ? 43.385 -31.442 -14.903 1.00 69.40 332 PRO D O 1
ATOM 6579 N N . SER D 1 333 ? 44.152 -33.571 -15.031 1.00 71.04 333 SER D N 1
ATOM 6580 C CA . SER D 1 333 ? 42.841 -34.227 -15.005 1.00 71.84 333 SER D CA 1
ATOM 6581 C C . SER D 1 333 ? 42.094 -33.928 -13.706 1.00 70.67 333 SER D C 1
ATOM 6582 O O . SER D 1 333 ? 40.921 -33.537 -13.743 1.00 70.25 333 SER D O 1
ATOM 6585 N N . VAL D 1 334 ? 42.785 -34.089 -12.570 1.00 69.61 334 VAL D N 1
ATOM 6586 C CA . VAL D 1 334 ? 42.207 -33.812 -11.243 1.00 68.67 334 VAL D CA 1
ATOM 6587 C C . VAL D 1 334 ? 41.978 -32.316 -11.016 1.00 67.73 334 VAL D C 1
ATOM 6588 O O . VAL D 1 334 ? 41.048 -31.929 -10.307 1.00 68.31 334 VAL D O 1
ATOM 6592 N N . LEU D 1 335 ? 42.818 -31.489 -11.635 1.00 66.67 335 LEU D N 1
ATOM 6593 C CA . LEU D 1 335 ? 42.676 -30.040 -11.585 1.00 65.59 335 LEU D CA 1
ATOM 6594 C C . LEU D 1 335 ? 41.452 -29.568 -12.356 1.00 66.48 335 LEU D C 1
ATOM 6595 O O . LEU D 1 335 ? 40.791 -28.622 -11.932 1.00 67.00 335 LEU D O 1
ATOM 6600 N N . GLN D 1 336 ? 41.153 -30.236 -13.472 1.00 67.57 336 GLN D N 1
ATOM 6601 C CA . GLN D 1 336 ? 39.941 -29.966 -14.256 1.00 68.69 336 GLN D CA 1
ATOM 6602 C C . GLN D 1 336 ? 38.683 -30.354 -13.478 1.00 69.16 336 GLN D C 1
ATOM 6603 O O . GLN D 1 336 ? 37.665 -29.660 -13.553 1.00 68.99 336 GLN D O 1
ATOM 6609 N N . THR D 1 337 ? 38.772 -31.453 -12.730 1.00 70.53 337 THR D N 1
ATOM 6610 C CA . THR D 1 337 ? 37.654 -31.963 -11.931 1.00 72.32 337 THR D CA 1
ATOM 6611 C C . THR D 1 337 ? 37.279 -31.001 -10.807 1.00 72.80 337 THR D C 1
ATOM 6612 O O . THR D 1 337 ? 36.122 -30.594 -10.702 1.00 72.82 337 THR D O 1
ATOM 6616 N N . ILE D 1 338 ? 38.262 -30.635 -9.983 1.00 73.61 338 ILE D N 1
ATOM 6617 C CA . ILE D 1 338 ? 38.031 -29.743 -8.834 1.00 73.77 338 ILE D CA 1
ATOM 6618 C C . ILE D 1 338 ? 37.704 -28.303 -9.247 1.00 73.70 338 ILE D C 1
ATOM 6619 O O . ILE D 1 338 ? 37.086 -27.570 -8.472 1.00 75.04 338 ILE D O 1
ATOM 6624 N N . GLU D 1 339 ? 38.117 -27.908 -10.454 1.00 72.69 339 GLU D N 1
ATOM 6625 C CA . GLU D 1 339 ? 37.705 -26.622 -11.028 1.00 72.97 339 GLU D CA 1
ATOM 6626 C C . GLU D 1 339 ? 36.198 -26.615 -11.313 1.00 74.26 339 GLU D C 1
ATOM 6627 O O . GLU D 1 339 ? 35.511 -25.638 -10.999 1.00 75.23 339 GLU D O 1
ATOM 6633 N N . GLY D 1 340 ? 35.704 -27.702 -11.910 1.00 74.41 340 GLY D N 1
ATOM 6634 C CA . GLY D 1 340 ? 34.272 -27.908 -12.128 1.00 74.91 340 GLY D CA 1
ATOM 6635 C C . GLY D 1 340 ? 33.505 -27.975 -10.819 1.00 75.22 340 GLY D C 1
ATOM 6636 O O . GLY D 1 340 ? 32.404 -27.440 -10.717 1.00 76.05 340 GLY D O 1
ATOM 6637 N N . TRP D 1 341 ? 34.104 -28.624 -9.821 1.00 75.16 341 TRP D N 1
ATOM 6638 C CA . TRP D 1 341 ? 33.549 -28.718 -8.469 1.00 75.16 341 TRP D CA 1
ATOM 6639 C C . TRP D 1 341 ? 33.424 -27.345 -7.797 1.00 74.12 341 TRP D C 1
ATOM 6640 O O . TRP D 1 341 ? 32.433 -27.090 -7.104 1.00 73.90 341 TRP D O 1
ATOM 6651 N N . ILE D 1 342 ? 34.429 -26.486 -8.005 1.00 72.68 342 ILE D N 1
ATOM 6652 C CA . ILE D 1 342 ? 34.411 -25.091 -7.535 1.00 72.09 342 ILE D CA 1
ATOM 6653 C C . ILE D 1 342 ? 33.211 -24.342 -8.123 1.00 72.24 342 ILE D C 1
ATOM 6654 O O . ILE D 1 342 ? 32.510 -23.639 -7.393 1.00 72.57 342 ILE D O 1
ATOM 6659 N N . ARG D 1 343 ? 32.973 -24.521 -9.425 1.00 71.50 343 ARG D N 1
ATOM 6660 C CA . ARG D 1 343 ? 31.832 -23.904 -10.111 1.00 72.28 343 ARG D CA 1
ATOM 6661 C C . ARG D 1 343 ? 30.473 -24.397 -9.589 1.00 72.74 343 ARG D C 1
ATOM 6662 O O . ARG D 1 343 ? 29.550 -23.593 -9.418 1.00 73.39 343 ARG D O 1
ATOM 6670 N N . ARG D 1 344 ? 30.365 -25.703 -9.323 1.00 72.15 344 ARG D N 1
ATOM 6671 C CA . ARG D 1 344 ? 29.156 -26.293 -8.734 1.00 73.63 344 ARG D CA 1
ATOM 6672 C C . ARG D 1 344 ? 28.886 -25.743 -7.326 1.00 75.78 344 ARG D C 1
ATOM 6673 O O . ARG D 1 344 ? 27.724 -25.509 -6.956 1.00 77.18 344 ARG D O 1
ATOM 6681 N N . ARG D 1 345 ? 29.961 -25.551 -6.557 1.00 75.71 345 ARG D N 1
ATOM 6682 C CA . ARG D 1 345 ? 29.898 -24.902 -5.247 1.00 75.86 345 ARG D CA 1
ATOM 6683 C C . ARG D 1 345 ? 29.522 -23.425 -5.390 1.00 77.30 345 ARG D C 1
ATOM 6684 O O . ARG D 1 345 ? 28.748 -22.899 -4.590 1.00 78.56 345 ARG D O 1
ATOM 6692 N N . LEU D 1 346 ? 30.051 -22.769 -6.424 1.00 77.56 346 LEU D N 1
ATOM 6693 C CA . LEU D 1 346 ? 29.761 -21.358 -6.691 1.00 79.82 346 LEU D CA 1
ATOM 6694 C C . LEU D 1 346 ? 28.365 -21.122 -7.282 1.00 81.34 346 LEU D C 1
ATOM 6695 O O . LEU D 1 346 ? 27.869 -19.993 -7.260 1.00 83.13 346 LEU D O 1
ATOM 6700 N N . ARG D 1 347 ? 27.743 -22.180 -7.811 1.00 80.77 347 ARG D N 1
ATOM 6701 C CA . ARG D 1 347 ? 26.337 -22.129 -8.233 1.00 81.18 347 ARG D CA 1
ATOM 6702 C C . ARG D 1 347 ? 25.368 -22.290 -7.059 1.00 82.05 347 ARG D C 1
ATOM 6703 O O . ARG D 1 347 ? 24.241 -21.798 -7.122 1.00 83.40 347 ARG D O 1
ATOM 6711 N N . LEU D 1 348 ? 25.803 -22.984 -6.007 1.00 81.35 348 LEU D N 1
ATOM 6712 C CA . LEU D 1 348 ? 25.009 -23.155 -4.783 1.00 82.39 348 LEU D CA 1
ATOM 6713 C C . LEU D 1 348 ? 24.698 -21.819 -4.113 1.00 84.31 348 LEU D C 1
ATOM 6714 O O . LEU D 1 348 ? 23.567 -21.608 -3.679 1.00 86.11 348 LEU D O 1
ATOM 6719 N N . CYS D 1 349 ? 25.695 -20.932 -4.041 1.00 84.05 349 CYS D N 1
ATOM 6720 C CA . CYS D 1 349 ? 25.517 -19.561 -3.553 1.00 85.98 349 CYS D CA 1
ATOM 6721 C C . CYS D 1 349 ? 24.626 -18.716 -4.471 1.00 87.28 349 CYS D C 1
ATOM 6722 O O . CYS D 1 349 ? 23.736 -18.000 -3.991 1.00 89.85 349 CYS D O 1
ATOM 6725 N N . GLN D 1 350 ? 24.870 -18.809 -5.780 1.00 85.78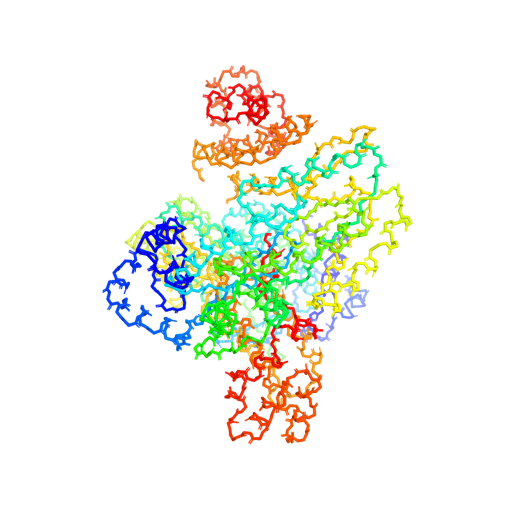 350 GLN D N 1
ATOM 6726 C CA . GLN D 1 350 ? 24.091 -18.091 -6.786 1.00 86.42 350 GLN D CA 1
ATOM 6727 C C . GLN D 1 350 ? 22.621 -18.509 -6.802 1.00 86.70 350 GLN D C 1
ATOM 6728 O O . GLN D 1 350 ? 21.737 -17.669 -6.998 1.00 88.22 350 GLN D O 1
ATOM 6734 N N . TRP D 1 351 ? 22.376 -19.802 -6.588 1.00 85.38 351 TRP D N 1
ATOM 6735 C CA . TRP D 1 351 ? 21.022 -20.359 -6.557 1.00 85.91 351 TRP D CA 1
ATOM 6736 C C . TRP D 1 351 ? 20.252 -19.947 -5.304 1.00 87.47 351 TRP D C 1
ATOM 6737 O O . TRP D 1 351 ? 19.086 -19.551 -5.393 1.00 88.59 351 TRP D O 1
ATOM 6748 N N . LEU D 1 352 ? 20.919 -20.023 -4.151 1.00 86.81 352 LEU D N 1
ATOM 6749 C CA . LEU D 1 352 ? 20.341 -19.624 -2.860 1.00 88.49 352 LEU D CA 1
ATOM 6750 C C . LEU D 1 352 ? 20.148 -18.114 -2.713 1.00 90.71 352 LEU D C 1
ATOM 6751 O O . LEU D 1 352 ? 19.359 -17.668 -1.875 1.00 92.75 352 LEU D O 1
ATOM 6756 N N . GLN D 1 353 ? 20.858 -17.339 -3.535 1.00 91.39 353 GLN D N 1
ATOM 6757 C CA . GLN D 1 353 ? 20.660 -15.885 -3.637 1.00 94.43 353 GLN D CA 1
ATOM 6758 C C . GLN D 1 353 ? 19.279 -15.533 -4.213 1.00 95.65 353 GLN D C 1
ATOM 6759 O O . GLN D 1 353 ? 18.717 -14.483 -3.890 1.00 97.66 353 GLN D O 1
ATOM 6765 N N . TRP D 1 354 ? 18.752 -16.413 -5.068 1.00 94.93 354 TRP D N 1
ATOM 6766 C CA . TRP D 1 354 ? 17.396 -16.287 -5.618 1.00 95.86 354 TRP D CA 1
ATOM 6767 C C . TRP D 1 354 ? 16.502 -17.355 -4.982 1.00 95.49 354 TRP D C 1
ATOM 6768 O O . TRP D 1 354 ? 16.346 -18.454 -5.517 1.00 93.15 354 TRP D O 1
ATOM 6779 N N . LYS D 1 355 ? 15.941 -17.032 -3.819 1.00 98.26 355 LYS D N 1
ATOM 6780 C CA . LYS D 1 355 ? 15.132 -17.988 -3.055 1.00 99.87 355 LYS D CA 1
ATOM 6781 C C . LYS D 1 355 ? 13.736 -18.224 -3.660 1.00 100.79 355 LYS D C 1
ATOM 6782 O O . LYS D 1 355 ? 13.351 -19.374 -3.891 1.00 99.71 355 LYS D O 1
ATOM 6788 N N . ARG D 1 356 ? 13.001 -17.141 -3.918 1.00 102.69 356 ARG D N 1
ATOM 6789 C CA . ARG D 1 356 ? 11.668 -17.211 -4.526 1.00 103.34 356 ARG D CA 1
ATOM 6790 C C . ARG D 1 356 ? 11.764 -17.560 -6.017 1.00 101.23 356 ARG D C 1
ATOM 6791 O O . ARG D 1 356 ? 12.769 -17.264 -6.664 1.00 99.26 356 ARG D O 1
ATOM 6799 N N . VAL D 1 357 ? 10.719 -18.200 -6.543 1.00 101.20 357 VAL D N 1
ATOM 6800 C CA . VAL D 1 357 ? 10.674 -18.640 -7.948 1.00 100.34 357 VAL D CA 1
ATOM 6801 C C . VAL D 1 357 ? 10.630 -17.485 -8.960 1.00 101.53 357 VAL D C 1
ATOM 6802 O O . VAL D 1 357 ? 11.205 -17.594 -10.043 1.00 101.02 357 VAL D O 1
ATOM 6806 N N . ARG D 1 358 ? 9.956 -16.392 -8.588 1.00 103.95 358 ARG D N 1
ATOM 6807 C CA . ARG D 1 358 ? 9.847 -15.174 -9.406 1.00 105.76 358 ARG D CA 1
ATOM 6808 C C . ARG D 1 358 ? 11.216 -14.552 -9.718 1.00 106.42 358 ARG D C 1
ATOM 6809 O O . ARG D 1 358 ? 11.461 -14.113 -10.846 1.00 106.57 358 ARG D O 1
ATOM 6817 N N . THR D 1 359 ? 12.091 -14.525 -8.713 1.00 107.01 359 THR D N 1
ATOM 6818 C CA . THR D 1 359 ? 13.463 -14.051 -8.880 1.00 107.25 359 THR D CA 1
ATOM 6819 C C . THR D 1 359 ? 14.289 -15.032 -9.719 1.00 104.53 359 THR D C 1
ATOM 6820 O O . THR D 1 359 ? 15.122 -14.604 -10.518 1.00 104.54 359 THR D O 1
ATOM 6824 N N . ARG D 1 360 ? 14.047 -16.333 -9.540 1.00 102.47 360 ARG D N 1
ATOM 6825 C CA . ARG D 1 360 ? 14.698 -17.376 -10.350 1.00 100.64 360 ARG D CA 1
ATOM 6826 C C . ARG D 1 360 ? 14.301 -17.280 -11.823 1.00 101.38 360 ARG D C 1
ATOM 6827 O O . ARG D 1 360 ? 15.158 -17.399 -12.701 1.00 100.76 360 ARG D O 1
ATOM 6835 N N . ILE D 1 361 ? 13.008 -17.053 -12.073 1.00 102.75 361 ILE D N 1
ATOM 6836 C CA . ILE D 1 361 ? 12.474 -16.844 -13.430 1.00 103.75 361 ILE D CA 1
ATOM 6837 C C . ILE D 1 361 ? 13.024 -15.543 -14.032 1.00 105.64 361 ILE D C 1
ATOM 6838 O O . ILE D 1 361 ? 13.390 -15.510 -15.213 1.00 106.45 361 ILE D O 1
ATOM 6843 N N . ARG D 1 362 ? 13.090 -14.492 -13.211 1.00 106.95 362 ARG D N 1
ATOM 6844 C CA . ARG D 1 362 ? 13.634 -13.188 -13.617 1.00 108.69 362 ARG D CA 1
ATOM 6845 C C . ARG D 1 362 ? 15.110 -13.272 -14.043 1.00 107.02 362 ARG D C 1
ATOM 6846 O O . ARG D 1 362 ? 15.484 -12.767 -15.106 1.00 107.25 362 ARG D O 1
ATOM 6854 N N . GLU D 1 363 ? 15.926 -13.921 -13.212 1.00 104.89 363 GLU D N 1
ATOM 6855 C CA . GLU D 1 363 ? 17.375 -13.969 -13.415 1.00 103.38 363 GLU D CA 1
ATOM 6856 C C . GLU D 1 363 ? 17.795 -14.905 -14.551 1.00 101.21 363 GLU D C 1
ATOM 6857 O O . GLU D 1 363 ? 18.650 -14.536 -15.363 1.00 101.87 363 GLU D O 1
ATOM 6863 N N . LEU D 1 364 ? 17.184 -16.094 -14.610 1.00 98.32 364 LEU D N 1
ATOM 6864 C CA . LEU D 1 364 ? 17.456 -17.066 -15.678 1.00 96.45 364 LEU D CA 1
ATOM 6865 C C . LEU D 1 364 ? 17.068 -16.551 -17.073 1.00 98.66 364 LEU D C 1
ATOM 6866 O O . LEU D 1 364 ? 17.816 -16.756 -18.040 1.00 98.86 364 LEU D O 1
ATOM 6871 N N . ARG D 1 365 ? 15.910 -15.886 -17.166 1.00 100.68 365 ARG D N 1
ATOM 6872 C CA . ARG D 1 365 ? 15.443 -15.277 -18.417 1.00 102.40 365 ARG D CA 1
ATOM 6873 C C . ARG D 1 365 ? 16.356 -14.147 -18.889 1.00 103.10 365 ARG D C 1
ATOM 6874 O O . ARG D 1 365 ? 16.611 -14.015 -20.092 1.00 104.35 365 ARG D O 1
ATOM 6882 N N . ALA D 1 366 ? 16.837 -13.346 -17.936 1.00 102.41 366 ALA D N 1
ATOM 6883 C CA . ALA D 1 366 ? 17.803 -12.268 -18.198 1.00 102.58 366 ALA D CA 1
ATOM 6884 C C . ALA D 1 366 ? 19.166 -12.799 -18.658 1.00 99.90 366 ALA D C 1
ATOM 6885 O O . ALA D 1 366 ? 19.816 -12.185 -19.512 1.00 100.53 366 ALA D O 1
ATOM 6887 N N . LEU D 1 367 ? 19.576 -13.940 -18.095 1.00 96.12 367 LEU D N 1
ATOM 6888 C CA . LEU D 1 367 ? 20.836 -14.605 -18.449 1.00 93.52 367 LEU D CA 1
ATOM 6889 C C . LEU D 1 367 ? 20.873 -15.173 -19.873 1.00 93.18 367 LEU D C 1
ATOM 6890 O O . LEU D 1 367 ? 21.955 -15.381 -20.434 1.00 92.64 367 LEU D O 1
ATOM 6895 N N . GLY D 1 368 ? 19.697 -15.426 -20.445 1.00 93.37 368 GLY D N 1
ATOM 6896 C CA . GLY D 1 368 ? 19.585 -15.905 -21.823 1.00 94.07 368 GLY D CA 1
ATOM 6897 C C . GLY D 1 368 ? 19.203 -17.365 -21.978 1.00 92.57 368 GLY D C 1
ATOM 6898 O O . GLY D 1 368 ? 19.259 -17.901 -23.088 1.00 93.18 368 GLY D O 1
ATOM 6899 N N . LEU D 1 369 ? 18.819 -18.004 -20.868 1.00 90.83 369 LEU D N 1
ATOM 6900 C CA . LEU D 1 369 ? 18.314 -19.374 -20.877 1.00 89.51 369 LEU D CA 1
ATOM 6901 C C . LEU D 1 369 ? 16.935 -19.392 -21.525 1.00 91.37 369 LEU D C 1
ATOM 6902 O O . LEU D 1 369 ? 16.125 -18.485 -21.286 1.00 92.93 369 LEU D O 1
ATOM 6907 N N . LYS D 1 370 ? 16.681 -20.415 -22.346 1.00 92.14 370 LYS D N 1
ATOM 6908 C CA . LYS D 1 370 ? 15.421 -20.521 -23.094 1.00 93.98 370 LYS D CA 1
ATOM 6909 C C . LYS D 1 370 ? 14.229 -20.749 -22.161 1.00 93.88 370 LYS D C 1
ATOM 6910 O O . LYS D 1 370 ? 14.372 -21.387 -21.112 1.00 91.96 370 LYS D O 1
ATOM 6916 N N . GLU D 1 371 ? 13.071 -20.219 -22.564 1.00 96.01 371 GLU D N 1
ATOM 6917 C CA . GLU D 1 371 ? 11.863 -20.145 -21.732 1.00 96.57 371 GLU D CA 1
ATOM 6918 C C . GLU D 1 371 ? 11.347 -21.501 -21.222 1.00 95.36 371 GLU D C 1
ATOM 6919 O O . GLU D 1 371 ? 10.816 -21.585 -20.103 1.00 95.43 371 GLU D O 1
ATOM 6925 N N . THR D 1 372 ? 11.509 -22.542 -22.044 1.00 94.56 372 THR D N 1
ATOM 6926 C CA . THR D 1 372 ? 11.138 -23.914 -21.681 1.00 93.75 372 THR D CA 1
ATOM 6927 C C . THR D 1 372 ? 12.005 -24.440 -20.534 1.00 91.81 372 THR D C 1
ATOM 6928 O O . THR D 1 372 ? 11.499 -25.105 -19.628 1.00 91.32 372 THR D O 1
ATOM 6932 N N . ALA D 1 373 ? 13.302 -24.137 -20.592 1.00 90.70 373 ALA D N 1
ATOM 6933 C CA . ALA D 1 373 ? 14.268 -24.568 -19.583 1.00 88.59 373 ALA D CA 1
ATOM 6934 C C . ALA D 1 373 ? 14.122 -23.821 -18.258 1.00 88.00 373 ALA D C 1
ATOM 6935 O O . ALA D 1 373 ? 14.380 -24.400 -17.199 1.00 87.15 373 ALA D O 1
ATOM 6937 N N . VAL D 1 374 ? 13.713 -22.549 -18.327 1.00 88.85 374 VAL D N 1
ATOM 6938 C CA . VAL D 1 374 ? 13.516 -21.708 -17.134 1.00 89.36 374 VAL D CA 1
ATOM 6939 C C . VAL D 1 374 ? 12.406 -22.273 -16.246 1.00 89.88 374 VAL D C 1
ATOM 6940 O O . VAL D 1 374 ? 12.617 -22.494 -15.048 1.00 89.36 374 VAL D O 1
ATOM 6944 N N . MET D 1 375 ? 11.246 -22.522 -16.858 1.00 90.75 375 MET D N 1
ATOM 6945 C CA . MET D 1 375 ? 10.050 -22.999 -16.152 1.00 91.17 375 MET D CA 1
ATOM 6946 C C . MET D 1 375 ? 10.187 -24.432 -15.641 1.00 91.11 375 MET D C 1
ATOM 6947 O O . MET D 1 375 ? 9.574 -24.799 -14.630 1.00 91.77 375 MET D O 1
ATOM 6952 N N . GLU D 1 376 ? 10.998 -25.225 -16.339 1.00 90.68 376 GLU D N 1
ATOM 6953 C CA . GLU D 1 376 ? 11.254 -26.612 -15.973 1.00 90.51 376 GLU D CA 1
ATOM 6954 C C . GLU D 1 376 ? 12.038 -26.747 -14.659 1.00 89.15 376 GLU D C 1
ATOM 6955 O O . GLU D 1 376 ? 11.811 -27.692 -13.899 1.00 89.91 376 GLU D O 1
ATOM 6961 N N . ILE D 1 377 ? 12.939 -25.799 -14.397 1.00 87.39 377 ILE D N 1
ATOM 6962 C CA . ILE D 1 377 ? 13.836 -25.855 -13.233 1.00 86.11 377 ILE D CA 1
ATOM 6963 C C . ILE D 1 377 ? 13.492 -24.885 -12.089 1.00 86.67 377 ILE D C 1
ATOM 6964 O O . ILE D 1 377 ? 13.751 -25.192 -10.920 1.00 86.47 377 ILE D O 1
ATOM 6969 N N . ALA D 1 378 ? 12.912 -23.731 -12.429 1.00 87.20 378 ALA D N 1
ATOM 6970 C CA . ALA D 1 378 ? 12.687 -22.659 -11.453 1.00 87.89 378 ALA D CA 1
ATOM 6971 C C . ALA D 1 378 ? 11.840 -23.073 -10.249 1.00 88.66 378 ALA D C 1
ATOM 6972 O O . ALA D 1 378 ? 12.128 -22.660 -9.131 1.00 89.74 378 ALA D O 1
ATOM 6974 N N . ASN D 1 379 ? 10.829 -23.910 -10.477 1.00 88.53 379 ASN D N 1
ATOM 6975 C CA . ASN D 1 379 ? 9.931 -24.347 -9.405 1.00 89.81 379 ASN D CA 1
ATOM 6976 C C . ASN D 1 379 ? 10.055 -25.842 -9.065 1.00 90.23 379 ASN D C 1
ATOM 6977 O O . ASN D 1 379 ? 9.053 -26.561 -8.918 1.00 91.04 379 ASN D O 1
ATOM 6982 N N . THR D 1 380 ? 11.298 -26.294 -8.923 1.00 89.99 380 THR D N 1
ATOM 6983 C CA . THR D 1 380 ? 11.591 -27.702 -8.666 1.00 90.73 380 THR D CA 1
ATOM 6984 C C . THR D 1 380 ? 11.603 -28.069 -7.176 1.00 91.79 380 THR D C 1
ATOM 6985 O O . THR D 1 380 ? 11.986 -27.260 -6.319 1.00 92.18 380 THR D O 1
ATOM 6989 N N . ARG D 1 381 ? 11.166 -29.294 -6.886 1.00 93.08 381 ARG D N 1
ATOM 6990 C CA . ARG D 1 381 ? 11.271 -29.871 -5.545 1.00 94.62 381 ARG D CA 1
ATOM 6991 C C . ARG D 1 381 ? 12.695 -30.355 -5.227 1.00 93.95 381 ARG D C 1
ATOM 6992 O O . ARG D 1 381 ? 13.052 -30.513 -4.051 1.00 94.35 381 ARG D O 1
ATOM 7000 N N . LYS D 1 382 ? 13.497 -30.575 -6.277 1.00 92.60 382 LYS D N 1
ATOM 7001 C CA . LYS D 1 382 ? 14.917 -30.948 -6.149 1.00 91.49 382 LYS D CA 1
ATOM 7002 C C . LYS D 1 382 ? 15.677 -29.975 -5.253 1.00 90.68 382 LYS D C 1
ATOM 7003 O O . LYS D 1 382 ? 15.474 -28.757 -5.328 1.00 90.20 382 LYS D O 1
ATOM 7009 N N . GLY D 1 383 ? 16.540 -30.532 -4.406 1.00 90.70 383 GLY D N 1
ATOM 7010 C CA . GLY D 1 383 ? 17.367 -29.753 -3.484 1.00 90.38 383 GLY D CA 1
ATOM 7011 C C . GLY D 1 383 ? 18.369 -28.851 -4.181 1.00 88.87 383 GLY D C 1
ATOM 7012 O O . GLY D 1 383 ? 18.586 -28.963 -5.389 1.00 87.94 383 GLY D O 1
ATOM 7013 N N . ALA D 1 384 ? 18.976 -27.960 -3.403 1.00 89.15 384 ALA D N 1
ATOM 7014 C CA . ALA D 1 384 ? 19.952 -26.990 -3.899 1.00 87.43 384 ALA D CA 1
ATOM 7015 C C . ALA D 1 384 ? 21.180 -27.653 -4.542 1.00 85.82 384 ALA D C 1
ATOM 7016 O O . ALA D 1 384 ? 21.587 -27.281 -5.649 1.00 83.96 384 ALA D O 1
ATOM 7018 N N . TRP D 1 385 ? 21.737 -28.653 -3.863 1.00 86.39 385 TRP D N 1
ATOM 7019 C CA . TRP D 1 385 ? 22.897 -29.390 -4.371 1.00 86.45 385 TRP D CA 1
ATOM 7020 C C . TRP D 1 385 ? 22.549 -30.324 -5.538 1.00 87.65 385 TRP D C 1
ATOM 7021 O O . TRP D 1 385 ? 23.408 -30.628 -6.374 1.00 87.10 385 TRP D O 1
ATOM 7032 N N . ARG D 1 386 ? 21.293 -30.769 -5.590 1.00 89.64 386 ARG D N 1
ATOM 7033 C CA . ARG D 1 386 ? 20.780 -31.536 -6.723 1.00 89.96 386 ARG D CA 1
ATOM 7034 C C . ARG D 1 386 ? 20.655 -30.648 -7.968 1.00 88.50 386 ARG D C 1
ATOM 7035 O O . ARG D 1 386 ? 21.109 -31.028 -9.047 1.00 88.44 386 ARG D O 1
ATOM 7043 N N . THR D 1 387 ? 20.063 -29.464 -7.800 1.00 88.29 387 THR D N 1
ATOM 7044 C CA . THR D 1 387 ? 19.844 -28.512 -8.903 1.00 87.95 387 THR D CA 1
ATOM 7045 C C . THR D 1 387 ? 21.129 -27.906 -9.470 1.00 86.83 387 THR D C 1
ATOM 7046 O O . THR D 1 387 ? 21.135 -27.426 -10.607 1.00 87.54 387 THR D O 1
ATOM 7050 N N . THR D 1 388 ? 22.207 -27.928 -8.688 1.00 86.03 388 THR D N 1
ATOM 7051 C CA . THR D 1 388 ? 23.504 -27.409 -9.143 1.00 85.32 388 THR D CA 1
ATOM 7052 C C . THR D 1 388 ? 24.143 -28.257 -10.248 1.00 84.65 388 THR D C 1
ATOM 7053 O O . THR D 1 388 ? 24.935 -27.744 -11.043 1.00 84.35 388 THR D O 1
ATOM 7057 N N . LYS D 1 389 ? 23.793 -29.543 -10.293 1.00 85.35 389 LYS D N 1
ATOM 7058 C CA . LYS D 1 389 ? 24.290 -30.462 -11.327 1.00 85.72 389 LYS D CA 1
ATOM 7059 C C . LYS D 1 389 ? 23.238 -30.845 -12.395 1.00 86.27 389 LYS D C 1
ATOM 7060 O O . LYS D 1 389 ? 23.345 -31.903 -13.022 1.00 87.51 389 LYS D O 1
ATOM 7066 N N . THR D 1 390 ? 22.239 -29.986 -12.604 1.00 85.64 390 THR D N 1
ATOM 7067 C CA . THR D 1 390 ? 21.211 -30.200 -13.644 1.00 85.59 390 THR D CA 1
ATOM 7068 C C . THR D 1 390 ? 21.626 -29.588 -14.993 1.00 85.05 390 THR D C 1
ATOM 7069 O O . THR D 1 390 ? 22.431 -28.654 -15.006 1.00 84.93 390 THR D O 1
ATOM 7073 N N . PRO D 1 391 ? 21.073 -30.099 -16.128 1.00 85.44 391 PRO D N 1
ATOM 7074 C CA . PRO D 1 391 ? 21.385 -29.528 -17.453 1.00 85.02 391 PRO D CA 1
ATOM 7075 C C . PRO D 1 391 ? 21.050 -28.039 -17.607 1.00 84.39 391 PRO D C 1
ATOM 7076 O O . PRO D 1 391 ? 21.715 -27.339 -18.376 1.00 84.11 391 PRO D O 1
ATOM 7080 N N . GLN D 1 392 ? 20.029 -27.575 -16.883 1.00 84.02 392 GLN D N 1
ATOM 7081 C CA . GLN D 1 392 ? 19.569 -26.186 -16.960 1.00 83.92 392 GLN D CA 1
ATOM 7082 C C . GLN D 1 392 ? 20.559 -25.198 -16.334 1.00 83.17 392 GLN D C 1
ATOM 7083 O O . GLN D 1 392 ? 20.842 -24.145 -16.915 1.00 83.32 392 GLN D O 1
ATOM 7089 N N . LEU D 1 393 ? 21.081 -25.544 -15.159 1.00 82.48 393 LEU D N 1
ATOM 7090 C CA . LEU D 1 393 ? 21.975 -24.659 -14.421 1.00 82.17 393 LEU D CA 1
ATOM 7091 C C . LEU D 1 393 ? 23.417 -24.675 -14.947 1.00 81.52 393 LEU D C 1
ATOM 7092 O O . LEU D 1 393 ? 24.147 -23.692 -14.779 1.00 82.26 393 LEU D O 1
ATOM 7097 N N . HIS D 1 394 ? 23.816 -25.780 -15.587 1.00 80.46 394 HIS D N 1
ATOM 7098 C CA . HIS D 1 394 ? 25.060 -25.833 -16.364 1.00 79.40 394 HIS D CA 1
ATOM 7099 C C . HIS D 1 394 ? 25.005 -24.887 -17.560 1.00 80.72 394 HIS D C 1
ATOM 7100 O O . HIS D 1 394 ? 25.993 -24.242 -17.886 1.00 80.77 394 HIS D O 1
ATOM 7107 N N . GLN D 1 395 ? 23.845 -24.809 -18.204 1.00 82.82 395 GLN D N 1
ATOM 7108 C CA . GLN D 1 395 ? 23.642 -23.951 -19.370 1.00 85.19 395 GLN D CA 1
ATOM 7109 C C . GLN D 1 395 ? 23.644 -22.468 -18.991 1.00 85.93 395 GLN D C 1
ATOM 7110 O O . GLN D 1 395 ? 24.392 -21.669 -19.567 1.00 86.40 395 GLN D O 1
ATOM 7116 N N . ALA D 1 396 ? 22.796 -22.126 -18.022 1.00 86.25 396 ALA D N 1
ATOM 7117 C CA . ALA D 1 396 ? 22.628 -20.761 -17.544 1.00 87.52 396 ALA D CA 1
ATOM 7118 C C . ALA D 1 396 ? 23.868 -20.238 -16.831 1.00 87.61 396 ALA D C 1
ATOM 7119 O O . ALA D 1 396 ? 24.271 -19.097 -17.055 1.00 88.84 396 ALA D O 1
ATOM 7121 N N . LEU D 1 397 ? 24.471 -21.074 -15.987 1.00 86.09 397 LEU D N 1
ATOM 7122 C CA . LEU D 1 397 ? 25.620 -20.655 -15.193 1.00 84.89 397 LEU D CA 1
ATOM 7123 C C . LEU D 1 397 ? 26.796 -21.601 -15.451 1.00 83.50 397 LEU D C 1
ATOM 7124 O O . LEU D 1 397 ? 27.271 -22.295 -14.548 1.00 81.50 397 LEU D O 1
ATOM 7129 N N . GLY D 1 398 ? 27.256 -21.624 -16.702 1.00 83.73 398 GLY D N 1
ATOM 7130 C CA . GLY D 1 398 ? 28.386 -22.464 -17.105 1.00 82.82 398 GLY D CA 1
ATOM 7131 C C . GLY D 1 398 ? 29.708 -21.795 -16.847 1.00 82.23 398 GLY D C 1
ATOM 7132 O O . GLY D 1 398 ? 29.752 -20.732 -16.215 1.00 83.39 398 GLY D O 1
ATOM 7133 N N . LYS D 1 399 ? 30.781 -22.408 -17.348 1.00 80.53 399 LYS D N 1
ATOM 7134 C CA . LYS D 1 399 ? 32.124 -21.826 -17.276 1.00 79.35 399 LYS D CA 1
ATOM 7135 C C . LYS D 1 399 ? 32.188 -20.481 -18.000 1.00 80.34 399 LYS D C 1
ATOM 7136 O O . LYS D 1 399 ? 32.902 -19.581 -17.565 1.00 80.68 399 LYS D O 1
ATOM 7142 N N . THR D 1 400 ? 31.430 -20.364 -19.090 1.00 81.17 400 THR D N 1
ATOM 7143 C CA . THR D 1 400 ? 31.311 -19.130 -19.871 1.00 82.92 400 THR D CA 1
ATOM 7144 C C . THR D 1 400 ? 30.849 -17.955 -19.009 1.00 83.14 400 THR D C 1
ATOM 7145 O O . THR D 1 400 ? 31.402 -16.854 -19.112 1.00 84.19 400 THR D O 1
ATOM 7149 N N . TYR D 1 401 ? 29.833 -18.211 -18.176 1.00 82.11 401 TYR D N 1
ATOM 7150 C CA . TYR D 1 401 ? 29.263 -17.213 -17.269 1.00 83.19 401 TYR D CA 1
ATOM 7151 C C . TYR D 1 401 ? 30.273 -16.763 -16.217 1.00 82.80 401 TYR D C 1
ATOM 7152 O O . TYR D 1 401 ? 30.493 -15.559 -16.041 1.00 84.09 401 TYR D O 1
ATOM 7161 N N . TRP D 1 402 ? 30.871 -17.736 -15.528 1.00 80.83 402 TRP D N 1
ATOM 7162 C CA . TRP D 1 402 ? 31.808 -17.472 -14.446 1.00 80.16 402 TRP D CA 1
ATOM 7163 C C . TRP D 1 402 ? 33.093 -16.793 -14.918 1.00 80.96 402 TRP D C 1
ATOM 7164 O O . TRP D 1 402 ? 33.619 -15.935 -14.217 1.00 81.44 402 TRP D O 1
ATOM 7175 N N . THR D 1 403 ? 33.578 -17.160 -16.106 1.00 81.54 403 THR D N 1
ATOM 7176 C CA . THR D 1 403 ? 34.711 -16.476 -16.750 1.00 82.99 403 THR D CA 1
ATOM 7177 C C . THR D 1 403 ? 34.362 -15.018 -17.076 1.00 86.25 403 THR D C 1
ATOM 7178 O O . THR D 1 403 ? 35.145 -14.111 -16.778 1.00 87.87 403 THR D O 1
ATOM 7182 N N . ALA D 1 404 ? 33.187 -14.808 -17.676 1.00 87.74 404 ALA D N 1
ATOM 7183 C CA . ALA D 1 404 ? 32.697 -13.470 -18.034 1.00 90.50 404 ALA D CA 1
ATOM 7184 C C . ALA D 1 404 ? 32.326 -12.608 -16.818 1.00 91.57 404 ALA D C 1
ATOM 7185 O O . ALA D 1 404 ? 32.265 -11.377 -16.925 1.00 94.26 404 ALA D O 1
ATOM 7187 N N . GLN D 1 405 ? 32.078 -13.260 -15.679 1.00 89.41 405 GLN D N 1
ATOM 7188 C CA . GLN D 1 405 ? 31.830 -12.581 -14.399 1.00 89.48 405 GLN D CA 1
ATOM 7189 C C . GLN D 1 405 ? 33.043 -12.605 -13.447 1.00 88.40 405 GLN D C 1
ATOM 7190 O O . GLN D 1 405 ? 32.876 -12.526 -12.227 1.00 88.54 405 GLN D O 1
ATOM 7196 N N . GLY D 1 406 ? 34.251 -12.724 -14.005 1.00 87.03 406 GLY D N 1
ATOM 7197 C CA . GLY D 1 406 ? 35.490 -12.514 -13.245 1.00 85.00 406 GLY D CA 1
ATOM 7198 C C . GLY D 1 406 ? 36.245 -13.700 -12.662 1.00 81.41 406 GLY D C 1
ATOM 7199 O O . GLY D 1 406 ? 37.364 -13.522 -12.188 1.00 81.52 406 GLY D O 1
ATOM 7200 N N . LEU D 1 407 ? 35.652 -14.895 -12.676 1.00 78.62 407 LEU D N 1
ATOM 7201 C CA . LEU D 1 407 ? 36.304 -16.092 -12.110 1.00 75.34 407 LEU D CA 1
ATOM 7202 C C . LEU D 1 407 ? 37.487 -16.572 -12.951 1.00 73.90 407 LEU D C 1
ATOM 7203 O O . LEU D 1 407 ? 37.358 -16.737 -14.166 1.00 75.02 407 LEU D O 1
ATOM 7208 N N . LYS D 1 408 ? 38.625 -16.780 -12.286 1.00 71.51 408 LYS D N 1
ATOM 7209 C CA . LYS D 1 408 ? 39.855 -17.224 -12.933 1.00 70.10 408 LYS D CA 1
ATOM 7210 C C . LYS D 1 408 ? 39.877 -18.740 -13.067 1.00 67.94 408 LYS D C 1
ATOM 7211 O O . LYS D 1 408 ? 39.604 -19.460 -12.103 1.00 66.31 408 LYS D O 1
ATOM 7217 N N . SER D 1 409 ? 40.203 -19.212 -14.267 1.00 68.02 409 SER D N 1
ATOM 7218 C CA . SER D 1 409 ? 40.301 -20.642 -14.544 1.00 66.98 409 SER D CA 1
ATOM 7219 C C . SER D 1 409 ? 41.559 -21.207 -13.904 1.00 65.88 409 SER D C 1
ATOM 7220 O O . 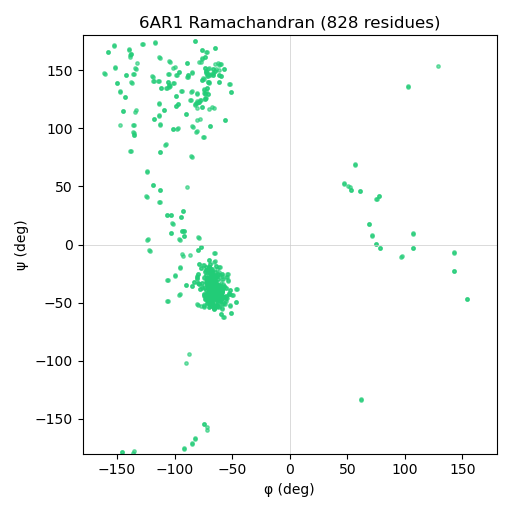SER D 1 409 ? 42.662 -20.707 -14.134 1.00 66.33 409 SER D O 1
ATOM 7223 N N . LEU D 1 410 ? 41.368 -22.240 -13.086 1.00 64.60 410 LEU D N 1
ATOM 7224 C CA . LEU D 1 410 ? 42.450 -22.920 -12.380 1.00 63.38 410 LEU D CA 1
ATOM 7225 C C . LEU D 1 410 ? 43.415 -23.589 -13.357 1.00 64.16 410 LEU D C 1
ATOM 7226 O O . LEU D 1 410 ? 44.625 -23.363 -13.291 1.00 64.45 410 LEU D O 1
ATOM 7231 N N . THR D 1 411 ? 42.869 -24.410 -14.255 1.00 65.19 411 THR D N 1
ATOM 7232 C CA . THR D 1 411 ? 43.670 -25.181 -15.209 1.00 66.28 411 THR D CA 1
ATOM 7233 C C . THR D 1 411 ? 44.354 -24.310 -16.259 1.00 68.06 411 THR D C 1
ATOM 7234 O O . THR D 1 411 ? 45.396 -24.699 -16.785 1.00 68.65 411 THR D O 1
ATOM 7238 N N . GLN D 1 412 ? 43.770 -23.146 -16.561 1.00 69.16 412 GLN D N 1
ATOM 7239 C CA . GLN D 1 412 ? 44.381 -22.195 -17.489 1.00 70.99 412 GLN D CA 1
ATOM 7240 C C . GLN D 1 412 ? 45.702 -21.686 -16.930 1.00 71.78 412 GLN D C 1
ATOM 7241 O O . GLN D 1 412 ? 46.736 -21.773 -17.599 1.00 73.19 412 GLN D O 1
ATOM 7247 N N . ARG D 1 413 ? 45.655 -21.182 -15.697 1.00 71.63 413 ARG D N 1
ATOM 7248 C CA . ARG D 1 413 ? 46.839 -20.673 -15.018 1.00 72.01 413 ARG D CA 1
ATOM 7249 C C . ARG D 1 413 ? 47.854 -21.755 -14.682 1.00 70.47 413 ARG D C 1
ATOM 7250 O O . ARG D 1 413 ? 49.053 -21.472 -14.616 1.00 71.25 413 ARG D O 1
ATOM 7258 N N . TYR D 1 414 ? 47.375 -22.986 -14.487 1.00 68.67 414 TYR D N 1
ATOM 7259 C CA . TYR D 1 414 ? 48.251 -24.153 -14.373 1.00 67.53 414 TYR D CA 1
ATOM 7260 C C . TYR D 1 414 ? 49.133 -24.306 -15.622 1.00 69.36 414 TYR D C 1
ATOM 7261 O O . TYR D 1 414 ? 50.343 -24.528 -15.505 1.00 69.29 414 TYR D O 1
ATOM 7270 N N . PHE D 1 415 ? 48.522 -24.168 -16.802 1.00 71.69 415 PHE D N 1
ATOM 7271 C CA . PHE D 1 415 ? 49.246 -24.230 -18.077 1.00 74.53 415 PHE D CA 1
ATOM 7272 C C . PHE D 1 415 ? 50.103 -22.994 -18.333 1.00 76.31 415 PHE D C 1
ATOM 7273 O O . PHE D 1 415 ? 51.225 -23.113 -18.845 1.00 77.14 415 PHE D O 1
ATOM 7281 N N . GLU D 1 416 ? 49.575 -21.821 -17.975 1.00 77.47 416 GLU D N 1
ATOM 7282 C CA . GLU D 1 416 ? 50.288 -20.546 -18.158 1.00 79.82 416 GLU D CA 1
ATOM 7283 C C . GLU D 1 416 ? 51.506 -20.371 -17.233 1.00 78.70 416 GLU D C 1
ATOM 7284 O O . GLU D 1 416 ? 52.369 -19.527 -17.491 1.00 80.28 416 GLU D O 1
ATOM 7290 N N . LEU D 1 417 ? 51.577 -21.182 -16.177 1.00 75.99 417 LEU D N 1
ATOM 7291 C CA . LEU D 1 417 ? 52.745 -21.222 -15.300 1.00 74.60 417 LEU D CA 1
ATOM 7292 C C . LEU D 1 417 ? 53.749 -22.329 -15.687 1.00 74.09 417 LEU D C 1
ATOM 7293 O O . LEU D 1 417 ? 54.548 -22.771 -14.855 1.00 72.83 417 LEU D O 1
ATOM 7298 N N . ARG D 1 418 ? 53.717 -22.760 -16.951 1.00 75.19 418 ARG D N 1
ATOM 7299 C CA . ARG D 1 418 ? 54.558 -23.868 -17.433 1.00 74.88 418 ARG D CA 1
ATOM 7300 C C . ARG D 1 418 ? 55.132 -23.630 -18.831 1.00 76.08 418 ARG D C 1
ATOM 7301 O O . ARG D 1 418 ? 54.734 -22.702 -19.534 1.00 76.86 418 ARG D O 1
#

Sequence (832 aa):
ALLERILARDNLITALKRVEANQGAPGIDGVSTDQLRDYIRAHWSTIHAQLLAGTYRPAPVRRVEIPKPGGGTRQLGIPTVVDRLIQQAILQELTPIFDPDFSSSSFGFRPGRNAHDAVRQAQGYIQEGYRYVVDMDLEKFFDRVNHDILMSRVARKVKDKRVLKLIRAYLQAGVMIEGVKVQTEEGTPQGGPLSPLLANILLDDLDKELEKRGLKFCRYADDCNIYVKSLRAGQRVKQSIQRFLEKTLKLKVNEEKSAVDRPWKRAFLGFSFTPERKARIRLAPRSIQRLKQRIRQLTNPNWSISMPERIHRVNQYVMGWIGYFRLVETPSVLQTIEGWIRRRLRLCQWLQWKRVRTRIRELRALGLKETAVMEIANTRKGAWRTTKTPQLHQALGKTYWTAQGLKSLTQRYFELRALLERILARDNLITALKRVEANQGAPGIDGVSTDQLRDYIRAHWSTIHAQLLAGTYRPAPVRRVEIPKPGGGTRQLGIPTVVDRLIQQAILQELTPIFDPDFSSSSFGFRPGRNAHDAVRQAQGYIQEGYRYVVDMDLEKFFDRVNHDILMSRVARKVKDKRVLKLIRAYLQAGVMIEGVKVQTEEGTPQGGPLSPLLANILLDDLDKELEKRGLKFCRYADDCNIYVKSLRAGQRVKQSIQRFLEKTLKLKVNEEKSAVDRPWKRAFLGFSFTPERKARIRLAPRSIQRLKQRIRQLTNPNISMPERIHRVNQYVMGWIGYFRLVETPSVLQTIEGWIRRRLRLCQWLQWKRVRTRIRELRALGLKETAVMEIANTRKGAWRTTKTPQLHQALGKTYWTAQGLKSLTQRYFELR

Nearest PDB structures (foldseek):
  6ar1-assembly2_D  TM=1.002E+00  e=1.165E-71  Geobacillus stearothermophilus
  5irg-assembly1_A  TM=8.933E-01  e=2.349E-28  Roseburia intestinalis XB6B4
  5hhl-assembly2_H  TM=8.898E-01  e=2.870E-27  Agathobacter rectalis M104/1
  5hhl-assembly3_D  TM=8.909E-01  e=4.283E-27  Agathobacter rectalis M104/1
  5hhl-assembly4_G  TM=8.931E-01  e=4.074E-27  Agathobacter rectalis M104/1

B-factor: mean 87.29, std 21.09, range [49.35, 189.72]